Protein AF-0000000067841449 (afdb_homodimer)

InterPro domains:
  IPR005318 Outer membrane porin, bacterial [PF03573] (24-419)
  IPR005318 Outer membrane porin, bacterial [PTHR34596] (13-420)
  IPR023614 Porin domain superfamily [G3DSA:2.40.160.10] (2-420)

Sequence (840 aa):
MSIAFKKTLACSATLLVAPYASAAFVEDFKGSLELRNFYYNRDFRNDGATQSKRDEWAQGFILNLQSGFTEGPVGFGIDAMGLLGVKLDSSPDRTGSGLLAYDSDRQVEDEYGKFVATAKARMGKTELRIGGVNPLMPLLWSNNSRLLPQVFRGGSLTVNDIDKLTVTATRINAVKQRNSTDFESLTATGYAPVEADHYNYLAFDFKPAKDMTFSLHAAELEDLYKSYFAGIKVIKPLWEGNVIADVRVFDASETGSKKLGEVDNRTLSSYFAYSIKGHTIGGGYQKAWGDTSFAFVNGTDTYLFGESLVSTFTAPEERVWFARYDFDFAALGVPGLLFTTRYMKGDDVNPDLLTSRQAASLRLNGEDGKEWERVTDISYVIQSGPAKGVSFQWRNSTNRSTYADSANENRLIMRYTFNFMSIAFKKTLACSATLLVAPYASAAFVEDFKGSLELRNFYYNRDFRNDGATQSKRDEWAQGFILNLQSGFTEGPVGFGIDAMGLLGVKLDSSPDRTGSGLLAYDSDRQVEDEYGKFVATAKARMGKTELRIGGVNPLMPLLWSNNSRLLPQVFRGGSLTVNDIDKLTVTATRINAVKQRNSTDFESLTATGYAPVEADHYNYLAFDFKPAKDMTFSLHAAELEDLYKSYFAGIKVIKPLWEGNVIADVRVFDASETGSKKLGEVDNRTLSSYFAYSIKGHTIGGGYQKAWGDTSFAFVNGTDTYLFGESLVSTFTAPEERVWFARYDFDFAALGVPGLLFTTRYMKGDDVNPDLLTSRQAASLRLNGEDGKEWERVTDISYVIQSGPAKGVSFQWRNSTNRSTYADSANENRLIMRYTFNF

pLDDT: mean 92.99, std 14.21, range [20.38, 98.94]

Radius of gyration: 31.5 Å; Cα contacts (8 Å, |Δi|>4): 2439; chains: 2; bounding box: 55×82×65 Å

Solvent-accessible surface area (backbone atoms only — not comparable to full-atom values): 40135 Å² total; per-residue (Å²): 132,77,72,65,74,65,64,60,64,61,49,57,68,54,54,64,65,40,84,71,65,32,60,44,25,50,67,51,43,43,34,38,41,34,42,32,38,38,38,42,37,36,41,45,68,47,87,84,52,96,50,62,36,27,43,40,30,36,43,18,39,43,35,40,41,34,46,18,42,28,68,69,75,60,17,47,32,48,34,39,39,42,37,40,38,34,57,74,42,70,43,56,75,19,52,81,77,42,48,62,36,55,51,98,83,32,49,63,44,60,57,49,35,35,77,41,50,23,42,33,37,33,48,86,58,24,38,38,38,43,29,48,45,62,51,84,39,71,84,46,20,49,28,65,89,55,49,37,58,27,37,29,36,33,37,37,38,38,39,51,74,46,87,54,33,39,38,37,40,35,41,36,44,30,31,22,48,38,35,44,58,57,73,37,71,36,34,41,42,96,51,66,83,52,72,25,71,35,35,42,37,42,37,40,39,37,36,93,44,97,42,34,40,39,37,46,35,41,36,32,41,47,56,32,32,34,37,40,38,42,35,44,38,37,50,43,82,48,92,92,26,32,38,36,40,38,42,37,39,38,39,38,32,40,33,97,69,36,70,58,41,85,40,34,24,35,34,42,30,35,40,41,35,43,33,46,88,43,38,32,48,34,32,35,45,33,41,30,40,51,74,27,49,60,81,43,52,50,80,42,47,73,71,49,80,59,50,56,89,88,48,55,77,42,52,14,33,23,37,34,43,36,42,36,42,37,37,40,34,46,69,75,72,41,62,49,35,39,39,38,38,36,42,39,42,36,33,59,18,53,31,84,77,47,84,39,72,39,10,48,55,28,54,76,67,74,44,65,25,40,35,36,37,40,38,39,38,40,33,37,34,40,81,60,72,73,55,43,58,36,30,42,33,44,39,39,35,46,37,46,40,56,34,51,83,18,33,37,36,42,36,42,37,38,38,38,71,50,75,87,133,80,72,64,73,63,64,59,61,63,47,56,67,54,54,64,65,39,84,71,65,32,59,44,25,49,66,52,43,42,34,37,40,34,42,34,38,38,38,41,38,36,41,46,69,47,88,83,52,95,50,61,36,27,43,38,30,36,42,20,40,42,35,40,39,34,45,17,40,29,70,69,77,59,18,46,33,47,34,37,38,42,38,40,38,36,57,73,40,71,43,56,76,18,53,83,76,43,50,60,37,56,50,97,82,32,48,63,46,61,58,49,35,38,78,40,50,22,43,32,37,35,47,86,60,26,39,38,38,42,30,48,44,63,51,84,38,71,85,47,20,49,27,64,88,56,49,36,58,27,38,27,36,34,36,39,37,38,40,52,73,46,86,54,34,40,39,38,42,36,41,34,42,30,30,23,48,38,33,45,58,57,73,35,70,36,35,43,43,96,52,66,84,53,73,26,71,37,36,42,37,43,38,40,39,37,35,93,45,98,43,33,41,39,37,47,34,40,35,32,43,48,57,33,33,37,38,38,38,40,36,44,37,38,51,44,80,48,94,92,25,32,38,36,39,36,42,38,38,37,39,35,32,42,33,98,69,35,71,59,41,85,40,33,24,36,36,42,29,34,41,42,35,42,32,44,87,43,37,32,48,33,33,36,44,32,40,30,40,51,74,27,48,59,82,44,52,50,81,42,47,73,70,49,78,59,50,56,90,88,47,56,76,43,51,15,33,24,36,34,44,36,43,37,42,37,38,40,34,44,69,76,73,40,61,51,35,38,40,37,37,35,43,38,42,34,33,60,18,53,32,85,78,47,84,41,72,40,11,48,55,28,53,77,67,74,43,66,26,38,35,38,37,39,39,39,38,41,33,38,33,39,82,58,73,73,56,44,58,36,29,42,36,44,39,38,36,47,35,46,40,56,36,51,82,19,32,36,36,41,36,42,37,37,38,38,70,48,75,87

Secondary structure (DSSP, 8-state):
--SSSSSSTHHHHHHHSSS---HHHHHT-EEEEEEEEEEEEEEE-STT-S-SEEEEEEEEEEEEEE----SSSSEEEEEEEEEEEEEEE--TTT--SSSS-B-TT-PBPSEEEEEEEEEEEEETTEEEEEEEE--EETTEE---SSSS--EEEEEEEEEEEETTEEEEEEEEEEEE-TT-SS-B-B-BTTS----BS-EEEEEEEEEEETTEEEEEEEEEETTTEEEEEEEEEEEEEETTEEEEEEEEEEEEEE-TT-TT---EEEEEEEEEEEEETTEEEEEEEEEEESSSPPP-BTTPBP--TT--SS-----TT-EEEEEEEEEEGGGGT-TTEEEEEEEEEEEEE--TT--SHHHHHHHHHT--EEEEEEEEEEEEE--SSTTTT-EEEEEEEEEEESSS--EEEEEEEEEEEEE-/--SSSSTTTHHHHHHHSSS---HHHHHT-EEEEEEEEEEEEEEE-STT-S-SEEEEEEEEEEEEEE----SSSSEEEEEEEEEEEEEEE--TTT--SSSS-B-TT-PBPSEEEEEEEEEEEEETTEEEEEEEE--EETTEE---SSSS--EEEEEEEEEEEETTEEEEEEEEEEEE-TT-SS-B-B-BTTS----BS-EEEEEEEEEEETTEEEEEEEEEETTTEEEEEEEEEEEEEETTEEEEEEEEEEEEEE-TT-TT---EEEEEEEEEEEEETTEEEEEEEEEEESSSPPP-BTTPBP--TT--SS-----TT-EEEEEEEEEEGGGGT-TTEEEEEEEEEEEEE--TT--SHHHHHHHHHT--EEEEEEEEEEEEE--SSTTTT-EEEEEEEEEEESSS--EEEEEEEEEEEEE-

Structure (mmCIF, N/CA/C/O backbone):
data_AF-0000000067841449-model_v1
#
loop_
_entity.id
_entity.type
_entity.pdbx_description
1 polymer 'Aromatic compound-specific porin'
#
loop_
_atom_site.group_PDB
_atom_site.id
_atom_site.type_symbol
_atom_site.label_atom_id
_atom_site.label_alt_id
_atom_site.label_comp_id
_atom_site.label_asym_id
_atom_site.label_entity_id
_atom_site.label_seq_id
_atom_site.pdbx_PDB_ins_code
_atom_site.Cartn_x
_atom_site.Cartn_y
_atom_site.Cartn_z
_atom_site.occupancy
_atom_site.B_iso_or_equiv
_atom_site.auth_seq_id
_atom_site.auth_comp_id
_atom_site.auth_asym_id
_atom_site.auth_atom_id
_atom_site.pdbx_PDB_model_num
ATOM 1 N N . MET A 1 1 ? -12.625 -17.109 23.5 1 20.73 1 MET A N 1
ATOM 2 C CA . MET A 1 1 ? -11.523 -17.672 22.734 1 20.73 1 MET A CA 1
ATOM 3 C C . MET A 1 1 ? -10.672 -16.562 22.125 1 20.73 1 MET A C 1
ATOM 5 O O . MET A 1 1 ? -9.766 -16.844 21.328 1 20.73 1 MET A O 1
ATOM 9 N N . SER A 1 2 ? -11.211 -15.328 22.156 1 23.36 2 SER A N 1
ATOM 10 C CA . SER A 1 2 ? -11.008 -14.016 21.547 1 23.36 2 SER A CA 1
ATOM 11 C C . SER A 1 2 ? -9.781 -13.32 22.141 1 23.36 2 SER A C 1
ATOM 13 O O . SER A 1 2 ? -9.359 -12.273 21.641 1 23.36 2 SER A O 1
ATOM 15 N N . ILE A 1 3 ? -9.375 -13.758 23.375 1 25.91 3 ILE A N 1
ATOM 16 C CA . ILE A 1 3 ? -8.352 -13.172 24.234 1 25.91 3 ILE A CA 1
ATOM 17 C C . ILE A 1 3 ? -6.965 -13.555 23.734 1 25.91 3 ILE A C 1
ATOM 19 O O . ILE A 1 3 ? -5.953 -13.102 24.266 1 25.91 3 ILE A O 1
ATOM 23 N N . ALA A 1 4 ? -6.875 -14.695 22.953 1 28.66 4 ALA A N 1
ATOM 24 C CA . ALA A 1 4 ? -5.555 -15.25 22.672 1 28.66 4 ALA A CA 1
ATOM 25 C C . ALA A 1 4 ? -4.812 -14.406 21.625 1 28.66 4 ALA A C 1
ATOM 27 O O . ALA A 1 4 ? -3.582 -14.359 21.625 1 28.66 4 ALA A O 1
ATOM 28 N N . PHE A 1 5 ? -5.527 -13.883 20.562 1 27.89 5 PHE A N 1
ATOM 29 C CA . PHE A 1 5 ? -4.801 -13.258 19.453 1 27.89 5 PHE A CA 1
ATOM 30 C C . PHE A 1 5 ? -4.301 -11.875 19.844 1 27.89 5 PHE A C 1
ATOM 32 O O . PHE A 1 5 ? -3.686 -11.18 19.047 1 27.89 5 PHE A O 1
ATOM 39 N N . LYS A 1 6 ? -4.887 -11.195 20.891 1 31.78 6 LYS A N 1
ATOM 40 C CA . LYS A 1 6 ? -4.539 -9.836 21.281 1 31.78 6 LYS A CA 1
ATOM 41 C C . LYS A 1 6 ? -3.104 -9.758 21.797 1 31.78 6 LYS A C 1
ATOM 43 O O . LYS A 1 6 ? -2.496 -8.688 21.797 1 31.78 6 LYS A O 1
ATOM 48 N N . LYS A 1 7 ? -2.672 -10.789 22.5 1 31.3 7 LYS A N 1
ATOM 49 C CA . LYS A 1 7 ? -1.429 -10.727 23.266 1 31.3 7 LYS A CA 1
ATOM 50 C C . LYS A 1 7 ? -0.215 -10.773 22.344 1 31.3 7 LYS A C 1
ATOM 52 O O . LYS A 1 7 ? 0.917 -10.562 22.781 1 31.3 7 LYS A O 1
ATOM 57 N N . THR A 1 8 ? -0.412 -11.336 21.125 1 29.44 8 THR A N 1
ATOM 58 C CA . THR A 1 8 ? 0.799 -11.664 20.375 1 29.44 8 THR A CA 1
ATOM 59 C C . THR A 1 8 ? 1.368 -10.43 19.688 1 29.44 8 THR A C 1
ATOM 61 O O . THR A 1 8 ? 2.564 -10.367 19.406 1 29.44 8 THR A O 1
ATOM 64 N N . LEU A 1 9 ? 0.466 -9.484 19.312 1 32.19 9 LEU A N 1
ATOM 65 C CA . LEU A 1 9 ? 1.094 -8.406 18.562 1 32.19 9 LEU A CA 1
ATOM 66 C C . LEU A 1 9 ? 1.863 -7.473 19.5 1 32.19 9 LEU A C 1
ATOM 68 O O . LEU A 1 9 ? 2.549 -6.559 19.031 1 32.19 9 LEU A O 1
ATOM 72 N N . ALA A 1 10 ? 1.544 -7.379 20.781 1 33.12 10 ALA A N 1
ATOM 73 C CA . ALA A 1 10 ? 2.305 -6.551 21.719 1 33.12 10 ALA A CA 1
ATOM 74 C C . ALA A 1 10 ? 3.793 -6.879 21.656 1 33.12 10 ALA A C 1
ATOM 76 O O . ALA A 1 10 ? 4.621 -6.156 22.203 1 33.12 10 ALA A O 1
ATOM 77 N N . CYS A 1 11 ? 4.086 -8.078 21.25 1 33.19 11 CYS A N 1
ATOM 78 C CA . CYS A 1 11 ? 5.488 -8.477 21.266 1 33.19 11 CYS A CA 1
ATOM 79 C C . CYS A 1 11 ? 6.262 -7.75 20.172 1 33.19 11 CYS A C 1
ATOM 81 O O . CYS A 1 11 ? 7.488 -7.859 20.094 1 33.19 11 CYS A O 1
ATOM 83 N N . SER A 1 12 ? 5.562 -7.203 19.219 1 34.81 12 SER A N 1
ATOM 84 C CA . SER A 1 12 ? 6.445 -6.723 18.156 1 34.81 12 SER A CA 1
ATOM 85 C C . SER A 1 12 ? 7.164 -5.445 18.578 1 34.81 12 SER A C 1
ATOM 87 O O . SER A 1 12 ? 8.289 -5.191 18.141 1 34.81 12 SER A O 1
ATOM 89 N N . ALA A 1 13 ? 6.449 -4.516 19.219 1 36.78 13 ALA A N 1
ATOM 90 C CA . ALA A 1 13 ? 7.227 -3.346 19.625 1 36.78 13 ALA A CA 1
ATOM 91 C C . ALA A 1 13 ? 8.266 -3.717 20.672 1 36.78 13 ALA A C 1
ATOM 93 O O . ALA A 1 13 ? 9.25 -3.004 20.859 1 36.78 13 ALA A O 1
ATOM 94 N N . THR A 1 14 ? 7.879 -4.633 21.594 1 35.97 14 THR A N 1
ATOM 95 C CA . THR A 1 14 ? 8.828 -5.02 22.625 1 35.97 14 THR A CA 1
ATOM 96 C C . THR A 1 14 ? 10.062 -5.68 22.016 1 35.97 14 THR A C 1
ATOM 98 O O . THR A 1 14 ? 11.07 -5.863 22.688 1 35.97 14 THR A O 1
ATOM 101 N N . LEU A 1 15 ? 9.797 -6.289 20.891 1 37.38 15 LEU A N 1
ATOM 102 C CA . LEU A 1 15 ? 11 -6.906 20.359 1 37.38 15 LEU A CA 1
ATOM 103 C C . LEU A 1 15 ? 12.023 -5.848 19.953 1 37.38 15 LEU A C 1
ATOM 105 O O . LEU A 1 15 ? 13.203 -6.156 19.766 1 37.38 15 LEU A O 1
ATOM 109 N N . LEU A 1 16 ? 11.516 -4.664 19.641 1 37.19 16 LEU A N 1
ATOM 110 C CA . LEU A 1 16 ? 12.555 -3.697 19.281 1 37.19 16 LEU A CA 1
ATOM 111 C C . LEU A 1 16 ? 13.328 -3.254 20.516 1 37.19 16 LEU A C 1
ATOM 113 O O . LEU A 1 16 ? 14.367 -2.592 20.406 1 37.19 16 LEU A O 1
ATOM 117 N N . VAL A 1 17 ? 12.641 -3.193 21.672 1 38.78 17 VAL A N 1
ATOM 118 C CA . VAL A 1 17 ? 13.422 -2.652 22.781 1 38.78 17 VAL A CA 1
ATOM 119 C C . VAL A 1 17 ? 14.422 -3.695 23.266 1 38.78 17 VAL A C 1
ATOM 121 O O . VAL A 1 17 ? 15.008 -3.553 24.344 1 38.78 17 VAL A O 1
ATOM 124 N N . ALA A 1 18 ? 14.273 -4.945 22.828 1 37.94 18 ALA A N 1
ATOM 125 C CA . ALA A 1 18 ? 15.406 -5.66 23.422 1 37.94 18 ALA A CA 1
ATOM 126 C C . ALA A 1 18 ? 16.734 -5.09 22.922 1 37.94 18 ALA A C 1
ATOM 128 O O . ALA A 1 18 ? 16.969 -5 21.719 1 37.94 18 ALA A O 1
ATOM 129 N N . PRO A 1 19 ? 17.422 -4.523 23.672 1 42.81 19 PRO A N 1
ATOM 130 C CA . PRO A 1 19 ? 18.734 -3.98 23.344 1 42.81 19 PRO A CA 1
ATOM 131 C C . PRO A 1 19 ? 19.484 -4.816 22.312 1 42.81 19 PRO A C 1
ATOM 133 O O . PRO A 1 19 ? 20.484 -4.371 21.75 1 42.81 19 PRO A O 1
ATOM 136 N N . TYR A 1 20 ? 19.203 -6.211 22.312 1 45.81 20 TYR A N 1
ATOM 137 C CA . TYR A 1 20 ? 20.172 -6.941 21.5 1 45.81 20 TYR A CA 1
ATOM 138 C C . TYR A 1 20 ? 19.656 -7.137 20.078 1 45.81 20 TYR A C 1
ATOM 140 O O . TYR A 1 20 ? 19.297 -8.25 19.703 1 45.81 20 TYR A O 1
ATOM 148 N N . ALA A 1 21 ? 18.781 -6.332 19.625 1 54.5 21 ALA A N 1
ATOM 149 C CA . ALA A 1 21 ? 18.656 -6.547 18.188 1 54.5 21 ALA A CA 1
ATOM 150 C C . ALA A 1 21 ? 20.016 -6.77 17.547 1 54.5 21 ALA A C 1
ATOM 152 O O . ALA A 1 21 ? 20.891 -5.906 17.625 1 54.5 21 ALA A O 1
ATOM 153 N N . SER A 1 22 ? 20.219 -8 17.234 1 64.56 22 SER A N 1
ATOM 154 C CA . SER A 1 22 ? 21.5 -8.43 16.672 1 64.56 22 SER A CA 1
ATOM 155 C C . SER A 1 22 ? 21.797 -7.715 15.359 1 64.56 22 SER A C 1
ATOM 157 O O . SER A 1 22 ? 20.891 -7.414 14.586 1 64.56 22 SER A O 1
ATOM 159 N N . ALA A 1 23 ? 22.797 -7.121 15.203 1 71.56 23 ALA A N 1
ATOM 160 C CA . ALA A 1 23 ? 23.359 -6.48 14.016 1 71.56 23 ALA A CA 1
ATOM 161 C C . ALA A 1 23 ? 22.938 -7.219 12.742 1 71.56 23 ALA A C 1
ATOM 163 O O . ALA A 1 23 ? 22.578 -6.59 11.75 1 71.56 23 ALA A O 1
ATOM 164 N N . ALA A 1 24 ? 22.719 -8.398 12.914 1 78.19 24 ALA A N 1
ATOM 165 C CA . ALA A 1 24 ? 22.453 -9.195 11.719 1 78.19 24 ALA A CA 1
ATOM 166 C C . ALA A 1 24 ? 20.984 -9.047 11.289 1 78.19 24 ALA A C 1
ATOM 168 O O . ALA A 1 24 ? 20.672 -9.094 10.102 1 78.19 24 ALA A O 1
ATOM 169 N N . PHE A 1 25 ? 20.125 -8.797 12.234 1 83.88 25 PHE A N 1
ATOM 170 C CA . PHE A 1 25 ? 18.703 -8.625 11.969 1 83.88 25 PHE A CA 1
ATOM 171 C C . PHE A 1 25 ? 18.469 -7.426 11.055 1 83.88 25 PHE A C 1
ATOM 173 O O . PHE A 1 25 ? 17.672 -7.5 10.117 1 83.88 25 PHE A O 1
ATOM 180 N N . VAL A 1 26 ? 19.281 -6.438 11.219 1 82.75 26 VAL A N 1
ATOM 181 C CA . VAL A 1 26 ? 19.078 -5.195 10.477 1 82.75 26 VAL A CA 1
ATOM 182 C C . VAL A 1 26 ? 20.031 -5.152 9.281 1 82.75 26 VAL A C 1
ATOM 184 O O . VAL A 1 26 ? 19.641 -4.727 8.188 1 82.75 26 VAL A O 1
ATOM 187 N N . GLU A 1 27 ? 21.188 -5.637 9.414 1 82.81 27 GLU A N 1
ATOM 188 C CA . GLU A 1 27 ? 22.203 -5.562 8.367 1 82.81 27 GLU A CA 1
ATOM 189 C C . GLU A 1 27 ? 21.812 -6.406 7.156 1 82.81 27 GLU A C 1
ATOM 191 O O . GLU A 1 27 ? 22.141 -6.062 6.02 1 82.81 27 GLU A O 1
ATOM 196 N N . ASP A 1 28 ? 21.094 -7.445 7.457 1 89.5 28 ASP A N 1
ATOM 197 C CA . ASP A 1 28 ? 20.734 -8.336 6.363 1 89.5 28 ASP A CA 1
ATOM 198 C C . ASP A 1 28 ? 19.344 -8.031 5.84 1 89.5 28 ASP A C 1
ATOM 200 O O . ASP A 1 28 ? 18.75 -8.844 5.129 1 89.5 28 ASP A O 1
ATOM 204 N N . PHE A 1 29 ? 18.875 -6.895 6.219 1 91 29 PHE A N 1
ATOM 205 C CA . PHE A 1 29 ? 17.547 -6.473 5.758 1 91 29 PHE A CA 1
ATOM 206 C C . PHE A 1 29 ? 17.531 -6.34 4.238 1 91 29 PHE A C 1
ATOM 208 O O . PHE A 1 29 ? 18.484 -5.859 3.637 1 91 29 PHE A O 1
ATOM 215 N N . LYS A 1 30 ? 16.438 -6.824 3.625 1 93.75 30 LYS A N 1
ATOM 216 C CA . LYS A 1 30 ? 16.203 -6.68 2.191 1 93.75 30 LYS A CA 1
ATOM 217 C C . LYS A 1 30 ? 14.797 -6.141 1.914 1 93.75 30 LYS A C 1
ATOM 219 O O . LYS A 1 30 ? 13.82 -6.621 2.488 1 93.75 30 LYS A O 1
ATOM 224 N N . GLY A 1 31 ? 14.75 -5.125 1.062 1 94.88 31 GLY A N 1
ATOM 225 C CA . GLY A 1 31 ? 13.477 -4.574 0.621 1 94.88 31 GLY A CA 1
ATOM 226 C C . GLY A 1 31 ? 13.367 -4.465 -0.888 1 94.88 31 GLY A C 1
ATOM 227 O O . GLY A 1 31 ? 14.367 -4.27 -1.578 1 94.88 31 GLY A O 1
ATOM 228 N N . SER A 1 32 ? 12.156 -4.66 -1.39 1 96.94 32 SER A N 1
ATOM 229 C CA . SER A 1 32 ? 11.914 -4.453 -2.814 1 96.94 32 SER A CA 1
ATOM 230 C C . SER A 1 32 ? 10.523 -3.891 -3.061 1 96.94 32 SER A C 1
ATOM 232 O O . SER A 1 32 ? 9.586 -4.191 -2.318 1 96.94 32 SER A O 1
ATOM 234 N N . LEU A 1 33 ? 10.398 -3.047 -4.09 1 96.12 33 LEU A N 1
ATOM 235 C CA . LEU A 1 33 ? 9.133 -2.52 -4.59 1 96.12 33 LEU A CA 1
ATOM 236 C C . LEU A 1 33 ? 8.969 -2.816 -6.074 1 96.12 33 LEU A C 1
ATOM 238 O O . LEU A 1 33 ? 9.711 -2.281 -6.906 1 96.12 33 LEU A O 1
ATOM 242 N N . GLU A 1 34 ? 7.992 -3.596 -6.363 1 97.62 34 GLU A N 1
ATOM 243 C CA . GLU A 1 34 ? 7.684 -3.861 -7.766 1 97.62 34 GLU A CA 1
ATOM 244 C C . GLU A 1 34 ? 6.5 -3.021 -8.242 1 97.62 34 GLU A C 1
ATOM 246 O O . GLU A 1 34 ? 5.445 -3.012 -7.602 1 97.62 34 GLU A O 1
ATOM 251 N N . LEU A 1 35 ? 6.754 -2.309 -9.305 1 96.44 35 LEU A N 1
ATOM 252 C CA . LEU A 1 35 ? 5.672 -1.687 -10.055 1 96.44 35 LEU A CA 1
ATOM 253 C C . LEU A 1 35 ? 5.188 -2.607 -11.172 1 96.44 35 LEU A C 1
ATOM 255 O O . LEU A 1 35 ? 5.977 -3.039 -12.016 1 96.44 35 LEU A O 1
ATOM 259 N N . ARG A 1 36 ? 3.873 -2.885 -11.133 1 98.38 36 ARG A N 1
ATOM 260 C CA . ARG A 1 36 ? 3.301 -3.783 -12.133 1 98.38 36 ARG A CA 1
ATOM 261 C C . ARG A 1 36 ? 2.096 -3.146 -12.82 1 98.38 36 ARG A C 1
ATOM 263 O O . ARG A 1 36 ? 1.032 -3.01 -12.211 1 98.38 36 ARG A O 1
ATOM 270 N N . ASN A 1 37 ? 2.316 -2.748 -14.055 1 98.31 37 ASN A N 1
ATOM 271 C CA . ASN A 1 37 ? 1.214 -2.281 -14.891 1 98.31 37 ASN A CA 1
ATOM 272 C C . ASN A 1 37 ? 0.607 -3.418 -15.703 1 98.31 37 ASN A C 1
ATOM 274 O O . ASN A 1 37 ? 1.329 -4.164 -16.375 1 98.31 37 ASN A O 1
ATOM 278 N N . PHE A 1 38 ? -0.703 -3.525 -15.672 1 98.81 38 PHE A N 1
ATOM 279 C CA . PHE A 1 38 ? -1.32 -4.738 -16.188 1 98.81 38 PHE A CA 1
ATOM 280 C C . PHE A 1 38 ? -2.592 -4.406 -16.969 1 98.81 38 PHE A C 1
ATOM 282 O O . PHE A 1 38 ? -3.568 -3.926 -16.391 1 98.81 38 PHE A O 1
ATOM 289 N N . TYR A 1 39 ? -2.586 -4.617 -18.25 1 98.81 39 TYR A N 1
ATOM 290 C CA . TYR A 1 39 ? -3.791 -4.59 -19.062 1 98.81 39 TYR A CA 1
ATOM 291 C C . TYR A 1 39 ? -4.262 -6 -19.391 1 98.81 39 TYR A C 1
ATOM 293 O O . TYR A 1 39 ? -3.48 -6.824 -19.875 1 98.81 39 TYR A O 1
ATOM 301 N N . TYR A 1 40 ? -5.484 -6.277 -19.109 1 98.75 40 TYR A N 1
ATOM 302 C CA . TYR A 1 40 ? -6.102 -7.586 -19.312 1 98.75 40 TYR A CA 1
ATOM 303 C C . TYR A 1 40 ? -7.328 -7.48 -20.203 1 98.75 40 TYR A C 1
ATOM 305 O O . TYR A 1 40 ? -8.234 -6.691 -19.938 1 98.75 40 TYR A O 1
ATOM 313 N N . ASN A 1 41 ? -7.336 -8.305 -21.266 1 98.56 41 ASN A N 1
ATOM 314 C CA . ASN A 1 41 ? -8.492 -8.398 -22.141 1 98.56 41 ASN A CA 1
ATOM 315 C C . ASN A 1 41 ? -8.828 -9.852 -22.469 1 98.56 41 ASN A C 1
ATOM 317 O O . ASN A 1 41 ? -7.984 -10.594 -22.969 1 98.56 41 ASN A O 1
ATOM 321 N N . ARG A 1 42 ? -10 -10.312 -22.156 1 98 42 ARG A N 1
ATOM 322 C CA . ARG A 1 42 ? -10.562 -11.594 -22.578 1 98 42 ARG A CA 1
ATOM 323 C C . ARG A 1 42 ? -11.883 -11.398 -23.312 1 98 42 ARG A C 1
ATOM 325 O O . ARG A 1 42 ? -12.867 -10.961 -22.719 1 98 42 ARG A O 1
ATOM 332 N N . ASP A 1 43 ? -11.859 -11.695 -24.547 1 97 43 ASP A N 1
ATOM 333 C CA . ASP A 1 43 ? -13.039 -11.602 -25.391 1 97 43 ASP A CA 1
ATOM 334 C C . ASP A 1 43 ? -13.719 -12.961 -25.547 1 97 43 ASP A C 1
ATOM 336 O O . ASP A 1 43 ? -13.164 -13.867 -26.188 1 97 43 ASP A O 1
ATOM 340 N N . PHE A 1 44 ? -14.922 -13.031 -25 1 95.56 44 PHE A N 1
ATOM 341 C CA . PHE A 1 44 ? -15.648 -14.289 -25.109 1 95.56 44 PHE A CA 1
ATOM 342 C C . PHE A 1 44 ? -16.281 -14.43 -26.5 1 95.56 44 PHE A C 1
ATOM 344 O O . PHE A 1 44 ? -16.781 -13.453 -27.062 1 95.56 44 PHE A O 1
ATOM 351 N N . ARG A 1 45 ? -16.203 -15.648 -27.047 1 91.12 45 ARG A N 1
ATOM 352 C CA . ARG A 1 45 ? -16.547 -15.812 -28.469 1 91.12 45 ARG A CA 1
ATOM 353 C C . ARG A 1 45 ? -17.797 -16.656 -28.641 1 91.12 45 ARG A C 1
ATOM 355 O O . ARG A 1 45 ? -18.219 -16.922 -29.766 1 91.12 45 ARG A O 1
ATOM 362 N N . ASN A 1 46 ? -18.375 -17.094 -27.594 1 86.25 46 ASN A N 1
ATOM 363 C CA . ASN A 1 46 ? -19.609 -17.875 -27.734 1 86.25 46 ASN A CA 1
ATOM 364 C C . ASN A 1 46 ? -20.828 -16.953 -27.781 1 86.25 46 ASN A C 1
ATOM 366 O O . ASN A 1 46 ? -20.875 -15.938 -27.078 1 86.25 46 ASN A O 1
ATOM 370 N N . ASP A 1 47 ? -21.781 -17.375 -28.625 1 79 47 ASP A N 1
ATOM 371 C CA . ASP A 1 47 ? -23.062 -16.672 -28.625 1 79 47 ASP A CA 1
ATOM 372 C C . ASP A 1 47 ? -23.797 -16.859 -27.297 1 79 47 ASP A C 1
ATOM 374 O O . ASP A 1 47 ? -23.797 -17.953 -26.719 1 79 47 ASP A O 1
ATOM 378 N N . GLY A 1 48 ? -24.312 -15.75 -26.719 1 74.12 48 GLY A N 1
ATOM 379 C CA . GLY A 1 48 ? -25.094 -15.82 -25.484 1 74.12 48 GLY A CA 1
ATOM 380 C C . GLY A 1 48 ? -24.25 -15.797 -24.234 1 74.12 48 GLY A C 1
ATOM 381 O O . GLY A 1 48 ? -24.734 -16.062 -23.141 1 74.12 48 GLY A O 1
ATOM 382 N N . ALA A 1 49 ? -23.047 -15.508 -24.438 1 75.19 49 ALA A N 1
ATOM 383 C CA . ALA A 1 49 ? -22.203 -15.414 -23.25 1 75.19 49 ALA A CA 1
ATOM 384 C C . ALA A 1 49 ? -22.75 -14.391 -22.25 1 75.19 49 ALA A C 1
ATOM 386 O O . ALA A 1 49 ? -23.281 -13.352 -22.656 1 75.19 49 ALA A O 1
ATOM 387 N N . THR A 1 50 ? -22.688 -14.734 -20.891 1 79.5 50 THR A N 1
ATOM 388 C CA . THR A 1 50 ? -23.203 -13.852 -19.844 1 79.5 50 THR A CA 1
ATOM 389 C C . THR A 1 50 ? -22.484 -12.508 -19.875 1 79.5 50 THR A C 1
ATOM 391 O O . THR A 1 50 ? -23.078 -11.477 -19.547 1 79.5 50 THR A O 1
ATOM 394 N N . GLN A 1 51 ? -21.172 -12.57 -20.203 1 87.81 51 GLN A N 1
ATOM 395 C CA . GLN A 1 51 ? -20.359 -11.367 -20.359 1 87.81 51 GLN A CA 1
ATOM 396 C C . GLN A 1 51 ? -19.656 -11.367 -21.719 1 87.81 51 GLN A C 1
ATOM 398 O O . GLN A 1 51 ? -19.156 -12.398 -22.156 1 87.81 51 GLN A O 1
ATOM 403 N N . SER A 1 52 ? -19.656 -10.242 -22.375 1 90.94 52 SER A N 1
ATOM 404 C CA . SER A 1 52 ? -19.031 -10.172 -23.688 1 90.94 52 SER A CA 1
ATOM 405 C C . SER A 1 52 ? -17.516 -10.164 -23.578 1 90.94 52 SER A C 1
ATOM 407 O O . SER A 1 52 ? -16.812 -10.797 -24.375 1 90.94 52 SER A O 1
ATOM 409 N N . LYS A 1 53 ? -17.062 -9.43 -22.562 1 95.19 53 LYS A N 1
ATOM 410 C CA . LYS A 1 53 ? -15.617 -9.375 -22.375 1 95.19 53 LYS A CA 1
ATOM 411 C C . LYS A 1 53 ? -15.258 -8.992 -20.938 1 95.19 53 LYS A C 1
ATOM 413 O O . LYS A 1 53 ? -16.078 -8.398 -20.234 1 95.19 53 LYS A O 1
ATOM 418 N N . ARG A 1 54 ? -14.18 -9.391 -20.547 1 97.5 54 ARG A N 1
ATOM 419 C CA . ARG A 1 54 ? -13.461 -8.836 -19.391 1 97.5 54 ARG A CA 1
ATOM 420 C C . ARG A 1 54 ? -12.312 -7.949 -19.844 1 97.5 54 ARG A C 1
ATOM 422 O O . ARG A 1 54 ? -11.477 -8.367 -20.656 1 97.5 54 ARG A O 1
ATOM 429 N N . ASP A 1 55 ? -12.266 -6.75 -19.391 1 98.06 55 ASP A N 1
ATOM 430 C CA . ASP A 1 55 ? -11.352 -5.723 -19.875 1 98.06 55 ASP A CA 1
ATOM 431 C C . ASP A 1 55 ? -11 -4.723 -18.781 1 98.06 55 ASP A C 1
ATOM 433 O O . ASP A 1 55 ? -11.828 -3.891 -18.406 1 98.06 55 ASP A O 1
ATOM 437 N N . GLU A 1 56 ? -9.812 -4.867 -18.281 1 98.5 56 GLU A N 1
ATOM 438 C CA . GLU A 1 56 ? -9.398 -4.023 -17.156 1 98.5 56 GLU A CA 1
ATOM 439 C C . GLU A 1 56 ? -7.941 -3.604 -17.297 1 98.5 56 GLU A C 1
ATOM 441 O O . GLU A 1 56 ? -7.133 -4.328 -17.875 1 98.5 56 GLU A O 1
ATOM 446 N N . TRP A 1 57 ? -7.652 -2.43 -16.844 1 98.69 57 TRP A N 1
ATOM 447 C CA . TRP A 1 57 ? -6.312 -1.861 -16.766 1 98.69 57 TRP A CA 1
ATOM 448 C C . TRP A 1 57 ? -6.027 -1.354 -15.352 1 98.69 57 TRP A C 1
ATOM 450 O O . TRP A 1 57 ? -6.828 -0.615 -14.773 1 98.69 57 TRP A O 1
ATOM 460 N N . ALA A 1 58 ? -4.906 -1.831 -14.805 1 98.56 58 ALA A N 1
ATOM 461 C CA . ALA A 1 58 ? -4.656 -1.514 -13.398 1 98.56 58 ALA A CA 1
ATOM 462 C C . ALA A 1 58 ? -3.164 -1.354 -13.125 1 98.56 58 ALA A C 1
ATOM 464 O O . ALA A 1 58 ? -2.332 -1.836 -13.898 1 98.56 58 ALA A O 1
ATOM 465 N N . GLN A 1 59 ? -2.842 -0.655 -12.062 1 97.38 59 GLN A N 1
ATOM 466 C CA . GLN A 1 59 ? -1.483 -0.473 -11.562 1 97.38 59 GLN A CA 1
ATOM 467 C C . GLN A 1 59 ? -1.307 -1.127 -10.195 1 97.38 59 GLN A C 1
ATOM 469 O O . GLN A 1 59 ? -2.064 -0.847 -9.266 1 97.38 59 GLN A O 1
ATOM 474 N N . GLY A 1 60 ? -0.276 -2.049 -10.125 1 97.5 60 GLY A N 1
ATOM 475 C CA . GLY A 1 60 ? 0.02 -2.705 -8.859 1 97.5 60 GLY A CA 1
ATOM 476 C C . GLY A 1 60 ? 1.318 -2.234 -8.234 1 97.5 60 GLY A C 1
ATOM 477 O O . GLY A 1 60 ? 2.281 -1.933 -8.938 1 97.5 60 GLY A O 1
ATOM 478 N N . PHE A 1 61 ? 1.336 -2.137 -6.949 1 96.62 61 PHE A N 1
ATOM 479 C CA . PHE A 1 61 ? 2.518 -1.911 -6.125 1 96.62 61 PHE A CA 1
ATOM 480 C C . PHE A 1 61 ? 2.727 -3.062 -5.148 1 96.62 61 PHE A C 1
ATOM 482 O O . PHE A 1 61 ? 1.864 -3.336 -4.309 1 96.62 61 PHE A O 1
ATOM 489 N N . ILE A 1 62 ? 3.83 -3.715 -5.246 1 97.62 62 ILE A N 1
ATOM 490 C CA . ILE A 1 62 ? 4.125 -4.867 -4.402 1 97.62 62 ILE A CA 1
ATOM 491 C C . ILE A 1 62 ? 5.379 -4.594 -3.574 1 97.62 62 ILE A C 1
ATOM 493 O O . ILE A 1 62 ? 6.492 -4.574 -4.105 1 97.62 62 ILE A O 1
ATOM 497 N N . LEU A 1 63 ? 5.176 -4.43 -2.318 1 96.69 63 LEU A N 1
ATOM 498 C CA . LEU A 1 63 ? 6.258 -4.141 -1.38 1 96.69 63 LEU A CA 1
ATOM 499 C C . LEU A 1 63 ? 6.617 -5.383 -0.568 1 96.69 63 LEU A C 1
ATOM 501 O O . LEU A 1 63 ? 5.746 -5.996 0.053 1 96.69 63 LEU A O 1
ATOM 505 N N . ASN A 1 64 ? 7.871 -5.742 -0.603 1 97.25 64 ASN A N 1
ATOM 506 C CA . ASN A 1 64 ? 8.406 -6.82 0.221 1 97.25 64 ASN A CA 1
ATOM 507 C C . ASN A 1 64 ? 9.5 -6.316 1.16 1 97.25 64 ASN A C 1
ATOM 509 O O . ASN A 1 64 ? 10.477 -5.711 0.715 1 97.25 64 ASN A O 1
ATOM 513 N N . LEU A 1 65 ? 9.32 -6.562 2.402 1 95.56 65 LEU A N 1
ATOM 514 C CA . LEU A 1 65 ? 10.312 -6.246 3.424 1 95.56 65 LEU A CA 1
ATOM 515 C C . LEU A 1 65 ? 10.734 -7.504 4.184 1 95.56 65 LEU A C 1
ATOM 517 O O . LEU A 1 65 ? 9.891 -8.203 4.746 1 95.56 65 LEU A O 1
ATOM 521 N N . GLN A 1 66 ? 12.047 -7.762 4.242 1 96.94 66 GLN A N 1
ATOM 522 C CA . GLN A 1 66 ? 12.562 -8.961 4.891 1 96.94 66 GLN A CA 1
ATOM 523 C C . GLN A 1 66 ? 13.703 -8.625 5.848 1 96.94 66 GLN A C 1
ATOM 525 O O . GLN A 1 66 ? 14.742 -8.117 5.43 1 96.94 66 GLN A O 1
ATOM 530 N N . SER A 1 67 ? 13.484 -9.031 7.074 1 94.88 67 SER A N 1
ATOM 531 C CA . SER A 1 67 ? 14.578 -8.867 8.031 1 94.88 67 SER A CA 1
ATOM 532 C C . SER A 1 67 ? 15.602 -9.984 7.883 1 94.88 67 SER A C 1
ATOM 534 O O . SER A 1 67 ? 15.328 -11.016 7.262 1 94.88 67 SER A O 1
ATOM 536 N N . GLY A 1 68 ? 16.781 -9.734 8.422 1 94.31 68 GLY A N 1
ATOM 537 C CA . GLY A 1 68 ? 17.656 -10.859 8.719 1 94.31 68 GLY A CA 1
ATOM 538 C C . GLY A 1 68 ? 17.203 -11.672 9.914 1 94.31 68 GLY A C 1
ATOM 539 O O . GLY A 1 68 ? 16.031 -11.625 10.297 1 94.31 68 GLY A O 1
ATOM 540 N N . PHE A 1 69 ? 18.078 -12.539 10.32 1 94.88 69 PHE A N 1
ATOM 541 C CA . PHE A 1 69 ? 17.828 -13.328 11.516 1 94.88 69 PHE A CA 1
ATOM 542 C C . PHE A 1 69 ? 18.672 -12.828 12.688 1 94.88 69 PHE A C 1
ATOM 544 O O . PHE A 1 69 ? 19.797 -12.383 12.492 1 94.88 69 PHE A O 1
ATOM 551 N N . THR A 1 70 ? 18.125 -12.914 13.867 1 93.88 70 THR A N 1
ATOM 552 C CA . THR A 1 70 ? 18.906 -12.625 15.062 1 93.88 70 THR A CA 1
ATOM 553 C C . THR A 1 70 ? 20.047 -13.633 15.219 1 93.88 70 THR A C 1
ATOM 555 O O . THR A 1 70 ? 19.984 -14.727 14.641 1 93.88 70 THR A O 1
ATOM 558 N N . GLU A 1 71 ? 21 -13.227 16.016 1 90.38 71 GLU A N 1
ATOM 559 C CA . GLU A 1 71 ? 22.125 -14.125 16.266 1 90.38 71 GLU A CA 1
ATOM 560 C C . GLU A 1 71 ? 21.766 -15.211 17.266 1 90.38 71 GLU A C 1
ATOM 562 O O . GLU A 1 71 ? 20.812 -15.062 18.031 1 90.38 71 GLU A O 1
ATOM 567 N N . GLY A 1 72 ? 22.531 -16.312 17.156 1 92 72 GLY A N 1
ATOM 568 C CA . GLY A 1 72 ? 22.328 -17.422 18.094 1 92 72 GLY A CA 1
ATOM 569 C C . GLY A 1 72 ? 21.969 -18.719 17.391 1 92 72 GLY A C 1
ATOM 570 O O . GLY A 1 72 ? 21.891 -18.781 16.172 1 92 72 GLY A O 1
ATOM 571 N N . PRO A 1 73 ? 21.766 -19.719 18.188 1 94.19 73 PRO A N 1
ATOM 572 C CA . PRO A 1 73 ? 21.422 -21.016 17.609 1 94.19 73 PRO A CA 1
ATOM 573 C C . PRO A 1 73 ? 20.078 -21.031 16.906 1 94.19 73 PRO A C 1
ATOM 575 O O . PRO A 1 73 ? 19.875 -21.781 15.953 1 94.19 73 PRO A O 1
ATOM 578 N N . VAL A 1 74 ? 19.266 -20.25 17.484 1 96.44 74 VAL A N 1
ATOM 579 C CA . VAL A 1 74 ? 17.984 -20.031 16.828 1 96.44 74 VAL A CA 1
ATOM 580 C C . VAL A 1 74 ? 17.844 -18.562 16.453 1 96.44 74 VAL A C 1
ATOM 582 O O . VAL A 1 74 ? 17.938 -17.672 17.297 1 96.44 74 VAL A O 1
ATOM 585 N N . GLY A 1 75 ? 17.766 -18.344 15.141 1 96 75 GLY A N 1
ATOM 586 C CA . GLY A 1 75 ? 17.531 -16.984 14.656 1 96 75 GLY A CA 1
ATOM 587 C C . GLY A 1 75 ? 16.062 -16.672 14.469 1 96 75 GLY A C 1
ATOM 588 O O . GLY A 1 75 ? 15.289 -17.531 14.031 1 96 75 GLY A O 1
ATOM 589 N N . PHE A 1 76 ? 15.695 -15.516 14.82 1 97.19 76 PHE A N 1
ATOM 590 C CA . PHE A 1 76 ? 14.328 -15.047 14.625 1 97.19 76 PHE A CA 1
ATOM 591 C C . PHE A 1 76 ? 14.289 -13.883 13.648 1 97.19 76 PHE A C 1
ATOM 593 O O . PHE A 1 76 ? 15.219 -13.078 13.602 1 97.19 76 PHE A O 1
ATOM 600 N N . GLY A 1 77 ? 13.297 -13.82 12.828 1 96.88 77 GLY A N 1
ATOM 601 C CA . GLY A 1 77 ? 13.102 -12.719 11.891 1 96.88 77 GLY A CA 1
ATOM 602 C C . GLY A 1 77 ? 11.648 -12.414 11.625 1 96.88 77 GLY A C 1
ATOM 603 O O . GLY A 1 77 ? 10.758 -13.102 12.125 1 96.88 77 GLY A O 1
ATOM 604 N N . ILE A 1 78 ? 11.414 -11.289 10.844 1 96.19 78 ILE A N 1
ATOM 605 C CA . ILE A 1 78 ? 10.062 -10.883 10.469 1 96.19 78 ILE A CA 1
ATOM 606 C C . ILE A 1 78 ? 10.062 -10.359 9.039 1 96.19 78 ILE A C 1
ATOM 608 O O . ILE A 1 78 ? 11 -9.68 8.617 1 96.19 78 ILE A O 1
ATOM 612 N N . ASP A 1 79 ? 9.133 -10.805 8.289 1 97.38 79 ASP A N 1
ATOM 613 C CA . ASP A 1 79 ? 8.898 -10.305 6.938 1 97.38 79 ASP A CA 1
ATOM 614 C C . ASP A 1 79 ? 7.539 -9.625 6.836 1 97.38 79 ASP A C 1
ATOM 616 O O . ASP A 1 79 ? 6.656 -9.852 7.664 1 97.38 79 ASP A O 1
ATOM 620 N N . ALA A 1 80 ? 7.43 -8.719 5.906 1 95.56 80 ALA A N 1
ATOM 621 C CA . ALA A 1 80 ? 6.156 -8.055 5.637 1 95.56 80 ALA A CA 1
ATOM 622 C C . ALA A 1 80 ? 5.945 -7.859 4.137 1 95.56 80 ALA A C 1
ATOM 624 O O . ALA A 1 80 ? 6.898 -7.617 3.396 1 95.56 80 ALA A O 1
ATOM 625 N N . MET A 1 81 ? 4.695 -7.977 3.775 1 96.38 81 MET A N 1
ATOM 626 C CA . MET A 1 81 ? 4.289 -7.723 2.396 1 96.38 81 MET A CA 1
ATOM 627 C C . MET A 1 81 ? 3.121 -6.742 2.346 1 96.38 81 MET A C 1
ATOM 629 O O . MET A 1 81 ? 2.119 -6.926 3.037 1 96.38 81 MET A O 1
ATOM 633 N N . GLY A 1 82 ? 3.307 -5.664 1.657 1 94.81 82 GLY A N 1
ATOM 634 C CA . GLY A 1 82 ? 2.252 -4.707 1.369 1 94.81 82 GLY A CA 1
ATOM 635 C C . GLY A 1 82 ? 1.921 -4.609 -0.108 1 94.81 82 GLY A C 1
ATOM 636 O O . GLY A 1 82 ? 2.818 -4.48 -0.943 1 94.81 82 GLY A O 1
ATOM 637 N N . LEU A 1 83 ? 0.614 -4.672 -0.386 1 96 83 LEU A N 1
ATOM 638 C CA . LEU A 1 83 ? 0.165 -4.688 -1.774 1 96 83 LEU A CA 1
ATOM 639 C C . LEU A 1 83 ? -0.909 -3.631 -2.01 1 96 83 LEU A C 1
ATOM 641 O O . LEU A 1 83 ? -1.796 -3.443 -1.174 1 96 83 LEU A O 1
ATOM 645 N N . LEU A 1 84 ? -0.771 -2.902 -3.084 1 95.06 84 LEU A N 1
ATOM 646 C CA . LEU A 1 84 ? -1.762 -1.904 -3.469 1 95.06 84 LEU A CA 1
ATOM 647 C C . LEU A 1 84 ? -2.123 -2.037 -4.945 1 95.06 84 LEU A C 1
ATOM 649 O O . LEU A 1 84 ? -1.239 -2.066 -5.805 1 95.06 84 LEU A O 1
ATOM 653 N N . GLY A 1 85 ? -3.395 -2.188 -5.172 1 96.19 85 GLY A N 1
ATOM 654 C CA . GLY A 1 85 ? -3.914 -2.154 -6.527 1 96.19 85 GLY A CA 1
ATOM 655 C C . GLY A 1 85 ? -4.742 -0.917 -6.82 1 96.19 85 GLY A C 1
ATOM 656 O O . GLY A 1 85 ? -5.582 -0.518 -6.012 1 96.19 85 GLY A O 1
ATOM 657 N N . VAL A 1 86 ? -4.48 -0.307 -8.008 1 95.38 86 VAL A N 1
ATOM 658 C CA . VAL A 1 86 ? -5.152 0.929 -8.398 1 95.38 86 VAL A CA 1
ATOM 659 C C . VAL A 1 86 ? -5.859 0.731 -9.734 1 95.38 86 VAL A C 1
ATOM 661 O O . VAL A 1 86 ? -5.258 0.259 -10.703 1 95.38 86 VAL A O 1
ATOM 664 N N . LYS A 1 87 ? -7.062 1.122 -9.773 1 96.56 87 LYS A N 1
ATOM 665 C CA . LYS A 1 87 ? -7.844 1.036 -11.008 1 96.56 87 LYS A CA 1
ATOM 666 C C . LYS A 1 87 ? -7.469 2.152 -11.977 1 96.56 87 LYS A C 1
ATOM 668 O O . LYS A 1 87 ? -7.527 3.332 -11.625 1 96.56 87 LYS A O 1
ATOM 673 N N . LEU A 1 88 ? -7.074 1.816 -13.109 1 97.12 88 LEU A N 1
ATOM 674 C CA . LEU A 1 88 ? -6.883 2.793 -14.172 1 97.12 88 LEU A CA 1
ATOM 675 C C . LEU A 1 88 ? -8.086 2.82 -15.109 1 97.12 88 LEU A C 1
ATOM 677 O O . LEU A 1 88 ? -8.516 3.891 -15.539 1 97.12 88 LEU A O 1
ATOM 681 N N . ASP A 1 89 ? -8.562 1.593 -15.445 1 97.69 89 ASP A N 1
ATOM 682 C CA . ASP A 1 89 ? -9.75 1.504 -16.297 1 97.69 89 ASP A CA 1
ATOM 683 C C . ASP A 1 89 ? -10.5 0.198 -16.047 1 97.69 89 ASP A C 1
ATOM 685 O O . ASP A 1 89 ? -9.914 -0.883 -16.094 1 97.69 89 ASP A O 1
ATOM 689 N N . SER A 1 90 ? -11.789 0.293 -15.773 1 97.62 90 SER A N 1
ATOM 690 C CA . SER A 1 90 ? -12.695 -0.839 -15.609 1 97.62 90 SER A CA 1
ATOM 691 C C . SER A 1 90 ? -14.148 -0.38 -15.547 1 97.62 90 SER A C 1
ATOM 693 O O . SER A 1 90 ? -14.422 0.82 -15.578 1 97.62 90 SER A O 1
ATOM 695 N N . SER A 1 91 ? -15.07 -1.258 -15.617 1 96.5 91 SER A N 1
ATOM 696 C CA . SER A 1 91 ? -16.5 -0.996 -15.453 1 96.5 91 SER A CA 1
ATOM 697 C C . SER A 1 91 ? -17.234 -2.24 -14.969 1 96.5 91 SER A C 1
ATOM 699 O O . SER A 1 91 ? -16.703 -3.352 -15.047 1 96.5 91 SER A O 1
ATOM 701 N N . PRO A 1 92 ? -18.422 -2.043 -14.43 1 95.25 92 PRO A N 1
ATOM 702 C CA . PRO A 1 92 ? -19.172 -3.186 -13.914 1 95.25 92 PRO A CA 1
ATOM 703 C C . PRO A 1 92 ? -19.406 -4.266 -14.969 1 95.25 92 PRO A C 1
ATOM 705 O O . PRO A 1 92 ? -19.453 -5.453 -14.641 1 95.25 92 PRO A O 1
ATOM 708 N N . ASP A 1 93 ? -19.516 -3.93 -16.219 1 95.12 93 ASP A N 1
ATOM 709 C CA . ASP A 1 93 ? -19.812 -4.898 -17.266 1 95.12 93 ASP A CA 1
ATOM 710 C C . ASP A 1 93 ? -18.547 -5.578 -17.781 1 95.12 93 ASP A C 1
ATOM 712 O O . ASP A 1 93 ? -18.609 -6.586 -18.484 1 95.12 93 ASP A O 1
ATOM 716 N N . ARG A 1 94 ? -17.375 -5.055 -17.359 1 96.56 94 ARG A N 1
ATOM 717 C CA . ARG A 1 94 ? -16.125 -5.578 -17.906 1 96.56 94 ARG A CA 1
ATOM 718 C C . ARG A 1 94 ? -15.25 -6.168 -16.812 1 96.56 94 ARG A C 1
ATOM 720 O O . ARG A 1 94 ? -14.18 -6.715 -17.094 1 96.56 94 ARG A O 1
ATOM 727 N N . THR A 1 95 ? -15.672 -6.062 -15.594 1 97.06 95 THR A N 1
ATOM 728 C CA . THR A 1 95 ? -14.875 -6.523 -14.461 1 97.06 95 THR A CA 1
ATOM 729 C C . THR A 1 95 ? -14.859 -8.047 -14.391 1 97.06 95 THR A C 1
ATOM 731 O O . THR A 1 95 ? -15.531 -8.711 -15.188 1 97.06 95 THR A O 1
ATOM 734 N N . GLY A 1 96 ? -13.953 -8.648 -13.555 1 95.62 96 GLY A N 1
ATOM 735 C CA . GLY A 1 96 ? -13.883 -10.094 -13.367 1 95.62 96 GLY A CA 1
ATOM 736 C C . GLY A 1 96 ? -12.594 -10.695 -13.883 1 95.62 96 GLY A C 1
ATOM 737 O O . GLY A 1 96 ? -12.484 -11.922 -14 1 95.62 96 GLY A O 1
ATOM 738 N N . SER A 1 97 ? -11.609 -9.906 -14.148 1 96.88 97 SER A N 1
ATOM 739 C CA . SER A 1 97 ? -10.344 -10.383 -14.688 1 96.88 97 SER A CA 1
ATOM 740 C C . SER A 1 97 ? -9.461 -10.961 -13.586 1 96.88 97 SER A C 1
ATOM 742 O O . SER A 1 97 ? -8.484 -11.664 -13.867 1 96.88 97 SER A O 1
ATOM 744 N N . GLY A 1 98 ? -9.719 -10.617 -12.352 1 97.25 98 GLY A N 1
ATOM 745 C CA . GLY A 1 98 ? -8.852 -10.961 -11.242 1 97.25 98 GLY A CA 1
ATOM 746 C C . GLY A 1 98 ? -7.824 -9.898 -10.922 1 97.25 98 GLY A C 1
ATOM 747 O O . GLY A 1 98 ? -7.059 -10.023 -9.969 1 97.25 98 GLY A O 1
ATOM 748 N N . LEU A 1 99 ? -7.879 -8.781 -11.641 1 98.06 99 LEU A N 1
ATOM 749 C CA . LEU A 1 99 ? -6.934 -7.699 -11.391 1 98.06 99 LEU A CA 1
ATOM 750 C C . LEU A 1 99 ? -7.41 -6.809 -10.25 1 98.06 99 LEU A C 1
ATOM 752 O O . LEU A 1 99 ? -6.609 -6.383 -9.414 1 98.06 99 LEU A O 1
ATOM 756 N N . LEU A 1 100 ? -8.758 -6.523 -10.289 1 97.75 100 LEU A N 1
ATOM 757 C CA . LEU A 1 100 ? -9.305 -5.504 -9.398 1 97.75 100 LEU A CA 1
ATOM 758 C C . LEU A 1 100 ? -10.422 -6.078 -8.523 1 97.75 100 LEU A C 1
ATOM 760 O O . LEU A 1 100 ? -11.156 -6.969 -8.961 1 97.75 100 LEU A O 1
ATOM 764 N N . ALA A 1 101 ? -10.484 -5.539 -7.352 1 94.94 101 ALA A N 1
ATOM 765 C CA . ALA A 1 101 ? -11.578 -5.91 -6.461 1 94.94 101 ALA A CA 1
ATOM 766 C C . ALA A 1 101 ? -12.883 -5.246 -6.883 1 94.94 101 ALA A C 1
ATOM 768 O O . ALA A 1 101 ? -12.875 -4.121 -7.395 1 94.94 101 ALA A O 1
ATOM 769 N N . TYR A 1 102 ? -13.953 -5.906 -6.695 1 94.56 102 TYR A N 1
ATOM 770 C CA . TYR A 1 102 ? -15.281 -5.359 -6.961 1 94.56 102 TYR A CA 1
ATOM 771 C C . TYR A 1 102 ? -16.297 -5.918 -5.98 1 94.56 102 TYR A C 1
ATOM 773 O O . TYR A 1 102 ? -16.062 -6.949 -5.348 1 94.56 102 TYR A O 1
ATOM 781 N N . ASP A 1 103 ? -17.391 -5.32 -5.844 1 91.38 103 ASP A N 1
ATOM 782 C CA . ASP A 1 103 ? -18.375 -5.719 -4.844 1 91.38 103 ASP A CA 1
ATOM 783 C C . ASP A 1 103 ? -19.484 -6.566 -5.469 1 91.38 103 ASP A C 1
ATOM 785 O O . ASP A 1 103 ? -19.344 -7.035 -6.602 1 91.38 103 ASP A O 1
ATOM 789 N N . SER A 1 104 ? -20.562 -6.816 -4.676 1 90.75 104 SER A N 1
ATOM 790 C CA . SER A 1 104 ? -21.641 -7.715 -5.086 1 90.75 104 SER A CA 1
ATOM 791 C C . SER A 1 104 ? -22.406 -7.148 -6.27 1 90.75 104 SER A C 1
ATOM 793 O O . SER A 1 104 ? -23.031 -7.898 -7.031 1 90.75 104 SER A O 1
ATOM 795 N N . ASP A 1 105 ? -22.328 -5.832 -6.402 1 93.06 105 ASP A N 1
ATOM 796 C CA . ASP A 1 105 ? -22.984 -5.199 -7.535 1 93.06 105 ASP A CA 1
ATOM 797 C C . ASP A 1 105 ? -22.031 -5.02 -8.711 1 93.06 105 ASP A C 1
ATOM 799 O O . ASP A 1 105 ? -22.328 -4.277 -9.648 1 93.06 105 ASP A O 1
ATOM 803 N N . ARG A 1 106 ? -20.828 -5.508 -8.594 1 93.69 106 ARG A N 1
ATOM 804 C CA . ARG A 1 106 ? -19.781 -5.523 -9.609 1 93.69 106 ARG A CA 1
ATOM 805 C C . ARG A 1 106 ? -19.156 -4.141 -9.766 1 93.69 106 ARG A C 1
ATOM 807 O O . ARG A 1 106 ? -18.547 -3.842 -10.797 1 93.69 106 ARG A O 1
ATOM 814 N N . GLN A 1 107 ? -19.5 -3.348 -8.828 1 95.06 107 GLN A N 1
ATOM 815 C CA . GLN A 1 107 ? -18.797 -2.07 -8.836 1 95.06 107 GLN A CA 1
ATOM 816 C C . GLN A 1 107 ? -17.312 -2.252 -8.484 1 95.06 107 GLN A C 1
ATOM 818 O O . GLN A 1 107 ? -16.984 -2.83 -7.445 1 95.06 107 GLN A O 1
ATOM 823 N N . VAL A 1 108 ? -16.531 -1.706 -9.383 1 95.94 108 VAL A N 1
ATOM 824 C CA . VAL A 1 108 ? -15.094 -1.92 -9.234 1 95.94 108 VAL A CA 1
ATOM 825 C C . VAL A 1 108 ? -14.508 -0.863 -8.297 1 95.94 108 VAL A C 1
ATOM 827 O O . VAL A 1 108 ? -14.812 0.326 -8.43 1 95.94 108 VAL A O 1
ATOM 830 N N . GLU A 1 109 ? -13.68 -1.285 -7.352 1 91.31 109 GLU A N 1
ATOM 831 C CA . GLU A 1 109 ? -13.031 -0.371 -6.418 1 91.31 109 GLU A CA 1
ATOM 832 C C . GLU A 1 109 ? -11.922 0.426 -7.098 1 91.31 109 GLU A C 1
ATOM 834 O O . GLU A 1 109 ? -11.195 -0.106 -7.941 1 91.31 109 GLU A O 1
ATOM 839 N N . ASP A 1 110 ? -11.75 1.624 -6.703 1 89.56 110 ASP A N 1
ATOM 840 C CA . ASP A 1 110 ? -10.695 2.451 -7.277 1 89.56 110 ASP A CA 1
ATOM 841 C C . ASP A 1 110 ? -9.32 1.984 -6.816 1 89.56 110 ASP A C 1
ATOM 843 O O . ASP A 1 110 ? -8.352 2.047 -7.574 1 89.56 110 ASP A O 1
ATOM 847 N N . GLU A 1 111 ? -9.273 1.657 -5.621 1 90.81 111 GLU A N 1
ATOM 848 C CA . GLU A 1 111 ? -8.055 1.08 -5.066 1 90.81 111 GLU A CA 1
ATOM 849 C C . GLU A 1 111 ? -8.375 0.034 -4.004 1 90.81 111 GLU A C 1
ATOM 851 O O . GLU A 1 111 ? -9.461 0.044 -3.42 1 90.81 111 GLU A O 1
ATOM 856 N N . TYR A 1 112 ? -7.488 -0.913 -3.77 1 90.75 112 TYR A N 1
ATOM 857 C CA . TYR A 1 112 ? -7.574 -1.889 -2.689 1 90.75 112 TYR A CA 1
ATOM 858 C C . TYR A 1 112 ? -6.184 -2.283 -2.203 1 90.75 112 TYR A C 1
ATOM 860 O O . TYR A 1 112 ? -5.227 -2.297 -2.98 1 90.75 112 TYR A O 1
ATOM 868 N N . GLY A 1 113 ? -6.055 -2.596 -0.907 1 89.62 113 GLY A N 1
ATOM 869 C CA . GLY A 1 113 ? -4.773 -2.922 -0.305 1 89.62 113 GLY A CA 1
ATOM 870 C C . GLY A 1 113 ? -4.805 -4.203 0.508 1 89.62 113 GLY A C 1
ATOM 871 O O . GLY A 1 113 ? -5.859 -4.613 0.987 1 89.62 113 GLY A O 1
ATOM 872 N N . LYS A 1 114 ? -3.588 -4.836 0.536 1 92.69 114 LYS A N 1
ATOM 873 C CA . LYS A 1 114 ? -3.357 -6.023 1.357 1 92.69 114 LYS A CA 1
ATOM 874 C C . LYS A 1 114 ? -2.1 -5.867 2.207 1 92.69 114 LYS A C 1
ATOM 876 O O . LYS A 1 114 ? -1.152 -5.188 1.804 1 92.69 114 LYS A O 1
ATOM 881 N N . PHE A 1 115 ? -2.314 -6.535 3.377 1 93.94 115 PHE A N 1
ATOM 882 C CA . PHE A 1 115 ? -1.129 -6.617 4.219 1 93.94 115 PHE A CA 1
ATOM 883 C C . PHE A 1 115 ? -1.034 -7.98 4.895 1 93.94 115 PHE A C 1
ATOM 885 O O . PHE A 1 115 ? -2.047 -8.539 5.32 1 93.94 115 PHE A O 1
ATOM 892 N N . VAL A 1 116 ? 0.245 -8.492 4.863 1 95.62 116 VAL A N 1
ATOM 893 C CA . VAL A 1 116 ? 0.507 -9.68 5.672 1 95.62 116 VAL A CA 1
ATOM 894 C C . VAL A 1 116 ? 1.892 -9.578 6.309 1 95.62 116 VAL A C 1
ATOM 896 O O . VAL A 1 116 ? 2.822 -9.039 5.699 1 95.62 116 VAL A O 1
ATOM 899 N N . ALA A 1 117 ? 1.978 -10.094 7.488 1 95.81 117 ALA A N 1
ATOM 900 C CA . ALA A 1 117 ? 3.25 -10.25 8.188 1 95.81 117 ALA A CA 1
ATOM 901 C C . ALA A 1 117 ? 3.59 -11.719 8.398 1 95.81 117 ALA A C 1
ATOM 903 O O . ALA A 1 117 ? 2.695 -12.562 8.492 1 95.81 117 ALA A O 1
ATOM 904 N N . THR A 1 118 ? 4.871 -12 8.398 1 98.31 118 THR A N 1
ATOM 905 C CA . THR A 1 118 ? 5.355 -13.367 8.594 1 98.31 118 THR A CA 1
ATOM 906 C C . THR A 1 118 ? 6.496 -13.391 9.609 1 98.31 118 THR A C 1
ATOM 908 O O . THR A 1 118 ? 7.559 -12.812 9.375 1 98.31 118 THR A O 1
ATOM 911 N N . ALA A 1 119 ? 6.242 -14.055 10.688 1 98.25 119 ALA A N 1
ATOM 912 C CA . ALA A 1 119 ? 7.344 -14.359 11.594 1 98.25 119 ALA A CA 1
ATOM 913 C C . ALA A 1 119 ? 8.141 -15.562 11.109 1 98.25 119 ALA A C 1
ATOM 915 O O . ALA A 1 119 ? 7.57 -16.531 10.609 1 98.25 119 ALA A O 1
ATOM 916 N N . LYS A 1 120 ? 9.484 -15.5 11.305 1 98.06 120 LYS A N 1
ATOM 917 C CA . LYS A 1 120 ? 10.289 -16.641 10.859 1 98.06 120 LYS A CA 1
ATOM 918 C C . LYS A 1 120 ? 11.352 -17 11.891 1 98.06 120 LYS A C 1
ATOM 920 O O . LYS A 1 120 ? 11.758 -16.156 12.688 1 98.06 120 LYS A O 1
ATOM 925 N N . ALA A 1 121 ? 11.688 -18.219 11.906 1 98.31 121 ALA A N 1
ATOM 926 C CA . ALA A 1 121 ? 12.75 -18.75 12.742 1 98.31 121 ALA A CA 1
ATOM 927 C C . ALA A 1 121 ? 13.609 -19.75 11.969 1 98.31 121 ALA A C 1
ATOM 929 O O . ALA A 1 121 ? 13.109 -20.453 11.078 1 98.31 121 ALA A O 1
ATOM 930 N N . ARG A 1 122 ? 14.891 -19.75 12.336 1 97.56 122 ARG A N 1
ATOM 931 C CA . ARG A 1 122 ? 15.828 -20.625 11.633 1 97.56 122 ARG A CA 1
ATOM 932 C C . ARG A 1 122 ? 16.766 -21.312 12.609 1 97.56 122 ARG A C 1
ATOM 934 O O . ARG A 1 122 ? 17.266 -20.703 13.547 1 97.56 122 ARG A O 1
ATOM 941 N N . MET A 1 123 ? 16.875 -22.562 12.484 1 97.88 123 MET A N 1
ATOM 942 C CA . MET A 1 123 ? 17.859 -23.391 13.195 1 97.88 123 MET A CA 1
ATOM 943 C C . MET A 1 123 ? 18.594 -24.297 12.227 1 97.88 123 MET A C 1
ATOM 945 O O . MET A 1 123 ? 18.016 -25.25 11.688 1 97.88 123 MET A O 1
ATOM 949 N N . GLY A 1 124 ? 19.922 -24 12 1 96.62 124 GLY A N 1
ATOM 950 C CA . GLY A 1 124 ? 20.609 -24.672 10.906 1 96.62 124 GLY A CA 1
ATOM 951 C C . GLY A 1 124 ? 20.078 -24.297 9.539 1 96.62 124 GLY A C 1
ATOM 952 O O . GLY A 1 124 ? 20.016 -23.109 9.195 1 96.62 124 GLY A O 1
ATOM 953 N N . LYS A 1 125 ? 19.656 -25.328 8.828 1 97 125 LYS A N 1
ATOM 954 C CA . LYS A 1 125 ? 19.078 -25.062 7.512 1 97 125 LYS A CA 1
ATOM 955 C C . LYS A 1 125 ? 17.562 -25.234 7.527 1 97 125 LYS A C 1
ATOM 957 O O . LYS A 1 125 ? 16.922 -25.25 6.477 1 97 125 LYS A O 1
ATOM 962 N N . THR A 1 126 ? 17.047 -25.359 8.68 1 98.31 126 THR A N 1
ATOM 963 C CA . THR A 1 126 ? 15.609 -25.5 8.875 1 98.31 126 THR A CA 1
ATOM 964 C C . THR A 1 126 ? 14.969 -24.141 9.141 1 98.31 126 THR A C 1
ATOM 966 O O . THR A 1 126 ? 15.469 -23.359 9.961 1 98.31 126 THR A O 1
ATOM 969 N N . GLU A 1 127 ? 13.898 -23.906 8.438 1 98.25 127 GLU A N 1
ATOM 970 C CA . GLU A 1 127 ? 13.242 -22.609 8.578 1 98.25 127 GLU A CA 1
ATOM 971 C C . GLU A 1 127 ? 11.742 -22.781 8.844 1 98.25 127 GLU A C 1
ATOM 973 O O . GLU A 1 127 ? 11.086 -23.609 8.219 1 98.25 127 GLU A O 1
ATOM 978 N N . LEU A 1 128 ? 11.242 -22.047 9.82 1 98.75 128 LEU A N 1
ATOM 979 C CA . LEU A 1 128 ? 9.82 -21.969 10.133 1 98.75 128 LEU A CA 1
ATOM 980 C C . LEU A 1 128 ? 9.266 -20.578 9.797 1 98.75 128 LEU A C 1
ATOM 982 O O . LEU A 1 128 ? 9.883 -19.562 10.117 1 98.75 128 LEU A O 1
ATOM 986 N N . ARG A 1 129 ? 8.188 -20.547 9.102 1 98.62 129 ARG A N 1
ATOM 987 C CA . ARG A 1 129 ? 7.477 -19.312 8.789 1 98.62 129 ARG A CA 1
ATOM 988 C C . ARG A 1 129 ? 6.031 -19.375 9.273 1 98.62 129 ARG A C 1
ATOM 990 O O . ARG A 1 129 ? 5.336 -20.359 9.031 1 98.62 129 ARG A O 1
ATOM 997 N N . ILE A 1 130 ? 5.531 -18.359 9.977 1 98.75 130 ILE A N 1
ATOM 998 C CA . ILE A 1 130 ? 4.164 -18.281 10.484 1 98.75 130 ILE A CA 1
ATOM 999 C C . ILE A 1 130 ? 3.557 -16.922 10.133 1 98.75 130 ILE A C 1
ATOM 1001 O O . ILE A 1 130 ? 4.113 -15.875 10.477 1 98.75 130 ILE A O 1
ATOM 1005 N N . GLY A 1 131 ? 2.482 -16.922 9.438 1 98.06 131 GLY A N 1
ATOM 1006 C CA . GLY A 1 131 ? 1.812 -15.727 8.953 1 98.06 131 GLY A CA 1
ATOM 1007 C C . GLY A 1 131 ? 1.353 -15.844 7.508 1 98.06 131 GLY A C 1
ATOM 1008 O O . GLY A 1 131 ? 0.657 -16.797 7.152 1 98.06 131 GLY A O 1
ATOM 1009 N N . GLY A 1 132 ? 1.725 -14.828 6.758 1 97.81 132 GLY A N 1
ATOM 1010 C CA . GLY A 1 132 ? 1.43 -14.906 5.336 1 97.81 132 GLY A CA 1
ATOM 1011 C C . GLY A 1 132 ? 2.432 -15.742 4.562 1 97.81 132 GLY A C 1
ATOM 1012 O O . GLY A 1 132 ? 3.643 -15.57 4.715 1 97.81 132 GLY A O 1
ATOM 1013 N N . VAL A 1 133 ? 1.908 -16.594 3.713 1 97.62 133 VAL A N 1
ATOM 1014 C CA . VAL A 1 133 ? 2.797 -17.422 2.902 1 97.62 133 VAL A CA 1
ATOM 1015 C C . VAL A 1 133 ? 2.248 -17.531 1.483 1 97.62 133 VAL A C 1
ATOM 1017 O O . VAL A 1 133 ? 1.034 -17.469 1.273 1 97.62 133 VAL A O 1
ATOM 1020 N N . ASN A 1 134 ? 3.131 -17.656 0.558 1 96.81 134 ASN A N 1
ATOM 1021 C CA . ASN A 1 134 ? 2.797 -17.859 -0.847 1 96.81 134 ASN A CA 1
ATOM 1022 C C . ASN A 1 134 ? 3.527 -19.078 -1.424 1 96.81 134 ASN A C 1
ATOM 1024 O O . ASN A 1 134 ? 4.418 -18.922 -2.262 1 96.81 134 ASN A O 1
ATOM 1028 N N . PRO A 1 135 ? 3.123 -20.219 -1.102 1 96.75 135 PRO A N 1
ATOM 1029 C CA . PRO A 1 135 ? 3.857 -21.422 -1.515 1 96.75 135 PRO A CA 1
ATOM 1030 C C . PRO A 1 135 ? 3.775 -21.672 -3.018 1 96.75 135 PRO A C 1
ATOM 1032 O O . PRO A 1 135 ? 2.75 -21.391 -3.641 1 96.75 135 PRO A O 1
ATOM 1035 N N . LEU A 1 136 ? 4.875 -22.234 -3.535 1 96.81 136 LEU A N 1
ATOM 1036 C CA . LEU A 1 136 ? 4.938 -22.75 -4.898 1 96.81 136 LEU A CA 1
ATOM 1037 C C . LEU A 1 136 ? 5.234 -24.25 -4.902 1 96.81 136 LEU A C 1
ATOM 1039 O O . LEU A 1 136 ? 6.34 -24.656 -5.258 1 96.81 136 LEU A O 1
ATOM 1043 N N . MET A 1 137 ? 4.184 -24.938 -4.562 1 97.88 137 MET A N 1
ATOM 1044 C CA . MET A 1 137 ? 4.273 -26.391 -4.465 1 97.88 137 MET A CA 1
ATOM 1045 C C . MET A 1 137 ? 3.215 -27.062 -5.332 1 97.88 137 MET A C 1
ATOM 1047 O O . MET A 1 137 ? 2.131 -26.5 -5.535 1 97.88 137 MET A O 1
ATOM 1051 N N . PRO A 1 138 ? 3.482 -28.203 -5.73 1 98.44 138 PRO A N 1
ATOM 1052 C CA . PRO A 1 138 ? 2.652 -28.875 -6.738 1 98.44 138 PRO A CA 1
ATOM 1053 C C . PRO A 1 138 ? 1.182 -28.953 -6.336 1 98.44 138 PRO A C 1
ATOM 1055 O O . PRO A 1 138 ? 0.297 -28.859 -7.191 1 98.44 138 PRO A O 1
ATOM 1058 N N . LEU A 1 139 ? 0.884 -29.141 -5.078 1 98.75 139 LEU A N 1
ATOM 1059 C CA . LEU A 1 139 ? -0.503 -29.297 -4.656 1 98.75 139 LEU A CA 1
ATOM 1060 C C . LEU A 1 139 ? -1.056 -27.984 -4.098 1 98.75 139 LEU A C 1
ATOM 1062 O O . LEU A 1 139 ? -2.189 -27.938 -3.615 1 98.75 139 LEU A O 1
ATOM 1066 N N . LEU A 1 140 ? -0.239 -26.969 -4.07 1 98.44 140 LEU A N 1
ATOM 1067 C CA . LEU A 1 140 ? -0.609 -25.641 -3.607 1 98.44 140 LEU A CA 1
ATOM 1068 C C . LEU A 1 140 ? 0.249 -24.578 -4.277 1 98.44 140 LEU A C 1
ATOM 1070 O O . LEU A 1 140 ? 1.196 -24.062 -3.674 1 98.44 140 LEU A O 1
ATOM 1074 N N . TRP A 1 141 ? -0.209 -24.172 -5.422 1 97.69 141 TRP A N 1
ATOM 1075 C CA . TRP A 1 141 ? 0.561 -23.25 -6.238 1 97.69 141 TRP A CA 1
ATOM 1076 C C . TRP A 1 141 ? -0.056 -21.859 -6.207 1 97.69 141 TRP A C 1
ATOM 1078 O O . TRP A 1 141 ? -0.905 -21.531 -7.039 1 97.69 141 TRP A O 1
ATOM 1088 N N . SER A 1 142 ? 0.499 -21.062 -5.305 1 98.12 142 SER A N 1
ATOM 1089 C CA . SER A 1 142 ? -0.051 -19.719 -5.148 1 98.12 142 SER A CA 1
ATOM 1090 C C . SER A 1 142 ? -0.055 -18.969 -6.473 1 98.12 142 SER A C 1
ATOM 1092 O O . SER A 1 142 ? 0.903 -19.047 -7.246 1 98.12 142 SER A O 1
ATOM 1094 N N . ASN A 1 143 ? -1.122 -18.203 -6.727 1 98.25 143 ASN A N 1
ATOM 1095 C CA . ASN A 1 143 ? -1.353 -17.547 -8 1 98.25 143 ASN A CA 1
ATOM 1096 C C . ASN A 1 143 ? -0.745 -16.141 -8.023 1 98.25 143 ASN A C 1
ATOM 1098 O O . ASN A 1 143 ? -1.054 -15.312 -7.164 1 98.25 143 ASN A O 1
ATOM 1102 N N . ASN A 1 144 ? 0.126 -15.898 -8.961 1 97.31 144 ASN A N 1
ATOM 1103 C CA . ASN A 1 144 ? 0.72 -14.578 -9.164 1 97.31 144 ASN A CA 1
ATOM 1104 C C . ASN A 1 144 ? 0.601 -14.125 -10.617 1 97.31 144 ASN A C 1
ATOM 1106 O O . ASN A 1 144 ? 1.479 -13.422 -11.125 1 97.31 144 ASN A O 1
ATOM 1110 N N . SER A 1 145 ? -0.438 -14.539 -11.266 1 96.69 145 SER A N 1
ATOM 1111 C CA . SER A 1 145 ? -0.559 -14.312 -12.703 1 96.69 145 SER A CA 1
ATOM 1112 C C . SER A 1 145 ? -1.348 -13.047 -13 1 96.69 145 SER A C 1
ATOM 1114 O O . SER A 1 145 ? -1.611 -12.727 -14.164 1 96.69 145 SER A O 1
ATOM 1116 N N . ARG A 1 146 ? -1.76 -12.32 -11.961 1 98 146 ARG A N 1
ATOM 1117 C CA . ARG A 1 146 ? -2.541 -11.102 -12.148 1 98 146 ARG A CA 1
ATOM 1118 C C . ARG A 1 146 ? -1.807 -9.891 -11.586 1 98 146 ARG A C 1
ATOM 1120 O O . ARG A 1 146 ? -0.597 -9.75 -11.773 1 98 146 ARG A O 1
ATOM 1127 N N . LEU A 1 147 ? -2.613 -8.961 -11.117 1 98.5 147 LEU A N 1
ATOM 1128 C CA . LEU A 1 147 ? -2.02 -7.711 -10.656 1 98.5 147 LEU A CA 1
ATOM 1129 C C . LEU A 1 147 ? -1.246 -7.922 -9.359 1 98.5 147 LEU A C 1
ATOM 1131 O O . LEU A 1 147 ? -0.109 -7.465 -9.227 1 98.5 147 LEU A O 1
ATOM 1135 N N . LEU A 1 148 ? -1.881 -8.555 -8.422 1 98.06 148 LEU A N 1
ATOM 1136 C CA . LEU A 1 148 ? -1.286 -8.812 -7.117 1 98.06 148 LEU A CA 1
ATOM 1137 C C . LEU A 1 148 ? -1.282 -10.312 -6.809 1 98.06 148 LEU A C 1
ATOM 1139 O O . LEU A 1 148 ? -2.184 -11.039 -7.234 1 98.06 148 LEU A O 1
ATOM 1143 N N . PRO A 1 149 ? -0.334 -10.75 -6.059 1 97.94 149 PRO A N 1
ATOM 1144 C CA . PRO A 1 149 ? -0.259 -12.188 -5.77 1 97.94 149 PRO A CA 1
ATOM 1145 C C . PRO A 1 149 ? -1.287 -12.633 -4.73 1 97.94 149 PRO A C 1
ATOM 1147 O O . PRO A 1 149 ? -1.733 -11.828 -3.91 1 97.94 149 PRO A O 1
ATOM 1150 N N . GLN A 1 150 ? -1.629 -13.898 -4.824 1 98.12 150 GLN A N 1
ATOM 1151 C CA . GLN A 1 150 ? -2.408 -14.602 -3.814 1 98.12 150 GLN A CA 1
ATOM 1152 C C . GLN A 1 150 ? -1.561 -14.914 -2.584 1 98.12 150 GLN A C 1
ATOM 1154 O O . GLN A 1 150 ? -0.399 -15.305 -2.707 1 98.12 150 GLN A O 1
ATOM 1159 N N . VAL A 1 151 ? -2.143 -14.695 -1.398 1 97.94 151 VAL A N 1
ATOM 1160 C CA . VAL A 1 151 ? -1.402 -14.93 -0.164 1 97.94 151 VAL A CA 1
ATOM 1161 C C . VAL A 1 151 ? -2.264 -15.734 0.806 1 97.94 151 VAL A C 1
ATOM 1163 O O . VAL A 1 151 ? -3.463 -15.484 0.939 1 97.94 151 VAL A O 1
ATOM 1166 N N . PHE A 1 152 ? -1.619 -16.688 1.459 1 98.69 152 PHE A N 1
ATOM 1167 C CA . PHE A 1 152 ? -2.326 -17.516 2.422 1 98.69 152 PHE A CA 1
ATOM 1168 C C . PHE A 1 152 ? -1.905 -17.172 3.848 1 98.69 152 PHE A C 1
ATOM 1170 O O . PHE A 1 152 ? -0.799 -16.688 4.07 1 98.69 152 PHE A O 1
ATOM 1177 N N . ARG A 1 153 ? -2.838 -17.438 4.754 1 98.38 153 ARG A N 1
ATOM 1178 C CA . ARG A 1 153 ? -2.525 -17.359 6.176 1 98.38 153 ARG A CA 1
ATOM 1179 C C . ARG A 1 153 ? -2.203 -18.734 6.742 1 98.38 153 ARG A C 1
ATOM 1181 O O . ARG A 1 153 ? -2.971 -19.688 6.555 1 98.38 153 ARG A O 1
ATOM 1188 N N . GLY A 1 154 ? -1.081 -18.891 7.363 1 98.38 154 GLY A N 1
ATOM 1189 C CA . GLY A 1 154 ? -0.699 -20.156 7.965 1 98.38 154 GLY A CA 1
ATOM 1190 C C . GLY A 1 154 ? 0.779 -20.234 8.297 1 98.38 154 GLY A C 1
ATOM 1191 O O . GLY A 1 154 ? 1.365 -19.266 8.789 1 98.38 154 GLY A O 1
ATOM 1192 N N . GLY A 1 155 ? 1.241 -21.453 8.195 1 98.38 155 GLY A N 1
ATOM 1193 C CA . GLY A 1 155 ? 2.645 -21.688 8.5 1 98.38 155 GLY A CA 1
ATOM 1194 C C . GLY A 1 155 ? 3.279 -22.75 7.621 1 98.38 155 GLY A C 1
ATOM 1195 O O . GLY A 1 155 ? 2.578 -23.562 7.023 1 98.38 155 GLY A O 1
ATOM 1196 N N . SER A 1 156 ? 4.582 -22.672 7.52 1 98.56 156 SER A N 1
ATOM 1197 C CA . SER A 1 156 ? 5.355 -23.625 6.727 1 98.56 156 SER A CA 1
ATOM 1198 C C . SER A 1 156 ? 6.699 -23.922 7.383 1 98.56 156 SER A C 1
ATOM 1200 O O . SER A 1 156 ? 7.41 -23.016 7.805 1 98.56 156 SER A O 1
ATOM 1202 N N . LEU A 1 157 ? 6.957 -25.156 7.547 1 98.75 157 LEU A N 1
ATOM 1203 C CA . LEU A 1 157 ? 8.242 -25.656 8.023 1 98.75 157 LEU A CA 1
ATOM 1204 C C . LEU A 1 157 ? 9.023 -26.328 6.891 1 98.75 157 LEU A C 1
ATOM 1206 O O . LEU A 1 157 ? 8.5 -27.219 6.223 1 98.75 157 LEU A O 1
ATOM 1210 N N . THR A 1 158 ? 10.234 -25.875 6.629 1 98.69 158 THR A N 1
ATOM 1211 C CA . THR A 1 158 ? 11.094 -26.484 5.621 1 98.69 158 THR A CA 1
ATOM 1212 C C . THR A 1 158 ? 12.391 -27 6.254 1 98.69 158 THR A C 1
ATOM 1214 O O . THR A 1 158 ? 13.148 -26.219 6.832 1 98.69 158 THR A O 1
ATOM 1217 N N . VAL A 1 159 ? 12.648 -28.234 6.105 1 98.5 159 VAL A N 1
ATOM 1218 C CA . VAL A 1 159 ? 13.836 -28.875 6.656 1 98.5 159 VAL A CA 1
ATOM 1219 C C . VAL A 1 159 ? 14.812 -29.203 5.531 1 98.5 159 VAL A C 1
ATOM 1221 O O . VAL A 1 159 ? 14.5 -29.984 4.633 1 98.5 159 VAL A O 1
ATOM 1224 N N . ASN A 1 160 ? 16.016 -28.656 5.617 1 97.19 160 ASN A N 1
ATOM 1225 C CA . ASN A 1 160 ? 17.047 -28.906 4.617 1 97.19 160 ASN A CA 1
ATOM 1226 C C . ASN A 1 160 ? 18.328 -29.453 5.25 1 97.19 160 ASN A C 1
ATOM 1228 O O . ASN A 1 160 ? 19.391 -29.422 4.637 1 97.19 160 ASN A O 1
ATOM 1232 N N . ASP A 1 161 ? 18.156 -29.953 6.457 1 96.69 161 ASP A N 1
ATOM 1233 C CA . ASP A 1 161 ? 19.328 -30.438 7.188 1 96.69 161 ASP A CA 1
ATOM 1234 C C . ASP A 1 161 ? 19.641 -31.891 6.809 1 96.69 161 ASP A C 1
ATOM 1236 O O . ASP A 1 161 ? 20.703 -32.406 7.156 1 96.69 161 ASP A O 1
ATOM 1240 N N . ILE A 1 162 ? 18.766 -32.531 6.129 1 96.75 162 ILE A N 1
ATOM 1241 C CA . ILE A 1 162 ? 18.984 -33.906 5.707 1 96.75 162 ILE A CA 1
ATOM 1242 C C . ILE A 1 162 ? 19.609 -33.938 4.312 1 96.75 162 ILE A C 1
ATOM 1244 O O . ILE A 1 162 ? 19.078 -33.312 3.383 1 96.75 162 ILE A O 1
ATOM 1248 N N . ASP A 1 163 ? 20.641 -34.625 4.156 1 96.12 163 ASP A N 1
ATOM 1249 C CA . ASP A 1 163 ? 21.375 -34.625 2.895 1 96.12 163 ASP A CA 1
ATOM 1250 C C . ASP A 1 163 ? 20.469 -35.031 1.734 1 96.12 163 ASP A C 1
ATOM 1252 O O . ASP A 1 163 ? 19.812 -36.062 1.784 1 96.12 163 ASP A O 1
ATOM 1256 N N . LYS A 1 164 ? 20.328 -34.25 0.714 1 97.06 164 LYS A N 1
ATOM 1257 C CA . LYS A 1 164 ? 19.672 -34.469 -0.571 1 97.06 164 LYS A CA 1
ATOM 1258 C C . LYS A 1 164 ? 18.156 -34.5 -0.411 1 97.06 164 LYS A C 1
ATOM 1260 O O . LYS A 1 164 ? 17.438 -34.844 -1.357 1 97.06 164 LYS A O 1
ATOM 1265 N N . LEU A 1 165 ? 17.688 -34.375 0.783 1 98.38 165 LEU A N 1
ATOM 1266 C CA . LEU A 1 165 ? 16.25 -34.438 1.026 1 98.38 165 LEU A CA 1
ATOM 1267 C C . LEU A 1 165 ? 15.727 -33.125 1.607 1 98.38 165 LEU A C 1
ATOM 1269 O O . LEU A 1 165 ? 16.266 -32.625 2.588 1 98.38 165 LEU A O 1
ATOM 1273 N N . THR A 1 166 ? 14.789 -32.594 1.022 1 98.5 166 THR A N 1
ATOM 1274 C CA . THR A 1 166 ? 14.039 -31.453 1.576 1 98.5 166 THR A CA 1
ATOM 1275 C C . THR A 1 166 ? 12.656 -31.906 2.037 1 98.5 166 THR A C 1
ATOM 1277 O O . THR A 1 166 ? 11.922 -32.562 1.283 1 98.5 166 THR A O 1
ATOM 1280 N N . VAL A 1 167 ? 12.289 -31.609 3.258 1 98.81 167 VAL A N 1
ATOM 1281 C CA . VAL A 1 167 ? 10.969 -31.906 3.805 1 98.81 167 VAL A CA 1
ATOM 1282 C C . VAL A 1 167 ? 10.234 -30.594 4.094 1 98.81 167 VAL A C 1
ATOM 1284 O O . VAL A 1 167 ? 10.773 -29.703 4.754 1 98.81 167 VAL A O 1
ATOM 1287 N N . THR A 1 168 ? 9.039 -30.469 3.604 1 98.81 168 THR A N 1
ATOM 1288 C CA . THR A 1 168 ? 8.227 -29.281 3.861 1 98.81 168 THR A CA 1
ATOM 1289 C C . THR A 1 168 ? 6.867 -29.672 4.434 1 98.81 168 THR A C 1
ATOM 1291 O O . THR A 1 168 ? 6.215 -30.594 3.926 1 98.81 168 THR A O 1
ATOM 1294 N N . ALA A 1 169 ? 6.48 -29.062 5.488 1 98.88 169 ALA A N 1
ATOM 1295 C CA . ALA A 1 169 ? 5.145 -29.188 6.066 1 98.88 169 ALA A CA 1
ATOM 1296 C C . ALA A 1 169 ? 4.453 -27.828 6.133 1 98.88 169 ALA A C 1
ATOM 1298 O O . ALA A 1 169 ? 5.02 -26.859 6.652 1 98.88 169 ALA A O 1
ATOM 1299 N N . THR A 1 170 ? 3.307 -27.75 5.562 1 98.69 170 THR A N 1
ATOM 1300 C CA . THR A 1 170 ? 2.58 -26.484 5.512 1 98.69 170 THR A CA 1
ATOM 1301 C C . THR A 1 170 ? 1.143 -26.672 5.992 1 98.69 170 THR A C 1
ATOM 1303 O O . THR A 1 170 ? 0.506 -27.688 5.688 1 98.69 170 THR A O 1
ATOM 1306 N N . ARG A 1 171 ? 0.622 -25.75 6.754 1 98.75 171 ARG A N 1
ATOM 1307 C CA . ARG A 1 171 ? -0.792 -25.641 7.102 1 98.75 171 ARG A CA 1
ATOM 1308 C C . ARG A 1 171 ? -1.308 -24.219 6.891 1 98.75 171 ARG A C 1
ATOM 1310 O O . ARG A 1 171 ? -0.716 -23.266 7.387 1 98.75 171 ARG A O 1
ATOM 1317 N N . ILE A 1 172 ? -2.342 -24.109 6.109 1 98.81 172 ILE A N 1
ATOM 1318 C CA . ILE A 1 172 ? -2.965 -22.812 5.906 1 98.81 172 ILE A CA 1
ATOM 1319 C C . ILE A 1 172 ? -4.441 -22.875 6.293 1 98.81 172 ILE A C 1
ATOM 1321 O O . ILE A 1 172 ? -5.043 -23.953 6.281 1 98.81 172 ILE A O 1
ATOM 1325 N N . ASN A 1 173 ? -5.051 -21.672 6.598 1 98.75 173 ASN A N 1
ATOM 1326 C CA . ASN A 1 173 ? -6.441 -21.703 7.035 1 98.75 173 ASN A CA 1
ATOM 1327 C C . ASN A 1 173 ? -7.27 -20.625 6.359 1 98.75 173 ASN A C 1
ATOM 1329 O O . ASN A 1 173 ? -8.492 -20.578 6.523 1 98.75 173 ASN A O 1
ATOM 1333 N N . ALA A 1 174 ? -6.641 -19.75 5.637 1 98.5 174 ALA A N 1
ATOM 1334 C CA . ALA A 1 174 ? -7.355 -18.703 4.926 1 98.5 174 ALA A CA 1
ATOM 1335 C C . ALA A 1 174 ? -6.539 -18.172 3.744 1 98.5 174 ALA A C 1
ATOM 1337 O O . ALA A 1 174 ? -5.359 -18.5 3.607 1 98.5 174 ALA A O 1
ATOM 1338 N N . VAL A 1 175 ? -7.219 -17.375 2.898 1 98.38 175 VAL A N 1
ATOM 1339 C CA . VAL A 1 175 ? -6.531 -16.891 1.705 1 98.38 175 VAL A CA 1
ATOM 1340 C C . VAL A 1 175 ? -6.992 -15.477 1.382 1 98.38 175 VAL A C 1
ATOM 1342 O O . VAL A 1 175 ? -8.164 -15.141 1.568 1 98.38 175 VAL A O 1
ATOM 1345 N N . LYS A 1 176 ? -6.082 -14.617 1.101 1 97.19 176 LYS A N 1
ATOM 1346 C CA . LYS A 1 176 ? -6.379 -13.414 0.333 1 97.19 176 LYS A CA 1
ATOM 1347 C C . LYS A 1 176 ? -6.211 -13.656 -1.164 1 97.19 176 LYS A C 1
ATOM 1349 O O . LYS A 1 176 ? -5.09 -13.82 -1.651 1 97.19 176 LYS A O 1
ATOM 1354 N N . GLN A 1 177 ? -7.301 -13.617 -1.795 1 97.62 177 GLN A N 1
ATOM 1355 C CA . GLN A 1 177 ? -7.246 -13.805 -3.24 1 97.62 177 GLN A CA 1
ATOM 1356 C C . GLN A 1 177 ? -6.535 -12.641 -3.922 1 97.62 177 GLN A C 1
ATOM 1358 O O . GLN A 1 177 ? -6.273 -11.617 -3.293 1 97.62 177 GLN A O 1
ATOM 1363 N N . ARG A 1 178 ? -6.172 -12.766 -5.172 1 97 178 ARG A N 1
ATOM 1364 C CA . ARG A 1 178 ? -5.387 -11.805 -5.938 1 97 178 ARG A CA 1
ATOM 1365 C C . ARG A 1 178 ? -6.074 -10.445 -5.969 1 97 178 ARG A C 1
ATOM 1367 O O . ARG A 1 178 ? -5.406 -9.406 -6.004 1 97 178 ARG A O 1
ATOM 1374 N N . ASN A 1 179 ? -7.406 -10.422 -5.965 1 96.12 179 ASN A N 1
ATOM 1375 C CA . ASN A 1 179 ? -8.156 -9.18 -6.098 1 96.12 179 ASN A CA 1
ATOM 1376 C C . ASN A 1 179 ? -9.031 -8.914 -4.871 1 96.12 179 ASN A C 1
ATOM 1378 O O . ASN A 1 179 ? -10.156 -8.43 -5 1 96.12 179 ASN A O 1
ATOM 1382 N N . SER A 1 180 ? -8.484 -9.367 -3.711 1 91.81 180 SER A N 1
ATOM 1383 C CA . SER A 1 180 ? -9.25 -9.172 -2.484 1 91.81 180 SER A CA 1
ATOM 1384 C C . SER A 1 180 ? -8.375 -8.633 -1.362 1 91.81 180 SER A C 1
ATOM 1386 O O . SER A 1 180 ? -7.199 -8.984 -1.262 1 91.81 180 SER A O 1
ATOM 1388 N N . THR A 1 181 ? -9.016 -7.883 -0.493 1 88.44 181 THR A N 1
ATOM 1389 C CA . THR A 1 181 ? -8.32 -7.301 0.645 1 88.44 181 THR A CA 1
ATOM 1390 C C . THR A 1 181 ? -8.367 -8.234 1.849 1 88.44 181 THR A C 1
ATOM 1392 O O . THR A 1 181 ? -7.375 -8.383 2.57 1 88.44 181 THR A O 1
ATOM 1395 N N . ASP A 1 182 ? -9.453 -8.922 1.997 1 89.5 182 ASP A N 1
ATOM 1396 C CA . ASP A 1 182 ? -9.695 -9.656 3.234 1 89.5 182 ASP A CA 1
ATOM 1397 C C . ASP A 1 182 ? -9.344 -11.133 3.07 1 89.5 182 ASP A C 1
ATOM 1399 O O . ASP A 1 182 ? -9.422 -11.68 1.965 1 89.5 182 ASP A O 1
ATOM 1403 N N . PHE A 1 183 ? -9.07 -11.766 4.172 1 94.19 183 PHE A N 1
ATOM 1404 C CA . PHE A 1 183 ? -8.938 -13.211 4.188 1 94.19 183 PHE A CA 1
ATOM 1405 C C . PHE A 1 183 ? -10.297 -13.883 4.031 1 94.19 183 PHE A C 1
ATOM 1407 O O . PHE A 1 183 ? -11.281 -13.445 4.629 1 94.19 183 PHE A O 1
ATOM 1414 N N . GLU A 1 184 ? -10.273 -14.867 3.215 1 96 184 GLU A N 1
ATOM 1415 C CA . GLU A 1 184 ? -11.461 -15.68 2.977 1 96 184 GLU A CA 1
ATOM 1416 C C . GLU A 1 184 ? -11.211 -17.141 3.314 1 96 184 GLU A C 1
ATOM 1418 O O . GLU A 1 184 ? -10.055 -17.562 3.443 1 96 184 GLU A O 1
ATOM 1423 N N . SER A 1 185 ? -12.281 -17.859 3.344 1 97.56 185 SER A N 1
ATOM 1424 C CA . SER A 1 185 ? -12.18 -19.297 3.619 1 97.56 185 SER A CA 1
ATOM 1425 C C . SER A 1 185 ? -11.617 -20.047 2.418 1 97.56 185 SER A C 1
ATOM 1427 O O . SER A 1 185 ? -11.719 -19.578 1.282 1 97.56 185 SER A O 1
ATOM 1429 N N . LEU A 1 186 ? -11.078 -21.188 2.758 1 98.12 186 LEU A N 1
ATOM 1430 C CA . LEU A 1 186 ? -10.562 -22.062 1.706 1 98.12 186 LEU A CA 1
ATOM 1431 C C . LEU A 1 186 ? -11.68 -22.859 1.063 1 98.12 186 LEU A C 1
ATOM 1433 O O . LEU A 1 186 ? -12.57 -23.359 1.758 1 98.12 186 LEU A O 1
ATOM 1437 N N . THR A 1 187 ? -11.672 -22.938 -0.229 1 97.75 187 THR A N 1
ATOM 1438 C CA . THR A 1 187 ? -12.602 -23.766 -0.992 1 97.75 187 THR A CA 1
ATOM 1439 C C . THR A 1 187 ? -11.883 -24.469 -2.137 1 97.75 187 THR A C 1
ATOM 1441 O O . THR A 1 187 ? -10.688 -24.25 -2.355 1 97.75 187 THR A O 1
ATOM 1444 N N . ALA A 1 188 ? -12.609 -25.328 -2.82 1 96.81 188 ALA A N 1
ATOM 1445 C CA . ALA A 1 188 ? -12.055 -26.047 -3.969 1 96.81 188 ALA A CA 1
ATOM 1446 C C . ALA A 1 188 ? -12.523 -25.422 -5.281 1 96.81 188 ALA A C 1
ATOM 1448 O O . ALA A 1 188 ? -13.672 -24.984 -5.387 1 96.81 188 ALA A O 1
ATOM 1449 N N . THR A 1 189 ? -11.695 -25.422 -6.23 1 94.31 189 THR A N 1
ATOM 1450 C CA . THR A 1 189 ? -12.031 -24.875 -7.539 1 94.31 189 THR A CA 1
ATOM 1451 C C . THR A 1 189 ? -12.953 -25.828 -8.305 1 94.31 189 THR A C 1
ATOM 1453 O O . THR A 1 189 ? -12.672 -27.031 -8.391 1 94.31 189 THR A O 1
ATOM 1456 N N . GLY A 1 190 ? -13.93 -25.297 -8.898 1 88.69 190 GLY A N 1
ATOM 1457 C CA . GLY A 1 190 ? -14.773 -26.062 -9.789 1 88.69 190 GLY A CA 1
ATOM 1458 C C . GLY A 1 190 ? -15.758 -26.969 -9.062 1 88.69 190 GLY A C 1
ATOM 1459 O O . GLY A 1 190 ? -16.422 -27.797 -9.68 1 88.69 190 GLY A O 1
ATOM 1460 N N . TYR A 1 191 ? -15.812 -26.891 -7.762 1 91.19 191 TYR A N 1
ATOM 1461 C CA . TYR A 1 191 ? -16.734 -27.625 -6.902 1 91.19 191 TYR A CA 1
ATOM 1462 C C . TYR A 1 191 ? -17.656 -26.688 -6.152 1 91.19 191 TYR A C 1
ATOM 1464 O O . TYR A 1 191 ? -17.578 -25.469 -6.309 1 91.19 191 TYR A O 1
ATOM 1472 N N . ALA A 1 192 ? -18.656 -27.359 -5.453 1 90.69 192 ALA A N 1
ATOM 1473 C CA . ALA A 1 192 ? -19.5 -26.547 -4.582 1 90.69 192 ALA A CA 1
ATOM 1474 C C . ALA A 1 192 ? -18.656 -25.75 -3.598 1 90.69 192 ALA A C 1
ATOM 1476 O O . ALA A 1 192 ? -17.609 -26.219 -3.135 1 90.69 192 ALA A O 1
ATOM 1477 N N . PRO A 1 193 ? -19.062 -24.531 -3.363 1 92.38 193 PRO A N 1
ATOM 1478 C CA . PRO A 1 193 ? -18.25 -23.656 -2.52 1 92.38 193 PRO A CA 1
ATOM 1479 C C . PRO A 1 193 ? -18.344 -24.016 -1.038 1 92.38 193 PRO A C 1
ATOM 1481 O O . PRO A 1 193 ? -18.656 -23.156 -0.209 1 92.38 193 PRO A O 1
ATOM 1484 N N . VAL A 1 194 ? -17.984 -25.203 -0.75 1 95.94 194 VAL A N 1
ATOM 1485 C CA . VAL A 1 194 ? -17.922 -25.641 0.637 1 95.94 194 VAL A CA 1
ATOM 1486 C C . VAL A 1 194 ? -16.609 -25.188 1.272 1 95.94 194 VAL A C 1
ATOM 1488 O O . VAL A 1 194 ? -15.531 -25.375 0.698 1 95.94 194 VAL A O 1
ATOM 1491 N N . GLU A 1 195 ? -16.703 -24.625 2.457 1 97.06 195 GLU A N 1
ATOM 1492 C CA . GLU A 1 195 ? -15.539 -24.031 3.109 1 97.06 195 GLU A CA 1
ATOM 1493 C C . GLU A 1 195 ? -14.781 -25.062 3.934 1 97.06 195 GLU A C 1
ATOM 1495 O O . GLU A 1 195 ? -15.391 -25.938 4.547 1 97.06 195 GLU A O 1
ATOM 1500 N N . ALA A 1 196 ? -13.5 -24.906 3.912 1 96.81 196 ALA A N 1
ATOM 1501 C CA . ALA A 1 196 ? -12.641 -25.75 4.742 1 96.81 196 ALA A CA 1
ATOM 1502 C C . ALA A 1 196 ? -11.945 -24.922 5.82 1 96.81 196 ALA A C 1
ATOM 1504 O O . ALA A 1 196 ? -11.602 -23.75 5.598 1 96.81 196 ALA A O 1
ATOM 1505 N N . ASP A 1 197 ? -11.641 -25.562 6.949 1 96.06 197 ASP A N 1
ATOM 1506 C CA . ASP A 1 197 ? -10.992 -24.891 8.07 1 96.06 197 ASP A CA 1
ATOM 1507 C C . ASP A 1 197 ? -9.492 -24.719 7.816 1 96.06 197 ASP A C 1
ATOM 1509 O O . ASP A 1 197 ? -8.898 -23.719 8.203 1 96.06 197 ASP A O 1
ATOM 1513 N N . HIS A 1 198 ? -8.992 -25.766 7.277 1 97.94 198 HIS A N 1
ATOM 1514 C CA . HIS A 1 198 ? -7.562 -25.688 7.012 1 97.94 198 HIS A CA 1
ATOM 1515 C C . HIS A 1 198 ? -7.156 -26.625 5.879 1 97.94 198 HIS A C 1
ATOM 1517 O O . HIS A 1 198 ? -7.957 -27.453 5.438 1 97.94 198 HIS A O 1
ATOM 1523 N N . TYR A 1 199 ? -6.023 -26.422 5.312 1 98.5 199 TYR A N 1
ATOM 1524 C CA . TYR A 1 199 ? -5.324 -27.25 4.336 1 98.5 199 TYR A CA 1
ATOM 1525 C C . TYR A 1 199 ? -3.975 -27.703 4.875 1 98.5 199 TYR A C 1
ATOM 1527 O O . TYR A 1 199 ? -3.131 -26.891 5.23 1 98.5 199 TYR A O 1
ATOM 1535 N N . ASN A 1 200 ? -3.807 -29.016 4.973 1 98.62 200 ASN A N 1
ATOM 1536 C CA . ASN A 1 200 ? -2.549 -29.594 5.43 1 98.62 200 ASN A CA 1
ATOM 1537 C C . ASN A 1 200 ? -1.746 -30.188 4.27 1 98.62 200 ASN A C 1
ATOM 1539 O O . ASN A 1 200 ? -2.314 -30.797 3.363 1 98.62 200 ASN A O 1
ATOM 1543 N N . TYR A 1 201 ? -0.437 -30.031 4.324 1 98.81 201 TYR A N 1
ATOM 1544 C CA . TYR A 1 201 ? 0.443 -30.391 3.225 1 98.81 201 TYR A CA 1
ATOM 1545 C C . TYR A 1 201 ? 1.768 -30.938 3.744 1 98.81 201 TYR A C 1
ATOM 1547 O O . TYR A 1 201 ? 2.408 -30.328 4.598 1 98.81 201 TYR A O 1
ATOM 1555 N N . LEU A 1 202 ? 2.135 -32.125 3.303 1 98.88 202 LEU A N 1
ATOM 1556 C CA . LEU A 1 202 ? 3.439 -32.719 3.58 1 98.88 202 LEU A CA 1
ATOM 1557 C C . LEU A 1 202 ? 4.156 -33.094 2.285 1 98.88 202 LEU A C 1
ATOM 1559 O O . LEU A 1 202 ? 3.58 -33.75 1.411 1 98.88 202 LEU A O 1
ATOM 1563 N N . ALA A 1 203 ? 5.434 -32.656 2.148 1 98.88 203 ALA A N 1
ATOM 1564 C CA . ALA A 1 203 ? 6.184 -32.875 0.91 1 98.88 203 ALA A CA 1
ATOM 1565 C C . ALA A 1 203 ? 7.566 -33.438 1.192 1 98.88 203 ALA A C 1
ATOM 1567 O O . ALA A 1 203 ? 8.25 -33 2.123 1 98.88 203 ALA A O 1
ATOM 1568 N N . PHE A 1 204 ? 7.941 -34.406 0.395 1 98.88 204 PHE A N 1
ATOM 1569 C CA . PHE A 1 204 ? 9.297 -34.969 0.345 1 98.88 204 PHE A CA 1
ATOM 1570 C C . PHE A 1 204 ? 9.898 -34.781 -1.045 1 98.88 204 PHE A C 1
ATOM 1572 O O . PHE A 1 204 ? 9.367 -35.312 -2.025 1 98.88 204 PHE A O 1
ATOM 1579 N N . ASP A 1 205 ? 11.031 -34.094 -1.121 1 98.69 205 ASP A N 1
ATOM 1580 C CA . ASP A 1 205 ? 11.773 -33.906 -2.365 1 98.69 205 ASP A CA 1
ATOM 1581 C C . ASP A 1 205 ? 13.195 -34.438 -2.232 1 98.69 205 ASP A C 1
ATOM 1583 O O . ASP A 1 205 ? 14.008 -33.875 -1.498 1 98.69 205 ASP A O 1
ATOM 1587 N N . PHE A 1 206 ? 13.445 -35.438 -2.959 1 98.62 206 PHE A N 1
ATOM 1588 C CA . PHE A 1 206 ? 14.742 -36.125 -2.908 1 98.62 206 PHE A CA 1
ATOM 1589 C C . PHE A 1 206 ? 15.547 -35.812 -4.168 1 98.62 206 PHE A C 1
ATOM 1591 O O . PHE A 1 206 ? 15.07 -36.031 -5.285 1 98.62 206 PHE A O 1
ATOM 1598 N N . LYS A 1 207 ? 16.766 -35.344 -4.008 1 97.75 207 LYS A N 1
ATOM 1599 C CA . LYS A 1 207 ? 17.672 -35.031 -5.121 1 97.75 207 LYS A CA 1
ATOM 1600 C C . LYS A 1 207 ? 18.922 -35.906 -5.059 1 97.75 207 LYS A C 1
ATOM 1602 O O . LYS A 1 207 ? 19.984 -35.438 -4.664 1 97.75 207 LYS A O 1
ATOM 1607 N N . PRO A 1 208 ? 18.812 -37.094 -5.633 1 96.38 208 PRO A N 1
ATOM 1608 C CA . PRO A 1 208 ? 19.969 -38 -5.574 1 96.38 208 PRO A CA 1
ATOM 1609 C C . PRO A 1 208 ? 21.172 -37.438 -6.363 1 96.38 208 PRO A C 1
ATOM 1611 O O . PRO A 1 208 ? 22.312 -37.781 -6.059 1 96.38 208 PRO A O 1
ATOM 1614 N N . ALA A 1 209 ? 20.891 -36.656 -7.387 1 94.25 209 ALA A N 1
ATOM 1615 C CA . ALA A 1 209 ? 21.891 -35.969 -8.195 1 94.25 209 ALA A CA 1
ATOM 1616 C C . ALA A 1 209 ? 21.422 -34.562 -8.555 1 94.25 209 ALA A C 1
ATOM 1618 O O . ALA A 1 209 ? 20.234 -34.219 -8.383 1 94.25 209 ALA A O 1
ATOM 1619 N N . LYS A 1 210 ? 22.406 -33.75 -9.031 1 92.06 210 LYS A N 1
ATOM 1620 C CA . LYS A 1 210 ? 22.078 -32.344 -9.328 1 92.06 210 LYS A CA 1
ATOM 1621 C C . LYS A 1 210 ? 21.062 -32.25 -10.461 1 92.06 210 LYS A C 1
ATOM 1623 O O . LYS A 1 210 ? 20.328 -31.266 -10.555 1 92.06 210 LYS A O 1
ATOM 1628 N N . ASP A 1 211 ? 20.938 -33.281 -11.289 1 94 211 ASP A N 1
ATOM 1629 C CA . ASP A 1 211 ? 20.125 -33.188 -12.5 1 94 211 ASP A CA 1
ATOM 1630 C C . ASP A 1 211 ? 18.844 -34 -12.359 1 94 211 ASP A C 1
ATOM 1632 O O . ASP A 1 211 ? 18.141 -34.219 -13.344 1 94 211 ASP A O 1
ATOM 1636 N N . MET A 1 212 ? 18.562 -34.375 -11.156 1 96.06 212 MET A N 1
ATOM 1637 C CA . MET A 1 212 ? 17.391 -35.25 -10.984 1 96.06 212 MET A CA 1
ATOM 1638 C C . MET A 1 212 ? 16.688 -34.969 -9.656 1 96.06 212 MET A C 1
ATOM 1640 O O . MET A 1 212 ? 17.344 -34.781 -8.633 1 96.06 212 MET A O 1
ATOM 1644 N N . THR A 1 213 ? 15.406 -34.938 -9.664 1 97.94 213 THR A N 1
ATOM 1645 C CA . THR A 1 213 ? 14.602 -34.75 -8.461 1 97.94 213 THR A CA 1
ATOM 1646 C C . THR A 1 213 ? 13.438 -35.719 -8.422 1 97.94 213 THR A C 1
ATOM 1648 O O . THR A 1 213 ? 12.719 -35.906 -9.414 1 97.94 213 THR A O 1
ATOM 1651 N N . PHE A 1 214 ? 13.258 -36.406 -7.312 1 98.62 214 PHE A N 1
ATOM 1652 C CA . PHE A 1 214 ? 12.094 -37.219 -7.02 1 98.62 214 PHE A CA 1
ATOM 1653 C C . PHE A 1 214 ? 11.211 -36.562 -5.969 1 98.62 214 PHE A C 1
ATOM 1655 O O . PHE A 1 214 ? 11.711 -36.094 -4.941 1 98.62 214 PHE A O 1
ATOM 1662 N N . SER A 1 215 ? 9.953 -36.5 -6.219 1 98.81 215 SER A N 1
ATOM 1663 C CA . SER A 1 215 ? 9.047 -35.844 -5.297 1 98.81 215 SER A CA 1
ATOM 1664 C C . SER A 1 215 ? 7.887 -36.75 -4.898 1 98.81 215 SER A C 1
ATOM 1666 O O . SER A 1 215 ? 7.352 -37.469 -5.734 1 98.81 215 SER A O 1
ATOM 1668 N N . LEU A 1 216 ? 7.527 -36.781 -3.641 1 98.88 216 LEU A N 1
ATOM 1669 C CA . LEU A 1 216 ? 6.328 -37.375 -3.076 1 98.88 216 LEU A CA 1
ATOM 1670 C C . LEU A 1 216 ? 5.633 -36.406 -2.119 1 98.88 216 LEU A C 1
ATOM 1672 O O . LEU A 1 216 ? 6.203 -36.031 -1.098 1 98.88 216 LEU A O 1
ATOM 1676 N N . HIS A 1 217 ? 4.414 -35.969 -2.445 1 98.94 217 HIS A N 1
ATOM 1677 C CA . HIS A 1 217 ? 3.662 -35.031 -1.64 1 98.94 217 HIS A CA 1
ATOM 1678 C C . HIS A 1 217 ? 2.283 -35.562 -1.282 1 98.94 217 HIS A C 1
ATOM 1680 O O . HIS A 1 217 ? 1.723 -36.375 -2.02 1 98.94 217 HIS A O 1
ATOM 1686 N N . ALA A 1 218 ? 1.754 -35.125 -0.166 1 98.88 218 ALA A N 1
ATOM 1687 C CA . ALA A 1 218 ? 0.399 -35.406 0.293 1 98.88 218 ALA A CA 1
ATOM 1688 C C . ALA A 1 218 ? -0.253 -34.188 0.904 1 98.88 218 ALA A C 1
ATOM 1690 O O . ALA A 1 218 ? 0.406 -33.406 1.598 1 98.88 218 ALA A O 1
ATOM 1691 N N . ALA A 1 219 ? -1.509 -34.031 0.676 1 98.75 219 ALA A N 1
ATOM 1692 C CA . ALA A 1 219 ? -2.217 -32.875 1.239 1 98.75 219 ALA A CA 1
ATOM 1693 C C . ALA A 1 219 ? -3.695 -33.219 1.449 1 98.75 219 ALA A C 1
ATOM 1695 O O . ALA A 1 219 ? -4.211 -34.188 0.895 1 98.75 219 ALA A O 1
ATOM 1696 N N . GLU A 1 220 ? -4.316 -32.375 2.209 1 98.06 220 GLU A N 1
ATOM 1697 C CA . GLU A 1 220 ? -5.746 -32.531 2.457 1 98.06 220 GLU A CA 1
ATOM 1698 C C . GLU A 1 220 ? -6.398 -31.172 2.703 1 98.06 220 GLU A C 1
ATOM 1700 O O . GLU A 1 220 ? -5.945 -30.406 3.557 1 98.06 220 GLU A O 1
ATOM 1705 N N . LEU A 1 221 ? -7.312 -30.875 1.888 1 98.06 221 LEU A N 1
ATOM 1706 C CA . LEU A 1 221 ? -8.266 -29.828 2.248 1 98.06 221 LEU A CA 1
ATOM 1707 C C . LEU A 1 221 ? -9.336 -30.375 3.191 1 98.06 221 LEU A C 1
ATOM 1709 O O . LEU A 1 221 ? -10.227 -31.125 2.77 1 98.06 221 LEU A O 1
ATOM 1713 N N . GLU A 1 222 ? -9.281 -29.953 4.379 1 95.19 222 GLU A N 1
ATOM 1714 C CA . GLU A 1 222 ? -9.922 -30.641 5.496 1 95.19 222 GLU A CA 1
ATOM 1715 C C . GLU A 1 222 ? -11.391 -30.938 5.188 1 95.19 222 GLU A C 1
ATOM 1717 O O . GLU A 1 222 ? -12.164 -30.016 4.898 1 95.19 222 GLU A O 1
ATOM 1722 N N . ASP A 1 223 ? -11.781 -32.219 5.234 1 93.81 223 ASP A N 1
ATOM 1723 C CA . ASP A 1 223 ? -13.125 -32.75 5.121 1 93.81 223 ASP A CA 1
ATOM 1724 C C . ASP A 1 223 ? -13.633 -32.688 3.682 1 93.81 223 ASP A C 1
ATOM 1726 O O . ASP A 1 223 ? -14.773 -33.062 3.4 1 93.81 223 ASP A O 1
ATOM 1730 N N . LEU A 1 224 ? -12.82 -32.219 2.803 1 96.31 224 LEU A N 1
ATOM 1731 C CA . LEU A 1 224 ? -13.289 -32.062 1.429 1 96.31 224 LEU A CA 1
ATOM 1732 C C . LEU A 1 224 ? -12.609 -33.062 0.504 1 96.31 224 LEU A C 1
ATOM 1734 O O . LEU A 1 224 ? -13.273 -33.938 -0.076 1 96.31 224 LEU A O 1
ATOM 1738 N N . TYR A 1 225 ? -11.273 -33.031 0.406 1 97.38 225 TYR A N 1
ATOM 1739 C CA . TYR A 1 225 ? -10.594 -34 -0.421 1 97.38 225 TYR A CA 1
ATOM 1740 C C . TYR A 1 225 ? -9.148 -34.188 0.04 1 97.38 225 TYR A C 1
ATOM 1742 O O . TYR A 1 225 ? -8.586 -33.344 0.705 1 97.38 225 TYR A O 1
ATOM 1750 N N . LYS A 1 226 ? -8.578 -35.312 -0.261 1 97.56 226 LYS A N 1
ATOM 1751 C CA . LYS A 1 226 ? -7.156 -35.625 -0.119 1 97.56 226 LYS A CA 1
ATOM 1752 C C . LYS A 1 226 ? -6.484 -35.781 -1.481 1 97.56 226 LYS A C 1
ATOM 1754 O O . LYS A 1 226 ? -7.109 -36.219 -2.443 1 97.56 226 LYS A O 1
ATOM 1759 N N . SER A 1 227 ? -5.273 -35.406 -1.536 1 98.12 227 SER A N 1
ATOM 1760 C CA . SER A 1 227 ? -4.555 -35.469 -2.803 1 98.12 227 SER A CA 1
ATOM 1761 C C . SER A 1 227 ? -3.107 -35.938 -2.598 1 98.12 227 SER A C 1
ATOM 1763 O O . SER A 1 227 ? -2.52 -35.656 -1.545 1 98.12 227 SER A O 1
ATOM 1765 N N . TYR A 1 228 ? -2.6 -36.531 -3.561 1 98.81 228 TYR A N 1
ATOM 1766 C CA . TYR A 1 228 ? -1.219 -37 -3.6 1 98.81 228 TYR A CA 1
ATOM 1767 C C . TYR A 1 228 ? -0.542 -36.594 -4.902 1 98.81 228 TYR A C 1
ATOM 1769 O O . TYR A 1 228 ? -1.194 -36.5 -5.945 1 98.81 228 TYR A O 1
ATOM 1777 N N . PHE A 1 229 ? 0.734 -36.406 -4.832 1 98.88 229 PHE A N 1
ATOM 1778 C CA . PHE A 1 229 ? 1.551 -36.094 -5.992 1 98.88 229 PHE A CA 1
ATOM 1779 C C . PHE A 1 229 ? 2.844 -36.906 -5.996 1 98.88 229 PHE A C 1
ATOM 1781 O O . PHE A 1 229 ? 3.527 -36.969 -4.973 1 98.88 229 PHE A O 1
ATOM 1788 N N . ALA A 1 230 ? 3.139 -37.438 -7.078 1 98.94 230 ALA A N 1
ATOM 1789 C CA . ALA A 1 230 ? 4.445 -38.031 -7.344 1 98.94 230 ALA A CA 1
ATOM 1790 C C . ALA A 1 230 ? 5.047 -37.5 -8.633 1 98.94 230 ALA A C 1
ATOM 1792 O O . ALA A 1 230 ? 4.352 -37.375 -9.648 1 98.94 230 ALA A O 1
ATOM 1793 N N . GLY A 1 231 ? 6.359 -37.125 -8.602 1 98.75 231 GLY A N 1
ATOM 1794 C CA . GLY A 1 231 ? 6.996 -36.562 -9.773 1 98.75 231 GLY A CA 1
ATOM 1795 C C . GLY A 1 231 ? 8.453 -36.969 -9.914 1 98.75 231 GLY A C 1
ATOM 1796 O O . GLY A 1 231 ? 9.133 -37.219 -8.922 1 98.75 231 GLY A O 1
ATOM 1797 N N . ILE A 1 232 ? 8.93 -37.062 -11.102 1 98.69 232 ILE A N 1
ATOM 1798 C CA . ILE A 1 232 ? 10.344 -37.219 -11.445 1 98.69 232 ILE A CA 1
ATOM 1799 C C . ILE A 1 232 ? 10.727 -36.156 -12.469 1 98.69 232 ILE A C 1
ATOM 1801 O O . ILE A 1 232 ? 10.07 -36 -13.5 1 98.69 232 ILE A O 1
ATOM 1805 N N . LYS A 1 233 ? 11.75 -35.469 -12.188 1 98.31 233 LYS A N 1
ATOM 1806 C CA . LYS A 1 233 ? 12.281 -34.438 -13.086 1 98.31 233 LYS A CA 1
ATOM 1807 C C . LYS A 1 233 ? 13.766 -34.656 -13.359 1 98.31 233 LYS A C 1
ATOM 1809 O O . LYS A 1 233 ? 14.547 -34.875 -12.43 1 98.31 233 LYS A O 1
ATOM 1814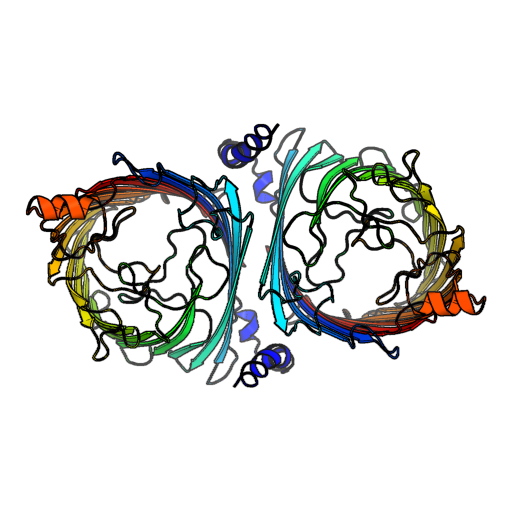 N N . VAL A 1 234 ? 14.086 -34.594 -14.625 1 98.06 234 VAL A N 1
ATOM 1815 C CA . VAL A 1 234 ? 15.461 -34.812 -15.047 1 98.06 234 VAL A CA 1
ATOM 1816 C C . VAL A 1 234 ? 15.867 -33.75 -16.062 1 98.06 234 VAL A C 1
ATOM 1818 O O . VAL A 1 234 ? 15.148 -33.5 -17.031 1 98.06 234 VAL A O 1
ATOM 1821 N N . ILE A 1 235 ? 16.953 -33.125 -15.859 1 96.75 235 ILE A N 1
ATOM 1822 C CA . ILE A 1 235 ? 17.609 -32.25 -16.828 1 96.75 235 ILE A CA 1
ATOM 1823 C C . ILE A 1 235 ? 19.062 -32.656 -16.984 1 96.75 235 ILE A C 1
ATOM 1825 O O . ILE A 1 235 ? 19.891 -32.438 -16.094 1 96.75 235 ILE A O 1
ATOM 1829 N N . LYS A 1 236 ? 19.453 -33.156 -18.156 1 96.19 236 LYS A N 1
ATOM 1830 C CA . LYS A 1 236 ? 20.766 -33.75 -18.328 1 96.19 236 LYS A CA 1
ATOM 1831 C C . LYS A 1 236 ? 21.391 -33.344 -19.656 1 96.19 236 LYS A C 1
ATOM 1833 O O . LYS A 1 236 ? 20.703 -33.281 -20.672 1 96.19 236 LYS A O 1
ATOM 1838 N N . PRO A 1 237 ? 22.672 -33.156 -19.625 1 96.19 237 PRO A N 1
ATOM 1839 C CA . PRO A 1 237 ? 23.344 -32.906 -20.891 1 96.19 237 PRO A CA 1
ATOM 1840 C C . PRO A 1 237 ? 23.281 -34.094 -21.844 1 96.19 237 PRO A C 1
ATOM 1842 O O . PRO A 1 237 ? 23.375 -35.25 -21.422 1 96.19 237 PRO A O 1
ATOM 1845 N N . LEU A 1 238 ? 22.938 -33.844 -23.062 1 96.19 238 LEU A N 1
ATOM 1846 C CA . LEU A 1 238 ? 22.969 -34.812 -24.156 1 96.19 238 LEU A CA 1
ATOM 1847 C C . LEU A 1 238 ? 23.469 -34.156 -25.438 1 96.19 238 LEU A C 1
ATOM 1849 O O . LEU A 1 238 ? 22.859 -33.219 -25.938 1 96.19 238 LEU A O 1
ATOM 1853 N N . TRP A 1 239 ? 24.578 -34.688 -25.984 1 95.81 239 TRP A N 1
ATOM 1854 C CA . TRP A 1 239 ? 25.266 -34.094 -27.125 1 95.81 239 TRP A CA 1
ATOM 1855 C C . TRP A 1 239 ? 25.578 -32.625 -26.859 1 95.81 239 TRP A C 1
ATOM 1857 O O . TRP A 1 239 ? 26.234 -32.281 -25.875 1 95.81 239 TRP A O 1
ATOM 1867 N N . GLU A 1 240 ? 25.062 -31.703 -27.75 1 96.12 240 GLU A N 1
ATOM 1868 C CA . GLU A 1 240 ? 25.406 -30.297 -27.609 1 96.12 240 GLU A CA 1
ATOM 1869 C C . GLU A 1 240 ? 24.359 -29.562 -26.766 1 96.12 240 GLU A C 1
ATOM 1871 O O . GLU A 1 240 ? 24.516 -28.375 -26.469 1 96.12 240 GLU A O 1
ATOM 1876 N N . GLY A 1 241 ? 23.391 -30.25 -26.359 1 97.31 241 GLY A N 1
ATOM 1877 C CA . GLY A 1 241 ? 22.312 -29.609 -25.641 1 97.31 241 GLY A CA 1
ATOM 1878 C C . GLY A 1 241 ? 21.922 -30.344 -24.359 1 97.31 241 GLY A C 1
ATOM 1879 O O . GLY A 1 241 ? 22.781 -30.922 -23.688 1 97.31 241 GLY A O 1
ATOM 1880 N N . ASN A 1 242 ? 20.75 -30.078 -23.891 1 97.81 242 ASN A N 1
ATOM 1881 C CA . ASN A 1 242 ? 20.219 -30.734 -22.703 1 97.81 242 ASN A CA 1
ATOM 1882 C C . ASN A 1 242 ? 18.859 -31.391 -22.984 1 97.81 242 ASN A C 1
ATOM 1884 O O . ASN A 1 242 ? 18.047 -30.844 -23.734 1 97.81 242 ASN A O 1
ATOM 1888 N N . VAL A 1 243 ? 18.688 -32.531 -22.406 1 98.19 243 VAL A N 1
ATOM 1889 C CA . VAL A 1 243 ? 17.375 -33.188 -22.422 1 98.19 243 VAL A CA 1
ATOM 1890 C C . VAL A 1 243 ? 16.609 -32.844 -21.141 1 98.19 243 VAL A C 1
ATOM 1892 O O . VAL A 1 243 ? 17.203 -32.781 -20.062 1 98.19 243 VAL A O 1
ATOM 1895 N N . ILE A 1 244 ? 15.406 -32.594 -21.297 1 98.38 244 ILE A N 1
ATOM 1896 C CA . ILE A 1 244 ? 14.5 -32.312 -20.188 1 98.38 244 ILE A CA 1
ATOM 1897 C C . ILE A 1 244 ? 13.375 -33.344 -20.156 1 98.38 244 ILE A C 1
ATOM 1899 O O . ILE A 1 244 ? 12.734 -33.594 -21.188 1 98.38 244 ILE A O 1
ATOM 1903 N N . ALA A 1 245 ? 13.164 -33.938 -19.062 1 98.62 245 ALA A N 1
ATOM 1904 C CA . ALA A 1 245 ? 12.055 -34.875 -18.844 1 98.62 245 ALA A CA 1
ATOM 1905 C C . ALA A 1 245 ? 11.398 -34.625 -17.484 1 98.62 245 ALA A C 1
ATOM 1907 O O . ALA A 1 245 ? 12.078 -34.531 -16.469 1 98.62 245 ALA A O 1
ATOM 1908 N N . ASP A 1 246 ? 10.133 -34.438 -17.5 1 98.75 246 ASP A N 1
ATOM 1909 C CA . ASP A 1 246 ? 9.359 -34.156 -16.297 1 98.75 246 ASP A CA 1
ATOM 1910 C C . ASP A 1 246 ? 8.023 -34.906 -16.328 1 98.75 246 ASP A C 1
ATOM 1912 O O . ASP A 1 246 ? 7.184 -34.625 -17.188 1 98.75 246 ASP A O 1
ATOM 1916 N N . VAL A 1 247 ? 7.82 -35.812 -15.422 1 98.88 247 VAL A N 1
ATOM 1917 C CA . VAL A 1 247 ? 6.594 -36.594 -15.344 1 98.88 247 VAL A CA 1
ATOM 1918 C C . VAL A 1 247 ? 5.93 -36.375 -13.984 1 98.88 247 VAL A C 1
ATOM 1920 O O . VAL A 1 247 ? 6.574 -36.531 -12.945 1 98.88 247 VAL A O 1
ATOM 1923 N N . ARG A 1 248 ? 4.656 -36.094 -14.016 1 98.88 248 ARG A N 1
ATOM 1924 C CA . ARG A 1 248 ? 3.887 -35.75 -12.82 1 98.88 248 ARG A CA 1
ATOM 1925 C C . ARG A 1 248 ? 2.611 -36.594 -12.734 1 98.88 248 ARG A C 1
ATOM 1927 O O . ARG A 1 248 ? 1.873 -36.688 -13.719 1 98.88 248 ARG A O 1
ATOM 1934 N N . VAL A 1 249 ? 2.369 -37.156 -11.609 1 98.94 249 VAL A N 1
ATOM 1935 C CA . VAL A 1 249 ? 1.145 -37.906 -11.391 1 98.94 249 VAL A CA 1
ATOM 1936 C C . VAL A 1 249 ? 0.422 -37.375 -10.156 1 98.94 249 VAL A C 1
ATOM 1938 O O . VAL A 1 249 ? 1.042 -37.188 -9.109 1 98.94 249 VAL A O 1
ATOM 1941 N N . PHE A 1 250 ? -0.839 -37.188 -10.305 1 98.88 250 PHE A N 1
ATOM 1942 C CA . PHE A 1 250 ? -1.686 -36.656 -9.227 1 98.88 250 PHE A CA 1
ATOM 1943 C C . PHE A 1 250 ? -2.842 -37.625 -8.953 1 98.88 250 PHE A C 1
ATOM 1945 O O . PHE A 1 250 ? -3.352 -38.281 -9.867 1 98.88 250 PHE A O 1
ATOM 1952 N N . ASP A 1 251 ? -3.201 -37.656 -7.719 1 98.69 251 ASP A N 1
ATOM 1953 C CA . ASP A 1 251 ? -4.375 -38.406 -7.293 1 98.69 251 ASP A CA 1
ATOM 1954 C C . ASP A 1 251 ? -5.176 -37.625 -6.25 1 98.69 251 ASP A C 1
ATOM 1956 O O . ASP A 1 251 ? -4.605 -37.031 -5.336 1 98.69 251 ASP A O 1
ATOM 1960 N N . ALA A 1 252 ? -6.5 -37.562 -6.449 1 98.06 252 ALA A N 1
ATOM 1961 C CA . ALA A 1 252 ? -7.367 -36.906 -5.484 1 98.06 252 ALA A CA 1
ATOM 1962 C C . ALA A 1 252 ? -8.641 -37.719 -5.238 1 98.06 252 ALA A C 1
ATOM 1964 O O . ALA A 1 252 ? -9.211 -38.281 -6.168 1 98.06 252 ALA A O 1
ATOM 1965 N N . SER A 1 253 ? -9.055 -37.781 -4.016 1 97.06 253 SER A N 1
ATOM 1966 C CA . SER A 1 253 ? -10.266 -38.5 -3.627 1 97.06 253 SER A CA 1
ATOM 1967 C C . SER A 1 253 ? -10.977 -37.781 -2.475 1 97.06 253 SER A C 1
ATOM 1969 O O . SER A 1 253 ? -10.375 -36.969 -1.785 1 97.06 253 SER A O 1
ATOM 1971 N N . GLU A 1 254 ? -12.234 -38.062 -2.373 1 93.81 254 GLU A N 1
ATOM 1972 C CA . GLU A 1 254 ? -13.008 -37.5 -1.277 1 93.81 254 GLU A CA 1
ATOM 1973 C C . GLU A 1 254 ? -12.547 -38.062 0.07 1 93.81 254 GLU A C 1
ATOM 1975 O O . GLU A 1 254 ? -11.914 -39.094 0.132 1 93.81 254 GLU A O 1
ATOM 1980 N N . THR A 1 255 ? -12.852 -37.25 0.985 1 87.38 255 THR A N 1
ATOM 1981 C CA . THR A 1 255 ? -12.594 -37.719 2.338 1 87.38 255 THR A CA 1
ATOM 1982 C C . THR A 1 255 ? -13.812 -38.438 2.9 1 87.38 255 THR A C 1
ATOM 1984 O O . THR A 1 255 ? -14.867 -38.469 2.266 1 87.38 255 THR A O 1
ATOM 1987 N N . GLY A 1 256 ? -13.734 -39.031 4.086 1 77.5 256 GLY A N 1
ATOM 1988 C CA . GLY A 1 256 ? -14.805 -39.812 4.711 1 77.5 256 GLY A CA 1
ATOM 1989 C C . GLY A 1 256 ? -16.062 -39 4.938 1 77.5 256 GLY A C 1
ATOM 1990 O O . GLY A 1 256 ? -17.172 -39.531 4.875 1 77.5 256 GLY A O 1
ATOM 1991 N N . SER A 1 257 ? -15.992 -37.656 5.035 1 78.06 257 SER A N 1
ATOM 1992 C CA . SER A 1 257 ? -17.141 -36.781 5.305 1 78.06 257 SER A CA 1
ATOM 1993 C C . SER A 1 257 ? -17.891 -36.469 4.023 1 78.06 257 SER A C 1
ATOM 1995 O O . SER A 1 257 ? -19.062 -36.094 4.07 1 78.06 257 SER A O 1
ATOM 1997 N N . LYS A 1 258 ? -17.359 -36.5 2.914 1 80.38 258 LYS A N 1
ATOM 1998 C CA . LYS A 1 258 ? -17.875 -36.25 1.57 1 80.38 258 LYS A CA 1
ATOM 1999 C C . LYS A 1 258 ? -18.609 -34.938 1.505 1 80.38 258 LYS A C 1
ATOM 2001 O O . LYS A 1 258 ? -19.688 -34.844 0.907 1 80.38 258 LYS A O 1
ATOM 2006 N N . LYS A 1 259 ? -18.125 -33.938 2.182 1 85.81 259 LYS A N 1
ATOM 2007 C CA . LYS A 1 259 ? -18.781 -32.656 2.191 1 85.81 259 LYS A CA 1
ATOM 2008 C C . LYS A 1 259 ? -18.781 -32.031 0.799 1 85.81 259 LYS A C 1
ATOM 2010 O O . LYS A 1 259 ? -19.688 -31.25 0.46 1 85.81 259 LYS A O 1
ATOM 2015 N N . LEU A 1 260 ? -17.812 -32.406 -0.013 1 88.44 260 LEU A N 1
ATOM 2016 C CA . LEU A 1 260 ? -17.688 -31.875 -1.363 1 88.44 260 LEU A CA 1
ATOM 2017 C C . LEU A 1 260 ? -18.391 -32.781 -2.373 1 88.44 260 LEU A C 1
ATOM 2019 O O . LEU A 1 260 ? -18.516 -32.406 -3.547 1 88.44 260 LEU A O 1
ATOM 2023 N N . GLY A 1 261 ? -18.938 -33.875 -1.872 1 90.12 261 GLY A N 1
ATOM 2024 C CA . GLY A 1 261 ? -19.406 -34.906 -2.775 1 90.12 261 GLY A CA 1
ATOM 2025 C C . GLY A 1 261 ? -18.297 -35.781 -3.336 1 90.12 261 GLY A C 1
ATOM 2026 O O . GLY A 1 261 ? -17.312 -36.031 -2.654 1 90.12 261 GLY A O 1
ATOM 2027 N N . GLU A 1 262 ? -18.547 -36.219 -4.488 1 92.12 262 GLU A N 1
ATOM 2028 C CA . GLU A 1 262 ? -17.578 -37.125 -5.105 1 92.12 262 GLU A CA 1
ATOM 2029 C C . GLU A 1 262 ? -16.344 -36.375 -5.594 1 92.12 262 GLU A C 1
ATOM 2031 O O . GLU A 1 262 ? -16.469 -35.281 -6.164 1 92.12 262 GLU A O 1
ATOM 2036 N N . VAL A 1 263 ? -15.281 -36.875 -5.199 1 96.19 263 VAL A N 1
ATOM 2037 C CA . VAL A 1 263 ? -13.992 -36.469 -5.762 1 96.19 263 VAL A CA 1
ATOM 2038 C C . VAL A 1 263 ? -13.242 -37.688 -6.266 1 96.19 263 VAL A C 1
ATOM 2040 O O . VAL A 1 263 ? -12.906 -38.594 -5.484 1 96.19 263 VAL A O 1
ATOM 2043 N N . ASP A 1 264 ? -13.055 -37.719 -7.5 1 96.38 264 ASP A N 1
ATOM 2044 C CA . ASP A 1 264 ? -12.383 -38.844 -8.164 1 96.38 264 ASP A CA 1
ATOM 2045 C C . ASP A 1 264 ? -11.594 -38.344 -9.375 1 96.38 264 ASP A C 1
ATOM 2047 O O . ASP A 1 264 ? -12.148 -38.188 -10.469 1 96.38 264 ASP A O 1
ATOM 2051 N N . ASN A 1 265 ? -10.367 -38.25 -9.156 1 98 265 ASN A N 1
ATOM 2052 C CA . ASN A 1 265 ? -9.547 -37.75 -10.258 1 98 265 ASN A CA 1
ATOM 2053 C C . ASN A 1 265 ? -8.102 -38.25 -10.141 1 98 265 ASN A C 1
ATOM 2055 O O . ASN A 1 265 ? -7.488 -38.125 -9.078 1 98 265 ASN A O 1
ATOM 2059 N N . ARG A 1 266 ? -7.621 -38.844 -11.117 1 98.56 266 ARG A N 1
ATOM 2060 C CA . ARG A 1 266 ? -6.211 -39.156 -11.336 1 98.56 266 ARG A CA 1
ATOM 2061 C C . ARG A 1 266 ? -5.699 -38.5 -12.617 1 98.56 266 ARG A C 1
ATOM 2063 O O . ARG A 1 266 ? -6.328 -38.625 -13.672 1 98.56 266 ARG A O 1
ATOM 2070 N N . THR A 1 267 ? -4.566 -37.844 -12.516 1 98.81 267 THR A N 1
ATOM 2071 C CA . THR A 1 267 ? -4.082 -37.125 -13.703 1 98.81 267 THR A CA 1
ATOM 2072 C C . THR A 1 267 ? -2.582 -37.344 -13.883 1 98.81 267 THR A C 1
ATOM 2074 O O . THR A 1 267 ? -1.807 -37.188 -12.938 1 98.81 267 THR A O 1
ATOM 2077 N N . LEU A 1 268 ? -2.248 -37.812 -15.039 1 98.88 268 LEU A N 1
ATOM 2078 C CA . LEU A 1 268 ? -0.858 -37.844 -15.484 1 98.88 268 LEU A CA 1
ATOM 2079 C C . LEU A 1 268 ? -0.542 -36.656 -16.359 1 98.88 268 LEU A C 1
ATOM 2081 O O . LEU A 1 268 ? -1.316 -36.312 -17.266 1 98.88 268 LEU A O 1
ATOM 2085 N N . SER A 1 269 ? 0.522 -35.906 -16.125 1 98.88 269 SER A N 1
ATOM 2086 C CA . SER A 1 269 ? 1.012 -34.781 -16.938 1 98.88 269 SER A CA 1
ATOM 2087 C C . SER A 1 269 ? 2.508 -34.906 -17.188 1 98.88 269 SER A C 1
ATOM 2089 O O . SER A 1 269 ? 3.297 -35.094 -16.266 1 98.88 269 SER A O 1
ATOM 2091 N N . SER A 1 270 ? 2.895 -34.875 -18.438 1 98.81 270 SER A N 1
ATOM 2092 C CA . SER A 1 270 ? 4.301 -35.094 -18.75 1 98.81 270 SER A CA 1
ATOM 2093 C C . SER A 1 270 ? 4.812 -34.094 -19.781 1 98.81 270 SER A C 1
ATOM 2095 O O . SER A 1 270 ? 4.039 -33.562 -20.578 1 98.81 270 SER A O 1
ATOM 2097 N N . TYR A 1 271 ? 6.074 -33.844 -19.766 1 98.62 271 TYR A N 1
ATOM 2098 C CA . TYR A 1 271 ? 6.758 -32.906 -20.641 1 98.62 271 TYR A CA 1
ATOM 2099 C C . TYR A 1 271 ? 8.156 -33.406 -20.984 1 98.62 271 TYR A C 1
ATOM 2101 O O . TYR A 1 271 ? 8.938 -33.75 -20.094 1 98.62 271 TYR A O 1
ATOM 2109 N N . PHE A 1 272 ? 8.461 -33.469 -22.219 1 98.81 272 PHE A N 1
ATOM 2110 C CA . PHE A 1 272 ? 9.781 -33.812 -22.734 1 98.81 272 PHE A CA 1
ATOM 2111 C C . PHE A 1 272 ? 10.281 -32.75 -23.703 1 98.81 272 PHE A C 1
ATOM 2113 O O . PHE A 1 272 ? 9.523 -32.281 -24.547 1 98.81 272 PHE A O 1
ATOM 2120 N N . ALA A 1 273 ? 11.555 -32.375 -23.547 1 98.75 273 ALA A N 1
ATOM 2121 C CA . ALA A 1 273 ? 12.086 -31.328 -24.422 1 98.75 273 ALA A CA 1
ATOM 2122 C C . ALA A 1 273 ? 13.594 -31.484 -24.609 1 98.75 273 ALA A C 1
ATOM 2124 O O . ALA A 1 273 ? 14.234 -32.25 -23.906 1 98.75 273 ALA A O 1
ATOM 2125 N N . TYR A 1 274 ? 14.086 -30.859 -25.609 1 98.69 274 TYR A N 1
ATOM 2126 C CA . TYR A 1 274 ? 15.516 -30.719 -25.891 1 98.69 274 TYR A CA 1
ATOM 2127 C C . TYR A 1 274 ? 15.883 -29.25 -26.094 1 98.69 274 TYR A C 1
ATOM 2129 O O . TYR A 1 274 ? 15.234 -28.531 -26.859 1 98.69 274 TYR A O 1
ATOM 2137 N N . SER A 1 275 ? 16.875 -28.844 -25.391 1 98 275 SER A N 1
ATOM 2138 C CA . SER A 1 275 ? 17.328 -27.469 -25.484 1 98 275 SER A CA 1
ATOM 2139 C C . SER A 1 275 ? 18.734 -27.391 -26.062 1 98 275 SER A C 1
ATOM 2141 O O . SER A 1 275 ? 19.609 -28.156 -25.688 1 98 275 SER A O 1
ATOM 2143 N N . ILE A 1 276 ? 18.875 -26.422 -26.984 1 97.75 276 ILE A N 1
ATOM 2144 C CA . ILE A 1 276 ? 20.188 -26.25 -27.609 1 97.75 276 ILE A CA 1
ATOM 2145 C C . ILE A 1 276 ? 20.328 -24.828 -28.156 1 97.75 276 ILE A C 1
ATOM 2147 O O . ILE A 1 276 ? 19.484 -24.375 -28.922 1 97.75 276 ILE A O 1
ATOM 2151 N N . LYS A 1 277 ? 21.391 -24.125 -27.844 1 96.25 277 LYS A N 1
ATOM 2152 C CA . LYS A 1 277 ? 21.781 -22.828 -28.375 1 96.25 277 LYS A CA 1
ATOM 2153 C C . LYS A 1 277 ? 20.609 -21.859 -28.406 1 96.25 277 LYS A C 1
ATOM 2155 O O . LYS A 1 277 ? 20.297 -21.266 -29.438 1 96.25 277 LYS A O 1
ATOM 2160 N N . GLY A 1 278 ? 19.891 -21.828 -27.281 1 97.31 278 GLY A N 1
ATOM 2161 C CA . GLY A 1 278 ? 18.812 -20.859 -27.109 1 97.31 278 GLY A CA 1
ATOM 2162 C C . GLY A 1 278 ? 17.453 -21.422 -27.469 1 97.31 278 GLY A C 1
ATOM 2163 O O . GLY A 1 278 ? 16.422 -20.844 -27.125 1 97.31 278 GLY A O 1
ATOM 2164 N N . HIS A 1 279 ? 17.422 -22.5 -28.266 1 98.44 279 HIS A N 1
ATOM 2165 C CA . HIS A 1 279 ? 16.172 -23.156 -28.672 1 98.44 279 HIS A CA 1
ATOM 2166 C C . HIS A 1 279 ? 15.773 -24.234 -27.672 1 98.44 279 HIS A C 1
ATOM 2168 O O . HIS A 1 279 ? 16.625 -24.969 -27.172 1 98.44 279 HIS A O 1
ATOM 2174 N N . THR A 1 280 ? 14.586 -24.266 -27.359 1 98.75 280 THR A N 1
ATOM 2175 C CA . THR A 1 280 ? 14.016 -25.422 -26.672 1 98.75 280 THR A CA 1
ATOM 2176 C C . THR A 1 280 ? 12.75 -25.891 -27.375 1 98.75 280 THR A C 1
ATOM 2178 O O . THR A 1 28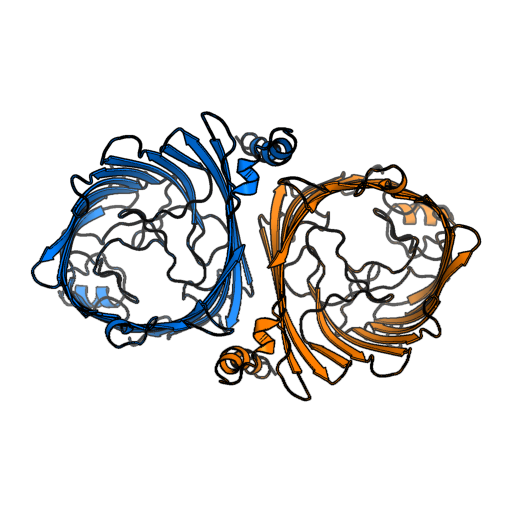0 ? 11.812 -25.109 -27.562 1 98.75 280 THR A O 1
ATOM 2181 N N . ILE A 1 281 ? 12.734 -27.062 -27.875 1 98.62 281 ILE A N 1
ATOM 2182 C CA . ILE A 1 281 ? 11.57 -27.672 -28.5 1 98.62 281 ILE A CA 1
ATOM 2183 C C . ILE A 1 281 ? 11.078 -28.844 -27.672 1 98.62 281 ILE A C 1
ATOM 2185 O O . ILE A 1 281 ? 11.875 -29.688 -27.25 1 98.62 281 ILE A O 1
ATOM 2189 N N . GLY A 1 282 ? 9.828 -28.828 -27.375 1 98.44 282 GLY A N 1
ATOM 2190 C CA . GLY A 1 282 ? 9.297 -29.922 -26.562 1 98.44 282 GLY A CA 1
ATOM 2191 C C . GLY A 1 282 ? 7.797 -30.094 -26.703 1 98.44 282 GLY A C 1
ATOM 2192 O O . GLY A 1 282 ? 7.172 -29.484 -27.562 1 98.44 282 GLY A O 1
ATOM 2193 N N . GLY A 1 283 ? 7.25 -30.969 -25.938 1 98.5 283 GLY A N 1
ATOM 2194 C CA . GLY A 1 283 ? 5.836 -31.281 -25.875 1 98.5 283 GLY A CA 1
ATOM 2195 C C . GLY A 1 283 ? 5.516 -32.344 -24.812 1 98.5 283 GLY A C 1
ATOM 2196 O O . GLY A 1 283 ? 6.391 -32.719 -24.047 1 98.5 283 GLY A O 1
ATOM 2197 N N . GLY A 1 284 ? 4.238 -32.625 -24.75 1 98.44 284 GLY A N 1
ATOM 2198 C CA . GLY A 1 284 ? 3.879 -33.594 -23.734 1 98.44 284 GLY A CA 1
ATOM 2199 C C . GLY A 1 284 ? 2.449 -34.094 -23.859 1 98.44 284 GLY A C 1
ATOM 2200 O O . GLY A 1 284 ? 1.798 -33.875 -24.875 1 98.44 284 GLY A O 1
ATOM 2201 N N . TYR A 1 285 ? 2.207 -34.906 -22.906 1 98.56 285 TYR A N 1
ATOM 2202 C CA . TYR A 1 285 ? 0.938 -35.594 -22.812 1 98.56 285 TYR A CA 1
ATOM 2203 C C . TYR A 1 285 ? 0.346 -35.469 -21.406 1 98.56 285 TYR A C 1
ATOM 2205 O O . TYR A 1 285 ? 1.072 -35.531 -20.406 1 98.56 285 TYR A O 1
ATOM 2213 N N . GLN A 1 286 ? -0.991 -35.281 -21.391 1 98.88 286 GLN A N 1
ATOM 2214 C CA . GLN A 1 286 ? -1.733 -35.219 -20.141 1 98.88 286 GLN A CA 1
ATOM 2215 C C . GLN A 1 286 ? -3.041 -36 -20.234 1 98.88 286 GLN A C 1
ATOM 2217 O O . GLN A 1 286 ? -3.775 -35.875 -21.219 1 98.88 286 GLN A O 1
ATOM 2222 N N . LYS A 1 287 ? -3.285 -36.75 -19.203 1 98.81 287 LYS A N 1
ATOM 2223 C CA . LYS A 1 287 ? -4.508 -37.562 -19.188 1 98.81 287 LYS A CA 1
ATOM 2224 C C . LYS A 1 287 ? -5.129 -37.594 -17.797 1 98.81 287 LYS A C 1
ATOM 2226 O O . LYS A 1 287 ? -4.449 -37.906 -16.812 1 98.81 287 LYS A O 1
ATOM 2231 N N . ALA A 1 288 ? -6.367 -37.281 -17.797 1 98.62 288 ALA A N 1
ATOM 2232 C CA . ALA A 1 288 ? -7.141 -37.406 -16.562 1 98.62 288 ALA A CA 1
ATOM 2233 C C . ALA A 1 288 ? -8.055 -38.625 -16.594 1 98.62 288 ALA A C 1
ATOM 2235 O O . ALA A 1 288 ? -8.641 -38.938 -17.625 1 98.62 288 ALA A O 1
ATOM 2236 N N . TRP A 1 289 ? -8.094 -39.281 -15.531 1 98.44 289 TRP A N 1
ATOM 2237 C CA . TRP A 1 289 ? -9.062 -40.344 -15.273 1 98.44 289 TRP A CA 1
ATOM 2238 C C . TRP A 1 289 ? -9.953 -40 -14.094 1 98.44 289 TRP A C 1
ATOM 2240 O O . TRP A 1 289 ? -9.555 -39.25 -13.203 1 98.44 289 TRP A O 1
ATOM 2250 N N . GLY A 1 290 ? -11.203 -40.562 -14.062 1 96.94 290 GLY A N 1
ATOM 2251 C CA . GLY A 1 290 ? -12.156 -40.312 -13 1 96.94 290 GLY A CA 1
ATOM 2252 C C . GLY A 1 290 ? -13.297 -39.406 -13.422 1 96.94 290 GLY A C 1
ATOM 2253 O O . GLY A 1 290 ? -13.242 -38.781 -14.484 1 96.94 290 GLY A O 1
ATOM 2254 N N . ASP A 1 291 ? -14.281 -39.219 -12.508 1 95.25 291 ASP A N 1
ATOM 2255 C CA . ASP A 1 291 ? -15.539 -38.594 -12.891 1 95.25 291 ASP A CA 1
ATOM 2256 C C . ASP A 1 291 ? -15.508 -37.094 -12.641 1 95.25 291 ASP A C 1
ATOM 2258 O O . ASP A 1 291 ? -16.375 -36.375 -13.133 1 95.25 291 ASP A O 1
ATOM 2262 N N . THR A 1 292 ? -14.578 -36.719 -11.859 1 96.62 292 THR A N 1
ATOM 2263 C CA . THR A 1 292 ? -14.602 -35.312 -11.477 1 96.62 292 THR A CA 1
ATOM 2264 C C . THR A 1 292 ? -13.383 -34.594 -12.031 1 96.62 292 THR A C 1
ATOM 2266 O O . THR A 1 292 ? -12.422 -35.219 -12.484 1 96.62 292 THR A O 1
ATOM 2269 N N . SER A 1 293 ? -13.477 -33.25 -12.016 1 96.88 293 SER A N 1
ATOM 2270 C CA . SER A 1 293 ? -12.375 -32.406 -12.461 1 96.88 293 SER A CA 1
ATOM 2271 C C . SER A 1 293 ? -11.195 -32.5 -11.492 1 96.88 293 SER A C 1
ATOM 2273 O O . SER A 1 293 ? -11.352 -32.906 -10.352 1 96.88 293 SER A O 1
ATOM 2275 N N . PHE A 1 294 ? -9.977 -32.094 -11.992 1 97.94 294 PHE A N 1
ATOM 2276 C CA . PHE A 1 294 ? -8.797 -31.984 -11.148 1 97.94 294 PHE A CA 1
ATOM 2277 C C . PHE A 1 294 ? -9.102 -31.141 -9.914 1 97.94 294 PHE A C 1
ATOM 2279 O O . PHE A 1 294 ? -9.664 -30.047 -10.016 1 97.94 294 PHE A O 1
ATOM 2286 N N . ALA A 1 295 ? -8.805 -31.641 -8.727 1 97.06 295 ALA A N 1
ATOM 2287 C CA . ALA A 1 295 ? -9.133 -30.953 -7.48 1 97.06 295 ALA A CA 1
ATOM 2288 C C . ALA A 1 295 ? -7.949 -30.109 -6.996 1 97.06 295 ALA A C 1
ATOM 2290 O O . ALA A 1 295 ? -6.84 -30.625 -6.836 1 97.06 295 ALA A O 1
ATOM 2291 N N . PHE A 1 296 ? -8.125 -28.859 -6.738 1 97.81 296 PHE A N 1
ATOM 2292 C CA . PHE A 1 296 ? -7.113 -27.984 -6.148 1 97.81 296 PHE A CA 1
ATOM 2293 C C . PHE A 1 296 ? -7.766 -26.797 -5.453 1 97.81 296 PHE A C 1
ATOM 2295 O O . PHE A 1 296 ? -8.961 -26.547 -5.625 1 97.81 296 PHE A O 1
ATOM 2302 N N . VAL A 1 297 ? -7.02 -26.141 -4.617 1 98.12 297 VAL A N 1
ATOM 2303 C CA . VAL A 1 297 ? -7.531 -25.047 -3.791 1 98.12 297 VAL A CA 1
ATOM 2304 C C . VAL A 1 297 ? -7.941 -23.875 -4.68 1 98.12 297 VAL A C 1
ATOM 2306 O O . VAL A 1 297 ? -7.227 -23.516 -5.621 1 98.12 297 VAL A O 1
ATOM 2309 N N . ASN A 1 298 ? -9.07 -23.297 -4.355 1 97.69 298 ASN A N 1
ATOM 2310 C CA . ASN A 1 298 ? -9.625 -22.234 -5.184 1 97.69 298 ASN A CA 1
ATOM 2311 C C . ASN A 1 298 ? -8.68 -21.031 -5.277 1 97.69 298 ASN A C 1
ATOM 2313 O O . ASN A 1 298 ? -8.133 -20.594 -4.266 1 97.69 298 ASN A O 1
ATOM 2317 N N . GLY A 1 299 ? -8.523 -20.562 -6.504 1 97 299 GLY A N 1
ATOM 2318 C CA . GLY A 1 299 ? -7.715 -19.375 -6.742 1 97 299 GLY A CA 1
ATOM 2319 C C . GLY A 1 299 ? -6.27 -19.703 -7.078 1 97 299 GLY A C 1
ATOM 2320 O O . GLY A 1 299 ? -5.551 -18.859 -7.617 1 97 299 GLY A O 1
ATOM 2321 N N . THR A 1 300 ? -5.773 -20.891 -6.727 1 98.25 300 THR A N 1
ATOM 2322 C CA . THR A 1 300 ? -4.395 -21.281 -7.008 1 98.25 300 THR A CA 1
ATOM 2323 C C . THR A 1 300 ? -4.242 -21.734 -8.453 1 98.25 300 THR A C 1
ATOM 2325 O O . THR A 1 300 ? -5.238 -22 -9.133 1 98.25 300 THR A O 1
ATOM 2328 N N . ASP A 1 301 ? -2.996 -21.781 -8.891 1 97.62 301 ASP A N 1
ATOM 2329 C CA . ASP A 1 301 ? -2.672 -22.453 -10.156 1 97.62 301 ASP A CA 1
ATOM 2330 C C . ASP A 1 301 ? -2.469 -23.953 -9.945 1 97.62 301 ASP A C 1
ATOM 2332 O O . ASP A 1 301 ? -2.381 -24.422 -8.812 1 97.62 301 ASP A O 1
ATOM 2336 N N . THR A 1 302 ? -2.527 -24.641 -11.039 1 97.94 302 THR A N 1
ATOM 2337 C CA . THR A 1 302 ? -2.182 -26.062 -11.008 1 97.94 302 THR A CA 1
ATOM 2338 C C . THR A 1 302 ? -0.732 -26.266 -11.43 1 97.94 302 THR A C 1
ATOM 2340 O O . THR A 1 302 ? -0.121 -25.391 -12.039 1 97.94 302 THR A O 1
ATOM 2343 N N . TYR A 1 303 ? -0.22 -27.391 -11.023 1 98.19 303 TYR A N 1
ATOM 2344 C CA . TYR A 1 303 ? 1.137 -27.75 -11.414 1 98.19 303 TYR A CA 1
ATOM 2345 C C . TYR A 1 303 ? 1.127 -28.625 -12.664 1 98.19 303 TYR A C 1
ATOM 2347 O O . TYR A 1 303 ? 2.092 -29.344 -12.938 1 98.19 303 TYR A O 1
ATOM 2355 N N . LEU A 1 304 ? -0.01 -28.594 -13.43 1 98.62 304 LEU A N 1
ATOM 2356 C CA . LEU A 1 304 ? -0.144 -29.328 -14.68 1 98.62 304 LEU A CA 1
ATOM 2357 C C . LEU A 1 304 ? 0.511 -28.562 -15.828 1 98.62 304 LEU A C 1
ATOM 2359 O O . LEU A 1 304 ? 0.427 -27.344 -15.898 1 98.62 304 LEU A O 1
ATOM 2363 N N . PHE A 1 305 ? 1.047 -29.312 -16.75 1 98.12 305 PHE A N 1
ATOM 2364 C CA . PHE A 1 305 ? 1.626 -28.688 -17.922 1 98.12 305 PHE A CA 1
ATOM 2365 C C . PHE A 1 305 ? 0.535 -28.141 -18.844 1 98.12 305 PHE A C 1
ATOM 2367 O O . PHE A 1 305 ? 0.783 -27.25 -19.656 1 98.12 305 PHE A O 1
ATOM 2374 N N . GLY A 1 306 ? -0.622 -28.641 -18.672 1 96.25 306 GLY A N 1
ATOM 2375 C CA . GLY A 1 306 ? -1.73 -28.219 -19.516 1 96.25 306 GLY A CA 1
ATOM 2376 C C . GLY A 1 306 ? -2.285 -26.859 -19.141 1 96.25 306 GLY A C 1
ATOM 2377 O O . GLY A 1 306 ? -3.01 -26.234 -19.922 1 96.25 306 GLY A O 1
ATOM 2378 N N . GLU A 1 307 ? -2.002 -26.391 -17.922 1 96.19 307 GLU A N 1
ATOM 2379 C CA . GLU A 1 307 ? -2.545 -25.109 -17.5 1 96.19 307 GLU A CA 1
ATOM 2380 C C . GLU A 1 307 ? -2.129 -23.984 -18.469 1 96.19 307 GLU A C 1
ATOM 2382 O O . GLU A 1 307 ? -0.938 -23.797 -18.719 1 96.19 307 GLU A O 1
ATOM 2387 N N . SER A 1 308 ? -3.117 -23.266 -18.969 1 96.75 308 SER A N 1
ATOM 2388 C CA . SER A 1 308 ? -2.895 -22.203 -19.938 1 96.75 308 SER A CA 1
ATOM 2389 C C . SER A 1 308 ? -3.498 -20.875 -19.453 1 96.75 308 SER A C 1
ATOM 2391 O O . SER A 1 308 ? -3.613 -20.656 -18.234 1 96.75 308 SER A O 1
ATOM 2393 N N . LEU A 1 309 ? -3.689 -19.953 -20.375 1 97.31 309 LEU A N 1
ATOM 2394 C CA . LEU A 1 309 ? -4.184 -18.641 -19.969 1 97.31 309 LEU A CA 1
ATOM 2395 C C . LEU A 1 309 ? -5.695 -18.672 -19.766 1 97.31 309 LEU A C 1
ATOM 2397 O O . LEU A 1 309 ? -6.195 -18.203 -18.75 1 97.31 309 LEU A O 1
ATOM 2401 N N . VAL A 1 310 ? -6.32 -19.297 -20.688 1 97.19 310 VAL A N 1
ATOM 2402 C CA . VAL A 1 310 ? -7.781 -19.312 -20.625 1 97.19 310 VAL A CA 1
ATOM 2403 C C . VAL A 1 310 ? -8.258 -20.594 -19.938 1 97.19 310 VAL A C 1
ATOM 2405 O O . VAL A 1 310 ? -9.102 -20.531 -19.031 1 97.19 310 VAL A O 1
ATOM 2408 N N . SER A 1 311 ? -7.688 -21.672 -20.328 1 97.38 311 SER A N 1
ATOM 2409 C CA . SER A 1 311 ? -8.133 -22.969 -19.797 1 97.38 311 SER A CA 1
ATOM 2410 C C . SER A 1 311 ? -7.062 -23.609 -18.922 1 97.38 311 SER A C 1
ATOM 2412 O O . SER A 1 311 ? -5.871 -23.5 -19.219 1 97.38 311 SER A O 1
ATOM 2414 N N . THR A 1 312 ? -7.535 -24.391 -17.938 1 96.25 312 THR A N 1
ATOM 2415 C CA . THR A 1 312 ? -6.605 -25.141 -17.094 1 96.25 312 THR A CA 1
ATOM 2416 C C . THR A 1 312 ? -6.43 -26.562 -17.609 1 96.25 312 THR A C 1
ATOM 2418 O O . THR A 1 312 ? -5.527 -27.281 -17.188 1 96.25 312 THR A O 1
ATOM 2421 N N . PHE A 1 313 ? -7.316 -27 -18.531 1 98.06 313 PHE A N 1
ATOM 2422 C CA . PHE A 1 313 ? -7.312 -28.359 -19.062 1 98.06 313 PHE A CA 1
ATOM 2423 C C . PHE A 1 313 ? -7.41 -29.391 -17.938 1 98.06 313 PHE A C 1
ATOM 2425 O O . PHE A 1 313 ? -6.625 -30.328 -17.875 1 98.06 313 PHE A O 1
ATOM 2432 N N . THR A 1 314 ? -8.398 -29.141 -17.078 1 97.69 314 THR A N 1
ATOM 2433 C CA . THR A 1 314 ? -8.555 -29.969 -15.891 1 97.69 314 THR A CA 1
ATOM 2434 C C . THR A 1 314 ? -9.875 -30.734 -15.938 1 97.69 314 THR A C 1
ATOM 2436 O O . THR A 1 314 ? -10.336 -31.25 -14.914 1 97.69 314 THR A O 1
ATOM 2439 N N . ALA A 1 315 ? -10.516 -30.797 -17.047 1 97.88 315 ALA A N 1
ATOM 2440 C CA . ALA A 1 315 ? -11.852 -31.375 -17.156 1 97.88 315 ALA A CA 1
ATOM 2441 C C . ALA A 1 315 ? -11.805 -32.906 -16.969 1 97.88 315 ALA A C 1
ATOM 2443 O O . ALA A 1 315 ? -10.773 -33.531 -17.203 1 97.88 315 ALA A O 1
ATOM 2444 N N . PRO A 1 316 ? -12.977 -33.469 -16.547 1 97.88 316 PRO A N 1
ATOM 2445 C CA . PRO A 1 316 ? -13.016 -34.906 -16.281 1 97.88 316 PRO A CA 1
ATOM 2446 C C . PRO A 1 316 ? -12.672 -35.719 -17.531 1 97.88 316 PRO A C 1
ATOM 2448 O O . PRO A 1 316 ? -13.234 -35.5 -18.594 1 97.88 316 PRO A O 1
ATOM 2451 N N . GLU A 1 317 ? -11.703 -36.656 -17.375 1 98.44 317 GLU A N 1
ATOM 2452 C CA . GLU A 1 317 ? -11.32 -37.688 -18.344 1 98.44 317 GLU A CA 1
ATOM 2453 C C . GLU A 1 317 ? -10.586 -37.062 -19.531 1 98.44 317 GLU A C 1
ATOM 2455 O O . GLU A 1 317 ? -10.289 -37.75 -20.5 1 98.44 317 GLU A O 1
ATOM 2460 N N . GLU A 1 318 ? -10.289 -35.844 -19.469 1 98.56 318 GLU A N 1
ATOM 2461 C CA . GLU A 1 318 ? -9.695 -35.125 -20.609 1 98.56 318 GLU A CA 1
ATOM 2462 C C . GLU A 1 318 ? -8.328 -35.719 -20.953 1 98.56 318 GLU A C 1
ATOM 2464 O O . GLU A 1 318 ? -7.531 -36.031 -20.078 1 98.56 318 GLU A O 1
ATOM 2469 N N . ARG A 1 319 ? -8.125 -35.844 -22.234 1 98.75 319 ARG A N 1
ATOM 2470 C CA . ARG A 1 319 ? -6.832 -36.219 -22.812 1 98.75 319 ARG A CA 1
ATOM 2471 C C . ARG A 1 319 ? -6.246 -35.031 -23.578 1 98.75 319 ARG A C 1
ATOM 2473 O O . ARG A 1 319 ? -6.906 -34.469 -24.453 1 98.75 319 ARG A O 1
ATOM 2480 N N . VAL A 1 320 ? -5.012 -34.688 -23.328 1 98.81 320 VAL A N 1
ATOM 2481 C CA . VAL A 1 320 ? -4.422 -33.469 -23.906 1 98.81 320 VAL A CA 1
ATOM 2482 C C . VAL A 1 320 ? -3.064 -33.812 -24.516 1 98.81 320 VAL A C 1
ATOM 2484 O O . VAL A 1 320 ? -2.24 -34.469 -23.891 1 98.81 320 VAL A O 1
ATOM 2487 N N . TRP A 1 321 ? -2.832 -33.406 -25.719 1 98.69 321 TRP A N 1
ATOM 2488 C CA . TRP A 1 321 ? -1.519 -33.344 -26.359 1 98.69 321 TRP A CA 1
ATOM 2489 C C . TRP A 1 321 ? -1.076 -31.906 -26.562 1 98.69 321 TRP A C 1
ATOM 2491 O O . TRP A 1 321 ? -1.891 -31.047 -26.891 1 98.69 321 TRP A O 1
ATOM 2501 N N . PHE A 1 322 ? 0.223 -31.656 -26.344 1 98.5 322 PHE A N 1
ATOM 2502 C CA . PHE A 1 322 ? 0.644 -30.281 -26.594 1 98.5 322 PHE A CA 1
ATOM 2503 C C . PHE A 1 322 ? 2.08 -30.234 -27.109 1 98.5 322 PHE A C 1
ATOM 2505 O O . PHE A 1 322 ? 2.84 -31.188 -26.906 1 98.5 322 PHE A O 1
ATOM 2512 N N . ALA A 1 323 ? 2.387 -29.203 -27.828 1 98.81 323 ALA A N 1
ATOM 2513 C CA . ALA A 1 323 ? 3.723 -28.844 -28.297 1 98.81 323 ALA A CA 1
ATOM 2514 C C . ALA A 1 323 ? 4.102 -27.438 -27.859 1 98.81 323 ALA A C 1
ATOM 2516 O O . ALA A 1 323 ? 3.236 -26.578 -27.719 1 98.81 323 ALA A O 1
ATOM 2517 N N . ARG A 1 324 ? 5.434 -27.25 -27.625 1 98.62 324 ARG A N 1
ATOM 2518 C CA . ARG A 1 324 ? 5.922 -25.984 -27.125 1 98.62 324 ARG A CA 1
ATOM 2519 C C . ARG A 1 324 ? 7.277 -25.625 -27.734 1 98.62 324 ARG A C 1
ATOM 2521 O O . ARG A 1 324 ? 8.102 -26.516 -27.969 1 98.62 324 ARG A O 1
ATOM 2528 N N . TYR A 1 325 ? 7.477 -24.391 -28.031 1 98.88 325 TYR A N 1
ATOM 2529 C CA . TYR A 1 325 ? 8.742 -23.859 -28.516 1 98.88 325 TYR A CA 1
ATOM 2530 C C . TYR A 1 325 ? 9.133 -22.609 -27.75 1 98.88 325 TYR A C 1
ATOM 2532 O O . TYR A 1 325 ? 8.328 -21.688 -27.609 1 98.88 325 TYR A O 1
ATOM 2540 N N . ASP A 1 326 ? 10.367 -22.594 -27.25 1 98.69 326 ASP A N 1
ATOM 2541 C CA . ASP A 1 326 ? 10.953 -21.438 -26.578 1 98.69 326 ASP A CA 1
ATOM 2542 C C . ASP A 1 326 ? 12.219 -20.969 -27.297 1 98.69 326 ASP A C 1
ATOM 2544 O O . ASP A 1 326 ? 13 -21.797 -27.781 1 98.69 326 ASP A O 1
ATOM 2548 N N . PHE A 1 327 ? 12.406 -19.688 -27.281 1 98.81 327 PHE A N 1
ATOM 2549 C CA . PHE A 1 327 ? 13.641 -19.141 -27.844 1 98.81 327 PHE A CA 1
ATOM 2550 C C . PHE A 1 327 ? 14.156 -17.969 -27.016 1 98.81 327 PHE A C 1
ATOM 2552 O O . PHE A 1 327 ? 13.414 -17.031 -26.719 1 98.81 327 PHE A O 1
ATOM 2559 N N . ASP A 1 328 ? 15.406 -18.094 -26.656 1 98.62 328 ASP A N 1
ATOM 2560 C CA . ASP A 1 328 ? 16.141 -17.016 -26.031 1 98.62 328 ASP A CA 1
ATOM 2561 C C . ASP A 1 328 ? 17.016 -16.266 -27.047 1 98.62 328 ASP A C 1
ATOM 2563 O O . ASP A 1 328 ? 18.047 -16.781 -27.469 1 98.62 328 ASP A O 1
ATOM 2567 N N . PHE A 1 329 ? 16.719 -15.047 -27.297 1 98.44 329 PHE A N 1
ATOM 2568 C CA . PHE A 1 329 ? 17.344 -14.297 -28.391 1 98.44 329 PHE A CA 1
ATOM 2569 C C . PHE A 1 329 ? 18.75 -13.859 -28 1 98.44 329 PHE A C 1
ATOM 2571 O O . PHE A 1 329 ? 19.469 -13.297 -28.828 1 98.44 329 PHE A O 1
ATOM 2578 N N . ALA A 1 330 ? 19.125 -14.078 -26.781 1 97.69 330 ALA A N 1
ATOM 2579 C CA . ALA A 1 330 ? 20.531 -13.852 -26.453 1 97.69 330 ALA A CA 1
ATOM 2580 C C . ALA A 1 330 ? 21.438 -14.609 -27.406 1 97.69 330 ALA A C 1
ATOM 2582 O O . ALA A 1 330 ? 22.531 -14.156 -27.734 1 97.69 330 ALA A O 1
ATOM 2583 N N . ALA A 1 331 ? 20.953 -15.734 -27.797 1 96.75 331 ALA A N 1
ATOM 2584 C CA . ALA A 1 331 ? 21.703 -16.562 -28.734 1 96.75 331 ALA A CA 1
ATOM 2585 C C . ALA A 1 331 ? 21.953 -15.805 -30.047 1 96.75 331 ALA A C 1
ATOM 2587 O O . ALA A 1 331 ? 22.906 -16.125 -30.766 1 96.75 331 ALA A O 1
ATOM 2588 N N . LEU A 1 332 ? 21.156 -14.805 -30.297 1 97.5 332 LEU A N 1
ATOM 2589 C CA . LEU A 1 332 ? 21.328 -14.008 -31.5 1 97.5 332 LEU A CA 1
ATOM 2590 C C . LEU A 1 332 ? 21.859 -12.617 -31.156 1 97.5 332 LEU A C 1
ATOM 2592 O O . LEU A 1 332 ? 21.812 -11.703 -32 1 97.5 332 LEU A O 1
ATOM 2596 N N . GLY A 1 333 ? 22.172 -12.375 -29.906 1 96.88 333 GLY A N 1
ATOM 2597 C CA . GLY A 1 333 ? 22.781 -11.109 -29.5 1 96.88 333 GLY A CA 1
ATOM 2598 C C . GLY A 1 333 ? 21.766 -10.117 -28.953 1 96.88 333 GLY A C 1
ATOM 2599 O O . GLY A 1 333 ? 22.047 -8.922 -28.859 1 96.88 333 GLY A O 1
ATOM 2600 N N . VAL A 1 334 ? 20.547 -10.602 -28.688 1 97.44 334 VAL A N 1
ATOM 2601 C CA . VAL A 1 334 ? 19.547 -9.711 -28.125 1 97.44 334 VAL A CA 1
ATOM 2602 C C . VAL A 1 334 ? 19.141 -10.211 -26.734 1 97.44 334 VAL A C 1
ATOM 2604 O O . VAL A 1 334 ? 18 -10.664 -26.547 1 97.44 334 VAL A O 1
ATOM 2607 N N . PRO A 1 335 ? 19.984 -9.961 -25.781 1 97.5 335 PRO A N 1
ATOM 2608 C CA . PRO A 1 335 ? 19.641 -10.414 -24.438 1 97.5 335 PRO A CA 1
ATOM 2609 C C . PRO A 1 335 ? 18.375 -9.742 -23.891 1 97.5 335 PRO A C 1
ATOM 2611 O O . PRO A 1 335 ? 18.141 -8.555 -24.156 1 97.5 335 PRO A O 1
ATOM 2614 N N . GLY A 1 336 ? 17.609 -10.484 -23.141 1 97.81 336 GLY A N 1
ATOM 2615 C CA . GLY A 1 336 ? 16.422 -9.945 -22.516 1 97.81 336 GLY A CA 1
ATOM 2616 C C . GLY A 1 336 ? 15.148 -10.234 -23.297 1 97.81 336 GLY A C 1
ATOM 2617 O O . GLY A 1 336 ? 14.047 -10.094 -22.766 1 97.81 336 GLY A O 1
ATOM 2618 N N . LEU A 1 337 ? 15.258 -10.562 -24.531 1 98.56 337 LEU A N 1
ATOM 2619 C CA . LEU A 1 337 ? 14.109 -10.891 -25.359 1 98.56 337 LEU A CA 1
ATOM 2620 C C . LEU A 1 337 ? 13.836 -12.391 -25.344 1 98.56 337 LEU A C 1
ATOM 2622 O O . LEU A 1 337 ? 14.703 -13.188 -25.703 1 98.56 337 LEU A O 1
ATOM 2626 N N . LEU A 1 338 ? 12.734 -12.805 -24.922 1 98.75 338 LEU A N 1
ATOM 2627 C CA . LEU A 1 338 ? 12.328 -14.211 -24.844 1 98.75 338 LEU A CA 1
ATOM 2628 C C . LEU A 1 338 ? 11.023 -14.438 -25.594 1 98.75 338 LEU A C 1
ATOM 2630 O O . LEU A 1 338 ? 10.133 -13.586 -25.578 1 98.75 338 LEU A O 1
ATOM 2634 N N . PHE A 1 339 ? 10.93 -15.562 -26.281 1 98.75 339 PHE A N 1
ATOM 2635 C CA . PHE A 1 339 ? 9.734 -15.945 -27.016 1 98.75 339 PHE A CA 1
ATOM 2636 C C . PHE A 1 339 ? 9.297 -17.359 -26.656 1 98.75 339 PHE A C 1
ATOM 2638 O O . PHE A 1 339 ? 10.133 -18.266 -26.516 1 98.75 339 PHE A O 1
ATOM 2645 N N . THR A 1 340 ? 8.039 -17.578 -26.391 1 98.56 340 THR A N 1
ATOM 2646 C CA . THR A 1 340 ? 7.457 -18.891 -26.141 1 98.56 340 THR A CA 1
ATOM 2647 C C . THR A 1 340 ? 6.133 -19.031 -26.875 1 98.56 340 THR A C 1
ATOM 2649 O O . THR A 1 340 ? 5.305 -18.125 -26.875 1 98.56 340 THR A O 1
ATOM 2652 N N . THR A 1 341 ? 5.891 -20.141 -27.5 1 98.75 341 THR A N 1
ATOM 2653 C CA . THR A 1 341 ? 4.582 -20.484 -28.047 1 98.75 341 THR A CA 1
ATOM 2654 C C . THR A 1 341 ? 4.227 -21.938 -27.75 1 98.75 341 THR A C 1
ATOM 2656 O O . THR A 1 341 ? 5.109 -22.781 -27.641 1 98.75 341 THR A O 1
ATOM 2659 N N . ARG A 1 342 ? 2.996 -22.156 -27.531 1 98.5 342 ARG A N 1
ATOM 2660 C CA . ARG A 1 342 ? 2.51 -23.5 -27.234 1 98.5 342 ARG A CA 1
ATOM 2661 C C . ARG A 1 342 ? 1.123 -23.719 -27.844 1 98.5 342 ARG A C 1
ATOM 2663 O O . ARG A 1 342 ? 0.341 -22.781 -27.969 1 98.5 342 ARG A O 1
ATOM 2670 N N . TYR A 1 343 ? 0.895 -24.875 -28.266 1 98.81 343 TYR A N 1
ATOM 2671 C CA . TYR A 1 343 ? -0.408 -25.312 -28.75 1 98.81 343 TYR A CA 1
ATOM 2672 C C . TYR A 1 343 ? -0.878 -26.547 -28 1 98.81 343 TYR A C 1
ATOM 2674 O O . TYR A 1 343 ? -0.171 -27.562 -27.953 1 98.81 343 TYR A O 1
ATOM 2682 N N . MET A 1 344 ? -2.055 -26.5 -27.406 1 98.5 344 MET A N 1
ATOM 2683 C CA . MET A 1 344 ? -2.664 -27.594 -26.656 1 98.5 344 MET A CA 1
ATOM 2684 C C . MET A 1 344 ? -3.959 -28.047 -27.328 1 98.5 344 MET A C 1
ATOM 2686 O O . MET A 1 344 ? -4.781 -27.234 -27.719 1 98.5 344 MET A O 1
ATOM 2690 N N . LYS A 1 345 ? -4.121 -29.297 -27.375 1 98.69 345 LYS A N 1
ATOM 2691 C CA . LYS A 1 345 ? -5.363 -29.875 -27.891 1 98.69 345 LYS A CA 1
ATOM 2692 C C . LYS A 1 345 ? -5.91 -30.938 -26.938 1 98.69 345 LYS A C 1
ATOM 2694 O O . LYS A 1 345 ? -5.227 -31.922 -26.641 1 98.69 345 LYS A O 1
ATOM 2699 N N . GLY A 1 346 ? -7.102 -30.75 -26.469 1 98.69 346 GLY A N 1
ATOM 2700 C CA . GLY A 1 346 ? -7.762 -31.672 -25.547 1 98.69 346 GLY A CA 1
ATOM 2701 C C . GLY A 1 346 ? -9.023 -32.281 -26.125 1 98.69 346 GLY A C 1
ATOM 2702 O O . GLY A 1 346 ? -9.773 -31.625 -26.844 1 98.69 346 GLY A O 1
ATOM 2703 N N . ASP A 1 347 ? -9.219 -33.562 -25.812 1 98.44 347 ASP A N 1
ATOM 2704 C CA . ASP A 1 347 ? -10.453 -34.25 -26.188 1 98.44 347 ASP A CA 1
ATOM 2705 C C . ASP A 1 347 ? -10.875 -35.25 -25.109 1 98.44 347 ASP A C 1
ATOM 2707 O O . ASP A 1 347 ? -10.336 -35.219 -24 1 98.44 347 ASP A O 1
ATOM 2711 N N . ASP A 1 348 ? -12.023 -35.938 -25.297 1 98.25 348 ASP A N 1
ATOM 2712 C CA . ASP A 1 348 ? -12.555 -37 -24.438 1 98.25 348 ASP A CA 1
ATOM 2713 C C . ASP A 1 348 ? -13.047 -36.406 -23.109 1 98.25 348 ASP A C 1
ATOM 2715 O O . ASP A 1 348 ? -12.977 -37.094 -22.078 1 98.25 348 ASP A O 1
ATOM 2719 N N . VAL A 1 349 ? -13.469 -35.156 -23.141 1 98.5 349 VAL A N 1
ATOM 2720 C CA . VAL A 1 349 ? -13.977 -34.531 -21.922 1 98.5 349 VAL A CA 1
ATOM 2721 C C . VAL A 1 349 ? -15.359 -35.094 -21.594 1 98.5 349 VAL A C 1
ATOM 2723 O O . VAL A 1 349 ? -16.297 -34.969 -22.391 1 98.5 349 VAL A O 1
ATOM 2726 N N . ASN A 1 350 ? -15.477 -35.656 -20.453 1 98.06 350 ASN A N 1
ATOM 2727 C CA . ASN A 1 350 ? -16.781 -36.094 -19.969 1 98.06 350 ASN A CA 1
ATOM 2728 C C . ASN A 1 350 ? -17.594 -34.906 -19.422 1 98.06 350 ASN A C 1
ATOM 2730 O O . ASN A 1 350 ? -17.25 -34.344 -18.391 1 98.06 350 ASN A O 1
ATOM 2734 N N . PRO A 1 351 ? -18.703 -34.531 -20.031 1 97.25 351 PRO A N 1
ATOM 2735 C CA . PRO A 1 351 ? -19.438 -33.344 -19.641 1 97.25 351 PRO A CA 1
ATOM 2736 C C . PRO A 1 351 ? -20.422 -33.594 -18.5 1 97.25 351 PRO A C 1
ATOM 2738 O O . PRO A 1 351 ? -21.078 -32.656 -18.031 1 97.25 351 PRO A O 1
ATOM 2741 N N . ASP A 1 352 ? -20.5 -34.719 -17.906 1 95 352 ASP A N 1
ATOM 2742 C CA . ASP A 1 352 ? -21.578 -35.125 -17.031 1 95 352 ASP A CA 1
ATOM 2743 C C . ASP A 1 352 ? -21.688 -34.219 -15.805 1 95 352 ASP A C 1
ATOM 2745 O O . ASP A 1 352 ? -22.781 -33.844 -15.406 1 95 352 ASP A O 1
ATOM 2749 N N . LEU A 1 353 ? -20.531 -33.906 -15.227 1 92.69 353 LEU A N 1
ATOM 2750 C CA . LEU A 1 353 ? -20.562 -33.156 -13.977 1 92.69 353 LEU A CA 1
ATOM 2751 C C . LEU A 1 353 ? -20.172 -31.703 -14.203 1 92.69 353 LEU A C 1
ATOM 2753 O O . LEU A 1 353 ? -19.984 -30.938 -13.25 1 92.69 353 LEU A O 1
ATOM 2757 N N . LEU A 1 354 ? -20.016 -31.359 -15.43 1 93.94 354 LEU A N 1
ATOM 2758 C CA . LEU A 1 354 ? -19.734 -29.953 -15.742 1 93.94 354 LEU A CA 1
ATOM 2759 C C . LEU A 1 354 ? -21.031 -29.156 -15.781 1 93.94 354 LEU A C 1
ATOM 2761 O O . LEU A 1 354 ? -22.062 -29.625 -16.25 1 93.94 354 LEU A O 1
ATOM 2765 N N . THR A 1 355 ? -20.938 -27.891 -15.336 1 89.69 355 THR A N 1
ATOM 2766 C CA . THR A 1 355 ? -22.172 -27.156 -15.086 1 89.69 355 THR A CA 1
ATOM 2767 C C . THR A 1 355 ? -22.391 -26.078 -16.156 1 89.69 355 THR A C 1
ATOM 2769 O O . THR A 1 355 ? -23.391 -25.359 -16.125 1 89.69 355 THR A O 1
ATOM 2772 N N . SER A 1 356 ? -21.531 -25.953 -17.109 1 91 356 SER A N 1
ATOM 2773 C CA . SER A 1 356 ? -21.688 -24.938 -18.125 1 91 356 SER A CA 1
ATOM 2774 C C . SER A 1 356 ? -22.844 -25.266 -19.062 1 91 356 SER A C 1
ATOM 2776 O O . SER A 1 356 ? -23.281 -26.406 -19.141 1 91 356 SER A O 1
ATOM 2778 N N . ARG A 1 357 ? -23.344 -24.203 -19.734 1 90.69 357 ARG A N 1
ATOM 2779 C CA . ARG A 1 357 ? -24.406 -24.391 -20.719 1 90.69 357 ARG A CA 1
ATOM 2780 C C . ARG A 1 357 ? -23.938 -25.266 -21.875 1 90.69 357 ARG A C 1
ATOM 2782 O O . ARG A 1 357 ? -24.719 -26.062 -22.406 1 90.69 357 ARG A O 1
ATOM 2789 N N . GLN A 1 358 ? -22.719 -25.109 -22.281 1 92.94 358 GLN A N 1
ATOM 2790 C CA . GLN A 1 358 ? -22.156 -25.891 -23.375 1 92.94 358 GLN A CA 1
ATOM 2791 C C . GLN A 1 358 ? -22.078 -27.375 -23.016 1 92.94 358 GLN A C 1
ATOM 2793 O O . GLN A 1 358 ? -22.391 -28.234 -23.828 1 92.94 358 GLN A O 1
ATOM 2798 N N . ALA A 1 359 ? -21.703 -27.609 -21.828 1 94.88 359 ALA A N 1
ATOM 2799 C CA . ALA A 1 359 ? -21.625 -29 -21.375 1 94.88 359 ALA A CA 1
ATOM 2800 C C . ALA A 1 359 ? -23.016 -29.641 -21.344 1 94.88 359 ALA A C 1
ATOM 2802 O O . ALA A 1 359 ? -23.156 -30.828 -21.625 1 94.88 359 ALA A O 1
ATOM 2803 N N . ALA A 1 360 ? -24.016 -28.844 -20.953 1 94.69 360 ALA A N 1
ATOM 2804 C CA . ALA A 1 360 ? -25.375 -29.344 -20.969 1 94.69 360 ALA A CA 1
ATOM 2805 C C . ALA A 1 360 ? -25.797 -29.797 -22.375 1 94.69 360 ALA A C 1
ATOM 2807 O O . ALA A 1 360 ? -26.469 -30.812 -22.531 1 94.69 360 ALA A O 1
ATOM 2808 N N . SER A 1 361 ? -25.469 -29 -23.297 1 94.44 361 SER A N 1
ATOM 2809 C CA . SER A 1 361 ? -25.797 -29.344 -24.688 1 94.44 361 SER A CA 1
ATOM 2810 C C . SER A 1 361 ? -25.109 -30.625 -25.109 1 94.44 361 SER A C 1
ATOM 2812 O O . SER A 1 361 ? -25.688 -31.438 -25.859 1 94.44 361 SER A O 1
ATOM 2814 N N . LEU A 1 362 ? -23.875 -30.828 -24.719 1 97.5 362 LEU A N 1
ATOM 2815 C CA . LEU A 1 3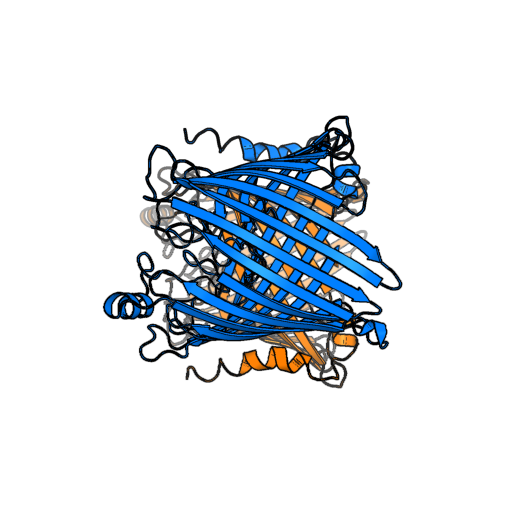62 ? -23.141 -32.031 -25.031 1 97.5 362 LEU A CA 1
ATOM 2816 C C . LEU A 1 362 ? -23.812 -33.25 -24.406 1 97.5 362 LEU A C 1
ATOM 2818 O O . LEU A 1 362 ? -23.922 -34.312 -25.031 1 97.5 362 LEU A O 1
ATOM 2822 N N . ARG A 1 363 ? -24.25 -33.125 -23.172 1 97 363 ARG A N 1
ATOM 2823 C CA . ARG A 1 363 ? -24.938 -34.188 -22.484 1 97 363 ARG A CA 1
ATOM 2824 C C . ARG A 1 363 ? -26.203 -34.594 -23.25 1 97 363 ARG A C 1
ATOM 2826 O O . ARG A 1 363 ? -26.484 -35.781 -23.422 1 97 363 ARG A O 1
ATOM 2833 N N . LEU A 1 364 ? -26.953 -33.625 -23.625 1 96.94 364 LEU A N 1
ATOM 2834 C CA . LEU A 1 364 ? -28.188 -33.875 -24.359 1 96.94 364 LEU A CA 1
ATOM 2835 C C . LEU A 1 364 ? -27.906 -34.656 -25.641 1 96.94 364 LEU A C 1
ATOM 2837 O O . LEU A 1 364 ? -28.734 -35.469 -26.062 1 96.94 364 LEU A O 1
ATOM 2841 N N . ASN A 1 365 ? -26.766 -34.406 -26.219 1 97.06 365 ASN A N 1
ATOM 2842 C CA . ASN A 1 365 ? -26.453 -35.031 -27.516 1 97.06 365 ASN A CA 1
ATOM 2843 C C . ASN A 1 365 ? -25.609 -36.281 -27.344 1 97.06 365 ASN A C 1
ATOM 2845 O O . ASN A 1 365 ? -25.25 -36.938 -28.344 1 97.06 365 ASN A O 1
ATOM 2849 N N . GLY A 1 366 ? -25.156 -36.625 -26.156 1 96.94 366 GLY A N 1
ATOM 2850 C CA . GLY A 1 366 ? -24.328 -37.781 -25.906 1 96.94 366 GLY A CA 1
ATOM 2851 C C . GLY A 1 366 ? -22.922 -37.625 -26.469 1 96.94 366 GLY A C 1
ATOM 2852 O O . GLY A 1 366 ? -22.344 -38.594 -26.984 1 96.94 366 GLY A O 1
ATOM 2853 N N . GLU A 1 367 ? -22.391 -36.438 -26.406 1 97.75 367 GLU A N 1
ATOM 2854 C CA . GLU A 1 367 ? -21.078 -36.125 -27 1 97.75 367 GLU A CA 1
ATOM 2855 C C . GLU A 1 367 ? -20.062 -35.781 -25.922 1 97.75 367 GLU A C 1
ATOM 2857 O O . GLU A 1 367 ? -20.422 -35.219 -24.891 1 97.75 367 GLU A O 1
ATOM 2862 N N . ASP A 1 368 ? -18.812 -36.062 -26.203 1 98.19 368 ASP A N 1
ATOM 2863 C CA . ASP A 1 368 ? -17.719 -35.625 -25.359 1 98.19 368 ASP A CA 1
ATOM 2864 C C . ASP A 1 368 ? -17.266 -34.219 -25.75 1 98.19 368 ASP A C 1
ATOM 2866 O O . ASP A 1 368 ? -17.516 -33.75 -26.859 1 98.19 368 ASP A O 1
ATOM 2870 N N . GLY A 1 369 ? -16.656 -33.625 -24.781 1 98.38 369 GLY A N 1
ATOM 2871 C CA . GLY A 1 369 ? -16.156 -32.281 -25.047 1 98.38 369 GLY A CA 1
ATOM 2872 C C . GLY A 1 369 ? -14.75 -32.25 -25.594 1 98.38 369 GLY A C 1
ATOM 2873 O O . GLY A 1 369 ? -14.008 -33.219 -25.453 1 98.38 369 GLY A O 1
ATOM 2874 N N . LYS A 1 370 ? -14.398 -31.156 -26.234 1 98.44 370 LYS A N 1
ATOM 2875 C CA . LYS A 1 370 ? -13.062 -30.891 -26.75 1 98.44 370 LYS A CA 1
ATOM 2876 C C . LYS A 1 370 ? -12.688 -29.422 -26.594 1 98.44 370 LYS A C 1
ATOM 2878 O O . LYS A 1 370 ? -13.555 -28.562 -26.422 1 98.44 370 LYS A O 1
ATOM 2883 N N . GLU A 1 371 ? -11.383 -29.188 -26.656 1 98.38 371 GLU A N 1
ATOM 2884 C CA . GLU A 1 371 ? -10.891 -27.812 -26.656 1 98.38 371 GLU A CA 1
ATOM 2885 C C . GLU A 1 371 ? -9.477 -27.719 -27.203 1 98.38 371 GLU A C 1
ATOM 2887 O O . GLU A 1 371 ? -8.781 -28.734 -27.312 1 98.38 371 GLU A O 1
ATOM 2892 N N . TRP A 1 372 ? -9.117 -26.594 -27.656 1 98.69 372 TRP A N 1
ATOM 2893 C CA . TRP A 1 372 ? -7.723 -26.297 -27.969 1 98.69 372 TRP A CA 1
ATOM 2894 C C . TRP A 1 372 ? -7.375 -24.859 -27.594 1 98.69 372 TRP A C 1
ATOM 2896 O O . TRP A 1 372 ? -8.266 -24.031 -27.438 1 98.69 372 TRP A O 1
ATOM 2906 N N . GLU A 1 373 ? -6.105 -24.625 -27.359 1 98.81 373 GLU A N 1
ATOM 2907 C CA . GLU A 1 373 ? -5.621 -23.281 -27.031 1 98.81 373 GLU A CA 1
ATOM 2908 C C . GLU A 1 373 ? -4.215 -23.047 -27.578 1 98.81 373 GLU A C 1
ATOM 2910 O O . GLU A 1 373 ? -3.367 -23.938 -27.516 1 98.81 373 GLU A O 1
ATOM 2915 N N . ARG A 1 374 ? -4.035 -21.953 -28.234 1 98.88 374 ARG A N 1
ATOM 2916 C CA . ARG A 1 374 ? -2.719 -21.469 -28.625 1 98.88 374 ARG A CA 1
ATOM 2917 C C . ARG A 1 374 ? -2.289 -20.297 -27.766 1 98.88 374 ARG A C 1
ATOM 2919 O O . ARG A 1 374 ? -3.033 -19.312 -27.609 1 98.88 374 ARG A O 1
ATOM 2926 N N . VAL A 1 375 ? -1.132 -20.391 -27.188 1 98.75 375 VAL A N 1
ATOM 2927 C CA . VAL A 1 375 ? -0.599 -19.312 -26.344 1 98.75 375 VAL A CA 1
ATOM 2928 C C . VAL A 1 375 ? 0.732 -18.828 -26.922 1 98.75 375 VAL A C 1
ATOM 2930 O O . VAL A 1 375 ? 1.583 -19.641 -27.297 1 98.75 375 VAL A O 1
ATOM 2933 N N . THR A 1 376 ? 0.894 -17.578 -27.016 1 98.81 376 THR A N 1
ATOM 2934 C CA . THR A 1 376 ? 2.156 -16.953 -27.391 1 98.81 376 THR A CA 1
ATOM 2935 C C . THR A 1 376 ? 2.57 -15.891 -26.391 1 98.81 376 THR A C 1
ATOM 2937 O O . THR A 1 376 ? 1.777 -15.016 -26.031 1 98.81 376 THR A O 1
ATOM 2940 N N . ASP A 1 377 ? 3.84 -16.016 -25.953 1 98.5 377 ASP A N 1
ATOM 2941 C CA . ASP A 1 377 ? 4.422 -15.062 -25 1 98.5 377 ASP A CA 1
ATOM 2942 C C . ASP A 1 377 ? 5.68 -14.422 -25.578 1 98.5 377 ASP A C 1
ATOM 2944 O O . ASP A 1 377 ? 6.562 -15.109 -26.094 1 98.5 377 ASP A O 1
ATOM 2948 N N . ILE A 1 378 ? 5.75 -13.125 -25.531 1 98.69 378 ILE A N 1
ATOM 2949 C CA . ILE A 1 378 ? 6.961 -12.383 -25.859 1 98.69 378 ILE A CA 1
ATOM 2950 C C . ILE A 1 378 ? 7.289 -11.398 -24.75 1 98.69 378 ILE A C 1
ATOM 2952 O O . ILE A 1 378 ? 6.406 -10.695 -24.25 1 98.69 378 ILE A O 1
ATOM 2956 N N . SER A 1 379 ? 8.516 -11.422 -24.281 1 98.62 379 SER A N 1
ATOM 2957 C CA . SER A 1 379 ? 8.914 -10.5 -23.234 1 98.62 379 SER A CA 1
ATOM 2958 C C . SER A 1 379 ? 10.273 -9.883 -23.516 1 98.62 379 SER A C 1
ATOM 2960 O O . SER A 1 379 ? 11.102 -10.477 -24.219 1 98.62 379 SER A O 1
ATOM 2962 N N . TYR A 1 380 ? 10.492 -8.711 -23.031 1 98.62 380 TYR A N 1
ATOM 2963 C CA . TYR A 1 380 ? 11.766 -8.008 -23.188 1 98.62 380 TYR A CA 1
ATOM 2964 C C . TYR A 1 380 ? 12.109 -7.215 -21.938 1 98.62 380 TYR A C 1
ATOM 2966 O O . TYR A 1 380 ? 11.273 -6.484 -21.406 1 98.62 380 TYR A O 1
ATOM 2974 N N . VAL A 1 381 ? 13.281 -7.363 -21.5 1 98.19 381 VAL A N 1
ATOM 2975 C CA . VAL A 1 381 ? 13.828 -6.562 -20.406 1 98.19 381 VAL A CA 1
ATOM 2976 C C . VAL A 1 381 ? 14.906 -5.621 -20.953 1 98.19 381 VAL A C 1
ATOM 2978 O O . VAL A 1 381 ? 15.875 -6.07 -21.562 1 98.19 381 VAL A O 1
ATOM 2981 N N . ILE A 1 382 ? 14.75 -4.395 -20.688 1 95.88 382 ILE A N 1
ATOM 2982 C CA . ILE A 1 382 ? 15.727 -3.406 -21.141 1 95.88 382 ILE A CA 1
ATOM 2983 C C . ILE A 1 382 ? 17.062 -3.641 -20.422 1 95.88 382 ILE A C 1
ATOM 2985 O O . ILE A 1 382 ? 17.109 -3.721 -19.203 1 95.88 382 ILE A O 1
ATOM 2989 N N . GLN A 1 383 ? 18.125 -3.686 -21.203 1 96 383 GLN A N 1
ATOM 2990 C CA . GLN A 1 383 ? 19.391 -4.195 -20.688 1 96 383 GLN A CA 1
ATOM 2991 C C . GLN A 1 383 ? 20.328 -3.053 -20.297 1 96 383 GLN A C 1
ATOM 2993 O O . GLN A 1 383 ? 21.328 -3.27 -19.625 1 96 383 GLN A O 1
ATOM 2998 N N . SER A 1 384 ? 19.984 -1.878 -20.781 1 92.38 384 SER A N 1
ATOM 2999 C CA . SER A 1 384 ? 20.922 -0.79 -20.547 1 92.38 384 SER A CA 1
ATOM 3000 C C . SER A 1 384 ? 20.219 0.563 -20.562 1 92.38 384 SER A C 1
ATOM 3002 O O . SER A 1 384 ? 19.062 0.662 -20.969 1 92.38 384 SER A O 1
ATOM 3004 N N . GLY A 1 385 ? 20.984 1.581 -19.969 1 88.25 385 GLY A N 1
ATOM 3005 C CA . GLY A 1 385 ? 20.469 2.938 -19.969 1 88.25 385 GLY A CA 1
ATOM 3006 C C . GLY A 1 385 ? 19.609 3.244 -18.766 1 88.25 385 GLY A C 1
ATOM 3007 O O . GLY A 1 385 ? 19.578 2.467 -17.797 1 88.25 385 GLY A O 1
ATOM 3008 N N . PRO A 1 386 ? 19 4.387 -18.812 1 82.94 386 PRO A N 1
ATOM 3009 C CA . PRO A 1 386 ? 18.234 4.844 -17.641 1 82.94 386 PRO A CA 1
ATOM 3010 C C . PRO A 1 386 ? 17.031 3.951 -17.344 1 82.94 386 PRO A C 1
ATOM 3012 O O . PRO A 1 386 ? 16.562 3.918 -16.203 1 82.94 386 PRO A O 1
ATOM 3015 N N . ALA A 1 387 ? 16.609 3.213 -18.312 1 88 387 ALA A N 1
ATOM 3016 C CA . ALA A 1 387 ? 15.414 2.387 -18.109 1 88 387 ALA A CA 1
ATOM 3017 C C . ALA A 1 387 ? 15.797 0.925 -17.891 1 88 387 ALA A C 1
ATOM 3019 O O . ALA A 1 387 ? 14.953 0.032 -18.047 1 88 387 ALA A O 1
ATOM 3020 N N . LYS A 1 388 ? 17.047 0.69 -17.672 1 93.12 388 LYS A N 1
ATOM 3021 C CA . LYS A 1 388 ? 17.5 -0.68 -17.438 1 93.12 388 LYS A CA 1
ATOM 3022 C C . LYS A 1 388 ? 16.625 -1.36 -16.375 1 93.12 388 LYS A C 1
ATOM 3024 O O . LYS A 1 388 ? 16.344 -0.78 -15.328 1 93.12 388 LYS A O 1
ATOM 3029 N N . GLY A 1 389 ? 16.172 -2.584 -16.734 1 94.94 389 GLY A N 1
ATOM 3030 C CA . GLY A 1 389 ? 15.406 -3.354 -15.766 1 94.94 389 GLY A CA 1
ATOM 3031 C C . GLY A 1 389 ? 13.914 -3.307 -16.016 1 94.94 389 GLY A C 1
ATOM 3032 O O . GLY A 1 389 ? 13.164 -4.121 -15.469 1 94.94 389 GLY A O 1
ATOM 3033 N N . VAL A 1 390 ? 13.445 -2.332 -16.797 1 94.69 390 VAL A N 1
ATOM 3034 C CA . VAL A 1 390 ? 12.031 -2.311 -17.172 1 94.69 390 VAL A CA 1
ATOM 3035 C C . VAL A 1 390 ? 11.711 -3.496 -18.078 1 94.69 390 VAL A C 1
ATOM 3037 O O . VAL A 1 390 ? 12.461 -3.781 -19.016 1 94.69 390 VAL A O 1
ATOM 3040 N N . SER A 1 391 ? 10.688 -4.121 -17.75 1 98 391 SER A N 1
ATOM 3041 C CA . SER A 1 391 ? 10.32 -5.305 -18.531 1 98 391 SER A CA 1
ATOM 3042 C C . SER A 1 391 ? 8.93 -5.148 -19.141 1 98 391 SER A C 1
ATOM 3044 O O . SER A 1 391 ? 8.023 -4.617 -18.516 1 98 391 SER A O 1
ATOM 3046 N N . PHE A 1 392 ? 8.773 -5.617 -20.406 1 98.25 392 PHE A N 1
ATOM 3047 C CA . PHE A 1 392 ? 7.496 -5.695 -21.094 1 98.25 392 PHE A CA 1
ATOM 3048 C C . PHE A 1 392 ? 7.16 -7.137 -21.453 1 98.25 392 PHE A C 1
ATOM 3050 O O . PHE A 1 392 ? 8.039 -7.91 -21.828 1 98.25 392 PHE A O 1
ATOM 3057 N N . GLN A 1 393 ? 5.922 -7.453 -21.312 1 98.81 393 GLN A N 1
ATOM 3058 C CA . GLN A 1 393 ? 5.465 -8.797 -21.672 1 98.81 393 GLN A CA 1
ATOM 3059 C C . GLN A 1 393 ? 4.09 -8.75 -22.328 1 98.81 393 GLN A C 1
ATOM 3061 O O . GLN A 1 393 ? 3.188 -8.062 -21.844 1 98.81 393 GLN A O 1
ATOM 3066 N N . TRP A 1 394 ? 3.955 -9.375 -23.453 1 98.81 394 TRP A N 1
ATOM 3067 C CA . TRP A 1 394 ? 2.682 -9.57 -24.141 1 98.81 394 TRP A CA 1
ATOM 3068 C C . TRP A 1 394 ? 2.324 -11.047 -24.219 1 98.81 394 TRP A C 1
ATOM 3070 O O . TRP A 1 394 ? 3.064 -11.844 -24.797 1 98.81 394 TRP A O 1
ATOM 3080 N N . ARG A 1 395 ? 1.27 -11.43 -23.562 1 98.81 395 ARG A N 1
ATOM 3081 C CA . ARG A 1 395 ? 0.745 -12.789 -23.625 1 98.81 395 ARG A CA 1
ATOM 3082 C C . ARG A 1 395 ? -0.56 -12.836 -24.422 1 98.81 395 ARG A C 1
ATOM 3084 O O . ARG A 1 395 ? -1.52 -12.141 -24.078 1 98.81 395 ARG A O 1
ATOM 3091 N N . ASN A 1 396 ? -0.565 -13.648 -25.438 1 98.69 396 ASN A N 1
ATOM 3092 C CA . ASN A 1 396 ? -1.731 -13.797 -26.297 1 98.69 396 ASN A CA 1
ATOM 3093 C C . ASN A 1 396 ? -2.246 -15.234 -26.297 1 98.69 396 ASN A C 1
ATOM 3095 O O . ASN A 1 396 ? -1.457 -16.172 -26.344 1 98.69 396 ASN A O 1
ATOM 3099 N N . SER A 1 397 ? -3.545 -15.375 -26.25 1 98.62 397 SER A N 1
ATOM 3100 C CA . SER A 1 3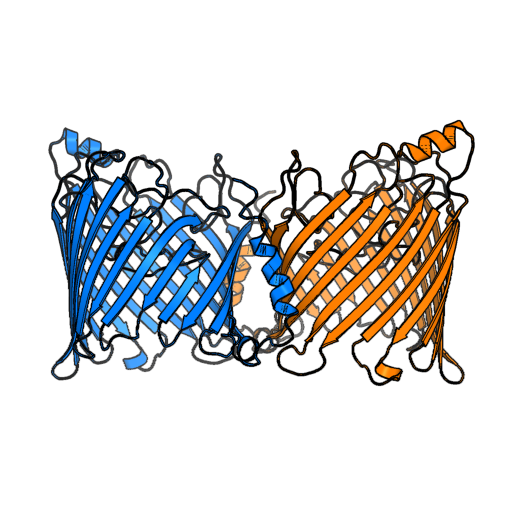97 ? -4.133 -16.719 -26.281 1 98.62 397 SER A CA 1
ATOM 3101 C C . SER A 1 397 ? -5.387 -16.75 -27.141 1 98.62 397 SER A C 1
ATOM 3103 O O . SER A 1 397 ? -6.168 -15.789 -27.156 1 98.62 397 SER A O 1
ATOM 3105 N N . THR A 1 398 ? -5.527 -17.812 -27.906 1 98.69 398 THR A N 1
ATOM 3106 C CA . THR A 1 398 ? -6.766 -18.188 -28.578 1 98.69 398 THR A CA 1
ATOM 3107 C C . THR A 1 398 ? -7.25 -19.547 -28.094 1 98.69 398 THR A C 1
ATOM 3109 O O . THR A 1 398 ? -6.559 -20.562 -28.25 1 98.69 398 THR A O 1
ATOM 3112 N N . ASN A 1 399 ? -8.398 -19.547 -27.531 1 98.5 399 ASN A N 1
ATOM 3113 C CA . ASN A 1 399 ? -8.984 -20.781 -27.016 1 98.5 399 ASN A CA 1
ATOM 3114 C C . ASN A 1 399 ? -10.344 -21.062 -27.641 1 98.5 399 ASN A C 1
ATOM 3116 O O . ASN A 1 399 ? -11.148 -20.156 -27.828 1 98.5 399 ASN A O 1
ATOM 3120 N N . ARG A 1 400 ? -10.531 -22.281 -28.062 1 98.06 400 ARG A N 1
ATOM 3121 C CA . ARG A 1 400 ? -11.836 -22.781 -28.484 1 98.06 400 ARG A CA 1
ATOM 3122 C C . ARG A 1 400 ? -12.227 -24.016 -27.688 1 98.06 400 ARG A C 1
ATOM 3124 O O . ARG A 1 400 ? -11.414 -24.922 -27.484 1 98.06 400 ARG A O 1
ATOM 3131 N N . SER A 1 401 ? -13.477 -23.984 -27.219 1 97 401 SER A N 1
ATOM 3132 C CA . SER A 1 401 ? -13.984 -25.094 -26.406 1 97 401 SER A CA 1
ATOM 3133 C C . SER A 1 401 ? -15.43 -25.422 -26.766 1 97 401 SER A C 1
ATOM 3135 O O . SER A 1 401 ? -16.219 -24.531 -27.078 1 97 401 SER A O 1
ATOM 3137 N N . THR A 1 402 ? -15.773 -26.688 -26.688 1 96.81 402 THR A N 1
ATOM 3138 C CA . THR A 1 402 ? -17.156 -27.094 -26.922 1 96.81 402 THR A CA 1
ATOM 3139 C C . THR A 1 402 ? -17.891 -27.266 -25.609 1 96.81 402 THR A C 1
ATOM 3141 O O . THR A 1 402 ? -19.109 -27.484 -25.594 1 96.81 402 THR A O 1
ATOM 3144 N N . TYR A 1 403 ? -17.266 -27.234 -24.484 1 95.62 403 TYR A N 1
ATOM 3145 C CA . TYR A 1 403 ? -17.953 -27.484 -23.219 1 95.62 403 TYR A CA 1
ATOM 3146 C C . TYR A 1 403 ? -17.844 -26.281 -22.281 1 95.62 403 TYR A C 1
ATOM 3148 O O . TYR A 1 403 ? -18.422 -26.281 -21.203 1 95.62 403 TYR A O 1
ATOM 3156 N N . ALA A 1 404 ? -17.078 -25.25 -22.609 1 94.25 404 ALA A N 1
ATOM 3157 C CA . ALA A 1 404 ? -16.922 -24 -21.891 1 94.25 404 ALA A CA 1
ATOM 3158 C C . ALA A 1 404 ? -16.906 -22.812 -22.844 1 94.25 404 ALA A C 1
ATOM 3160 O O . ALA A 1 404 ? -16.953 -22.984 -24.062 1 94.25 404 ALA A O 1
ATOM 3161 N N . ASP A 1 405 ? -16.859 -21.594 -22.297 1 93.5 405 ASP A N 1
ATOM 3162 C CA . ASP A 1 405 ? -16.781 -20.406 -23.156 1 93.5 405 ASP A CA 1
ATOM 3163 C C . ASP A 1 405 ? -15.43 -20.328 -23.859 1 93.5 405 ASP A C 1
ATOM 3165 O O . ASP A 1 405 ? -14.383 -20.453 -23.219 1 93.5 405 ASP A O 1
ATOM 3169 N N . SER A 1 406 ? -15.484 -20.172 -25.188 1 96.5 406 SER A N 1
ATOM 3170 C CA . SER A 1 406 ? -14.289 -19.859 -25.953 1 96.5 406 SER A CA 1
ATOM 3171 C C . SER A 1 406 ? -13.859 -18.406 -25.719 1 96.5 406 SER A C 1
ATOM 3173 O O . SER A 1 406 ? -14.68 -17.547 -25.406 1 96.5 406 SER A O 1
ATOM 3175 N N . ALA A 1 407 ? -12.562 -18.234 -25.891 1 97.62 407 ALA A N 1
ATOM 3176 C CA . ALA A 1 407 ? -12.141 -16.859 -25.641 1 97.62 407 ALA A CA 1
ATOM 3177 C C . ALA A 1 407 ? -10.82 -16.547 -26.328 1 97.62 407 ALA A C 1
ATOM 3179 O O . ALA A 1 407 ? -10.023 -17.453 -26.594 1 97.62 407 ALA A O 1
ATOM 3180 N N . ASN A 1 408 ? -10.602 -15.297 -26.688 1 98.25 408 ASN A N 1
ATOM 3181 C CA . ASN A 1 408 ? -9.312 -14.688 -26.984 1 98.25 408 ASN A CA 1
ATOM 3182 C C . ASN A 1 408 ? -8.828 -13.805 -25.844 1 98.25 408 ASN A C 1
ATOM 3184 O O . ASN A 1 408 ? -9.617 -13.102 -25.219 1 98.25 408 ASN A O 1
ATOM 3188 N N . GLU A 1 409 ? -7.559 -13.891 -25.562 1 98.5 409 GLU A N 1
ATOM 3189 C CA . GLU A 1 409 ? -7.07 -13.141 -24.406 1 98.5 409 GLU A CA 1
ATOM 3190 C C . GLU A 1 409 ? -5.766 -12.422 -24.734 1 98.5 409 GLU A C 1
ATOM 3192 O O . GLU A 1 409 ? -4.93 -12.938 -25.469 1 98.5 409 GLU A O 1
ATOM 3197 N N . ASN A 1 410 ? -5.641 -11.203 -24.266 1 98.69 410 ASN A N 1
ATOM 3198 C CA . ASN A 1 410 ? -4.41 -10.414 -24.281 1 98.69 410 ASN A CA 1
ATOM 3199 C C . ASN A 1 410 ? -4.051 -9.906 -22.891 1 98.69 410 ASN A C 1
ATOM 3201 O O . ASN A 1 410 ? -4.91 -9.391 -22.172 1 98.69 410 ASN A O 1
ATOM 3205 N N . ARG A 1 411 ? -2.852 -10.133 -22.531 1 98.81 411 ARG A N 1
ATOM 3206 C CA . ARG A 1 411 ? -2.283 -9.523 -21.328 1 98.81 411 ARG A CA 1
ATOM 3207 C C . ARG A 1 411 ? -1.044 -8.703 -21.672 1 98.81 411 ARG A C 1
ATOM 3209 O O . ARG A 1 411 ? -0.076 -9.227 -22.219 1 98.81 411 ARG A O 1
ATOM 3216 N N . LEU A 1 412 ? -1.083 -7.484 -21.438 1 98.81 412 LEU A N 1
ATOM 3217 C CA . LEU A 1 412 ? 0.068 -6.594 -21.547 1 98.81 412 LEU A CA 1
ATOM 3218 C C . LEU A 1 412 ? 0.564 -6.172 -20.172 1 98.81 412 LEU A C 1
ATOM 3220 O O . LEU A 1 412 ? -0.168 -5.535 -19.406 1 98.81 412 LEU A O 1
ATOM 3224 N N . ILE A 1 413 ? 1.84 -6.496 -19.906 1 98.81 413 ILE A N 1
ATOM 3225 C CA . ILE A 1 413 ? 2.357 -6.297 -18.547 1 98.81 413 ILE A CA 1
ATOM 3226 C C . ILE A 1 413 ? 3.672 -5.523 -18.609 1 98.81 413 ILE A C 1
ATOM 3228 O O . ILE A 1 413 ? 4.551 -5.84 -19.422 1 98.81 413 ILE A O 1
ATOM 3232 N N . MET A 1 414 ? 3.777 -4.547 -17.859 1 98.19 414 MET A N 1
ATOM 3233 C CA . MET A 1 414 ? 5.027 -3.832 -17.625 1 98.19 414 MET A CA 1
ATOM 3234 C C . MET A 1 414 ? 5.457 -3.945 -16.172 1 98.19 414 MET A C 1
ATOM 3236 O O . MET A 1 414 ? 4.648 -3.748 -15.258 1 98.19 414 MET A O 1
ATOM 3240 N N . ARG A 1 415 ? 6.762 -4.246 -15.953 1 97.94 415 ARG A N 1
ATOM 3241 C CA . ARG A 1 415 ? 7.266 -4.398 -14.594 1 97.94 415 ARG A CA 1
ATOM 3242 C C . ARG A 1 415 ? 8.562 -3.621 -14.398 1 97.94 415 ARG A C 1
ATOM 3244 O O . ARG A 1 415 ? 9.359 -3.486 -15.336 1 97.94 415 ARG A O 1
ATOM 3251 N N . TYR A 1 416 ? 8.734 -3.164 -13.25 1 96 416 TYR A N 1
ATOM 3252 C CA . TYR A 1 416 ? 10 -2.615 -12.781 1 96 416 TYR A CA 1
ATOM 3253 C C . TYR A 1 416 ? 10.148 -2.801 -11.273 1 96 416 TYR A C 1
ATOM 3255 O O . TYR A 1 416 ? 9.195 -2.609 -10.523 1 96 416 TYR A O 1
ATOM 3263 N N . THR A 1 417 ? 11.352 -3.156 -10.844 1 96.31 417 THR A N 1
ATOM 3264 C CA . THR A 1 417 ? 11.555 -3.432 -9.43 1 96.31 417 THR A CA 1
ATOM 3265 C C . THR A 1 417 ? 12.688 -2.578 -8.867 1 96.31 417 THR A C 1
ATOM 3267 O O . THR A 1 417 ? 13.781 -2.547 -9.43 1 96.31 417 THR A O 1
ATOM 3270 N N . PHE A 1 418 ? 12.367 -1.898 -7.777 1 93.88 418 PHE A N 1
ATOM 3271 C CA . PHE A 1 418 ? 13.375 -1.245 -6.949 1 93.88 418 PHE A CA 1
ATOM 3272 C C . PHE A 1 418 ? 13.844 -2.168 -5.828 1 93.88 418 PHE A C 1
ATOM 3274 O O . PHE A 1 418 ? 13.016 -2.721 -5.094 1 93.88 418 PHE A O 1
ATOM 3281 N N . ASN A 1 419 ? 15.125 -2.271 -5.734 1 93.69 419 ASN A N 1
ATOM 3282 C CA . ASN A 1 419 ? 15.688 -3.006 -4.609 1 93.69 419 ASN A CA 1
ATOM 3283 C C . ASN A 1 419 ? 16.406 -2.076 -3.639 1 93.69 419 ASN A C 1
ATOM 3285 O O . ASN A 1 419 ? 17.094 -1.137 -4.062 1 93.69 419 ASN A O 1
ATOM 3289 N N . PHE A 1 420 ? 16.328 -2.379 -2.334 1 90.06 420 PHE A N 1
ATOM 3290 C CA . PHE A 1 420 ? 16.984 -1.521 -1.353 1 90.06 420 PHE A CA 1
ATOM 3291 C C . PHE A 1 420 ? 17.188 -2.264 -0.037 1 90.06 420 PHE A C 1
ATOM 3293 O O . PHE A 1 420 ? 16.547 -3.281 0.216 1 90.06 420 PHE A O 1
ATOM 3300 N N . MET B 1 1 ? -20.516 14.242 -20.016 1 20.38 1 MET B N 1
ATOM 3301 C CA . MET B 1 1 ? -19.422 15 -19.438 1 20.38 1 MET B CA 1
ATOM 3302 C C . MET B 1 1 ? -18.281 14.07 -19.031 1 20.38 1 MET B C 1
ATOM 3304 O O . MET B 1 1 ? -17.281 14.516 -18.438 1 20.38 1 MET B O 1
ATOM 3308 N N . SER B 1 2 ? -18.578 12.75 -18.938 1 23.5 2 SER B N 1
ATOM 3309 C CA . SER B 1 2 ? -18.016 11.516 -18.422 1 23.5 2 SER B CA 1
ATOM 3310 C C . SER B 1 2 ? -16.859 11.031 -19.297 1 23.5 2 SER B C 1
ATOM 3312 O O . SER B 1 2 ? -16.156 10.078 -18.953 1 23.5 2 SER B O 1
ATOM 3314 N N . ILE B 1 3 ? -16.859 11.5 -20.594 1 25.94 3 ILE B N 1
ATOM 3315 C CA . ILE B 1 3 ? -16 11.078 -21.688 1 25.94 3 ILE B CA 1
ATOM 3316 C C . ILE B 1 3 ? -14.617 11.719 -21.547 1 25.94 3 ILE B C 1
ATOM 3318 O O . ILE B 1 3 ? -13.703 11.422 -22.312 1 25.94 3 ILE B O 1
ATOM 3322 N N . ALA B 1 4 ? -14.578 12.891 -20.812 1 29.89 4 ALA B N 1
ATOM 3323 C CA . ALA B 1 4 ? -13.344 13.68 -20.859 1 29.89 4 ALA B CA 1
ATOM 3324 C C . ALA B 1 4 ? -12.242 13.023 -20.031 1 29.89 4 ALA B C 1
ATOM 3326 O O . ALA B 1 4 ? -11.055 13.18 -20.328 1 29.89 4 ALA B O 1
ATOM 3327 N N . PHE B 1 5 ? -12.578 12.398 -18.844 1 28.59 5 PHE B N 1
ATOM 3328 C CA . PHE B 1 5 ? -11.523 11.961 -17.938 1 28.59 5 PHE B CA 1
ATOM 3329 C C . PHE B 1 5 ? -10.883 10.672 -18.438 1 28.59 5 PHE B C 1
ATOM 3331 O O . PHE B 1 5 ? -9.984 10.133 -17.797 1 28.59 5 PHE B O 1
ATOM 3338 N N . LYS B 1 6 ? -11.562 9.867 -19.312 1 33.16 6 LYS B N 1
ATOM 3339 C CA . LYS B 1 6 ? -11.094 8.578 -19.797 1 33.16 6 LYS B CA 1
ATOM 3340 C C . LYS B 1 6 ? -9.836 8.742 -20.656 1 33.16 6 LYS B C 1
ATOM 3342 O O . LYS B 1 6 ? -9.047 7.805 -20.781 1 33.16 6 LYS B O 1
ATOM 3347 N N . LYS B 1 7 ? -9.828 9.82 -21.375 1 31.45 7 LYS B N 1
ATOM 3348 C CA . LYS B 1 7 ? -8.82 9.969 -22.438 1 31.45 7 LYS B CA 1
ATOM 3349 C C . LYS B 1 7 ? -7.449 10.258 -21.844 1 31.45 7 LYS B C 1
ATOM 3351 O O . LYS B 1 7 ? -6.441 10.242 -22.547 1 31.45 7 LYS B O 1
ATOM 3356 N N . THR B 1 8 ? -7.434 10.812 -20.641 1 29.61 8 THR B N 1
ATOM 3357 C CA . THR B 1 8 ? -6.152 11.359 -20.203 1 29.61 8 THR B CA 1
ATOM 3358 C C . THR B 1 8 ? -5.234 10.258 -19.688 1 29.61 8 THR B C 1
ATOM 3360 O O . THR B 1 8 ? -4.012 10.406 -19.703 1 29.61 8 THR B O 1
ATOM 3363 N N . LEU B 1 9 ? -5.793 9.188 -19.125 1 31.34 9 LEU B N 1
ATOM 3364 C CA . LEU B 1 9 ? -4.855 8.242 -18.531 1 31.34 9 LEU B CA 1
ATOM 3365 C C . LEU B 1 9 ? -4.188 7.391 -19.609 1 31.34 9 LEU B C 1
ATOM 3367 O O . LEU B 1 9 ? -3.188 6.719 -19.344 1 31.34 9 LEU B O 1
ATOM 3371 N N . ALA B 1 10 ? -4.816 7.109 -20.703 1 33.41 10 ALA B N 1
ATOM 3372 C CA . ALA B 1 10 ? -4.16 6.383 -21.781 1 33.41 10 ALA B CA 1
ATOM 3373 C C . ALA B 1 10 ? -2.844 7.047 -22.172 1 33.41 10 ALA B C 1
ATOM 3375 O O . ALA B 1 10 ? -2.088 6.512 -22.984 1 33.41 10 ALA B O 1
ATOM 3376 N N . CYS B 1 11 ? -2.717 8.281 -21.906 1 32.81 11 CYS B N 1
ATOM 3377 C CA . CYS B 1 11 ? -1.476 8.969 -22.266 1 32.81 11 CYS B CA 1
ATOM 3378 C C . CYS B 1 11 ? -0.318 8.469 -21.406 1 32.81 11 CYS B C 1
ATOM 3380 O O . CYS B 1 11 ? 0.833 8.852 -21.625 1 32.81 11 CYS B O 1
ATOM 3382 N N . SER B 1 12 ? -0.622 7.824 -20.312 1 34.59 12 SER B N 1
ATOM 3383 C CA . SER B 1 12 ? 0.571 7.543 -19.516 1 34.59 12 SER B CA 1
ATOM 3384 C C . SER B 1 12 ? 1.38 6.402 -20.125 1 34.59 12 SER B C 1
ATOM 3386 O O . SER B 1 12 ? 2.605 6.371 -20 1 34.59 12 SER B O 1
ATOM 3388 N N . ALA B 1 13 ? 0.72 5.324 -20.562 1 36.56 13 ALA B N 1
ATOM 3389 C CA . ALA B 1 13 ? 1.561 4.316 -21.203 1 36.56 13 ALA B CA 1
ATOM 3390 C C . ALA B 1 13 ? 2.197 4.867 -22.484 1 36.56 13 ALA B C 1
ATOM 3392 O O . ALA B 1 13 ? 3.188 4.32 -22.969 1 36.56 13 ALA B O 1
ATOM 3393 N N . THR B 1 14 ? 1.443 5.695 -23.219 1 36.03 14 THR B N 1
ATOM 3394 C CA . THR B 1 14 ? 2.006 6.258 -24.438 1 36.03 14 THR B CA 1
ATOM 3395 C C . THR B 1 14 ? 3.205 7.148 -24.125 1 36.03 14 THR B C 1
ATOM 3397 O O . THR B 1 14 ? 3.969 7.516 -25.016 1 36.03 14 THR B O 1
ATOM 3400 N N . LEU B 1 15 ? 3.113 7.699 -22.969 1 37.62 15 LEU B N 1
ATOM 3401 C CA . LEU B 1 15 ? 4.277 8.539 -22.703 1 37.62 15 LEU B CA 1
ATOM 3402 C C . LEU B 1 15 ? 5.543 7.703 -22.594 1 37.62 15 LEU B C 1
ATOM 3404 O O . LEU B 1 15 ? 6.656 8.227 -22.703 1 37.62 15 LEU B O 1
ATOM 3408 N N . LEU B 1 16 ? 5.352 6.445 -22.188 1 37.53 16 LEU B N 1
ATOM 3409 C CA . LEU B 1 16 ? 6.602 5.699 -22.125 1 37.53 16 LEU B CA 1
ATOM 3410 C C . LEU B 1 16 ? 7.121 5.375 -23.516 1 37.53 16 LEU B C 1
ATOM 3412 O O . LEU B 1 16 ? 8.25 4.898 -23.672 1 37.53 16 LEU B O 1
ATOM 3416 N N . VAL B 1 17 ? 6.195 5.156 -24.469 1 39.03 17 VAL B N 1
ATOM 3417 C CA . VAL B 1 17 ? 6.77 4.746 -25.734 1 39.03 17 VAL B CA 1
ATOM 3418 C C . VAL B 1 17 ? 7.422 5.945 -26.422 1 39.03 17 VAL B C 1
ATOM 3420 O O . VAL B 1 17 ? 7.738 5.895 -27.609 1 39.03 17 VAL B O 1
ATOM 3423 N N . ALA B 1 18 ? 7.145 7.156 -25.922 1 38.47 18 ALA B N 1
ATOM 3424 C CA . ALA B 1 18 ? 7.957 8.062 -26.734 1 38.47 18 ALA B CA 1
ATOM 3425 C C . ALA B 1 18 ? 9.445 7.738 -26.578 1 38.47 18 ALA B C 1
ATOM 3427 O O . ALA B 1 18 ? 9.969 7.684 -25.469 1 38.47 18 ALA B O 1
ATOM 3428 N N . PRO B 1 19 ? 10.016 7.305 -27.453 1 43.12 19 PRO B N 1
ATOM 3429 C CA . PRO B 1 19 ? 11.453 7.012 -27.469 1 43.12 19 PRO B CA 1
ATOM 3430 C C . PRO B 1 19 ? 12.258 7.984 -26.609 1 43.12 19 PRO B C 1
ATOM 3432 O O . PRO B 1 19 ? 13.438 7.742 -26.344 1 43.12 19 PRO B O 1
ATOM 3435 N N . TYR B 1 20 ? 11.75 9.312 -26.5 1 46.44 20 TYR B N 1
ATOM 3436 C CA . TYR B 1 20 ? 12.719 10.234 -25.922 1 46.44 20 TYR B CA 1
ATOM 3437 C C . TYR B 1 20 ? 12.531 10.344 -24.422 1 46.44 20 TYR B C 1
ATOM 3439 O O . TYR B 1 20 ? 12.039 11.359 -23.922 1 46.44 20 TYR B O 1
ATOM 3447 N N . ALA B 1 21 ? 12.008 9.391 -23.797 1 54.66 21 ALA B N 1
ATOM 3448 C CA . ALA B 1 21 ? 12.18 9.617 -22.375 1 54.66 21 ALA B CA 1
ATOM 3449 C C . ALA B 1 21 ? 13.594 10.109 -22.062 1 54.66 21 ALA B C 1
ATOM 3451 O O . ALA B 1 21 ? 14.578 9.422 -22.359 1 54.66 21 ALA B O 1
ATOM 3452 N N . SER B 1 22 ? 13.625 11.367 -21.812 1 64.69 22 SER B N 1
ATOM 3453 C CA . SER B 1 22 ? 14.891 12.047 -21.562 1 64.69 22 SER B CA 1
ATOM 3454 C C . SER B 1 22 ? 15.625 11.43 -20.375 1 64.69 22 SER B C 1
ATOM 3456 O O . SER B 1 22 ? 15 10.969 -19.422 1 64.69 22 SER B O 1
ATOM 3458 N N . ALA B 1 23 ? 16.734 11.047 -20.469 1 71.69 23 ALA B N 1
ATOM 3459 C CA . ALA B 1 23 ? 17.672 10.555 -19.469 1 71.69 23 ALA B CA 1
ATOM 3460 C C . ALA B 1 23 ? 17.438 11.234 -18.125 1 71.69 23 ALA B C 1
ATOM 3462 O O . ALA B 1 23 ? 17.453 10.578 -17.078 1 71.69 23 ALA B O 1
ATOM 3463 N N . ALA B 1 24 ? 17 12.359 -18.219 1 78.19 24 ALA B N 1
ATOM 3464 C CA . ALA B 1 24 ? 16.875 13.117 -16.969 1 78.19 24 ALA B CA 1
ATOM 3465 C C . ALA B 1 24 ? 15.609 12.719 -16.219 1 78.19 24 ALA B C 1
ATOM 3467 O O . ALA B 1 24 ? 15.586 12.734 -14.984 1 78.19 24 ALA B O 1
ATOM 3468 N N . PHE B 1 25 ? 14.609 12.289 -16.938 1 83.81 25 PHE B N 1
ATOM 3469 C CA . PHE B 1 25 ? 13.352 11.867 -16.344 1 83.81 25 PHE B CA 1
ATOM 3470 C C . PHE B 1 25 ? 13.562 10.672 -15.422 1 83.81 25 PHE B C 1
ATOM 3472 O O . PHE B 1 25 ? 13.016 10.625 -14.32 1 83.81 25 PHE B O 1
ATOM 3479 N N . VAL B 1 26 ? 14.461 9.844 -15.805 1 82.62 26 VAL B N 1
ATOM 3480 C CA . VAL B 1 26 ? 14.68 8.602 -15.07 1 82.62 26 VAL B CA 1
ATOM 3481 C C . VAL B 1 26 ? 15.867 8.758 -14.133 1 82.62 26 VAL B C 1
ATOM 3483 O O . VAL B 1 26 ? 15.836 8.289 -12.992 1 82.62 26 VAL B O 1
ATOM 3486 N N . GLU B 1 27 ? 16.859 9.438 -14.523 1 83 27 GLU B N 1
ATOM 3487 C CA . GLU B 1 27 ? 18.078 9.57 -13.75 1 83 27 GLU B CA 1
ATOM 3488 C C . GLU B 1 27 ? 17.844 10.359 -12.461 1 83 27 GLU B C 1
ATOM 3490 O O . GLU B 1 27 ? 18.5 10.102 -11.445 1 83 27 GLU B O 1
ATOM 3495 N N . ASP B 1 28 ? 16.906 11.25 -12.562 1 89.56 28 ASP B N 1
ATOM 3496 C CA . ASP B 1 28 ? 16.672 12.086 -11.398 1 89.56 28 ASP B CA 1
ATOM 3497 C C . ASP B 1 28 ? 15.516 11.547 -10.562 1 89.56 28 ASP B C 1
ATOM 3499 O O . ASP B 1 28 ? 14.977 12.25 -9.703 1 89.56 28 ASP B O 1
ATOM 3503 N N . PHE B 1 29 ? 15.188 10.328 -10.852 1 91.12 29 PHE B N 1
ATOM 3504 C CA . PHE B 1 29 ? 14.117 9.688 -10.094 1 91.12 29 PHE B CA 1
ATOM 3505 C C . PHE B 1 29 ? 14.484 9.586 -8.617 1 91.12 29 PHE B C 1
ATOM 3507 O O . PHE B 1 29 ? 15.633 9.305 -8.273 1 91.12 29 PHE B O 1
ATOM 3514 N N . LYS B 1 30 ? 13.492 9.875 -7.746 1 93.75 30 LYS B N 1
ATOM 3515 C CA . LYS B 1 30 ? 13.641 9.719 -6.301 1 93.75 30 LYS B CA 1
ATOM 3516 C C . LYS B 1 30 ? 12.469 8.938 -5.711 1 93.75 30 LYS B C 1
ATOM 3518 O O . LYS B 1 30 ? 11.312 9.219 -6.02 1 93.75 30 LYS B O 1
ATOM 3523 N N . GLY B 1 31 ? 12.82 7.941 -4.898 1 94.94 31 GLY B N 1
ATOM 3524 C CA . GLY B 1 31 ? 11.812 7.176 -4.18 1 94.94 31 GLY B CA 1
ATOM 3525 C C . GLY B 1 31 ? 12.078 7.09 -2.689 1 94.94 31 GLY B C 1
ATOM 3526 O O . GLY B 1 31 ? 13.234 7.09 -2.26 1 94.94 31 GLY B O 1
ATOM 3527 N N . SER B 1 32 ? 11.016 7.074 -1.909 1 96.94 32 SER B N 1
ATOM 3528 C CA . SER B 1 32 ? 11.156 6.859 -0.473 1 96.94 32 SER B CA 1
ATOM 3529 C C . SER B 1 32 ? 9.984 6.059 0.087 1 96.94 32 SER B C 1
ATOM 3531 O O . SER B 1 32 ? 8.867 6.168 -0.407 1 96.94 32 SER B O 1
ATOM 3533 N N . LEU B 1 33 ? 10.273 5.23 1.097 1 96.06 33 LEU B N 1
ATOM 3534 C CA . LEU B 1 33 ? 9.281 4.492 1.871 1 96.06 33 LEU B CA 1
ATOM 3535 C C . LEU B 1 33 ? 9.422 4.785 3.359 1 96.06 33 LEU B C 1
ATOM 3537 O O . LEU B 1 33 ? 10.422 4.414 3.977 1 96.06 33 LEU B O 1
ATOM 3541 N N . GLU B 1 34 ? 8.422 5.379 3.891 1 97.69 34 GLU B N 1
ATOM 3542 C CA . GLU B 1 34 ? 8.406 5.613 5.332 1 97.69 34 GLU B CA 1
ATOM 3543 C C . GLU B 1 34 ? 7.543 4.586 6.055 1 97.69 34 GLU B C 1
ATOM 3545 O O . GLU B 1 34 ? 6.387 4.371 5.688 1 97.69 34 GLU B O 1
ATOM 3550 N N . LEU B 1 35 ? 8.164 3.955 7.012 1 96.44 35 LEU B N 1
ATOM 3551 C CA . LEU B 1 35 ? 7.422 3.164 7.992 1 96.44 35 LEU B CA 1
ATOM 3552 C C . LEU B 1 35 ? 7.062 4.008 9.211 1 96.44 35 LEU B C 1
ATOM 3554 O O . LEU B 1 35 ? 7.941 4.586 9.852 1 96.44 35 LEU B O 1
ATOM 3558 N N . ARG B 1 36 ? 5.758 4.043 9.492 1 98.38 36 ARG B N 1
ATOM 3559 C CA . ARG B 1 36 ? 5.289 4.844 10.617 1 98.38 36 ARG B CA 1
ATOM 3560 C C . ARG B 1 36 ? 4.418 4.012 11.555 1 98.38 36 ARG B C 1
ATOM 3562 O O . ARG B 1 36 ? 3.285 3.668 11.211 1 98.38 36 ARG B O 1
ATOM 3569 N N . ASN B 1 37 ? 4.992 3.689 12.695 1 98.31 37 ASN B N 1
ATOM 3570 C CA . ASN B 1 37 ? 4.223 3.049 13.758 1 98.31 37 ASN B CA 1
ATOM 3571 C C . ASN B 1 37 ? 3.637 4.074 14.719 1 98.31 37 ASN B C 1
ATOM 3573 O O . ASN B 1 37 ? 4.348 4.953 15.211 1 98.31 37 ASN B O 1
ATOM 3577 N N . PHE B 1 38 ? 2.357 3.939 15 1 98.81 38 PHE B N 1
ATOM 3578 C CA . PHE B 1 38 ? 1.676 5.031 15.68 1 98.81 38 PHE B CA 1
ATOM 3579 C C . PHE B 1 38 ? 0.706 4.496 16.734 1 98.81 38 PHE B C 1
ATOM 3581 O O . PHE B 1 38 ? -0.274 3.828 16.391 1 98.81 38 PHE B O 1
ATOM 3588 N N . TYR B 1 39 ? 0.975 4.734 17.969 1 98.81 39 TYR B N 1
ATOM 3589 C CA . TYR B 1 39 ? 0.026 4.504 19.062 1 98.81 39 TYR B CA 1
ATOM 3590 C C . TYR B 1 39 ? -0.599 5.816 19.516 1 98.81 39 TYR B C 1
ATOM 3592 O O . TYR B 1 39 ? 0.113 6.777 19.812 1 98.81 39 TYR B O 1
ATOM 3600 N N . TYR B 1 40 ? -1.882 5.855 19.547 1 98.75 40 TYR B N 1
ATOM 3601 C CA . TYR B 1 40 ? -2.66 7.035 19.922 1 98.75 40 TYR B CA 1
ATOM 3602 C C . TYR B 1 40 ? -3.6 6.727 21.078 1 98.75 40 TYR B C 1
ATOM 3604 O O . TYR B 1 40 ? -4.387 5.781 21.016 1 98.75 40 TYR B O 1
ATOM 3612 N N . ASN B 1 41 ? -3.504 7.559 22.125 1 98.56 41 ASN B N 1
ATOM 3613 C CA . ASN B 1 41 ? -4.418 7.461 23.25 1 98.56 41 ASN B CA 1
ATOM 3614 C C . ASN B 1 41 ? -4.922 8.836 23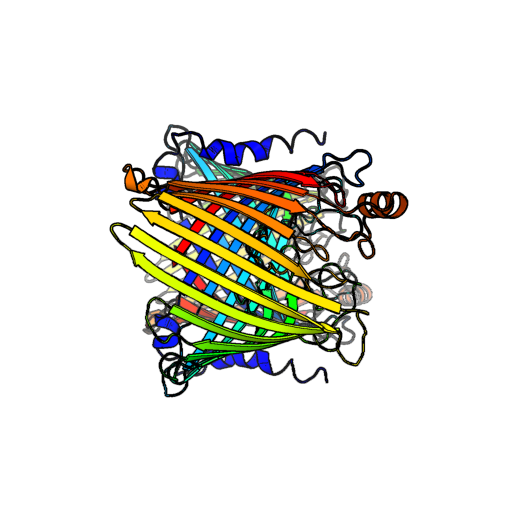.688 1 98.56 41 ASN B C 1
ATOM 3616 O O . ASN B 1 41 ? -4.129 9.727 23.984 1 98.56 41 ASN B O 1
ATOM 3620 N N . ARG B 1 42 ? -6.195 9.078 23.656 1 98 42 ARG B N 1
ATOM 3621 C CA . ARG B 1 42 ? -6.859 10.242 24.234 1 98 42 ARG B CA 1
ATOM 3622 C C . ARG B 1 42 ? -7.91 9.828 25.266 1 98 42 ARG B C 1
ATOM 3624 O O . ARG B 1 42 ? -8.914 9.203 24.906 1 98 42 ARG B O 1
ATOM 3631 N N . ASP B 1 43 ? -7.656 10.148 26.453 1 97.06 43 ASP B N 1
ATOM 3632 C CA . ASP B 1 43 ? -8.562 9.859 27.562 1 97.06 43 ASP B CA 1
ATOM 3633 C C . ASP B 1 43 ? -9.422 11.078 27.906 1 97.06 43 ASP B C 1
ATOM 3635 O O . ASP B 1 43 ? -8.906 12.078 28.422 1 97.06 43 ASP B O 1
ATOM 3639 N N . PHE B 1 44 ? -10.703 10.906 27.656 1 95.62 44 PHE B N 1
ATOM 3640 C CA . PHE B 1 44 ? -11.602 12.016 27.969 1 95.62 44 PHE B CA 1
ATOM 3641 C C . PHE B 1 44 ? -11.891 12.062 29.469 1 95.62 44 PHE B C 1
ATOM 3643 O O . PHE B 1 44 ? -12.062 11.023 30.109 1 95.62 44 PHE B O 1
ATOM 3650 N N . ARG B 1 45 ? -11.914 13.289 30.031 1 91.38 45 ARG B N 1
ATOM 3651 C CA . ARG B 1 45 ? -11.914 13.414 31.484 1 91.38 45 ARG B CA 1
ATOM 3652 C C . ARG B 1 45 ? -13.227 14.031 31.969 1 91.38 45 ARG B C 1
ATOM 3654 O O . ARG B 1 45 ? -13.406 14.227 33.188 1 91.38 45 ARG B O 1
ATOM 3661 N N . ASN B 1 46 ? -14.102 14.344 31.109 1 86.44 46 ASN B N 1
ATOM 3662 C CA . ASN B 1 46 ? -15.383 14.875 31.562 1 86.44 46 ASN B CA 1
ATOM 3663 C C . ASN B 1 46 ? -16.375 13.758 31.875 1 86.44 46 ASN B C 1
ATOM 3665 O O . ASN B 1 46 ? -16.406 12.742 31.188 1 86.44 46 ASN B O 1
ATOM 3669 N N . ASP B 1 47 ? -17.172 14.008 32.906 1 79.44 47 ASP B N 1
ATOM 3670 C CA . ASP B 1 47 ? -18.266 13.094 33.219 1 79.44 47 ASP B CA 1
ATOM 3671 C C . ASP B 1 47 ? -19.312 13.109 32.125 1 79.44 47 ASP B C 1
ATOM 3673 O O . ASP B 1 47 ? -19.641 14.164 31.562 1 79.44 47 ASP B O 1
ATOM 3677 N N . GLY B 1 48 ? -19.75 11.906 31.641 1 74.81 48 GLY B N 1
ATOM 3678 C CA . GLY B 1 48 ? -20.812 11.805 30.641 1 74.81 48 GLY B CA 1
ATOM 3679 C C . GLY B 1 48 ? -20.297 11.914 29.219 1 74.81 48 GLY B C 1
ATOM 3680 O O . GLY B 1 48 ? -21.078 12.078 28.281 1 74.81 48 GLY B O 1
ATOM 3681 N N . ALA B 1 49 ? -19.047 11.867 29.109 1 75.5 49 ALA B N 1
ATOM 3682 C CA . ALA B 1 49 ? -18.5 11.906 27.75 1 75.5 49 ALA B CA 1
ATOM 3683 C C . ALA B 1 49 ? -19.078 10.781 26.906 1 75.5 49 ALA B C 1
ATOM 3685 O O . ALA B 1 49 ? -19.312 9.672 27.391 1 75.5 49 ALA B O 1
ATOM 3686 N N . THR B 1 50 ? -19.406 11.109 25.578 1 79.75 50 THR B N 1
ATOM 3687 C CA . THR B 1 50 ? -19.984 10.133 24.656 1 79.75 50 THR B CA 1
ATOM 3688 C C . THR B 1 50 ? -19.062 8.938 24.484 1 79.75 50 THR B C 1
ATOM 3690 O O . THR B 1 50 ? -19.516 7.812 24.281 1 79.75 50 THR B O 1
ATOM 3693 N N . GLN B 1 51 ? -17.75 9.227 24.484 1 88.12 51 GLN B N 1
ATOM 3694 C CA . GLN B 1 51 ? -16.703 8.203 24.422 1 88.12 51 GLN B CA 1
ATOM 3695 C C . GLN B 1 51 ? -15.711 8.359 25.562 1 88.12 51 GLN B C 1
ATOM 3697 O O . GLN B 1 51 ? -15.312 9.477 25.906 1 88.12 51 GLN B O 1
ATOM 3702 N N . SER B 1 52 ? -15.359 7.266 26.172 1 91.12 52 SER B N 1
ATOM 3703 C CA . SER B 1 52 ? -14.43 7.34 27.297 1 91.12 52 SER B CA 1
ATOM 3704 C C . SER B 1 52 ? -13.008 7.602 26.828 1 91.12 52 SER B C 1
ATOM 3706 O O . SER B 1 52 ? -12.273 8.375 27.453 1 91.12 52 SER B O 1
ATOM 3708 N N . LYS B 1 53 ? -12.68 6.941 25.719 1 95.19 53 LYS B N 1
ATOM 3709 C CA . LYS B 1 53 ? -11.336 7.148 25.203 1 95.19 53 LYS B CA 1
ATOM 3710 C C . LYS B 1 53 ? -11.266 6.801 23.719 1 95.19 53 LYS B C 1
ATOM 3712 O O . LYS B 1 53 ? -12.094 6.043 23.203 1 95.19 53 LYS B O 1
ATOM 3717 N N . ARG B 1 54 ? -10.406 7.379 23.078 1 97.5 54 ARG B N 1
ATOM 3718 C CA . ARG B 1 54 ? -9.898 6.934 21.781 1 97.5 54 ARG B CA 1
ATOM 3719 C C . ARG B 1 54 ? -8.523 6.277 21.938 1 97.5 54 ARG B C 1
ATOM 3721 O O . ARG B 1 54 ? -7.613 6.859 22.531 1 97.5 54 ARG B O 1
ATOM 3728 N N . ASP B 1 55 ? -8.375 5.102 21.438 1 98.06 55 ASP B N 1
ATOM 3729 C CA . ASP B 1 55 ? -7.199 4.27 21.688 1 98.06 55 ASP B CA 1
ATOM 3730 C C . ASP B 1 55 ? -6.949 3.326 20.516 1 98.06 55 ASP B C 1
ATOM 3732 O O . ASP B 1 55 ? -7.68 2.352 20.312 1 98.06 55 ASP B O 1
ATOM 3736 N N . GLU B 1 56 ? -5.961 3.67 19.75 1 98.56 56 GLU B N 1
ATOM 3737 C CA . GLU B 1 56 ? -5.68 2.891 18.547 1 98.56 56 GLU B CA 1
ATOM 3738 C C . GLU B 1 56 ? -4.18 2.742 18.312 1 98.56 56 GLU B C 1
ATOM 3740 O O . GLU B 1 56 ? -3.396 3.611 18.719 1 98.56 56 GLU B O 1
ATOM 3745 N N . TRP B 1 57 ? -3.807 1.64 17.781 1 98.69 57 TRP B N 1
ATOM 3746 C CA . TRP B 1 57 ? -2.445 1.318 17.359 1 98.69 57 TRP B CA 1
ATOM 3747 C C . TRP B 1 57 ? -2.416 0.842 15.914 1 98.69 57 TRP B C 1
ATOM 3749 O O . TRP B 1 57 ? -3.186 -0.041 15.531 1 98.69 57 TRP B O 1
ATOM 3759 N N . ALA B 1 58 ? -1.555 1.498 15.125 1 98.56 58 ALA B N 1
ATOM 3760 C CA . ALA B 1 58 ? -1.594 1.199 13.695 1 98.56 58 ALA B CA 1
ATOM 3761 C C . ALA B 1 58 ? -0.204 1.306 13.078 1 98.56 58 ALA B C 1
ATOM 3763 O O . ALA B 1 58 ? 0.688 1.944 13.641 1 98.56 58 ALA B O 1
ATOM 3764 N N . GLN B 1 59 ? -0.019 0.658 11.945 1 97.44 59 GLN B N 1
ATOM 3765 C CA . GLN B 1 59 ? 1.191 0.714 11.133 1 97.44 59 GLN B CA 1
ATOM 3766 C C . GLN B 1 59 ? 0.916 1.357 9.773 1 97.44 59 GLN B C 1
ATOM 3768 O O . GLN B 1 59 ? 0.025 0.919 9.047 1 97.44 59 GLN B O 1
ATOM 3773 N N . GLY B 1 60 ? 1.703 2.441 9.484 1 97.5 60 GLY B N 1
ATOM 3774 C CA . GLY B 1 60 ? 1.562 3.111 8.195 1 97.5 60 GLY B CA 1
ATOM 3775 C C . GLY B 1 60 ? 2.736 2.867 7.27 1 97.5 60 GLY B C 1
ATOM 3776 O O . GLY B 1 60 ? 3.879 2.762 7.715 1 97.5 60 GLY B O 1
ATOM 3777 N N . PHE B 1 61 ? 2.469 2.76 6.012 1 96.56 61 PHE B N 1
ATOM 3778 C CA . PHE B 1 61 ? 3.441 2.73 4.926 1 96.56 61 PHE B CA 1
ATOM 3779 C C . PHE B 1 61 ? 3.199 3.877 3.953 1 96.56 61 PHE B C 1
ATOM 3781 O O . PHE B 1 61 ? 2.131 3.969 3.348 1 96.56 61 PHE B O 1
ATOM 3788 N N . ILE B 1 62 ? 4.152 4.711 3.805 1 97.62 62 ILE B N 1
ATOM 3789 C CA . ILE B 1 62 ? 4.027 5.879 2.941 1 97.62 62 ILE B CA 1
ATOM 3790 C C . ILE B 1 62 ? 5.074 5.816 1.831 1 97.62 62 ILE B C 1
ATOM 3792 O O . ILE B 1 62 ? 6.266 6 2.084 1 97.62 62 ILE B O 1
ATOM 3796 N N . LEU B 1 63 ? 4.613 5.613 0.653 1 96.62 63 LEU B N 1
ATOM 3797 C CA . LEU B 1 63 ? 5.473 5.504 -0.522 1 96.62 63 LEU B CA 1
ATOM 3798 C C . LEU B 1 63 ? 5.398 6.77 -1.369 1 96.62 63 LEU B C 1
ATOM 3800 O O . LEU B 1 63 ? 4.309 7.203 -1.748 1 96.62 63 LEU B O 1
ATOM 3804 N N . ASN B 1 64 ? 6.535 7.344 -1.617 1 97.25 64 ASN B N 1
ATOM 3805 C CA . ASN B 1 64 ? 6.656 8.484 -2.521 1 97.25 64 ASN B CA 1
ATOM 3806 C C . ASN B 1 64 ? 7.566 8.164 -3.705 1 97.25 64 ASN B C 1
ATOM 3808 O O . ASN B 1 64 ? 8.711 7.75 -3.52 1 97.25 64 ASN B O 1
ATOM 3812 N N . LEU B 1 65 ? 7.059 8.352 -4.879 1 95.56 65 LEU B N 1
ATOM 3813 C CA . LEU B 1 65 ? 7.816 8.195 -6.113 1 95.56 65 LEU B CA 1
ATOM 3814 C C . LEU B 1 65 ? 7.812 9.492 -6.922 1 95.56 65 LEU B C 1
ATOM 3816 O O . LEU B 1 65 ? 6.746 10.016 -7.258 1 95.56 65 LEU B O 1
ATOM 3820 N N . GLN B 1 66 ? 9 9.992 -7.281 1 96.88 66 GLN B N 1
ATOM 3821 C CA . GLN B 1 66 ? 9.117 11.25 -8 1 96.88 66 GLN B CA 1
ATOM 3822 C C . GLN B 1 66 ? 10.031 11.109 -9.211 1 96.88 66 GLN B C 1
ATOM 3824 O O . GLN B 1 66 ? 11.219 10.805 -9.07 1 96.88 66 GLN B O 1
ATOM 3829 N N . SER B 1 67 ? 9.453 11.43 -10.352 1 94.75 67 SER B N 1
ATOM 3830 C CA . SER B 1 67 ? 10.305 11.445 -11.539 1 94.75 67 SER B CA 1
ATOM 3831 C C . SER B 1 67 ? 11.117 12.734 -11.617 1 94.75 67 SER B C 1
ATOM 3833 O O . SER B 1 67 ? 10.812 13.711 -10.922 1 94.75 67 SER B O 1
ATOM 3835 N N . GLY B 1 68 ? 12.164 12.688 -12.422 1 94.25 68 GLY B N 1
ATOM 3836 C CA . GLY B 1 68 ? 12.727 13.945 -12.891 1 94.25 68 GLY B CA 1
ATOM 3837 C C . GLY B 1 68 ? 11.859 14.641 -13.922 1 94.25 68 GLY B C 1
ATOM 3838 O O . GLY B 1 68 ? 10.656 14.375 -14.016 1 94.25 68 GLY B O 1
ATOM 3839 N N . PHE B 1 69 ? 12.438 15.633 -14.508 1 94.81 69 PHE B N 1
ATOM 3840 C CA . PHE B 1 69 ? 11.766 16.344 -15.594 1 94.81 69 PHE B CA 1
ATOM 3841 C C . PHE B 1 69 ? 12.383 15.977 -16.938 1 94.81 69 PHE B C 1
ATOM 3843 O O . PHE B 1 69 ? 13.586 15.742 -17.031 1 94.81 69 PHE B O 1
ATOM 3850 N N . THR B 1 70 ? 11.562 15.945 -17.953 1 93.75 70 THR B N 1
ATOM 3851 C CA . THR B 1 70 ? 12.078 15.781 -19.312 1 93.75 70 THR B CA 1
ATOM 3852 C C . THR B 1 70 ? 12.938 16.969 -19.703 1 93.75 70 THR B C 1
ATOM 3854 O O . THR B 1 70 ? 12.836 18.047 -19.109 1 93.75 70 THR B O 1
ATOM 3857 N N . GLU B 1 71 ? 13.727 16.734 -20.719 1 90.25 71 GLU B N 1
ATOM 3858 C CA . GLU B 1 71 ? 14.586 17.812 -21.203 1 90.25 71 GLU B CA 1
ATOM 3859 C C . GLU B 1 71 ? 13.805 18.797 -22.078 1 90.25 71 GLU B C 1
ATOM 3861 O O . GLU B 1 71 ? 12.742 18.453 -22.594 1 90.25 71 GLU B O 1
ATOM 3866 N N . GLY B 1 72 ? 14.344 20.016 -22.109 1 91.81 72 GLY B N 1
ATOM 3867 C CA . GLY B 1 72 ? 13.734 21.047 -22.938 1 91.81 72 GLY B CA 1
ATOM 3868 C C . GLY B 1 72 ? 13.328 22.281 -22.156 1 91.81 72 GLY B C 1
ATOM 3869 O O . GLY B 1 72 ? 13.531 22.344 -20.938 1 91.81 72 GLY B O 1
ATOM 3870 N N . PRO B 1 73 ? 12.766 23.203 -22.859 1 94 73 PRO B N 1
ATOM 3871 C CA . PRO B 1 73 ? 12.352 24.438 -22.188 1 94 73 PRO B CA 1
ATOM 3872 C C . PRO B 1 73 ? 11.227 24.219 -21.172 1 94 73 PRO B C 1
ATOM 3874 O O . PRO B 1 73 ? 11.133 24.938 -20.172 1 94 73 PRO B O 1
ATOM 3877 N N . VAL B 1 74 ? 10.453 23.297 -21.578 1 96.38 74 VAL B N 1
ATOM 3878 C CA . VAL B 1 74 ? 9.422 22.859 -20.625 1 96.38 74 VAL B CA 1
ATOM 3879 C C . VAL B 1 74 ? 9.656 21.391 -20.266 1 96.38 74 VAL B C 1
ATOM 3881 O O . VAL B 1 74 ? 9.703 20.531 -21.141 1 96.38 74 VAL B O 1
ATOM 3884 N N . GLY B 1 75 ? 9.93 21.188 -18.984 1 95.81 75 GLY B N 1
ATOM 3885 C CA . GLY B 1 75 ? 10.07 19.828 -18.484 1 95.81 75 GLY B CA 1
ATOM 3886 C C . GLY B 1 75 ? 8.766 19.25 -17.969 1 95.81 75 GLY B C 1
ATOM 3887 O O . GLY B 1 75 ? 7.977 19.953 -17.328 1 95.81 75 GLY B O 1
ATOM 3888 N N . PHE B 1 76 ? 8.539 18.047 -18.234 1 97.12 76 PHE B N 1
ATOM 3889 C CA . PHE B 1 76 ? 7.367 17.344 -17.734 1 97.12 76 PHE B CA 1
ATOM 3890 C C . PHE B 1 76 ? 7.77 16.203 -16.812 1 97.12 76 PHE B C 1
ATOM 3892 O O . PHE B 1 76 ? 8.82 15.578 -17 1 97.12 76 PHE B O 1
ATOM 3899 N N . GLY B 1 77 ? 7.035 15.977 -15.781 1 96.75 77 GLY B N 1
ATOM 3900 C CA . GLY B 1 77 ? 7.277 14.891 -14.844 1 96.75 77 GLY B CA 1
ATOM 3901 C C . GLY B 1 77 ? 6.004 14.328 -14.242 1 96.75 77 GLY B C 1
ATOM 3902 O O . GLY B 1 77 ? 4.91 14.836 -14.5 1 96.75 77 GLY B O 1
ATOM 3903 N N . ILE B 1 78 ? 6.172 13.195 -13.461 1 96.12 78 ILE B N 1
ATOM 3904 C CA . ILE B 1 78 ? 5.051 12.562 -12.781 1 96.12 78 ILE B CA 1
ATOM 3905 C C . ILE B 1 78 ? 5.488 12.078 -11.398 1 96.12 78 ILE B C 1
ATOM 3907 O O . ILE B 1 78 ? 6.605 11.586 -11.234 1 96.12 78 ILE B O 1
ATOM 3911 N N . ASP B 1 79 ? 4.699 12.367 -10.438 1 97.38 79 ASP B N 1
ATOM 3912 C CA . ASP B 1 79 ? 4.891 11.859 -9.078 1 97.38 79 ASP B CA 1
ATOM 3913 C C . ASP B 1 79 ? 3.74 10.945 -8.672 1 97.38 79 ASP B C 1
ATOM 3915 O O . ASP B 1 79 ? 2.658 10.992 -9.258 1 97.38 79 ASP B O 1
ATOM 3919 N N . ALA B 1 80 ? 4.027 10.047 -7.77 1 95.62 80 ALA B N 1
ATOM 3920 C CA . ALA B 1 80 ? 2.994 9.172 -7.223 1 95.62 80 ALA B CA 1
ATOM 3921 C C . ALA B 1 80 ? 3.184 8.969 -5.723 1 95.62 80 ALA B C 1
ATOM 3923 O O . ALA B 1 80 ? 4.316 8.922 -5.234 1 95.62 80 ALA B O 1
ATOM 3924 N N . MET B 1 81 ? 2.051 8.867 -5.066 1 96.38 81 MET B N 1
ATOM 3925 C CA . MET B 1 81 ? 2.037 8.578 -3.635 1 96.38 81 MET B CA 1
ATOM 3926 C C . MET B 1 81 ? 1.115 7.402 -3.326 1 96.38 81 MET B C 1
ATOM 3928 O O . MET B 1 81 ? -0.042 7.391 -3.748 1 96.38 81 MET B O 1
ATOM 3932 N N . GLY B 1 82 ? 1.657 6.395 -2.73 1 94.81 82 GLY B N 1
ATOM 3933 C CA . GLY B 1 82 ? 0.893 5.266 -2.219 1 94.81 82 GLY B CA 1
ATOM 3934 C C . GLY B 1 82 ? 0.949 5.148 -0.707 1 94.81 82 GLY B C 1
ATOM 3935 O O . GLY B 1 82 ? 2.029 5.199 -0.115 1 94.81 82 GLY B O 1
ATOM 3936 N N . LEU B 1 83 ? -0.244 4.973 -0.119 1 95.94 83 LEU B N 1
ATOM 3937 C CA . LEU B 1 83 ? -0.344 4.934 1.336 1 95.94 83 LEU B CA 1
ATOM 3938 C C . LEU B 1 83 ? -1.119 3.705 1.796 1 95.94 83 LEU B C 1
ATOM 3940 O O . LEU B 1 83 ? -2.129 3.34 1.19 1 95.94 83 LEU B O 1
ATOM 3944 N N . LEU B 1 84 ? -0.602 3.045 2.779 1 95.06 84 LEU B N 1
ATOM 3945 C CA . LEU B 1 84 ? -1.275 1.892 3.367 1 95.06 84 LEU B CA 1
ATOM 3946 C C . LEU B 1 84 ? -1.289 1.988 4.887 1 95.06 84 LEU B C 1
ATOM 3948 O O . LEU B 1 84 ? -0.245 2.193 5.512 1 95.06 84 LEU B O 1
ATOM 3952 N N . GLY B 1 85 ? -2.479 1.909 5.418 1 96.25 85 GLY B N 1
ATOM 3953 C CA . GLY B 1 85 ? -2.641 1.813 6.859 1 96.25 85 GLY B CA 1
ATOM 3954 C C . GLY B 1 85 ? -3.139 0.454 7.312 1 96.25 85 GLY B C 1
ATOM 3955 O O . GLY B 1 85 ? -4.062 -0.105 6.723 1 96.25 85 GLY B O 1
ATOM 3956 N N . VAL B 1 86 ? -2.49 -0.068 8.398 1 95.44 86 VAL B N 1
ATOM 3957 C CA . VAL B 1 86 ? -2.814 -1.396 8.906 1 95.44 86 VAL B CA 1
ATOM 3958 C C . VAL B 1 86 ? -3.207 -1.3 10.383 1 95.44 86 VAL B C 1
ATOM 3960 O O . VAL B 1 86 ? -2.486 -0.705 11.188 1 95.44 86 VAL B O 1
ATOM 3963 N N . LYS B 1 87 ? -4.285 -1.9 10.695 1 96.62 87 LYS B N 1
ATOM 3964 C CA . LYS B 1 87 ? -4.754 -1.93 12.078 1 96.62 87 LYS B CA 1
ATOM 3965 C C . LYS B 1 87 ? -3.959 -2.936 12.906 1 96.62 87 LYS B C 1
ATOM 3967 O O . LYS B 1 87 ? -3.881 -4.113 12.555 1 96.62 87 LYS B O 1
ATOM 3972 N N . LEU B 1 88 ? -3.369 -2.504 13.922 1 97.19 88 LEU B N 1
ATOM 3973 C CA . LEU B 1 88 ? -2.754 -3.404 14.891 1 97.19 88 LEU B CA 1
ATOM 3974 C C . LEU B 1 88 ? -3.672 -3.631 16.078 1 97.19 88 LEU B C 1
ATOM 3976 O O . LEU B 1 88 ? -3.785 -4.754 16.578 1 97.19 88 LEU B O 1
ATOM 3980 N N . ASP B 1 89 ? -4.273 -2.512 16.547 1 97.75 89 ASP B N 1
ATOM 3981 C CA . ASP B 1 89 ? -5.219 -2.623 17.656 1 97.75 89 ASP B CA 1
ATOM 3982 C C . ASP B 1 89 ? -6.234 -1.48 17.625 1 97.75 89 ASP B C 1
ATOM 3984 O O . ASP B 1 89 ? -5.855 -0.309 17.562 1 97.75 89 ASP B O 1
ATOM 3988 N N . SER B 1 90 ? -7.504 -1.809 17.672 1 97.62 90 SER B N 1
ATOM 3989 C CA . SER B 1 90 ? -8.609 -0.863 17.75 1 97.62 90 SER B CA 1
ATOM 3990 C C . SER B 1 90 ? -9.93 -1.579 18.016 1 97.62 90 SER B C 1
ATOM 3992 O O . SER B 1 90 ? -9.969 -2.809 18.094 1 97.62 90 SER B O 1
ATOM 3994 N N . SER B 1 91 ? -10.953 -0.884 18.328 1 96.5 91 SER B N 1
ATOM 3995 C CA . SER B 1 91 ? -12.305 -1.403 18.5 1 96.5 91 SER B CA 1
ATOM 3996 C C . SER B 1 91 ? -13.352 -0.323 18.25 1 96.5 91 SER B C 1
ATOM 3998 O O . SER B 1 91 ? -13.031 0.866 18.219 1 96.5 91 SER B O 1
ATOM 4000 N N . PRO B 1 92 ? -14.57 -0.753 18.016 1 95.19 92 PRO B N 1
ATOM 4001 C CA . PRO B 1 92 ? -15.625 0.222 17.719 1 95.19 92 PRO B CA 1
ATOM 4002 C C . PRO B 1 92 ? -15.789 1.267 18.812 1 95.19 92 PRO B C 1
ATOM 4004 O O . PRO B 1 92 ? -16.125 2.418 18.531 1 95.19 92 PRO B O 1
ATOM 4007 N N . ASP B 1 93 ? -15.531 0.946 20.047 1 95.19 93 ASP B N 1
ATOM 4008 C CA . ASP B 1 93 ? -15.75 1.866 21.156 1 95.19 93 ASP B CA 1
ATOM 4009 C C . ASP B 1 93 ? -14.539 2.777 21.359 1 95.19 93 ASP B C 1
ATOM 4011 O O . ASP B 1 93 ? -14.617 3.773 22.078 1 95.19 93 ASP B O 1
ATOM 4015 N N . ARG B 1 94 ? -13.422 2.465 20.656 1 96.62 94 ARG B N 1
ATOM 4016 C CA . ARG B 1 94 ? -12.195 3.219 20.906 1 96.62 94 ARG B CA 1
ATOM 4017 C C . ARG B 1 94 ? -11.727 3.932 19.641 1 96.62 94 ARG B C 1
ATOM 4019 O O . ARG B 1 94 ? -10.742 4.672 19.672 1 96.62 94 ARG B O 1
ATOM 4026 N N . THR B 1 95 ? -12.406 3.729 18.547 1 97 95 THR B N 1
ATOM 4027 C CA . THR B 1 95 ? -12.008 4.301 17.266 1 97 95 THR B CA 1
ATOM 4028 C C . THR B 1 95 ? -12.281 5.801 17.234 1 97 95 THR B C 1
ATOM 4030 O O . THR B 1 95 ? -12.852 6.352 18.172 1 97 95 THR B O 1
ATOM 4033 N N . GLY B 1 96 ? -11.719 6.535 16.219 1 95.69 96 GLY B N 1
ATOM 4034 C CA . GLY B 1 96 ? -11.961 7.961 16.062 1 95.69 96 GLY B CA 1
ATOM 4035 C C . GLY B 1 96 ? -10.711 8.805 16.266 1 95.69 96 GLY B C 1
ATOM 4036 O O . GLY B 1 96 ? -10.797 10.023 16.391 1 95.69 96 GLY B O 1
ATOM 4037 N N . SER B 1 97 ? -9.57 8.211 16.266 1 96.88 97 SER B N 1
ATOM 4038 C CA . SER B 1 97 ? -8.312 8.922 16.5 1 96.88 97 SER B CA 1
ATOM 4039 C C . SER B 1 97 ? -7.836 9.625 15.234 1 96.88 97 SER B C 1
ATOM 4041 O O . SER B 1 97 ? -6.961 10.492 15.289 1 96.88 97 SER B O 1
ATOM 4043 N N . GLY B 1 98 ? -8.312 9.203 14.094 1 97.25 98 GLY B N 1
ATOM 4044 C CA . GLY B 1 98 ? -7.82 9.68 12.812 1 97.25 98 GLY B CA 1
ATOM 4045 C C . GLY B 1 98 ? -6.719 8.812 12.234 1 97.25 98 GLY B C 1
ATOM 4046 O O . GLY B 1 98 ? -6.238 9.055 11.125 1 97.25 98 GLY B O 1
ATOM 4047 N N . LEU B 1 99 ? -6.402 7.73 12.914 1 98.06 99 LEU B N 1
ATOM 4048 C CA . LEU B 1 99 ? -5.359 6.828 12.43 1 98.06 99 LEU B CA 1
ATOM 4049 C C . LEU B 1 99 ? -5.926 5.84 11.414 1 98.06 99 LEU B C 1
ATOM 4051 O O . LEU B 1 99 ? -5.281 5.539 10.406 1 98.06 99 LEU B O 1
ATOM 4055 N N . LEU B 1 100 ? -7.156 5.32 11.766 1 97.75 100 LEU B N 1
ATOM 4056 C CA . LEU B 1 100 ? -7.703 4.199 11.008 1 97.75 100 LEU B CA 1
ATOM 4057 C C . LEU B 1 100 ? -9.078 4.547 10.445 1 97.75 100 LEU B C 1
ATOM 4059 O O . LEU B 1 100 ? -9.836 5.301 11.055 1 97.75 100 LEU B O 1
ATOM 4063 N N . ALA B 1 101 ? -9.32 3.967 9.32 1 94.94 101 ALA B N 1
ATOM 4064 C CA . ALA B 1 101 ? -10.641 4.117 8.719 1 94.94 101 ALA B CA 1
ATOM 4065 C C . ALA B 1 101 ? -11.672 3.236 9.43 1 94.94 101 ALA B C 1
ATOM 4067 O O . ALA B 1 101 ? -11.336 2.15 9.914 1 94.94 101 ALA B O 1
ATOM 4068 N N . TYR B 1 102 ? -12.859 3.686 9.516 1 94.56 102 TYR B N 1
ATOM 4069 C CA . TYR B 1 102 ? -13.961 2.916 10.078 1 94.56 102 TYR B CA 1
ATOM 4070 C C . TYR B 1 102 ? -15.273 3.252 9.383 1 94.56 102 TYR B C 1
ATOM 4072 O O . TYR B 1 102 ? -15.391 4.293 8.734 1 94.56 102 TYR B O 1
ATOM 4080 N N . ASP B 1 103 ? -16.234 2.469 9.492 1 91.38 103 ASP B N 1
ATOM 4081 C CA . ASP B 1 103 ? -17.5 2.656 8.766 1 91.38 103 ASP B CA 1
ATOM 4082 C C . ASP B 1 103 ? -18.547 3.307 9.656 1 91.38 103 ASP B C 1
ATOM 4084 O O . ASP B 1 103 ? -18.234 3.816 10.734 1 91.38 103 ASP B O 1
ATOM 4088 N N . SER B 1 104 ? -19.812 3.334 9.148 1 90.69 104 SER B N 1
ATOM 4089 C CA . SER B 1 104 ? -20.891 4.039 9.82 1 90.69 104 SER B CA 1
ATOM 4090 C C . SER B 1 104 ? -21.25 3.371 11.141 1 90.69 104 SER B C 1
ATOM 4092 O O . SER B 1 104 ? -21.781 4.016 12.047 1 90.69 104 SER B O 1
ATOM 4094 N N . ASP B 1 105 ? -20.906 2.098 11.227 1 93.06 105 ASP B N 1
ATOM 4095 C CA . ASP B 1 105 ? -21.172 1.383 12.469 1 93.06 105 ASP B CA 1
ATOM 4096 C C . ASP B 1 105 ? -19.938 1.405 13.383 1 93.06 105 ASP B C 1
ATOM 4098 O O . ASP B 1 105 ? -19.859 0.644 14.344 1 93.06 105 ASP B O 1
ATOM 4102 N N . ARG B 1 106 ? -18.906 2.092 12.992 1 93.69 106 ARG B N 1
ATOM 4103 C CA . ARG B 1 106 ? -17.656 2.32 13.727 1 93.69 106 ARG B CA 1
ATOM 4104 C C . ARG B 1 106 ? -16.781 1.078 13.703 1 93.69 106 ARG B C 1
ATOM 4106 O O . ARG B 1 106 ? -15.898 0.917 14.555 1 93.69 106 ARG B O 1
ATOM 4113 N N . GLN B 1 107 ? -17.188 0.214 12.859 1 95 107 GLN B N 1
ATOM 4114 C CA . GLN B 1 107 ? -16.281 -0.916 12.672 1 95 107 GLN B CA 1
ATOM 4115 C C . GLN B 1 107 ? -14.984 -0.478 11.977 1 95 107 GLN B C 1
ATOM 4117 O O . GLN B 1 107 ? -15.023 0.124 10.906 1 95 107 GLN B O 1
ATOM 4122 N N . VAL B 1 108 ? -13.922 -0.851 12.648 1 96 108 VAL B N 1
ATOM 4123 C CA . VAL B 1 108 ? -12.625 -0.382 12.164 1 96 108 VAL B CA 1
ATOM 4124 C C . VAL B 1 108 ? -12.102 -1.336 11.094 1 96 108 VAL B C 1
ATOM 4126 O O . VAL B 1 108 ? -12.141 -2.557 11.273 1 96 108 VAL B O 1
ATOM 4129 N N . GLU B 1 109 ? -11.602 -0.783 9.992 1 91.38 109 GLU B N 1
ATOM 4130 C CA . GLU B 1 109 ? -11.047 -1.586 8.906 1 91.38 109 GLU B CA 1
ATOM 4131 C C . GLU B 1 109 ? -9.68 -2.154 9.281 1 91.38 109 GLU B C 1
ATOM 4133 O O . GLU B 1 109 ? -8.883 -1.481 9.938 1 91.38 109 GLU B O 1
ATOM 4138 N N . ASP B 1 110 ? -9.398 -3.312 8.828 1 89.62 110 ASP B N 1
ATOM 4139 C CA . ASP B 1 110 ? -8.109 -3.926 9.109 1 89.62 110 ASP B CA 1
ATOM 4140 C C . ASP B 1 110 ? -6.988 -3.229 8.336 1 89.62 110 ASP B C 1
ATOM 4142 O O . ASP B 1 110 ? -5.867 -3.1 8.844 1 89.62 110 ASP B O 1
ATOM 4146 N N . GLU B 1 111 ? -7.281 -2.926 7.184 1 90.88 111 GLU B N 1
ATOM 4147 C CA . GLU B 1 111 ? -6.352 -2.152 6.363 1 90.88 111 GLU B CA 1
ATOM 4148 C C . GLU B 1 111 ? -7.098 -1.202 5.434 1 90.88 111 GLU B C 1
ATOM 4150 O O . GLU B 1 111 ? -8.273 -1.419 5.129 1 90.88 111 GLU B O 1
ATOM 4155 N N . TYR B 1 112 ? -6.484 -0.118 5.008 1 90.81 112 TYR B N 1
ATOM 4156 C CA . TYR B 1 112 ? -7 0.802 4 1 90.81 112 TYR B CA 1
ATOM 4157 C C . TYR B 1 112 ? -5.863 1.431 3.203 1 90.81 112 TYR B C 1
ATOM 4159 O O . TYR B 1 112 ? -4.762 1.625 3.729 1 90.81 112 TYR B O 1
ATOM 4167 N N . GLY B 1 113 ? -6.105 1.738 1.934 1 89.56 113 GLY B N 1
ATOM 4168 C CA . GLY B 1 113 ? -5.082 2.279 1.052 1 89.56 113 GLY B CA 1
ATOM 4169 C C . GLY B 1 113 ? -5.539 3.514 0.296 1 89.56 113 GLY B C 1
ATOM 4170 O O . GLY B 1 113 ? -6.738 3.719 0.099 1 89.56 113 GLY B O 1
ATOM 4171 N N . LYS B 1 114 ? -4.508 4.363 -0.016 1 92.69 114 LYS B N 1
ATOM 4172 C CA . LYS B 1 114 ? -4.703 5.547 -0.846 1 92.69 114 LYS B CA 1
ATOM 4173 C C . LYS B 1 114 ? -3.67 5.605 -1.97 1 92.69 114 LYS B C 1
ATOM 4175 O O . LYS B 1 114 ? -2.545 5.129 -1.812 1 92.69 114 LYS B O 1
ATOM 4180 N N . PHE B 1 115 ? -4.27 6.191 -3.037 1 93.88 115 PHE B N 1
ATOM 4181 C CA . PHE B 1 115 ? -3.35 6.469 -4.137 1 93.88 115 PHE B CA 1
ATOM 4182 C C . PHE B 1 115 ? -3.668 7.812 -4.781 1 93.88 115 PHE B C 1
ATOM 4184 O O . PHE B 1 115 ? -4.836 8.172 -4.941 1 93.88 115 PHE B O 1
ATOM 4191 N N . VAL B 1 116 ? -2.543 8.555 -5.035 1 95.62 116 VAL B N 1
ATOM 4192 C CA . VAL B 1 116 ? -2.703 9.75 -5.855 1 95.62 116 VAL B CA 1
ATOM 4193 C C . VAL B 1 116 ? -1.517 9.883 -6.809 1 95.62 116 VAL B C 1
ATOM 4195 O O . VAL B 1 116 ? -0.386 9.539 -6.457 1 95.62 116 VAL B O 1
ATOM 4198 N N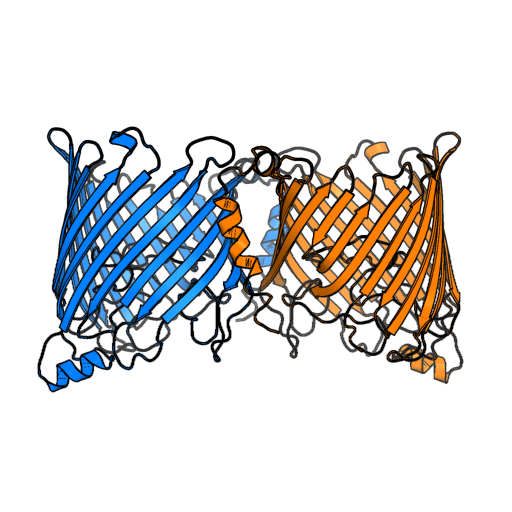 . ALA B 1 117 ? -1.803 10.375 -7.969 1 95.88 117 ALA B N 1
ATOM 4199 C CA . ALA B 1 117 ? -0.786 10.742 -8.953 1 95.88 117 ALA B CA 1
ATOM 4200 C C . ALA B 1 117 ? -0.776 12.242 -9.203 1 95.88 117 ALA B C 1
ATOM 4202 O O . ALA B 1 117 ? -1.807 12.906 -9.07 1 95.88 117 ALA B O 1
ATOM 4203 N N . THR B 1 118 ? 0.394 12.758 -9.5 1 98.31 118 THR B N 1
ATOM 4204 C CA . THR B 1 118 ? 0.562 14.18 -9.773 1 98.31 118 THR B CA 1
ATOM 4205 C C . THR B 1 118 ? 1.403 14.398 -11.031 1 98.31 118 THR B C 1
ATOM 4207 O O . THR B 1 118 ? 2.574 14.016 -11.07 1 98.31 118 THR B O 1
ATOM 4210 N N . ALA B 1 119 ? 0.782 14.984 -12 1 98.25 119 ALA B N 1
ATOM 4211 C CA . ALA B 1 119 ? 1.559 15.461 -13.141 1 98.25 119 ALA B CA 1
ATOM 4212 C C . ALA B 1 119 ? 2.219 16.797 -12.836 1 98.25 119 ALA B C 1
ATOM 4214 O O . ALA B 1 119 ? 1.616 17.672 -12.188 1 98.25 119 ALA B O 1
ATOM 4215 N N . LYS B 1 120 ? 3.469 16.969 -13.336 1 98.06 120 LYS B N 1
ATOM 4216 C CA . LYS B 1 120 ? 4.133 18.25 -13.07 1 98.06 120 LYS B CA 1
ATOM 4217 C C . LYS B 1 120 ? 4.844 18.766 -14.312 1 98.06 120 LYS B C 1
ATOM 4219 O O . LYS B 1 120 ? 5.191 18 -15.211 1 98.06 120 LYS B O 1
ATOM 4224 N N . ALA B 1 121 ? 4.93 20.031 -14.391 1 98.31 121 ALA B N 1
ATOM 4225 C CA . ALA B 1 121 ? 5.648 20.734 -15.453 1 98.31 121 ALA B CA 1
ATOM 4226 C C . ALA B 1 121 ? 6.473 21.891 -14.875 1 98.31 121 ALA B C 1
ATOM 4228 O O . ALA B 1 121 ? 6.082 22.5 -13.883 1 98.31 121 ALA B O 1
ATOM 4229 N N . ARG B 1 122 ? 7.605 22.109 -15.531 1 97.56 122 ARG B N 1
ATOM 4230 C CA . ARG B 1 122 ? 8.508 23.156 -15.055 1 97.56 122 ARG B CA 1
ATOM 4231 C C . ARG B 1 122 ? 9.047 23.984 -16.203 1 97.56 122 ARG B C 1
ATOM 4233 O O . ARG B 1 122 ? 9.414 23.453 -17.25 1 97.56 122 ARG B O 1
ATOM 4240 N N . MET B 1 123 ? 8.953 25.234 -16.078 1 97.81 123 MET B N 1
ATOM 4241 C CA . MET B 1 123 ? 9.562 26.219 -16.984 1 97.81 123 MET B CA 1
ATOM 4242 C C . MET B 1 123 ? 10.336 27.266 -16.203 1 97.81 123 MET B C 1
ATOM 4244 O O . MET B 1 123 ? 9.75 28.094 -15.508 1 97.81 123 MET B O 1
ATOM 4248 N N . GLY B 1 124 ? 11.711 27.219 -16.312 1 96.56 124 GLY B N 1
ATOM 4249 C CA . GLY B 1 124 ? 12.508 28.031 -15.406 1 96.56 124 GLY B CA 1
ATOM 4250 C C . GLY B 1 124 ? 12.398 27.578 -13.961 1 96.56 124 GLY B C 1
ATOM 4251 O O . GLY B 1 124 ? 12.633 26.422 -13.641 1 96.56 124 GLY B O 1
ATOM 4252 N N . LYS B 1 125 ? 11.977 28.547 -13.141 1 96.94 125 LYS B N 1
ATOM 4253 C CA . LYS B 1 125 ? 11.797 28.203 -11.734 1 96.94 125 LYS B CA 1
ATOM 4254 C C . LYS B 1 125 ? 10.312 28.094 -11.383 1 96.94 125 LYS B C 1
ATOM 4256 O O . LYS B 1 125 ? 9.953 28.016 -10.203 1 96.94 125 LYS B O 1
ATOM 4261 N N . THR B 1 126 ? 9.516 28.094 -12.367 1 98.25 126 THR B N 1
ATOM 4262 C CA . THR B 1 126 ? 8.07 27.969 -12.211 1 98.25 126 THR B CA 1
ATOM 4263 C C . THR B 1 126 ? 7.652 26.5 -12.344 1 98.25 126 THR B C 1
ATOM 4265 O O . THR B 1 126 ? 8.078 25.812 -13.273 1 98.25 126 THR B O 1
ATOM 4268 N N . GLU B 1 127 ? 6.828 26.109 -11.406 1 98.25 127 GLU B N 1
ATOM 4269 C CA . GLU B 1 127 ? 6.402 24.703 -11.422 1 98.25 127 GLU B CA 1
ATOM 4270 C C . GLU B 1 127 ? 4.883 24.594 -11.312 1 98.25 127 GLU B C 1
ATOM 4272 O O . GLU B 1 127 ? 4.258 25.312 -10.531 1 98.25 127 GLU B O 1
ATOM 4277 N N . LEU B 1 128 ? 4.312 23.766 -12.164 1 98.75 128 LEU B N 1
ATOM 4278 C CA . LEU B 1 128 ? 2.896 23.422 -12.133 1 98.75 128 LEU B CA 1
ATOM 4279 C C . LEU B 1 128 ? 2.703 21.969 -11.703 1 98.75 128 LEU B C 1
ATOM 4281 O O . LEU B 1 128 ? 3.398 21.078 -12.195 1 98.75 128 LEU B O 1
ATOM 4285 N N . ARG B 1 129 ? 1.841 21.75 -10.781 1 98.56 129 ARG B N 1
ATOM 4286 C CA . ARG B 1 129 ? 1.459 20.406 -10.336 1 98.56 129 ARG B CA 1
ATOM 4287 C C . ARG B 1 129 ? -0.047 20.203 -10.461 1 98.56 129 ARG B C 1
ATOM 4289 O O . ARG B 1 129 ? -0.833 21.062 -10.039 1 98.56 129 ARG B O 1
ATOM 4296 N N . ILE B 1 130 ? -0.502 19.094 -11.039 1 98.75 130 ILE B N 1
ATOM 4297 C CA . ILE B 1 130 ? -1.913 18.75 -11.203 1 98.75 130 ILE B CA 1
ATOM 4298 C C . ILE B 1 130 ? -2.16 17.328 -10.75 1 98.75 130 ILE B C 1
ATOM 4300 O O . ILE B 1 130 ? -1.521 16.391 -11.234 1 98.75 130 ILE B O 1
ATOM 4304 N N . GLY B 1 131 ? -3.021 17.141 -9.836 1 98.06 131 GLY B N 1
ATOM 4305 C CA . GLY B 1 131 ? -3.328 15.852 -9.234 1 98.06 131 GLY B CA 1
ATOM 4306 C C . GLY B 1 131 ? -3.445 15.914 -7.719 1 98.06 131 GLY B C 1
ATOM 4307 O O . GLY B 1 131 ? -4.195 16.734 -7.184 1 98.06 131 GLY B O 1
ATOM 4308 N N . GLY B 1 132 ? -2.73 15 -7.102 1 97.81 132 GLY B N 1
ATOM 4309 C CA . GLY B 1 132 ? -2.686 15.047 -5.648 1 97.81 132 GLY B CA 1
ATOM 4310 C C . GLY B 1 132 ? -1.699 16.062 -5.113 1 97.81 132 GLY B C 1
ATOM 4311 O O . GLY B 1 132 ? -0.549 16.109 -5.555 1 97.81 132 GLY B O 1
ATOM 4312 N N . VAL B 1 133 ? -2.148 16.844 -4.148 1 97.56 133 VAL B N 1
ATOM 4313 C CA . VAL B 1 133 ? -1.257 17.828 -3.555 1 97.56 133 VAL B CA 1
ATOM 4314 C C . VAL B 1 133 ? -1.465 17.875 -2.043 1 97.56 133 VAL B C 1
ATOM 4316 O O . VAL B 1 133 ? -2.557 17.578 -1.552 1 97.56 133 VAL B O 1
ATOM 4319 N N . ASN B 1 134 ? -0.426 18.172 -1.353 1 96.81 134 ASN B N 1
ATOM 4320 C CA . ASN B 1 134 ? -0.448 18.344 0.096 1 96.81 134 ASN B CA 1
ATOM 4321 C C . ASN B 1 134 ? 0.168 19.672 0.512 1 96.81 134 ASN B C 1
ATOM 4323 O O . ASN B 1 134 ? 1.245 19.703 1.11 1 96.81 134 ASN B O 1
ATOM 4327 N N . PRO B 1 135 ? -0.504 20.734 0.321 1 96.75 135 PRO B N 1
ATOM 4328 C CA . PRO B 1 135 ? 0.077 22.062 0.577 1 96.75 135 PRO B CA 1
ATOM 4329 C C . PRO B 1 135 ? 0.31 22.328 2.062 1 96.75 135 PRO B C 1
ATOM 4331 O O . PRO B 1 135 ? -0.471 21.875 2.904 1 96.75 135 PRO B O 1
ATOM 4334 N N . LEU B 1 136 ? 1.387 23.078 2.322 1 96.81 136 LEU B N 1
ATOM 4335 C CA . LEU B 1 136 ? 1.676 23.625 3.645 1 96.81 136 LEU B CA 1
ATOM 4336 C C . LEU B 1 136 ? 1.692 25.156 3.611 1 96.81 136 LEU B C 1
ATOM 4338 O O . LEU B 1 136 ? 2.758 25.766 3.703 1 96.81 136 LEU B O 1
ATOM 4342 N N . MET B 1 137 ? 0.484 25.625 3.549 1 97.88 137 MET B N 1
ATOM 4343 C CA . MET B 1 137 ? 0.285 27.078 3.465 1 97.88 137 MET B CA 1
ATOM 4344 C C . MET B 1 137 ? -0.638 27.562 4.574 1 97.88 137 MET B C 1
ATOM 4346 O O . MET B 1 137 ? -1.523 26.828 5.02 1 97.88 137 MET B O 1
ATOM 4350 N N . PRO B 1 138 ? -0.494 28.75 4.926 1 98.44 138 PRO B N 1
ATOM 4351 C CA . PRO B 1 138 ? -1.168 29.281 6.117 1 98.44 138 PRO B CA 1
ATOM 4352 C C . PRO B 1 138 ? -2.682 29.078 6.074 1 98.44 138 PRO B C 1
ATOM 4354 O O . PRO B 1 138 ? -3.307 28.844 7.113 1 98.44 138 PRO B O 1
ATOM 4357 N N . LEU B 1 139 ? -3.295 29.172 4.93 1 98.75 139 LEU B N 1
ATOM 4358 C CA . LEU B 1 139 ? -4.75 29.062 4.852 1 98.75 139 LEU B CA 1
ATOM 4359 C C . LEU B 1 139 ? -5.172 27.672 4.41 1 98.75 139 LEU B C 1
ATOM 4361 O O . LEU B 1 139 ? -6.359 27.406 4.207 1 98.75 139 LEU B O 1
ATOM 4365 N N . LEU B 1 140 ? -4.215 26.812 4.172 1 98.44 140 LEU B N 1
ATOM 4366 C CA . LEU B 1 140 ? -4.441 25.422 3.777 1 98.44 140 LEU B CA 1
ATOM 4367 C C . LEU B 1 140 ? -3.271 24.547 4.199 1 98.44 140 LEU B C 1
ATOM 4369 O O . LEU B 1 140 ? -2.422 24.188 3.375 1 98.44 140 LEU B O 1
ATOM 4373 N N . TRP B 1 141 ? -3.363 24.109 5.406 1 97.69 141 TRP B N 1
ATOM 4374 C CA . TRP B 1 141 ? -2.264 23.359 6 1 97.69 141 TRP B CA 1
ATOM 4375 C C . TRP B 1 141 ? -2.607 21.875 6.082 1 97.69 141 TRP B C 1
ATOM 4377 O O . TRP B 1 141 ? -3.158 21.406 7.086 1 97.69 141 TRP B O 1
ATOM 4387 N N . SER B 1 142 ? -2.152 21.172 5.055 1 98.12 142 SER B N 1
ATOM 4388 C CA . SER B 1 142 ? -2.469 19.75 5.004 1 98.12 142 SER B CA 1
ATOM 4389 C C . SER B 1 142 ? -2.021 19.031 6.277 1 98.12 142 SER B C 1
ATOM 4391 O O . SER B 1 142 ? -0.941 19.312 6.801 1 98.12 142 SER B O 1
ATOM 4393 N N . ASN B 1 143 ? -2.846 18.109 6.75 1 98.25 143 ASN B N 1
ATOM 4394 C CA . ASN B 1 143 ? -2.643 17.438 8.031 1 98.25 143 ASN B CA 1
ATOM 4395 C C . ASN B 1 143 ? -1.807 16.172 7.879 1 98.25 143 ASN B C 1
ATOM 4397 O O . ASN B 1 143 ? -2.162 15.273 7.109 1 98.25 143 ASN B O 1
ATOM 4401 N N . ASN B 1 144 ? -0.703 16.109 8.57 1 97.25 144 ASN B N 1
ATOM 4402 C CA . ASN B 1 144 ? 0.15 14.93 8.594 1 97.25 144 ASN B CA 1
ATOM 4403 C C . ASN B 1 144 ? 0.466 14.492 10.016 1 97.25 144 ASN B C 1
ATOM 4405 O O . ASN B 1 144 ? 1.549 13.969 10.289 1 97.25 144 ASN B O 1
ATOM 4409 N N . SER B 1 145 ? -0.438 14.727 10.906 1 96.62 145 SER B N 1
ATOM 4410 C CA . SER B 1 145 ? -0.166 14.516 12.328 1 96.62 145 SER B CA 1
ATOM 4411 C C . SER B 1 145 ? -0.617 13.133 12.773 1 96.62 145 SER B C 1
ATOM 4413 O O . SER B 1 145 ? -0.528 12.797 13.953 1 96.62 145 SER B O 1
ATOM 4415 N N . ARG B 1 146 ? -1.136 12.328 11.859 1 98 146 ARG B N 1
ATOM 4416 C CA . ARG B 1 146 ? -1.615 10.992 12.203 1 98 146 ARG B CA 1
ATOM 4417 C C . ARG B 1 146 ? -0.83 9.922 11.453 1 98 146 ARG B C 1
ATOM 4419 O O . ARG B 1 146 ? 0.395 10 11.336 1 98 146 ARG B O 1
ATOM 4426 N N . LEU B 1 147 ? -1.546 8.844 11.172 1 98.5 147 LEU B N 1
ATOM 4427 C CA . LEU B 1 147 ? -0.861 7.715 10.547 1 98.5 147 LEU B CA 1
ATOM 4428 C C . LEU B 1 147 ? -0.472 8.039 9.109 1 98.5 147 LEU B C 1
ATOM 4430 O O . LEU B 1 147 ? 0.666 7.801 8.703 1 98.5 147 LEU B O 1
ATOM 4434 N N . LEU B 1 148 ? -1.41 8.516 8.359 1 98.06 148 LEU B N 1
ATOM 4435 C CA . LEU B 1 148 ? -1.202 8.852 6.957 1 98.06 148 LEU B CA 1
ATOM 4436 C C . LEU B 1 148 ? -1.544 10.312 6.688 1 98.06 148 LEU B C 1
ATOM 4438 O O . LEU B 1 148 ? -2.43 10.875 7.336 1 98.06 148 LEU B O 1
ATOM 4442 N N . PRO B 1 149 ? -0.894 10.906 5.742 1 97.94 149 PRO B N 1
ATOM 4443 C CA . PRO B 1 149 ? -1.149 12.328 5.477 1 97.94 149 PRO B CA 1
ATOM 4444 C C . PRO B 1 149 ? -2.461 12.562 4.727 1 97.94 149 PRO B C 1
ATOM 4446 O O . PRO B 1 149 ? -2.938 11.672 4.02 1 97.94 149 PRO B O 1
ATOM 4449 N N . GLN B 1 150 ? -2.99 13.734 4.938 1 98.19 150 GLN B N 1
ATOM 4450 C CA . GLN B 1 150 ? -4.105 14.266 4.156 1 98.19 150 GLN B CA 1
ATOM 4451 C C . GLN B 1 150 ? -3.646 14.695 2.768 1 98.19 150 GLN B C 1
ATOM 4453 O O . GLN B 1 150 ? -2.58 15.297 2.619 1 98.19 150 GLN B O 1
ATOM 4458 N N . VAL B 1 151 ? -4.438 14.344 1.749 1 97.94 151 VAL B N 1
ATOM 4459 C CA . VAL B 1 151 ? -4.07 14.688 0.379 1 97.94 151 VAL B CA 1
ATOM 4460 C C . VAL B 1 151 ? -5.273 15.297 -0.34 1 97.94 151 VAL B C 1
ATOM 4462 O O . VAL B 1 151 ? -6.402 14.828 -0.185 1 97.94 151 VAL B O 1
ATOM 4465 N N . PHE B 1 152 ? -4.984 16.328 -1.104 1 98.69 152 PHE B N 1
ATOM 4466 C CA . PHE B 1 152 ? -6.043 17 -1.852 1 98.69 152 PHE B CA 1
ATOM 4467 C C . PHE B 1 152 ? -5.922 16.703 -3.344 1 98.69 152 PHE B C 1
ATOM 4469 O O . PHE B 1 152 ? -4.832 16.406 -3.836 1 98.69 152 PHE B O 1
ATOM 4476 N N . ARG B 1 153 ? -7.07 16.766 -3.998 1 98.38 153 ARG B N 1
ATOM 4477 C CA . ARG B 1 153 ? -7.098 16.719 -5.457 1 98.38 153 ARG B CA 1
ATOM 4478 C C . ARG B 1 153 ? -7.18 18.125 -6.047 1 98.38 153 ARG B C 1
ATOM 4480 O O . ARG B 1 153 ? -8.039 18.922 -5.66 1 98.38 153 ARG B O 1
ATOM 4487 N N . GLY B 1 154 ? -6.289 18.469 -6.91 1 98.38 154 GLY B N 1
ATOM 4488 C CA . GLY B 1 154 ? -6.301 19.766 -7.559 1 98.38 154 GLY B CA 1
ATOM 4489 C C . GLY B 1 154 ? -4.984 20.109 -8.227 1 98.38 154 GLY B C 1
ATOM 4490 O O . GLY B 1 154 ? -4.367 19.25 -8.867 1 98.38 154 GLY B O 1
ATOM 4491 N N . GLY B 1 155 ? -4.738 21.391 -8.219 1 98.38 155 GLY B N 1
ATOM 4492 C CA . GLY B 1 155 ? -3.514 21.875 -8.844 1 98.38 155 GLY B CA 1
ATOM 4493 C C . GLY B 1 155 ? -2.893 23.047 -8.125 1 98.38 155 GLY B C 1
ATOM 4494 O O . GLY B 1 155 ? -3.57 23.75 -7.367 1 98.38 155 GLY B O 1
ATOM 4495 N N . SER B 1 156 ? -1.609 23.219 -8.328 1 98.56 156 SER B N 1
ATOM 4496 C CA . SER B 1 156 ? -0.856 24.312 -7.723 1 98.56 156 SER B CA 1
ATOM 4497 C C . SER B 1 156 ? 0.217 24.828 -8.672 1 98.56 156 SER B C 1
ATOM 4499 O O . SER B 1 156 ? 0.96 24.047 -9.266 1 98.56 156 SER B O 1
ATOM 4501 N N . LEU B 1 157 ? 0.195 26.109 -8.867 1 98.75 157 LEU B N 1
ATOM 4502 C CA . LEU B 1 157 ? 1.223 26.812 -9.625 1 98.75 157 LEU B CA 1
ATOM 4503 C C . LEU B 1 157 ? 2.111 27.641 -8.695 1 98.75 157 LEU B C 1
ATOM 4505 O O . LEU B 1 157 ? 1.613 28.438 -7.898 1 98.75 157 LEU B O 1
ATOM 4509 N N . THR B 1 158 ? 3.41 27.422 -8.734 1 98.69 158 THR B N 1
ATOM 4510 C CA . THR B 1 158 ? 4.363 28.203 -7.953 1 98.69 158 THR B CA 1
ATOM 4511 C C . THR B 1 158 ? 5.355 28.906 -8.859 1 98.69 158 THR B C 1
ATOM 4513 O O . THR B 1 158 ? 6.086 28.266 -9.617 1 98.69 158 THR B O 1
ATOM 4516 N N . VAL B 1 159 ? 5.414 30.172 -8.758 1 98.5 159 VAL B N 1
ATOM 4517 C CA . VAL B 1 159 ? 6.297 31.016 -9.555 1 98.5 159 VAL B CA 1
ATOM 4518 C C . VAL B 1 159 ? 7.445 31.531 -8.688 1 98.5 159 VAL B C 1
ATOM 4520 O O . VAL B 1 159 ? 7.219 32.281 -7.727 1 98.5 159 VAL B O 1
ATOM 4523 N N . ASN B 1 160 ? 8.68 31.203 -9.078 1 97.19 160 ASN B N 1
ATOM 4524 C CA . ASN B 1 160 ? 9.859 31.656 -8.352 1 97.19 160 ASN B CA 1
ATOM 4525 C C . ASN B 1 160 ? 10.82 32.406 -9.258 1 97.19 160 ASN B C 1
ATOM 4527 O O . ASN B 1 160 ? 11.992 32.594 -8.922 1 97.19 160 ASN B O 1
ATOM 4531 N N . ASP B 1 161 ? 10.281 32.875 -10.367 1 96.56 161 ASP B N 1
ATOM 4532 C CA . ASP B 1 161 ? 11.125 33.562 -11.344 1 96.56 161 ASP B CA 1
ATOM 4533 C C . ASP B 1 161 ? 11.258 35.031 -11.016 1 96.56 161 ASP B C 1
ATOM 4535 O O . ASP B 1 161 ? 12.102 35.719 -11.586 1 96.56 161 ASP B O 1
ATOM 4539 N N . ILE B 1 162 ? 10.461 35.531 -10.141 1 96.75 162 ILE B N 1
ATOM 4540 C CA . ILE B 1 162 ? 10.523 36.938 -9.75 1 96.75 162 ILE B CA 1
ATOM 4541 C C . ILE B 1 162 ? 11.453 37.094 -8.539 1 96.75 162 ILE B C 1
ATOM 4543 O O . ILE B 1 162 ? 11.273 36.406 -7.527 1 96.75 162 ILE B O 1
ATOM 4547 N N . ASP B 1 163 ? 12.344 37.969 -8.633 1 96.12 163 ASP B N 1
ATOM 4548 C CA . ASP B 1 163 ? 13.344 38.125 -7.582 1 96.12 163 ASP B CA 1
ATOM 4549 C C . ASP B 1 163 ? 12.688 38.375 -6.227 1 96.12 163 ASP B C 1
ATOM 4551 O O . ASP B 1 163 ? 11.867 39.281 -6.09 1 96.12 163 ASP B O 1
ATOM 4555 N N . LYS B 1 164 ? 12.945 37.594 -5.223 1 97.06 164 LYS B N 1
ATOM 4556 C CA . LYS B 1 164 ? 12.586 37.719 -3.811 1 97.06 164 LYS B CA 1
ATOM 4557 C C . LYS B 1 164 ? 11.086 37.5 -3.604 1 97.06 164 LYS B C 1
ATOM 4559 O O . LYS B 1 164 ? 10.57 37.719 -2.504 1 97.06 164 LYS B O 1
ATOM 4564 N N . LEU B 1 165 ? 10.391 37.219 -4.648 1 98.38 165 LEU B N 1
ATOM 4565 C CA . LEU B 1 165 ? 8.945 37.031 -4.543 1 98.38 165 LEU B CA 1
ATOM 4566 C C . LEU B 1 165 ? 8.531 35.656 -5.012 1 98.38 165 LEU B C 1
ATOM 4568 O O . LEU B 1 165 ? 8.914 35.219 -6.105 1 98.38 165 LEU B O 1
ATOM 4572 N N . THR B 1 166 ? 7.887 34.938 -4.234 1 98.56 166 THR B N 1
ATOM 4573 C CA . THR B 1 166 ? 7.238 33.688 -4.617 1 98.56 166 THR B CA 1
ATOM 4574 C C . THR B 1 166 ? 5.727 33.875 -4.727 1 98.56 166 THR B C 1
ATOM 4576 O O . THR B 1 166 ? 5.094 34.406 -3.805 1 98.56 166 THR B O 1
ATOM 4579 N N . VAL B 1 167 ? 5.145 33.5 -5.828 1 98.81 167 VAL B N 1
ATOM 4580 C CA . VAL B 1 167 ? 3.701 33.531 -6.039 1 98.81 167 VAL B CA 1
ATOM 4581 C C . VAL B 1 167 ? 3.162 32.094 -6.176 1 98.81 167 VAL B C 1
ATOM 4583 O O . VAL B 1 167 ? 3.68 31.312 -6.965 1 98.81 167 VAL B O 1
ATOM 4586 N N . THR B 1 168 ? 2.168 31.781 -5.41 1 98.81 168 THR B N 1
ATOM 4587 C CA . THR B 1 168 ? 1.547 30.453 -5.492 1 98.81 168 THR B CA 1
ATOM 4588 C C . THR B 1 168 ? 0.042 30.578 -5.715 1 98.81 168 THR B C 1
ATOM 4590 O O . THR B 1 168 ? -0.625 31.375 -5.051 1 98.81 168 THR B O 1
ATOM 4593 N N . ALA B 1 169 ? -0.469 29.891 -6.668 1 98.88 169 ALA B N 1
ATOM 4594 C CA . ALA B 1 169 ? -1.903 29.75 -6.91 1 98.88 169 ALA B CA 1
ATOM 4595 C C . ALA B 1 169 ? -2.332 28.297 -6.844 1 98.88 169 ALA B C 1
ATOM 4597 O O . ALA B 1 169 ? -1.744 27.438 -7.508 1 98.88 169 ALA B O 1
ATOM 4598 N N . THR B 1 170 ? -3.283 28.031 -6.012 1 98.69 170 THR B N 1
ATOM 4599 C CA . THR B 1 170 ? -3.736 26.656 -5.816 1 98.69 170 THR B CA 1
ATOM 4600 C C . THR B 1 170 ? -5.254 26.562 -5.938 1 98.69 170 THR B C 1
ATOM 4602 O O . THR B 1 170 ? -5.973 27.453 -5.473 1 98.69 170 THR B O 1
ATOM 4605 N N . ARG B 1 171 ? -5.766 25.531 -6.578 1 98.75 171 ARG B N 1
ATOM 4606 C CA . ARG B 1 171 ? -7.18 25.172 -6.582 1 98.75 171 ARG B CA 1
ATOM 4607 C C . ARG B 1 171 ? -7.359 23.688 -6.285 1 98.75 171 ARG B C 1
ATOM 4609 O O . ARG B 1 171 ? -6.738 22.844 -6.926 1 98.75 171 ARG B O 1
ATOM 4616 N N . ILE B 1 172 ? -8.141 23.406 -5.289 1 98.81 172 ILE B N 1
ATOM 4617 C CA . ILE B 1 172 ? -8.453 22.016 -4.969 1 98.81 172 ILE B CA 1
ATOM 4618 C C . ILE B 1 172 ? -9.961 21.797 -4.988 1 98.81 172 ILE B C 1
ATOM 4620 O O . ILE B 1 172 ? -10.734 22.75 -4.809 1 98.81 172 ILE B O 1
ATOM 4624 N N . ASN B 1 173 ? -10.398 20.5 -5.16 1 98.75 173 ASN B N 1
ATOM 4625 C CA . ASN B 1 173 ? -11.836 20.281 -5.25 1 98.75 173 ASN B CA 1
ATOM 4626 C C . ASN B 1 173 ? -12.266 19.062 -4.422 1 98.75 173 ASN B C 1
ATOM 4628 O O . ASN B 1 173 ? -13.461 18.797 -4.289 1 98.75 173 ASN B O 1
ATOM 4632 N N . ALA B 1 174 ? -11.336 18.344 -3.893 1 98.5 174 ALA B N 1
ATOM 4633 C CA . ALA B 1 174 ? -11.656 17.188 -3.057 1 98.5 174 ALA B CA 1
ATOM 4634 C C . ALA B 1 174 ? -10.5 16.859 -2.115 1 98.5 174 ALA B C 1
ATOM 4636 O O . ALA B 1 174 ? -9.406 17.406 -2.254 1 98.5 174 ALA B O 1
ATOM 4637 N N . VAL B 1 175 ? -10.805 15.969 -1.151 1 98.38 175 VAL B N 1
ATOM 4638 C CA . VAL B 1 175 ? -9.773 15.648 -0.165 1 98.38 175 VAL B CA 1
ATOM 4639 C C . VAL B 1 175 ? -9.883 14.172 0.226 1 98.38 175 VAL B C 1
ATOM 4641 O O . VAL B 1 175 ? -10.984 13.625 0.315 1 98.38 175 VAL B O 1
ATOM 4644 N N . LYS B 1 176 ? -8.781 13.5 0.256 1 97.25 176 LYS B N 1
ATOM 4645 C CA . LYS B 1 176 ? -8.664 12.281 1.043 1 97.25 176 LYS B CA 1
ATOM 4646 C C . LYS B 1 176 ? -8.195 12.578 2.463 1 97.25 176 LYS B C 1
ATOM 4648 O O . LYS B 1 176 ? -7.039 12.953 2.676 1 97.25 176 LYS B O 1
ATOM 4653 N N . GLN B 1 177 ? -9.078 12.359 3.336 1 97.62 177 GLN B N 1
ATOM 4654 C CA . GLN B 1 177 ? -8.719 12.586 4.73 1 97.62 177 GLN B CA 1
ATOM 4655 C C . GLN B 1 177 ? -7.66 11.586 5.195 1 97.62 177 GLN B C 1
ATOM 4657 O O . GLN B 1 177 ? -7.371 10.609 4.496 1 97.62 177 GLN B O 1
ATOM 4662 N N . ARG B 1 178 ? -7.035 11.812 6.324 1 96.94 178 ARG B N 1
ATOM 4663 C CA . ARG B 1 178 ? -5.934 11.023 6.863 1 96.94 178 ARG B CA 1
ATOM 4664 C C . ARG B 1 178 ? -6.332 9.562 7.023 1 96.94 178 ARG B C 1
ATOM 4666 O O . ARG B 1 178 ? -5.504 8.664 6.867 1 96.94 178 ARG B O 1
ATOM 4673 N N . ASN B 1 179 ? -7.605 9.297 7.336 1 96.06 179 ASN B N 1
ATOM 4674 C CA . ASN B 1 179 ? -8.062 7.938 7.617 1 96.06 179 ASN B CA 1
ATOM 4675 C C . ASN B 1 179 ? -9.141 7.5 6.633 1 96.06 179 ASN B C 1
ATOM 4677 O O . ASN B 1 179 ? -10.109 6.832 7.02 1 96.06 179 ASN B O 1
ATOM 4681 N N . SER B 1 180 ? -8.977 8 5.383 1 91.75 180 SER B N 1
ATOM 4682 C CA . SER B 1 180 ? -9.969 7.645 4.371 1 91.75 180 SER B CA 1
ATOM 4683 C C . SER B 1 180 ? -9.305 7.246 3.059 1 91.75 180 SER B C 1
ATOM 4685 O O . SER B 1 180 ? -8.273 7.805 2.686 1 91.75 180 SER B O 1
ATOM 4687 N N . THR B 1 181 ? -9.984 6.367 2.355 1 88.25 181 THR B N 1
ATOM 4688 C CA . THR B 1 181 ? -9.484 5.898 1.067 1 88.25 181 THR B CA 1
ATOM 4689 C C . THR B 1 181 ? -9.992 6.785 -0.065 1 88.25 181 THR B C 1
ATOM 4691 O O . THR B 1 181 ? -9.25 7.094 -1 1 88.25 181 THR B O 1
ATOM 4694 N N . ASP B 1 182 ? -11.195 7.266 0.063 1 89.44 182 ASP B N 1
ATOM 4695 C CA . ASP B 1 182 ? -11.852 7.922 -1.062 1 89.44 182 ASP B CA 1
ATOM 4696 C C . ASP B 1 182 ? -11.75 9.438 -0.953 1 89.44 182 ASP B C 1
ATOM 4698 O O . ASP B 1 182 ? -11.656 9.984 0.149 1 89.44 182 ASP B O 1
ATOM 4702 N N . PHE B 1 183 ? -11.859 10.07 -2.064 1 94.19 183 PHE B N 1
ATOM 4703 C CA . PHE B 1 183 ? -12 11.523 -2.078 1 94.19 183 PHE B CA 1
ATOM 4704 C C . PHE B 1 183 ? -13.383 11.938 -1.585 1 94.19 183 PHE B C 1
ATOM 4706 O O . PHE B 1 183 ? -14.391 11.312 -1.935 1 94.19 183 PHE B O 1
ATOM 4713 N N . GLU B 1 184 ? -13.344 12.938 -0.792 1 96 184 GLU B N 1
ATOM 4714 C CA . GLU B 1 184 ? -14.57 13.523 -0.256 1 96 184 GLU B CA 1
ATOM 4715 C C . GLU B 1 184 ? -14.672 15 -0.611 1 96 184 GLU B C 1
ATOM 4717 O O . GLU B 1 184 ? -13.68 15.625 -0.998 1 96 184 GLU B O 1
ATOM 4722 N N . SER B 1 185 ? -15.828 15.508 -0.364 1 97.62 185 SER B N 1
ATOM 4723 C CA . SER B 1 185 ? -16.047 16.922 -0.624 1 97.62 185 SER B CA 1
ATOM 4724 C C . SER B 1 185 ? -15.367 17.797 0.426 1 97.62 185 SER B C 1
ATOM 4726 O O . SER B 1 185 ? -15.125 17.344 1.546 1 97.62 185 SER B O 1
ATOM 4728 N N . LEU B 1 186 ? -15.148 19.016 -0.007 1 98.12 186 LEU B N 1
ATOM 4729 C CA . LEU B 1 186 ? -14.555 19.984 0.909 1 98.12 186 LEU B CA 1
ATOM 4730 C C . LEU B 1 186 ? -15.617 20.594 1.818 1 98.12 186 LEU B C 1
ATOM 4732 O O . LEU B 1 186 ? -16.719 20.906 1.368 1 98.12 186 LEU B O 1
ATOM 4736 N N . THR B 1 187 ? -15.32 20.688 3.064 1 97.75 187 THR B N 1
ATOM 4737 C CA . THR B 1 187 ? -16.172 21.359 4.043 1 97.75 187 THR B CA 1
ATOM 4738 C C . THR B 1 187 ? -15.344 22.203 5 1 97.75 187 THR B C 1
ATOM 4740 O O . THR B 1 187 ? -14.109 22.203 4.926 1 97.75 187 THR B O 1
ATOM 4743 N N . ALA B 1 188 ? -16.031 22.938 5.848 1 96.75 188 ALA B N 1
ATOM 4744 C CA . ALA B 1 188 ? -15.352 23.75 6.848 1 96.75 188 ALA B CA 1
ATOM 4745 C C . ALA B 1 188 ? -15.375 23.078 8.219 1 96.75 188 ALA B C 1
ATOM 4747 O O . ALA B 1 188 ? -16.375 22.453 8.586 1 96.75 188 ALA B O 1
ATOM 4748 N N . THR B 1 189 ? -14.352 23.281 8.945 1 94.25 189 THR B N 1
ATOM 4749 C CA . THR B 1 189 ? -14.266 22.703 10.281 1 94.25 189 THR B CA 1
ATOM 4750 C C . THR B 1 189 ? -15.133 23.484 11.266 1 94.25 189 THR B C 1
ATOM 4752 O O . THR B 1 189 ? -15.062 24.719 11.32 1 94.25 189 THR B O 1
ATOM 4755 N N . GLY B 1 190 ? -15.828 22.781 12.062 1 88.75 190 GLY B N 1
ATOM 4756 C CA . GLY B 1 190 ? -16.562 23.406 13.156 1 88.75 190 GLY B CA 1
ATOM 4757 C C . GLY B 1 190 ? -17.844 24.094 12.695 1 88.75 190 GLY B C 1
ATOM 4758 O O . GLY B 1 190 ? -18.484 24.812 13.477 1 88.75 190 GLY B O 1
ATOM 4759 N N . TYR B 1 191 ? -18.188 23.969 11.453 1 91.19 191 TYR B N 1
ATOM 4760 C CA . TYR B 1 191 ? -19.406 24.516 10.852 1 91.19 191 TYR B CA 1
ATOM 4761 C C . TYR B 1 191 ? -20.297 23.406 10.32 1 91.19 191 TYR B C 1
ATOM 4763 O O . TYR B 1 191 ? -19.953 22.234 10.422 1 91.19 191 TYR B O 1
ATOM 4771 N N . ALA B 1 192 ? -21.547 23.891 9.898 1 90.62 192 ALA B N 1
ATOM 4772 C CA . ALA B 1 192 ? -22.406 22.906 9.234 1 90.62 192 ALA B CA 1
ATOM 4773 C C . ALA B 1 192 ? -21.688 22.25 8.062 1 90.62 192 ALA B C 1
ATOM 4775 O O . ALA B 1 192 ? -20.891 22.891 7.375 1 90.62 192 ALA B O 1
ATOM 4776 N N . PRO B 1 193 ? -21.906 20.969 7.91 1 92.44 193 PRO B N 1
ATOM 4777 C CA . PRO B 1 193 ? -21.172 20.234 6.875 1 92.44 193 PRO B CA 1
ATOM 4778 C C . PRO B 1 193 ? -21.672 20.547 5.465 1 92.44 193 PRO B C 1
ATOM 4780 O O . PRO B 1 193 ? -22.016 19.625 4.719 1 92.44 193 PRO B O 1
ATOM 4783 N N . VAL B 1 194 ? -21.625 21.781 5.133 1 95.94 194 VAL B N 1
ATOM 4784 C CA . VAL B 1 194 ? -21.969 22.203 3.779 1 95.94 194 VAL B CA 1
ATOM 4785 C C . VAL B 1 194 ? -20.797 21.969 2.842 1 95.94 194 VAL B C 1
ATOM 4787 O O . VAL B 1 194 ? -19.656 22.359 3.15 1 95.94 194 VAL B O 1
ATOM 4790 N N . GLU B 1 195 ? -21.062 21.359 1.696 1 97 195 GLU B N 1
ATOM 4791 C CA . GLU B 1 195 ? -20 20.984 0.775 1 97 195 GLU B CA 1
ATOM 4792 C C . GLU B 1 195 ? -19.656 22.125 -0.185 1 97 195 GLU B C 1
ATOM 4794 O O . GLU B 1 195 ? -20.547 22.859 -0.612 1 97 195 GLU B O 1
ATOM 4799 N N . ALA B 1 196 ? -18.406 22.219 -0.476 1 96.75 196 ALA B N 1
ATOM 4800 C CA . ALA B 1 196 ? -17.938 23.172 -1.47 1 96.75 196 ALA B CA 1
ATOM 4801 C C . ALA B 1 196 ? -17.375 22.453 -2.701 1 96.75 196 ALA B C 1
ATOM 4803 O O . ALA B 1 196 ? -16.781 21.391 -2.588 1 96.75 196 ALA B O 1
ATOM 4804 N N . ASP B 1 197 ? -17.469 23.125 -3.852 1 95.94 197 ASP B N 1
ATOM 4805 C CA . ASP B 1 197 ? -16.984 22.547 -5.105 1 95.94 197 ASP B CA 1
ATOM 4806 C C . ASP B 1 197 ? -15.477 22.656 -5.223 1 95.94 197 ASP B C 1
ATOM 4808 O O . ASP B 1 197 ? -14.82 21.766 -5.766 1 95.94 197 ASP B O 1
ATOM 4812 N N . HIS B 1 198 ? -15.055 23.797 -4.793 1 97.94 198 HIS B N 1
ATOM 4813 C CA . HIS B 1 198 ? -13.609 23.984 -4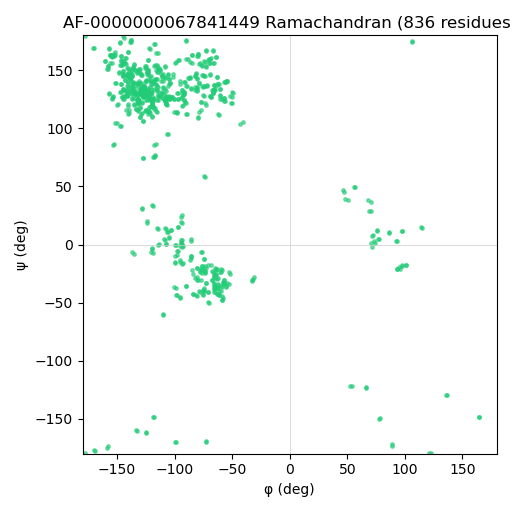.875 1 97.94 198 HIS B CA 1
ATOM 4814 C C . HIS B 1 198 ? -13.125 25 -3.855 1 97.94 198 HIS B C 1
ATOM 4816 O O . HIS B 1 198 ? -13.93 25.688 -3.219 1 97.94 198 HIS B O 1
ATOM 4822 N N . TYR B 1 199 ? -11.875 25.016 -3.586 1 98.5 199 TYR B N 1
ATOM 4823 C CA . TYR B 1 199 ? -11.125 25.984 -2.785 1 98.5 199 TYR B CA 1
ATOM 4824 C C . TYR B 1 199 ? -10.047 26.656 -3.617 1 98.5 199 TYR B C 1
ATOM 4826 O O . TYR B 1 199 ? -9.18 26 -4.184 1 98.5 199 TYR B O 1
ATOM 4834 N N . ASN B 1 200 ? -10.148 27.984 -3.721 1 98.62 200 ASN B N 1
ATOM 4835 C CA . ASN B 1 200 ? -9.164 28.766 -4.449 1 98.62 200 ASN B CA 1
ATOM 4836 C C . ASN B 1 200 ? -8.227 29.516 -3.498 1 98.62 200 ASN B C 1
ATOM 4838 O O . ASN B 1 200 ? -8.664 30.031 -2.467 1 98.62 200 ASN B O 1
ATOM 4842 N N . TYR B 1 201 ? -6.961 29.594 -3.861 1 98.81 201 TYR B N 1
ATOM 4843 C CA . TYR B 1 201 ? -5.926 30.141 -2.992 1 98.81 201 TYR B CA 1
ATOM 4844 C C . TYR B 1 201 ? -4.887 30.906 -3.801 1 98.81 201 TYR B C 1
ATOM 4846 O O . TYR B 1 201 ? -4.367 30.391 -4.797 1 98.81 201 TYR B O 1
ATOM 4854 N N . LEU B 1 202 ? -4.648 32.156 -3.441 1 98.88 202 LEU B N 1
ATOM 4855 C CA . LEU B 1 202 ? -3.578 32.969 -4.008 1 98.88 202 LEU B CA 1
ATOM 4856 C C . LEU B 1 202 ? -2.648 33.469 -2.914 1 98.88 202 LEU B C 1
ATOM 4858 O O . LEU B 1 202 ? -3.107 34.031 -1.915 1 98.88 202 LEU B O 1
ATOM 4862 N N . ALA B 1 203 ? -1.32 33.312 -3.098 1 98.88 203 ALA B N 1
ATOM 4863 C CA . ALA B 1 203 ? -0.348 33.656 -2.068 1 98.88 203 ALA B CA 1
ATOM 4864 C C . ALA B 1 203 ? 0.801 34.469 -2.66 1 98.88 203 ALA B C 1
ATOM 4866 O O . ALA B 1 203 ? 1.307 34.156 -3.738 1 98.88 203 ALA B O 1
ATOM 4867 N N . PHE B 1 204 ? 1.168 35.531 -1.951 1 98.88 204 PHE B N 1
ATOM 4868 C CA . PHE B 1 204 ? 2.375 36.281 -2.215 1 98.88 204 PHE B CA 1
ATOM 4869 C C . PHE B 1 204 ? 3.312 36.25 -1.013 1 98.88 204 PHE B C 1
ATOM 4871 O O . PHE B 1 204 ? 2.945 36.719 0.078 1 98.88 204 PHE B O 1
ATOM 4878 N N . ASP B 1 205 ? 4.539 35.781 -1.227 1 98.69 205 ASP B N 1
ATOM 4879 C CA . ASP B 1 205 ? 5.578 35.781 -0.2 1 98.69 205 ASP B CA 1
ATOM 4880 C C . ASP B 1 205 ? 6.812 36.562 -0.658 1 98.69 205 ASP B C 1
ATOM 4882 O O . ASP B 1 205 ? 7.512 36.125 -1.58 1 98.69 205 ASP B O 1
ATOM 4886 N N . PHE B 1 206 ? 7.031 37.594 0.011 1 98.62 206 PHE B N 1
ATOM 4887 C CA . PHE B 1 206 ? 8.133 38.5 -0.332 1 98.62 206 PHE B CA 1
ATOM 4888 C C . PHE B 1 206 ? 9.258 38.406 0.692 1 98.62 206 PHE B C 1
ATOM 4890 O O . PHE B 1 206 ? 9.023 38.531 1.894 1 98.62 206 PHE B O 1
ATOM 4897 N N . LYS B 1 207 ? 10.477 38.125 0.237 1 97.75 207 LYS B N 1
ATOM 4898 C CA . LYS B 1 207 ? 11.656 38.031 1.093 1 97.75 207 LYS B CA 1
ATOM 4899 C C . LYS B 1 207 ? 12.68 39.094 0.755 1 97.75 207 LYS B C 1
ATOM 4901 O O . LYS B 1 207 ? 13.695 38.844 0.117 1 97.75 207 LYS B O 1
ATOM 4906 N N . PRO B 1 208 ? 12.492 40.25 1.366 1 96.44 208 PRO B N 1
ATOM 4907 C CA . PRO B 1 208 ? 13.422 41.344 1.052 1 96.44 208 PRO B CA 1
ATOM 4908 C C . PRO B 1 208 ? 14.844 41.062 1.515 1 96.44 208 PRO B C 1
ATOM 4910 O O . PRO B 1 208 ? 15.805 41.594 0.952 1 96.44 208 PRO B O 1
ATOM 4913 N N . ALA B 1 209 ? 14.977 40.25 2.562 1 94.31 209 ALA B N 1
ATOM 4914 C CA . ALA B 1 209 ? 16.25 39.75 3.094 1 94.31 209 ALA B CA 1
ATOM 4915 C C . ALA B 1 209 ? 16.125 38.281 3.518 1 94.31 209 ALA B C 1
ATOM 4917 O O . ALA B 1 209 ? 15.023 37.75 3.633 1 94.31 209 ALA B O 1
ATOM 4918 N N . LYS B 1 210 ? 17.328 37.688 3.721 1 91.81 210 LYS B N 1
ATOM 4919 C CA . LYS B 1 210 ? 17.344 36.25 4.047 1 91.81 210 LYS B CA 1
ATOM 4920 C C . LYS B 1 210 ? 16.656 36 5.391 1 91.81 210 LYS B C 1
ATOM 4922 O O . LYS B 1 210 ? 16.156 34.906 5.633 1 91.81 210 LYS B O 1
ATOM 4927 N N . ASP B 1 211 ? 16.562 37 6.242 1 93.88 211 ASP B N 1
ATOM 4928 C CA . ASP B 1 211 ? 16.094 36.781 7.609 1 93.88 211 ASP B CA 1
ATOM 4929 C C . ASP B 1 211 ? 14.695 37.344 7.805 1 93.88 211 ASP B C 1
ATOM 4931 O O . ASP B 1 211 ? 14.227 37.5 8.938 1 93.88 211 ASP B O 1
ATOM 4935 N N . MET B 1 212 ? 14.062 37.656 6.715 1 96.06 212 MET B N 1
ATOM 4936 C CA . MET B 1 212 ? 12.75 38.281 6.852 1 96.06 212 MET B CA 1
ATOM 4937 C C . MET B 1 212 ? 11.82 37.875 5.727 1 96.06 212 MET B C 1
ATOM 4939 O O . MET B 1 212 ? 12.227 37.781 4.566 1 96.06 212 MET B O 1
ATOM 4943 N N . THR B 1 213 ? 10.586 37.594 6.047 1 98 213 THR B N 1
ATOM 4944 C CA . THR B 1 213 ? 9.562 37.25 5.07 1 98 213 THR B CA 1
ATOM 4945 C C . THR B 1 213 ? 8.273 38 5.336 1 98 213 THR B C 1
ATOM 4947 O O . THR B 1 213 ? 7.797 38.062 6.473 1 98 213 THR B O 1
ATOM 4950 N N . PHE B 1 214 ? 7.719 38.594 4.312 1 98.62 214 PHE B N 1
ATOM 4951 C CA . PHE B 1 214 ? 6.383 39.188 4.324 1 98.62 214 PHE B CA 1
ATOM 4952 C C . PHE B 1 214 ? 5.414 38.344 3.5 1 98.62 214 PHE B C 1
ATOM 4954 O O . PHE B 1 214 ? 5.73 37.969 2.375 1 98.62 214 PHE B O 1
ATOM 4961 N N . SER B 1 215 ? 4.285 38.094 4.039 1 98.81 215 SER B N 1
ATOM 4962 C CA . SER B 1 215 ? 3.32 37.25 3.346 1 98.81 215 SER B CA 1
ATOM 4963 C C . SER B 1 215 ? 1.956 37.906 3.256 1 98.81 215 SER B C 1
ATOM 4965 O O . SER B 1 215 ? 1.511 38.562 4.211 1 98.81 215 SER B O 1
ATOM 4967 N N . LEU B 1 216 ? 1.307 37.844 2.115 1 98.88 216 LEU B N 1
ATOM 4968 C CA . LEU B 1 216 ? -0.084 38.219 1.866 1 98.88 216 LEU B CA 1
ATOM 4969 C C . LEU B 1 216 ? -0.8 37.125 1.081 1 98.88 216 LEU B C 1
ATOM 4971 O O . LEU B 1 216 ? -0.427 36.812 -0.055 1 98.88 216 LEU B O 1
ATOM 4975 N N . HIS B 1 217 ? -1.805 36.469 1.683 1 98.94 217 HIS B N 1
ATOM 4976 C CA . HIS B 1 217 ? -2.541 35.375 1.06 1 98.94 217 HIS B CA 1
ATOM 4977 C C . HIS B 1 217 ? -4.039 35.656 1.054 1 98.94 217 HIS B C 1
ATOM 4979 O O . HIS B 1 217 ? -4.547 36.375 1.919 1 98.94 217 HIS B O 1
ATOM 4985 N N . ALA B 1 218 ? -4.734 35.094 0.084 1 98.88 218 ALA B N 1
ATOM 4986 C CA . ALA B 1 218 ? -6.188 35.125 -0.031 1 98.88 218 ALA B CA 1
ATOM 4987 C C . ALA B 1 218 ? -6.734 33.781 -0.498 1 98.88 218 ALA B C 1
ATOM 4989 O O . ALA B 1 218 ? -6.129 33.125 -1.346 1 98.88 218 ALA B O 1
ATOM 4990 N N . ALA B 1 219 ? -7.844 33.438 0.027 1 98.75 219 ALA B N 1
ATOM 4991 C CA . ALA B 1 219 ? -8.445 32.156 -0.377 1 98.75 219 ALA B CA 1
ATOM 4992 C C . ALA B 1 219 ? -9.961 32.188 -0.222 1 98.75 219 ALA B C 1
ATOM 4994 O O . ALA B 1 219 ? -10.5 33.062 0.463 1 98.75 219 ALA B O 1
ATOM 4995 N N . GLU B 1 220 ? -10.586 31.266 -0.835 1 98.06 220 GLU B N 1
ATOM 4996 C CA . GLU B 1 220 ? -12.039 31.141 -0.733 1 98.06 220 GLU B CA 1
ATOM 4997 C C . GLU B 1 220 ? -12.469 29.672 -0.849 1 98.06 220 GLU B C 1
ATOM 4999 O O . GLU B 1 220 ? -12.109 28.984 -1.806 1 98.06 220 GLU B O 1
ATOM 5004 N N . LEU B 1 221 ? -13.102 29.234 0.161 1 98.06 221 LEU B N 1
ATOM 5005 C CA . LEU B 1 221 ? -13.906 28.031 0.016 1 98.06 221 LEU B CA 1
ATOM 5006 C C . LEU B 1 221 ? -15.25 28.344 -0.634 1 98.06 221 LEU B C 1
ATOM 5008 O O . LEU B 1 221 ? -16.125 28.938 0.003 1 98.06 221 LEU B O 1
ATOM 5012 N N . GLU B 1 222 ? -15.398 27.922 -1.818 1 95.12 222 GLU B N 1
ATOM 5013 C CA . GLU B 1 222 ? -16.406 28.453 -2.732 1 95.12 222 GLU B CA 1
ATOM 5014 C C . GLU B 1 222 ? -17.781 28.484 -2.076 1 95.12 222 GLU B C 1
ATOM 5016 O O . GLU B 1 222 ? -18.281 27.453 -1.628 1 95.12 222 GLU B O 1
ATOM 5021 N N . ASP B 1 223 ? -18.391 29.672 -2 1 93.62 223 ASP B N 1
ATOM 5022 C CA . ASP B 1 223 ? -19.75 29.969 -1.556 1 93.62 223 ASP B CA 1
ATOM 5023 C C . ASP B 1 223 ? -19.875 29.828 -0.04 1 93.62 223 ASP B C 1
ATOM 5025 O O . ASP B 1 223 ? -20.969 29.984 0.516 1 93.62 223 ASP B O 1
ATOM 5029 N N . LEU B 1 224 ? -18.812 29.547 0.612 1 96.25 224 LEU B N 1
ATOM 5030 C CA . LEU B 1 224 ? -18.891 29.344 2.053 1 96.25 224 LEU B CA 1
ATOM 5031 C C . LEU B 1 224 ? -18.219 30.469 2.809 1 96.25 224 LEU B C 1
ATOM 5033 O O . LEU B 1 224 ? -18.859 31.219 3.543 1 96.25 224 LEU B O 1
ATOM 5037 N N . TYR B 1 225 ? -16.906 30.656 2.586 1 97.31 225 TYR B N 1
ATOM 5038 C CA . TYR B 1 225 ? -16.234 31.781 3.246 1 97.31 225 TYR B CA 1
ATOM 5039 C C . TYR B 1 225 ? -15.008 32.219 2.461 1 97.31 225 TYR B C 1
ATOM 5041 O O . TYR B 1 225 ? -14.469 31.453 1.664 1 97.31 225 TYR B O 1
ATOM 5049 N N . LYS B 1 226 ? -14.594 33.438 2.635 1 97.5 226 LYS B N 1
ATOM 5050 C CA . LYS B 1 226 ? -13.328 34 2.168 1 97.5 226 LYS B CA 1
ATOM 5051 C C . LYS B 1 226 ? -12.391 34.281 3.334 1 97.5 226 LYS B C 1
ATOM 5053 O O . LYS B 1 226 ? -12.836 34.625 4.426 1 97.5 226 LYS B O 1
ATOM 5058 N N . SER B 1 227 ? -11.148 34.125 3.086 1 98.19 227 SER B N 1
ATOM 5059 C CA . SER B 1 227 ? -10.172 34.375 4.145 1 98.19 227 SER B CA 1
ATOM 5060 C C . SER B 1 227 ? -8.922 35.062 3.611 1 98.19 227 SER B C 1
ATOM 5062 O O . SER B 1 227 ? -8.562 34.875 2.445 1 98.19 227 SER B O 1
ATOM 5064 N N . TYR B 1 228 ? -8.336 35.781 4.445 1 98.81 228 TYR B N 1
ATOM 5065 C CA . TYR B 1 228 ? -7.09 36.5 4.164 1 98.81 228 TYR B CA 1
ATOM 5066 C C . TYR B 1 228 ? -6.059 36.25 5.262 1 98.81 228 TYR B C 1
ATOM 5068 O O . TYR B 1 228 ? -6.418 36.062 6.426 1 98.81 228 TYR B O 1
ATOM 5076 N N . PHE B 1 229 ? -4.824 36.281 4.879 1 98.88 229 PHE B N 1
ATOM 5077 C CA . PHE B 1 229 ? -3.709 36.125 5.805 1 98.88 229 PHE B CA 1
ATOM 5078 C C . PHE B 1 229 ? -2.617 37.156 5.52 1 98.88 229 PHE B C 1
ATOM 5080 O O . PHE B 1 229 ? -2.23 37.344 4.363 1 98.88 229 PHE B O 1
ATOM 5087 N N . ALA B 1 230 ? -2.184 37.781 6.516 1 98.94 230 ALA B N 1
ATOM 5088 C CA . ALA B 1 230 ? -0.982 38.594 6.473 1 98.94 230 ALA B CA 1
ATOM 5089 C C . ALA B 1 230 ? -0.001 38.219 7.57 1 98.94 230 ALA B C 1
ATOM 5091 O O . ALA B 1 230 ? -0.4 37.969 8.711 1 98.94 230 ALA B O 1
ATOM 5092 N N . GLY B 1 231 ? 1.303 38.094 7.211 1 98.75 231 GLY B N 1
ATOM 5093 C CA . GLY B 1 231 ? 2.297 37.688 8.188 1 98.75 231 GLY B CA 1
ATOM 5094 C C . GLY B 1 231 ? 3.645 38.344 7.988 1 98.75 231 GLY B C 1
ATOM 5095 O O . GLY B 1 231 ? 4.012 38.688 6.863 1 98.75 231 GLY B O 1
ATOM 5096 N N . ILE B 1 232 ? 4.371 38.562 9.023 1 98.69 232 ILE B N 1
ATOM 5097 C CA . ILE B 1 232 ? 5.773 38.969 9.031 1 98.69 232 ILE B CA 1
ATOM 5098 C C . ILE B 1 232 ? 6.582 38 9.906 1 98.69 232 ILE B C 1
ATOM 5100 O O . ILE B 1 232 ? 6.23 37.75 11.062 1 98.69 232 ILE B O 1
ATOM 5104 N N . LYS B 1 233 ? 7.609 37.531 9.375 1 98.31 233 LYS B N 1
ATOM 5105 C CA . LYS B 1 233 ? 8.516 36.625 10.094 1 98.31 233 LYS B CA 1
ATOM 5106 C C . LYS B 1 233 ? 9.953 37.125 10.008 1 98.31 233 LYS B C 1
ATOM 5108 O O . LYS B 1 233 ? 10.445 37.438 8.93 1 98.31 233 LYS B O 1
ATOM 5113 N N . VAL B 1 234 ? 10.578 37.156 11.164 1 98.06 234 VAL B N 1
ATOM 5114 C CA . VAL B 1 234 ? 11.961 37.625 11.25 1 98.06 234 VAL B CA 1
ATOM 5115 C C . VAL B 1 234 ? 12.781 36.656 12.117 1 98.06 234 VAL B C 1
ATOM 5117 O O . VAL B 1 234 ? 12.367 36.312 13.227 1 98.06 234 VAL B O 1
ATOM 5120 N N . ILE B 1 235 ? 13.875 36.25 11.641 1 96.69 235 ILE B N 1
ATOM 5121 C CA . ILE B 1 235 ? 14.891 35.531 12.406 1 96.69 235 ILE B CA 1
ATOM 5122 C C . ILE B 1 235 ? 16.25 36.188 12.227 1 96.69 235 ILE B C 1
ATOM 5124 O O . ILE B 1 235 ? 16.859 36.125 11.156 1 96.69 235 ILE B O 1
ATOM 5128 N N . LYS B 1 236 ? 16.797 36.781 13.281 1 96.19 236 LYS B N 1
ATOM 5129 C CA . LYS B 1 236 ? 17.984 37.625 13.148 1 96.19 236 LYS B CA 1
ATOM 5130 C C . LYS B 1 236 ? 18.969 37.344 14.289 1 96.19 236 LYS B C 1
ATOM 5132 O O . LYS B 1 236 ? 18.562 37.188 15.438 1 96.19 236 LYS B O 1
ATOM 5137 N N . PRO B 1 237 ? 20.219 37.406 13.93 1 96.12 237 PRO B N 1
ATOM 5138 C CA . PRO B 1 237 ? 21.219 37.281 15.008 1 96.12 237 PRO B CA 1
ATOM 5139 C C . PRO B 1 237 ? 21.156 38.469 15.977 1 96.12 237 PRO B C 1
ATOM 5141 O O . PRO B 1 237 ? 20.938 39.594 15.562 1 96.12 237 PRO B O 1
ATOM 5144 N N . LEU B 1 238 ? 21.172 38.188 17.234 1 96.06 238 LEU B N 1
ATOM 5145 C CA . LEU B 1 238 ? 21.281 39.156 18.312 1 96.06 238 LEU B CA 1
ATOM 5146 C C . LEU B 1 238 ? 22.172 38.656 19.422 1 96.06 238 LEU B C 1
ATOM 5148 O O . LEU B 1 238 ? 21.891 37.625 20.031 1 96.06 238 LEU B O 1
ATOM 5152 N N . TRP B 1 239 ? 23.281 39.375 19.703 1 95.75 239 TRP B N 1
ATOM 5153 C CA . TRP B 1 239 ? 24.312 38.938 20.641 1 95.75 239 TRP B CA 1
ATOM 5154 C C . TRP B 1 239 ? 24.812 37.531 20.266 1 95.75 239 TRP B C 1
ATOM 5156 O O . TRP B 1 239 ? 25.266 37.312 19.141 1 95.75 239 TRP B O 1
ATOM 5166 N N . GLU B 1 240 ? 24.688 36.562 21.234 1 96.06 240 GLU B N 1
ATOM 5167 C CA . GLU B 1 240 ? 25.234 35.25 20.984 1 96.06 240 GLU B CA 1
ATOM 5168 C C . GLU B 1 240 ? 24.172 34.312 20.406 1 96.06 240 GLU B C 1
ATOM 5170 O O . GLU B 1 240 ? 24.469 33.156 20.047 1 96.06 240 GLU B O 1
ATOM 5175 N N . GLY B 1 241 ? 23.031 34.812 20.234 1 97.31 241 GLY B N 1
ATOM 5176 C CA . GLY B 1 241 ? 21.938 33.969 19.766 1 97.31 241 GLY B CA 1
ATOM 5177 C C . GLY B 1 241 ? 21.141 34.594 18.641 1 97.31 241 GLY B C 1
ATOM 5178 O O . GLY B 1 241 ? 21.703 35.312 17.797 1 97.31 241 GLY B O 1
ATOM 5179 N N . ASN B 1 242 ? 19.969 34.125 18.469 1 97.75 242 ASN B N 1
ATOM 5180 C CA . ASN B 1 242 ? 19.047 34.625 17.453 1 97.75 242 ASN B CA 1
ATOM 5181 C C . ASN B 1 242 ? 17.719 35.031 18.062 1 97.75 242 ASN B C 1
ATOM 5183 O O . ASN B 1 242 ? 17.219 34.375 18.969 1 97.75 242 ASN B O 1
ATOM 5187 N N . VAL B 1 243 ? 17.203 36.125 17.562 1 98.19 243 VAL B N 1
ATOM 5188 C CA . VAL B 1 243 ? 15.844 36.5 17.906 1 98.19 243 VAL B CA 1
ATOM 5189 C C . VAL B 1 243 ? 14.875 36 16.844 1 98.19 243 VAL B C 1
ATOM 5191 O O . VAL B 1 243 ? 15.18 36.031 15.648 1 98.19 243 VAL B O 1
ATOM 5194 N N . ILE B 1 244 ? 13.797 35.562 17.281 1 98.31 244 ILE B N 1
ATOM 5195 C CA . ILE B 1 244 ? 12.719 35.062 16.406 1 98.31 244 ILE B CA 1
ATOM 5196 C C . ILE B 1 244 ? 11.453 35.875 16.672 1 98.31 244 ILE B C 1
ATOM 5198 O O . ILE B 1 244 ? 11.039 36.031 17.828 1 98.31 244 ILE B O 1
ATOM 5202 N N . ALA B 1 245 ? 10.883 36.438 15.688 1 98.62 245 ALA B N 1
ATOM 5203 C CA . ALA B 1 245 ? 9.602 37.125 15.75 1 98.62 245 ALA B CA 1
ATOM 5204 C C . ALA B 1 245 ? 8.695 36.719 14.594 1 98.62 245 ALA B C 1
ATOM 5206 O O . ALA B 1 245 ? 9.117 36.75 13.43 1 98.62 245 ALA B O 1
ATOM 5207 N N . ASP B 1 246 ? 7.531 36.344 14.898 1 98.75 246 ASP B N 1
ATOM 5208 C CA . ASP B 1 246 ? 6.559 35.906 13.898 1 98.75 246 ASP B CA 1
ATOM 5209 C C . ASP B 1 246 ? 5.152 36.375 14.266 1 98.75 246 ASP B C 1
ATOM 5211 O O . ASP B 1 246 ? 4.609 35.969 15.305 1 98.75 246 ASP B O 1
ATOM 5215 N N . VAL B 1 247 ? 4.574 37.219 13.453 1 98.88 247 VAL B N 1
ATOM 5216 C CA . VAL B 1 247 ? 3.242 37.75 13.688 1 98.88 247 VAL B CA 1
ATOM 5217 C C . VAL B 1 247 ? 2.322 37.406 12.523 1 98.88 247 VAL B C 1
ATOM 5219 O O . VAL B 1 247 ? 2.668 37.625 11.359 1 98.88 247 VAL B O 1
ATOM 5222 N N . ARG B 1 248 ? 1.172 36.875 12.852 1 98.88 248 ARG B N 1
ATOM 5223 C CA . ARG B 1 248 ? 0.214 36.375 11.867 1 98.88 248 ARG B CA 1
ATOM 5224 C C . ARG B 1 248 ? -1.172 36.969 12.117 1 98.88 248 ARG B C 1
ATOM 5226 O O . ARG B 1 248 ? -1.663 36.969 13.242 1 98.88 248 ARG B O 1
ATOM 5233 N N . VAL B 1 249 ? -1.78 37.438 11.094 1 98.94 249 VAL B N 1
ATOM 5234 C CA . VAL B 1 249 ? -3.139 37.969 11.188 1 98.94 249 VAL B CA 1
ATOM 5235 C C . VAL B 1 249 ? -4.027 37.312 10.148 1 98.94 249 VAL B C 1
ATOM 5237 O O . VAL B 1 249 ? -3.652 37.188 8.977 1 98.94 249 VAL B O 1
ATOM 5240 N N . PHE B 1 250 ? -5.16 36.875 10.586 1 98.88 250 PHE B N 1
ATOM 5241 C CA . PHE B 1 250 ? -6.129 36.188 9.734 1 98.88 250 PHE B CA 1
ATOM 5242 C C . PHE B 1 250 ? -7.473 36.906 9.766 1 98.88 250 PHE B C 1
ATOM 5244 O O . PHE B 1 250 ? -7.859 37.469 10.789 1 98.88 250 PHE B O 1
ATOM 5251 N N . ASP B 1 251 ? -8.117 36.875 8.656 1 98.69 251 ASP B N 1
ATOM 5252 C CA . ASP B 1 251 ? -9.477 37.375 8.539 1 98.69 251 ASP B CA 1
ATOM 5253 C C . ASP B 1 251 ? -10.352 36.469 7.699 1 98.69 251 ASP B C 1
ATOM 5255 O O . ASP B 1 251 ? -9.914 35.969 6.656 1 98.69 251 ASP B O 1
ATOM 5259 N N . ALA B 1 252 ? -11.547 36.156 8.211 1 98.06 252 ALA B N 1
ATOM 5260 C CA . ALA B 1 252 ? -12.484 35.312 7.469 1 98.06 252 ALA B CA 1
ATOM 5261 C C . ALA B 1 252 ? -13.898 35.875 7.551 1 98.06 252 ALA B C 1
ATOM 5263 O O . ALA B 1 252 ? -14.328 36.344 8.602 1 98.06 252 ALA B O 1
ATOM 5264 N N . SER B 1 253 ? -14.594 35.844 6.461 1 97.06 253 SER B N 1
ATOM 5265 C CA . SER B 1 253 ? -15.977 36.312 6.387 1 97.06 253 SER B CA 1
ATOM 5266 C C . SER B 1 253 ? -16.797 35.469 5.422 1 97.06 253 SER B C 1
ATOM 5268 O O . SER B 1 253 ? -16.234 34.75 4.59 1 97.06 253 SER B O 1
ATOM 5270 N N . GLU B 1 254 ? -18.078 35.5 5.629 1 93.62 254 GLU B N 1
ATOM 5271 C CA . GLU B 1 254 ? -18.969 34.781 4.738 1 93.62 254 GLU B CA 1
ATOM 5272 C C . GLU B 1 254 ? -18.953 35.375 3.33 1 93.62 254 GLU B C 1
ATOM 5274 O O . GLU B 1 254 ? -18.562 36.531 3.141 1 93.62 254 GLU B O 1
ATOM 5279 N N . THR B 1 255 ? -19.312 34.5 2.492 1 87.38 255 THR B N 1
ATOM 5280 C CA . THR B 1 255 ? -19.484 35 1.126 1 87.38 255 THR B CA 1
ATOM 5281 C C . THR B 1 255 ? -20.906 35.469 0.89 1 87.38 255 THR B C 1
ATOM 5283 O O . THR B 1 255 ? -21.766 35.312 1.762 1 87.38 255 THR B O 1
ATOM 5286 N N . GLY B 1 256 ? -21.234 36.031 -0.251 1 77 256 GLY B N 1
ATOM 5287 C CA . GLY B 1 256 ? -22.547 36.594 -0.584 1 77 256 GLY B CA 1
ATOM 5288 C C . GLY B 1 256 ? -23.656 35.562 -0.515 1 77 256 GLY B C 1
ATOM 5289 O O . GLY B 1 256 ? -24.781 35.875 -0.16 1 77 256 GLY B O 1
ATOM 5290 N N . SER B 1 257 ? -23.375 34.25 -0.657 1 78.31 257 SER B N 1
ATOM 5291 C CA . SER B 1 257 ? -24.391 33.188 -0.663 1 78.31 257 SER B CA 1
ATOM 5292 C C . SER B 1 257 ? -24.734 32.75 0.756 1 78.31 257 SER B C 1
ATOM 5294 O O . SER B 1 257 ? -25.781 32.156 0.986 1 78.31 257 SER B O 1
ATOM 5296 N N . LYS B 1 258 ? -23.969 32.938 1.691 1 80.44 258 LYS B N 1
ATOM 5297 C CA . LYS B 1 258 ? -24.078 32.625 3.113 1 80.44 258 LYS B CA 1
ATOM 5298 C C . LYS B 1 258 ? -24.531 31.188 3.326 1 80.44 258 LYS B C 1
ATOM 5300 O O . LYS B 1 258 ? -25.391 30.922 4.164 1 80.44 258 LYS B O 1
ATOM 5305 N N . LYS B 1 259 ? -24.047 30.281 2.527 1 86 259 LYS B N 1
ATOM 5306 C CA . LYS B 1 259 ? -24.438 28.891 2.643 1 86 259 LYS B CA 1
ATOM 5307 C C . LYS B 1 259 ? -24 28.297 3.984 1 86 259 LYS B C 1
ATOM 5309 O O . LYS B 1 259 ? -24.641 27.391 4.512 1 86 259 LYS B O 1
ATOM 5314 N N . LEU B 1 260 ? -22.953 28.891 4.559 1 88.44 260 LEU B N 1
ATOM 5315 C CA . LEU B 1 260 ? -22.406 28.406 5.828 1 88.44 260 LEU B CA 1
ATOM 5316 C C . LEU B 1 260 ? -23 29.188 6.996 1 88.44 260 LEU B C 1
ATOM 5318 O O . LEU B 1 260 ? -22.781 28.828 8.156 1 88.44 260 LEU B O 1
ATOM 5322 N N . GLY B 1 261 ? -23.844 30.141 6.66 1 90 261 GLY B N 1
ATOM 5323 C CA . GLY B 1 261 ? -24.266 31.094 7.672 1 90 261 GLY B CA 1
ATOM 5324 C C . GLY B 1 261 ? -23.234 32.156 7.969 1 90 261 GLY B C 1
ATOM 5325 O O . GLY B 1 261 ? -22.5 32.594 7.074 1 90 261 GLY B O 1
ATOM 5326 N N . GLU B 1 262 ? -23.266 32.594 9.156 1 92.12 262 GLU B N 1
ATOM 5327 C CA . GLU B 1 262 ? -22.344 33.656 9.539 1 92.12 262 GLU B CA 1
ATOM 5328 C C . GLU B 1 262 ? -20.922 33.156 9.703 1 92.12 262 GLU B C 1
ATOM 5330 O O . GLU B 1 262 ? -20.703 32.062 10.258 1 92.12 262 GLU B O 1
ATOM 5335 N N . VAL B 1 263 ? -20.078 33.812 9.062 1 96.25 263 VAL B N 1
ATOM 5336 C CA . VAL B 1 263 ? -18.656 33.656 9.297 1 96.25 263 VAL B CA 1
ATOM 5337 C C . VAL B 1 263 ? -18.031 35.031 9.633 1 96.25 263 VAL B C 1
ATOM 5339 O O . VAL B 1 263 ? -18.062 35.938 8.812 1 96.25 263 VAL B O 1
ATOM 5342 N N . ASP B 1 264 ? -17.578 35.125 10.789 1 96.31 264 ASP B N 1
ATOM 5343 C CA . ASP B 1 264 ? -16.984 36.344 11.297 1 96.31 264 ASP B CA 1
ATOM 5344 C C . ASP B 1 264 ? -15.844 36.031 12.273 1 96.31 264 ASP B C 1
ATOM 5346 O O . ASP B 1 264 ? -16.094 35.812 13.461 1 96.31 264 ASP B O 1
ATOM 5350 N N . ASN B 1 265 ? -14.711 36.156 11.773 1 98 265 ASN B N 1
ATOM 5351 C CA . ASN B 1 265 ? -13.57 35.844 12.633 1 98 265 ASN B CA 1
ATOM 5352 C C . ASN B 1 265 ? -12.312 36.594 12.18 1 98 265 ASN B C 1
ATOM 5354 O O . ASN B 1 265 ? -11.961 36.562 11 1 98 265 ASN B O 1
ATOM 5358 N N . ARG B 1 266 ? -11.734 37.281 13.031 1 98.56 266 ARG B N 1
ATOM 5359 C CA . ARG B 1 266 ? -10.398 37.844 12.914 1 98.56 266 ARG B CA 1
ATOM 5360 C C . ARG B 1 266 ? -9.484 37.344 14.023 1 98.56 266 ARG B C 1
ATOM 5362 O O . ARG B 1 266 ? -9.852 37.375 15.203 1 98.56 266 ARG B O 1
ATOM 5369 N N . THR B 1 267 ? -8.305 36.875 13.633 1 98.81 267 THR B N 1
ATOM 5370 C CA . THR B 1 267 ? -7.43 36.312 14.648 1 98.81 267 THR B CA 1
ATOM 5371 C C . THR B 1 267 ? -5.996 36.812 14.469 1 98.81 267 THR B C 1
ATOM 5373 O O . THR B 1 267 ? -5.453 36.75 13.367 1 98.81 267 THR B O 1
ATOM 5376 N N . LEU B 1 268 ? -5.488 37.344 15.531 1 98.88 268 LEU B N 1
ATOM 5377 C CA . LEU B 1 268 ? -4.062 37.625 15.633 1 98.88 268 LEU B CA 1
ATOM 5378 C C . LEU B 1 268 ? -3.332 36.531 16.391 1 98.88 268 LEU B C 1
ATOM 5380 O O . LEU B 1 268 ? -3.793 36.094 17.438 1 98.88 268 LEU B O 1
ATOM 5384 N N . SER B 1 269 ? -2.236 36 15.867 1 98.88 269 SER B N 1
ATOM 5385 C CA . SER B 1 269 ? -1.374 35 16.516 1 98.88 269 SER B CA 1
ATOM 5386 C C . SER B 1 269 ? 0.093 35.406 16.422 1 98.88 269 SER B C 1
ATOM 5388 O O . SER B 1 269 ? 0.591 35.719 15.328 1 98.88 269 SER B O 1
ATOM 5390 N N . SER B 1 270 ? 0.761 35.469 17.547 1 98.81 270 SER B N 1
ATOM 5391 C CA . SER B 1 270 ? 2.135 35.938 17.516 1 98.81 270 SER B CA 1
ATOM 5392 C C . SER B 1 270 ? 3.051 35.062 18.359 1 98.81 270 SER B C 1
ATOM 5394 O O . SER B 1 270 ? 2.6 34.406 19.312 1 98.81 270 SER B O 1
ATOM 5396 N N . TYR B 1 271 ? 4.301 35.062 18.031 1 98.62 271 TYR B N 1
ATOM 5397 C CA . TYR B 1 271 ? 5.332 34.281 18.703 1 98.62 271 TYR B CA 1
ATOM 5398 C C . TYR B 1 271 ? 6.66 35.031 18.719 1 98.62 271 TYR B C 1
ATOM 5400 O O . TYR B 1 271 ? 7.129 35.5 17.672 1 98.62 271 TYR B O 1
ATOM 5408 N N . PHE B 1 272 ? 7.23 35.188 19.844 1 98.81 272 PHE B N 1
ATOM 5409 C CA . PHE B 1 272 ? 8.547 35.781 20.031 1 98.81 272 PHE B CA 1
ATOM 5410 C C . PHE B 1 272 ? 9.445 34.844 20.844 1 98.81 272 PHE B C 1
ATOM 5412 O O . PHE B 1 272 ? 9.016 34.25 21.828 1 98.81 272 PHE B O 1
ATOM 5419 N N . ALA B 1 273 ? 10.688 34.688 20.375 1 98.75 273 ALA B N 1
ATOM 5420 C CA . ALA B 1 273 ? 11.586 33.781 21.078 1 98.75 273 ALA B CA 1
ATOM 5421 C C . ALA B 1 273 ? 13.047 34.188 20.906 1 98.75 273 ALA B C 1
ATOM 5423 O O . ALA B 1 273 ? 13.352 35.062 20.078 1 98.75 273 ALA B O 1
ATOM 5424 N N . TYR B 1 274 ? 13.875 33.688 21.734 1 98.69 274 TYR B N 1
ATOM 5425 C CA . TYR B 1 274 ? 15.32 33.812 21.672 1 98.69 274 TYR B CA 1
ATOM 5426 C C . TYR B 1 274 ? 15.992 32.469 21.75 1 98.69 274 TYR B C 1
ATOM 5428 O O . TYR B 1 274 ? 15.68 31.656 22.625 1 98.69 274 TYR B O 1
ATOM 5436 N N . SER B 1 275 ? 16.844 32.219 20.828 1 98 275 SER B N 1
ATOM 5437 C CA . SER B 1 275 ? 17.547 30.953 20.766 1 98 275 SER B CA 1
ATOM 5438 C C . SER B 1 275 ? 19.047 31.141 21 1 98 275 SER B C 1
ATOM 5440 O O . SER B 1 275 ? 19.656 32.062 20.438 1 98 275 SER B O 1
ATOM 5442 N N . ILE B 1 276 ? 19.578 30.25 21.828 1 97.69 276 ILE B N 1
ATOM 5443 C CA . ILE B 1 276 ? 21 30.328 22.109 1 97.69 276 ILE B CA 1
ATOM 5444 C C . ILE B 1 276 ? 21.516 28.969 22.578 1 97.69 276 ILE B C 1
ATOM 5446 O O . ILE B 1 276 ? 20.984 28.375 23.516 1 97.69 276 ILE B O 1
ATOM 5450 N N . LYS B 1 277 ? 22.609 28.453 22 1 96.19 277 LYS B N 1
ATOM 5451 C CA . LYS B 1 277 ? 23.344 27.266 22.406 1 96.19 277 LYS B CA 1
ATOM 5452 C C . LYS B 1 277 ? 22.391 26.094 22.672 1 96.19 277 LYS B C 1
ATOM 5454 O O . LYS B 1 277 ? 22.453 25.484 23.75 1 96.19 277 LYS B O 1
ATOM 5459 N N . GLY B 1 278 ? 21.453 25.922 21.766 1 97.25 278 GLY B N 1
ATOM 5460 C CA . GLY B 1 278 ? 20.547 24.766 21.828 1 97.25 278 GLY B CA 1
ATOM 5461 C C . GLY B 1 278 ? 19.234 25.078 22.531 1 97.25 278 GLY B C 1
ATOM 5462 O O . GLY B 1 278 ? 18.281 24.312 22.406 1 97.25 278 GLY B O 1
ATOM 5463 N N . HIS B 1 279 ? 19.203 26.156 23.328 1 98.44 279 HIS B N 1
ATOM 5464 C CA . HIS B 1 279 ? 18 26.578 24.031 1 98.44 279 HIS B CA 1
ATOM 5465 C C . HIS B 1 279 ? 17.188 27.547 23.188 1 98.44 279 HIS B C 1
ATOM 5467 O O . HIS B 1 279 ? 17.734 28.406 22.5 1 98.44 279 HIS B O 1
ATOM 5473 N N . THR B 1 280 ? 15.977 27.359 23.172 1 98.75 280 THR B N 1
ATOM 5474 C CA . THR B 1 280 ? 15.055 28.375 22.672 1 98.75 280 THR B CA 1
ATOM 5475 C C . THR B 1 280 ? 13.93 28.625 23.672 1 98.75 280 THR B C 1
ATOM 5477 O O . THR B 1 280 ? 13.219 27.688 24.062 1 98.75 280 THR B O 1
ATOM 5480 N N . ILE B 1 281 ? 13.805 29.766 24.172 1 98.62 281 ILE B N 1
ATOM 5481 C CA . ILE B 1 281 ? 12.742 30.156 25.078 1 98.62 281 ILE B CA 1
ATOM 5482 C C . ILE B 1 281 ? 11.859 31.219 24.422 1 98.62 281 ILE B C 1
ATOM 5484 O O . ILE B 1 281 ? 12.375 32.188 23.844 1 98.62 281 ILE B O 1
ATOM 5488 N N . GLY B 1 282 ? 10.602 30.969 24.422 1 98.44 282 GLY B N 1
ATOM 5489 C CA . GLY B 1 282 ? 9.711 31.938 23.797 1 98.44 282 GLY B CA 1
ATOM 5490 C C . GLY B 1 282 ? 8.281 31.844 24.281 1 98.44 282 GLY B C 1
ATOM 5491 O O . GLY B 1 282 ? 8 31.125 25.25 1 98.44 282 GLY B O 1
ATOM 5492 N N . GLY B 1 283 ? 7.418 32.562 23.703 1 98.5 283 GLY B N 1
ATOM 5493 C CA . GLY B 1 283 ? 5.992 32.625 23.984 1 98.5 283 GLY B CA 1
ATOM 5494 C C . GLY B 1 283 ? 5.242 33.562 23.047 1 98.5 283 GLY B C 1
ATOM 5495 O O . GLY B 1 283 ? 5.82 34.094 22.094 1 98.5 283 GLY B O 1
ATOM 5496 N N . GLY B 1 284 ? 3.969 33.625 23.297 1 98.44 284 GLY B N 1
ATOM 5497 C CA . GLY B 1 284 ? 3.207 34.5 22.422 1 98.44 284 GLY B CA 1
ATOM 5498 C C . GLY B 1 284 ? 1.784 34.719 22.891 1 98.44 284 GLY B C 1
ATOM 5499 O O . GLY B 1 284 ? 1.446 34.438 24.031 1 98.44 284 GLY B O 1
ATOM 5500 N N . TYR B 1 285 ? 1.171 35.438 22.031 1 98.56 285 TYR B N 1
ATOM 5501 C CA . TYR B 1 285 ? -0.19 35.906 22.25 1 98.56 285 TYR B CA 1
ATOM 5502 C C . TYR B 1 285 ? -1.067 35.656 21.031 1 98.56 285 TYR B C 1
ATOM 5504 O O . TYR B 1 285 ? -0.62 35.812 19.906 1 98.56 285 TYR B O 1
ATOM 5512 N N . GLN B 1 286 ? -2.309 35.219 21.344 1 98.88 286 GLN B N 1
ATOM 5513 C CA . GLN B 1 286 ? -3.305 35 20.297 1 98.88 286 GLN B CA 1
ATOM 5514 C C . GLN B 1 286 ? -4.672 35.531 20.719 1 98.88 286 GLN B C 1
ATOM 5516 O O . GLN B 1 286 ? -5.113 35.281 21.844 1 98.88 286 GLN B O 1
ATOM 5521 N N . LYS B 1 287 ? -5.285 36.219 19.797 1 98.81 287 LYS B N 1
ATOM 5522 C CA . LYS B 1 287 ? -6.602 36.781 20.094 1 98.81 287 LYS B CA 1
ATOM 5523 C C . LYS B 1 287 ? -7.531 36.656 18.891 1 98.81 287 LYS B C 1
ATOM 5525 O O . LYS B 1 287 ? -7.172 37.062 17.781 1 98.81 287 LYS B O 1
ATOM 5530 N N . ALA B 1 288 ? -8.656 36.156 19.172 1 98.62 288 ALA B N 1
ATOM 5531 C CA . ALA B 1 288 ? -9.711 36.094 18.172 1 98.62 288 ALA B CA 1
ATOM 5532 C C . ALA B 1 288 ? -10.797 37.125 18.438 1 98.62 288 ALA B C 1
ATOM 5534 O O . ALA B 1 288 ? -11.172 37.344 19.594 1 98.62 288 ALA B O 1
ATOM 5535 N N . TRP B 1 289 ? -11.211 37.75 17.438 1 98.44 289 TRP B N 1
ATOM 5536 C CA . TRP B 1 289 ? -12.391 38.594 17.438 1 98.44 289 TRP B CA 1
ATOM 5537 C C . TRP B 1 289 ? -13.461 38.062 16.5 1 98.44 289 TRP B C 1
ATOM 5539 O O . TRP B 1 289 ? -13.156 37.375 15.516 1 98.44 289 TRP B O 1
ATOM 5549 N N . GLY B 1 290 ? -14.758 38.406 16.781 1 97 290 GLY B N 1
ATOM 5550 C CA . GLY B 1 290 ? -15.875 37.969 15.969 1 97 290 GLY B CA 1
ATOM 5551 C C . GLY B 1 290 ? -16.703 36.875 16.625 1 97 290 GLY B C 1
ATOM 5552 O O . GLY B 1 290 ? -16.281 36.281 17.625 1 97 290 GLY B O 1
ATOM 5553 N N . ASP B 1 291 ? -17.828 36.5 15.969 1 95.19 291 ASP B N 1
ATOM 5554 C CA . ASP B 1 291 ? -18.828 35.656 16.625 1 95.19 291 ASP B CA 1
ATOM 5555 C C . ASP B 1 291 ? -18.594 34.188 16.344 1 95.19 291 ASP B C 1
ATOM 5557 O O . ASP B 1 291 ? -19.156 33.312 17.016 1 95.19 291 ASP B O 1
ATOM 5561 N N . THR B 1 292 ? -17.812 33.969 15.375 1 96.69 292 THR B N 1
ATOM 5562 C CA . THR B 1 292 ? -17.672 32.562 14.977 1 96.69 292 THR B CA 1
ATOM 5563 C C . THR B 1 292 ? -16.25 32.094 15.203 1 96.69 292 THR B C 1
ATOM 5565 O O . THR B 1 292 ? -15.336 32.875 15.43 1 96.69 292 THR B O 1
ATOM 5568 N N . SER B 1 293 ? -16.094 30.766 15.18 1 96.88 293 SER B N 1
ATOM 5569 C CA . SER B 1 293 ? -14.773 30.141 15.32 1 96.88 293 SER B CA 1
ATOM 5570 C C . SER B 1 293 ? -13.898 30.406 14.102 1 96.88 293 SER B C 1
ATOM 5572 O O . SER B 1 293 ? -14.398 30.781 13.039 1 96.88 293 SER B O 1
ATOM 5574 N N . PHE B 1 294 ? -12.555 30.266 14.289 1 97.94 294 PHE B N 1
ATOM 5575 C CA . PHE B 1 294 ? -11.602 30.344 13.18 1 97.94 294 PHE B CA 1
ATOM 5576 C C . PHE B 1 294 ? -12.031 29.438 12.031 1 97.94 294 PHE B C 1
ATOM 5578 O O . PHE B 1 294 ? -12.352 28.266 12.25 1 97.94 294 PHE B O 1
ATOM 5585 N N . ALA B 1 295 ? -12.133 29.969 10.82 1 97.06 295 ALA B N 1
ATOM 5586 C CA . ALA B 1 295 ? -12.609 29.188 9.672 1 97.06 295 ALA B CA 1
ATOM 5587 C C . ALA B 1 295 ? -11.445 28.578 8.906 1 97.06 295 ALA B C 1
ATOM 5589 O O . ALA B 1 295 ? -10.523 29.281 8.5 1 97.06 295 ALA B O 1
ATOM 5590 N N . PHE B 1 296 ? -11.445 27.297 8.672 1 97.81 296 PHE B N 1
ATOM 5591 C CA . PHE B 1 296 ? -10.469 26.609 7.84 1 97.81 296 PHE B CA 1
ATOM 5592 C C . PHE B 1 296 ? -11.039 25.312 7.293 1 97.81 296 PHE B C 1
ATOM 5594 O O . PHE B 1 296 ? -12.094 24.859 7.742 1 97.81 296 PHE B O 1
ATOM 5601 N N . VAL B 1 297 ? -10.406 24.781 6.285 1 98.12 297 VAL B N 1
ATOM 5602 C CA . VAL B 1 297 ? -10.891 23.594 5.586 1 98.12 297 VAL B CA 1
ATOM 5603 C C . VAL B 1 297 ? -10.859 22.391 6.52 1 98.12 297 VAL B C 1
ATOM 5605 O O . VAL B 1 297 ? -9.891 22.203 7.258 1 98.12 297 VAL B O 1
ATOM 5608 N N . ASN B 1 298 ? -11.914 21.609 6.465 1 97.69 298 ASN B N 1
ATOM 5609 C CA . ASN B 1 298 ? -12.062 20.484 7.379 1 97.69 298 ASN B CA 1
ATOM 5610 C C . ASN B 1 298 ? -10.922 19.484 7.215 1 97.69 298 ASN B C 1
ATOM 5612 O O . ASN B 1 298 ? -10.562 19.125 6.094 1 97.69 298 ASN B O 1
ATOM 5616 N N . GLY B 1 299 ? -10.391 19.078 8.359 1 97 299 GLY B N 1
ATOM 5617 C CA . GLY B 1 299 ? -9.344 18.062 8.375 1 97 299 GLY B CA 1
ATOM 5618 C C . GLY B 1 299 ? -7.945 18.656 8.359 1 97 299 GLY B C 1
ATOM 5619 O O . GLY B 1 299 ? -6.977 17.969 8.688 1 97 299 GLY B O 1
ATOM 5620 N N . THR B 1 300 ? -7.773 19.906 7.922 1 98.25 300 THR B N 1
ATOM 5621 C CA . THR B 1 300 ? -6.461 20.547 7.871 1 98.25 300 THR B CA 1
ATOM 5622 C C . THR B 1 300 ? -6.055 21.047 9.25 1 98.25 300 THR B C 1
ATOM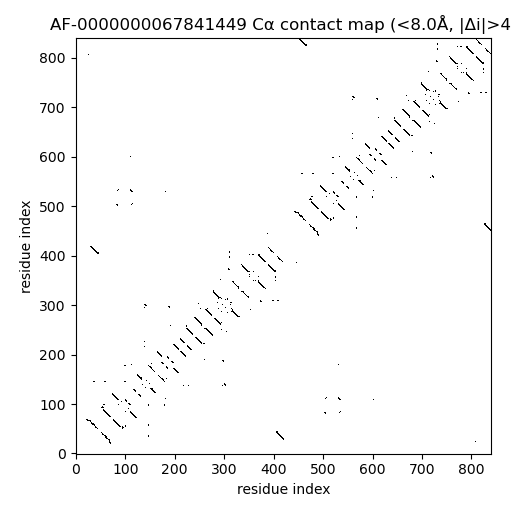 5624 O O . THR B 1 300 ? -6.891 21.156 10.148 1 98.25 300 THR B O 1
ATOM 5627 N N . ASP B 1 301 ? -4.77 21.328 9.375 1 97.62 301 ASP B N 1
ATOM 5628 C CA . ASP B 1 301 ? -4.277 22.078 10.539 1 97.62 301 ASP B CA 1
ATOM 5629 C C . ASP B 1 301 ? -4.41 23.578 10.32 1 97.62 301 ASP B C 1
ATOM 5631 O O . ASP B 1 301 ? -4.684 24.031 9.211 1 97.62 301 ASP B O 1
ATOM 5635 N N . THR B 1 302 ? -4.328 24.266 11.414 1 97.94 302 THR B N 1
ATOM 5636 C CA . THR B 1 302 ? -4.266 25.719 11.328 1 97.94 302 THR B CA 1
ATOM 5637 C C . THR B 1 302 ? -2.82 26.203 11.398 1 97.94 302 THR B C 1
ATOM 5639 O O . THR B 1 302 ? -1.934 25.469 11.836 1 97.94 302 THR B O 1
ATOM 5642 N N . TYR B 1 303 ? -2.625 27.375 10.914 1 98.19 303 TYR B N 1
ATOM 5643 C CA . TYR B 1 303 ? -1.303 28 10.984 1 98.19 303 TYR B CA 1
ATOM 5644 C C . TYR B 1 303 ? -1.17 28.875 12.219 1 98.19 303 TYR B C 1
ATOM 5646 O O . TYR B 1 303 ? -0.315 29.766 12.273 1 98.19 303 TYR B O 1
ATOM 5654 N N . LEU B 1 304 ? -2.064 28.656 13.227 1 98.62 304 LEU B N 1
ATOM 5655 C CA . LEU B 1 304 ? -2.023 29.391 14.484 1 98.62 304 LEU B CA 1
ATOM 5656 C C . LEU B 1 304 ? -0.988 28.781 15.43 1 98.62 304 LEU B C 1
ATOM 5658 O O . LEU B 1 304 ? -0.831 27.562 15.492 1 98.62 304 LEU B O 1
ATOM 5662 N N . PHE B 1 305 ? -0.399 29.641 16.219 1 98.12 305 PHE B N 1
ATOM 5663 C CA . PHE B 1 305 ? 0.549 29.141 17.203 1 98.12 305 PHE B CA 1
ATOM 5664 C C . PHE B 1 305 ? -0.177 28.438 18.344 1 98.12 305 PHE B C 1
ATOM 5666 O O . PHE B 1 305 ? 0.415 27.609 19.047 1 98.12 305 PHE B O 1
ATOM 5673 N N . GLY B 1 306 ? -1.408 28.719 18.453 1 96.12 306 GLY B N 1
ATOM 5674 C CA . GLY B 1 306 ? -2.191 28.125 19.531 1 96.12 306 GLY B CA 1
ATOM 5675 C C . GLY B 1 306 ? -2.557 26.672 19.266 1 96.12 306 GLY B C 1
ATOM 5676 O O . GLY B 1 306 ? -2.951 25.953 20.188 1 96.12 306 GLY B O 1
ATOM 5677 N N . GLU B 1 307 ? -2.492 26.234 18.016 1 96.19 307 GLU B N 1
ATOM 5678 C CA . GLU B 1 307 ? -2.871 24.859 17.703 1 96.19 307 GLU B CA 1
ATOM 5679 C C . GLU B 1 307 ? -2.045 23.859 18.516 1 96.19 307 GLU B C 1
ATOM 5681 O O . GLU B 1 307 ? -0.813 23.906 18.484 1 96.19 307 GLU B O 1
ATOM 5686 N N . SER B 1 308 ? -2.736 22.984 19.219 1 96.69 308 SER B N 1
ATOM 5687 C CA . SER B 1 308 ? -2.1 22 20.078 1 96.69 308 SER B CA 1
ATOM 5688 C C . SER B 1 308 ? -2.551 20.578 19.719 1 96.69 308 SER B C 1
ATOM 5690 O O . SER B 1 308 ? -2.904 20.312 18.578 1 96.69 308 SER B O 1
ATOM 5692 N N . LEU B 1 309 ? -2.348 19.656 20.672 1 97.31 309 LEU B N 1
ATOM 5693 C CA . LEU B 1 309 ? -2.68 18.266 20.359 1 97.31 309 LEU B CA 1
ATOM 5694 C C . LEU B 1 309 ? -4.176 18.016 20.516 1 97.31 309 LEU B C 1
ATOM 5696 O O . LEU B 1 309 ? -4.809 17.438 19.641 1 97.31 309 LEU B O 1
ATOM 5700 N N . VAL B 1 310 ? -4.672 18.531 21.562 1 97.19 310 VAL B N 1
ATOM 5701 C CA . VAL B 1 310 ? -6.078 18.281 21.859 1 97.19 310 VAL B CA 1
ATOM 5702 C C . VAL B 1 310 ? -6.93 19.438 21.328 1 97.19 310 VAL B C 1
ATOM 5704 O O . VAL B 1 310 ? -7.941 19.203 20.656 1 97.19 310 VAL B O 1
ATOM 5707 N N . SER B 1 311 ? -6.488 20.609 21.594 1 97.38 311 SER B N 1
ATOM 5708 C CA . SER B 1 311 ? -7.273 21.781 21.219 1 97.38 311 SER B CA 1
ATOM 5709 C C . SER B 1 311 ? -6.574 22.594 20.125 1 97.38 311 SER B C 1
ATOM 5711 O O . SER B 1 311 ? -5.348 22.719 20.125 1 97.38 311 SER B O 1
ATOM 5713 N N . THR B 1 312 ? -7.398 23.266 19.297 1 96.19 312 THR B N 1
ATOM 5714 C CA . THR B 1 312 ? -6.852 24.141 18.281 1 96.19 312 THR B CA 1
ATOM 5715 C C . THR B 1 312 ? -6.816 25.594 18.781 1 96.19 312 THR B C 1
ATOM 5717 O O . THR B 1 312 ? -6.188 26.453 18.156 1 96.19 312 THR B O 1
ATOM 5720 N N . PHE B 1 313 ? -7.531 25.891 19.875 1 98.06 313 PHE B N 1
ATOM 5721 C CA . PHE B 1 313 ? -7.648 27.234 20.438 1 98.06 313 PHE B CA 1
ATOM 5722 C C . PHE B 1 313 ? -8.195 28.203 19.391 1 98.06 313 PHE B C 1
ATOM 5724 O O . PHE B 1 313 ? -7.629 29.266 19.172 1 98.06 313 PHE B O 1
ATOM 5731 N N . THR B 1 314 ? -9.281 27.766 18.781 1 97.69 314 THR B N 1
ATOM 5732 C CA . THR B 1 314 ? -9.875 28.516 17.688 1 97.69 314 THR B CA 1
ATOM 5733 C C . THR B 1 314 ? -11.258 29.031 18.062 1 97.69 314 THR B C 1
ATOM 5735 O O . THR B 1 314 ? -12.031 29.438 17.188 1 97.69 314 THR B O 1
ATOM 5738 N N . ALA B 1 315 ? -11.617 29 19.281 1 97.88 315 ALA B N 1
ATOM 5739 C CA . ALA B 1 315 ? -12.969 29.328 19.734 1 97.88 315 ALA B CA 1
ATOM 5740 C C . ALA B 1 315 ? -13.25 30.828 19.562 1 97.88 315 ALA B C 1
ATOM 5742 O O . ALA B 1 315 ? -12.32 31.641 19.562 1 97.88 315 ALA B O 1
ATOM 5743 N N . PRO B 1 316 ? -14.57 31.156 19.453 1 97.88 316 PRO B N 1
ATOM 5744 C CA . PRO B 1 316 ? -14.93 32.562 19.234 1 97.88 316 PRO B CA 1
ATOM 5745 C C . PRO B 1 316 ? -14.461 33.469 20.375 1 97.88 316 PRO B C 1
ATOM 5747 O O . PRO B 1 316 ? -14.695 33.156 21.547 1 97.88 316 PRO B O 1
ATOM 5750 N N . GLU B 1 317 ? -13.742 34.531 20.016 1 98.44 317 GLU B N 1
ATOM 5751 C CA . GLU B 1 317 ? -13.328 35.625 20.891 1 98.44 317 GLU B CA 1
ATOM 5752 C C . GLU B 1 317 ? -12.234 35.188 21.859 1 98.44 317 GLU B C 1
ATOM 5754 O O . GLU B 1 317 ? -11.844 35.969 22.75 1 98.44 317 GLU B O 1
ATOM 5759 N N . GLU B 1 318 ? -11.734 34.062 21.703 1 98.56 318 GLU B N 1
ATOM 5760 C CA . GLU B 1 318 ? -10.773 33.5 22.641 1 98.56 318 GLU B CA 1
ATOM 5761 C C . GLU B 1 318 ? -9.484 34.312 22.672 1 98.56 318 GLU B C 1
ATOM 5763 O O . GLU B 1 318 ? -9 34.75 21.625 1 98.56 318 GLU B O 1
ATOM 5768 N N . ARG B 1 319 ? -9.023 34.531 23.875 1 98.75 319 ARG B N 1
ATOM 5769 C CA . ARG B 1 319 ? -7.715 35.094 24.141 1 98.75 319 ARG B CA 1
ATOM 5770 C C . ARG B 1 319 ? -6.758 34.062 24.719 1 98.75 319 ARG B C 1
ATOM 5772 O O . ARG B 1 319 ? -7.07 33.406 25.703 1 98.75 319 ARG B O 1
ATOM 5779 N N . VAL B 1 320 ? -5.57 33.938 24.156 1 98.81 320 VAL B N 1
ATOM 5780 C CA . VAL B 1 320 ? -4.656 32.875 24.547 1 98.81 320 VAL B CA 1
ATOM 5781 C C . VAL B 1 320 ? -3.273 33.469 24.828 1 98.81 320 VAL B C 1
ATOM 5783 O O . VAL B 1 320 ? -2.758 34.281 24.047 1 98.81 320 VAL B O 1
ATOM 5786 N N . TRP B 1 321 ? -2.693 33.125 25.938 1 98.69 321 TRP B N 1
ATOM 5787 C CA . TRP B 1 321 ? -1.279 33.344 26.234 1 98.69 321 TRP B CA 1
ATOM 5788 C C . TRP B 1 321 ? -0.544 32 26.297 1 98.69 321 TRP B C 1
ATOM 5790 O O . TRP B 1 321 ? -1.084 31.016 26.797 1 98.69 321 TRP B O 1
ATOM 5800 N N . PHE B 1 322 ? 0.689 31.984 25.766 1 98.44 322 PHE B N 1
ATOM 5801 C CA . PHE B 1 322 ? 1.4 30.719 25.891 1 98.44 322 PHE B CA 1
ATOM 5802 C C . PHE B 1 322 ? 2.898 30.953 26.047 1 98.44 322 PHE B C 1
ATOM 5804 O O . PHE B 1 322 ? 3.404 32.031 25.703 1 98.44 322 PHE B O 1
ATOM 5811 N N . ALA B 1 323 ? 3.549 30.016 26.656 1 98.81 323 ALA B N 1
ATOM 5812 C CA . ALA B 1 323 ? 5 29.922 26.781 1 98.81 323 ALA B CA 1
ATOM 5813 C C . ALA B 1 323 ? 5.508 28.594 26.234 1 98.81 323 ALA B C 1
ATOM 5815 O O . ALA B 1 323 ? 4.809 27.578 26.281 1 98.81 323 ALA B O 1
ATOM 5816 N N . ARG B 1 324 ? 6.758 28.641 25.688 1 98.62 324 ARG B N 1
ATOM 5817 C CA . ARG B 1 324 ? 7.336 27.469 25.047 1 98.62 324 ARG B CA 1
ATOM 5818 C C . ARG B 1 324 ? 8.836 27.375 25.312 1 98.62 324 ARG B C 1
ATOM 5820 O O . ARG B 1 324 ? 9.523 28.406 25.359 1 98.62 324 ARG B O 1
ATOM 5827 N N . TYR B 1 325 ? 9.312 26.203 25.516 1 98.81 325 TYR B N 1
ATOM 5828 C CA . TYR B 1 325 ? 10.734 25.922 25.672 1 98.81 325 TYR B CA 1
ATOM 5829 C C . TYR B 1 325 ? 11.156 24.734 24.812 1 98.81 325 TYR B C 1
ATOM 5831 O O . TYR B 1 325 ? 10.516 23.688 24.844 1 98.81 325 TYR B O 1
ATOM 5839 N N . ASP B 1 326 ? 12.211 24.938 24.047 1 98.69 326 ASP B N 1
ATOM 5840 C CA . ASP B 1 326 ? 12.82 23.891 23.219 1 98.69 326 ASP B CA 1
ATOM 5841 C C . ASP B 1 326 ? 14.281 23.688 23.594 1 98.69 326 ASP B C 1
ATOM 5843 O O . ASP B 1 326 ? 14.992 24.641 23.891 1 98.69 326 ASP B O 1
ATOM 5847 N N . PHE B 1 327 ? 14.688 22.453 23.516 1 98.75 327 PHE B N 1
ATOM 5848 C CA . PHE B 1 327 ? 16.094 22.156 23.75 1 98.75 327 PHE B CA 1
ATOM 5849 C C . PHE B 1 327 ? 16.594 21.094 22.781 1 98.75 327 PHE B C 1
ATOM 5851 O O . PHE B 1 327 ? 15.992 20.016 22.656 1 98.75 327 PHE B O 1
ATOM 5858 N N . ASP B 1 328 ? 17.688 21.422 22.156 1 98.62 328 ASP B N 1
ATOM 5859 C CA . ASP B 1 328 ? 18.438 20.469 21.344 1 98.62 328 ASP B CA 1
ATOM 5860 C C . ASP B 1 328 ? 19.641 19.922 22.094 1 98.62 328 ASP B C 1
ATOM 5862 O O . ASP B 1 328 ? 20.641 20.625 22.281 1 98.62 328 ASP B O 1
ATOM 5866 N N . PHE B 1 329 ? 19.656 18.688 22.391 1 98.44 329 PHE B N 1
ATOM 5867 C CA . PHE B 1 329 ? 20.641 18.078 23.266 1 98.44 329 PHE B CA 1
ATOM 5868 C C . PHE B 1 329 ? 21.969 17.891 22.547 1 98.44 329 PHE B C 1
ATOM 5870 O O . PHE B 1 329 ? 22.953 17.484 23.172 1 98.44 329 PHE B O 1
ATOM 5877 N N . ALA B 1 330 ? 21.984 18.156 21.297 1 97.69 330 ALA B N 1
ATOM 5878 C CA . ALA B 1 330 ? 23.297 18.172 20.641 1 97.69 330 ALA B CA 1
ATOM 5879 C C . ALA B 1 330 ? 24.25 19.109 21.359 1 97.69 330 ALA B C 1
ATOM 5881 O O . ALA B 1 330 ? 25.469 18.875 21.391 1 97.69 330 ALA B O 1
ATOM 5882 N N . ALA B 1 331 ? 23.672 20.141 21.891 1 96.75 331 ALA B N 1
ATOM 5883 C CA . ALA B 1 331 ? 24.469 21.109 22.641 1 96.75 331 ALA B CA 1
ATOM 5884 C C . ALA B 1 331 ? 25.172 20.438 23.812 1 96.75 331 ALA B C 1
ATOM 5886 O O . ALA B 1 331 ? 26.188 20.938 24.312 1 96.75 331 ALA B O 1
ATOM 5887 N N . LEU B 1 332 ? 24.656 19.312 24.234 1 97.44 332 LEU B N 1
ATOM 5888 C CA . LEU B 1 332 ? 25.25 18.578 25.344 1 97.44 332 LEU B CA 1
ATOM 5889 C C . LEU B 1 332 ? 25.938 17.297 24.844 1 97.44 332 LEU B C 1
ATOM 5891 O O . LEU B 1 332 ? 26.266 16.422 25.641 1 97.44 332 LEU B O 1
ATOM 5895 N N . GLY B 1 333 ? 25.969 17.094 23.547 1 96.88 333 GLY B N 1
ATOM 5896 C CA . GLY B 1 333 ? 26.672 15.945 22.984 1 96.88 333 GLY B CA 1
ATOM 5897 C C . GLY B 1 333 ? 25.75 14.773 22.672 1 96.88 333 GLY B C 1
ATOM 5898 O O . GLY B 1 333 ? 26.219 13.648 22.5 1 96.88 333 GLY B O 1
ATOM 5899 N N . VAL B 1 334 ? 24.453 15.031 22.719 1 97.44 334 VAL B N 1
ATOM 5900 C CA . VAL B 1 334 ? 23.516 13.961 22.406 1 97.44 334 VAL B CA 1
ATOM 5901 C C . VAL B 1 334 ? 22.703 14.344 21.156 1 97.44 334 VAL B C 1
ATOM 5903 O O . VAL B 1 334 ? 21.5 14.578 21.25 1 97.44 334 VAL B O 1
ATOM 5906 N N . PRO B 1 335 ? 23.328 14.242 20.031 1 97.44 335 PRO B N 1
ATOM 5907 C CA . PRO B 1 335 ? 22.594 14.594 18.812 1 97.44 335 PRO B CA 1
ATOM 5908 C C . PRO B 1 335 ? 21.391 13.688 18.562 1 97.44 335 PRO B C 1
ATOM 5910 O O . PRO B 1 335 ? 21.438 12.492 18.844 1 97.44 335 PRO B O 1
ATOM 5913 N N . GLY B 1 336 ? 20.344 14.266 18.031 1 97.81 336 GLY B N 1
ATOM 5914 C CA . GLY B 1 336 ? 19.156 13.508 17.688 1 97.81 336 GLY B CA 1
ATOM 5915 C C . GLY B 1 336 ? 18.078 13.57 18.75 1 97.81 336 GLY B C 1
ATOM 5916 O O . GLY B 1 336 ? 16.922 13.227 18.5 1 97.81 336 GLY B O 1
ATOM 5917 N N . LEU B 1 337 ? 18.422 13.953 19.953 1 98.56 337 LEU B N 1
ATOM 5918 C CA . LEU B 1 337 ? 17.453 14.078 21.031 1 98.56 337 LEU B CA 1
ATOM 5919 C C . LEU B 1 337 ? 16.922 15.508 21.125 1 98.56 337 LEU B C 1
ATOM 5921 O O . LEU B 1 337 ? 17.688 16.453 21.281 1 98.56 337 LEU B O 1
ATOM 5925 N N . LEU B 1 338 ? 15.695 15.703 20.969 1 98.75 338 LEU B N 1
ATOM 5926 C CA . LEU B 1 338 ? 15.039 17 21.031 1 98.75 338 LEU B CA 1
ATOM 5927 C C . LEU B 1 338 ? 13.93 17 22.078 1 98.75 338 LEU B C 1
ATOM 5929 O O . LEU B 1 338 ? 13.234 16.016 22.25 1 98.75 338 LEU B O 1
ATOM 5933 N N . PHE B 1 339 ? 13.797 18.109 22.781 1 98.75 339 PHE B N 1
ATOM 5934 C CA . PHE B 1 339 ? 12.766 18.281 23.812 1 98.75 339 PHE B CA 1
ATOM 5935 C C . PHE B 1 339 ? 12.008 19.594 23.578 1 98.75 339 PHE B C 1
ATOM 5937 O O . PHE B 1 339 ? 12.609 20.625 23.281 1 98.75 339 PHE B O 1
ATOM 5944 N N . THR B 1 340 ? 10.703 19.562 23.641 1 98.56 340 THR B N 1
ATOM 5945 C CA . THR B 1 340 ? 9.859 20.75 23.562 1 98.56 340 THR B CA 1
ATOM 5946 C C . THR B 1 340 ? 8.742 20.672 24.609 1 98.56 340 THR B C 1
ATOM 5948 O O . THR B 1 340 ? 8.125 19.625 24.781 1 98.56 340 THR B O 1
ATOM 5951 N N . THR B 1 341 ? 8.445 21.719 25.297 1 98.75 341 THR B N 1
ATOM 5952 C CA . THR B 1 341 ? 7.27 21.828 26.141 1 98.75 341 THR B CA 1
ATOM 5953 C C . THR B 1 341 ? 6.594 23.188 25.969 1 98.75 341 THR B C 1
ATOM 5955 O O . THR B 1 341 ? 7.258 24.188 25.672 1 98.75 341 THR B O 1
ATOM 5958 N N . ARG B 1 342 ? 5.336 23.188 26.047 1 98.5 342 ARG B N 1
ATOM 5959 C CA . ARG B 1 342 ? 4.559 24.422 25.922 1 98.5 342 ARG B CA 1
ATOM 5960 C C . ARG B 1 342 ? 3.338 24.391 26.828 1 98.5 342 ARG B C 1
ATOM 5962 O O . ARG B 1 342 ? 2.791 23.328 27.125 1 98.5 342 ARG B O 1
ATOM 5969 N N . TYR B 1 343 ? 3.012 25.484 27.328 1 98.81 343 TYR B N 1
ATOM 5970 C CA . TYR B 1 343 ? 1.805 25.688 28.125 1 98.81 343 TYR B CA 1
ATOM 5971 C C . TYR B 1 343 ? 0.953 26.812 27.531 1 98.81 343 TYR B C 1
ATOM 5973 O O . TYR B 1 343 ? 1.434 27.938 27.344 1 98.81 343 TYR B O 1
ATOM 5981 N N . MET B 1 344 ? -0.295 26.531 27.234 1 98.5 344 MET B N 1
ATOM 5982 C CA . MET B 1 344 ? -1.253 27.484 26.672 1 98.5 344 MET B CA 1
ATOM 5983 C C . MET B 1 344 ? -2.412 27.719 27.641 1 98.5 344 MET B C 1
ATOM 5985 O O . MET B 1 344 ? -2.951 26.766 28.203 1 98.5 344 MET B O 1
ATOM 5989 N N . LYS B 1 345 ? -2.789 28.906 27.75 1 98.69 345 LYS B N 1
ATOM 5990 C CA . LYS B 1 345 ? -3.953 29.25 28.562 1 98.69 345 LYS B CA 1
ATOM 5991 C C . LYS B 1 345 ? -4.891 30.188 27.797 1 98.69 345 LYS B C 1
ATOM 5993 O O . LYS B 1 345 ? -4.484 31.266 27.359 1 98.69 345 LYS B O 1
ATOM 5998 N N . GLY B 1 346 ? -6.098 29.781 27.609 1 98.69 346 GLY B N 1
ATOM 5999 C CA . GLY B 1 346 ? -7.113 30.547 26.906 1 98.69 346 GLY B CA 1
ATOM 6000 C C . GLY B 1 346 ? -8.289 30.922 27.781 1 98.69 346 GLY B C 1
ATOM 6001 O O . GLY B 1 346 ? -8.711 30.156 28.641 1 98.69 346 GLY B O 1
ATOM 6002 N N . ASP B 1 347 ? -8.789 32.125 27.547 1 98.44 347 ASP B N 1
ATOM 6003 C CA . ASP B 1 347 ? -10 32.594 28.219 1 98.44 347 ASP B CA 1
ATOM 6004 C C . ASP B 1 347 ? -10.844 33.469 27.297 1 98.44 347 ASP B C 1
ATOM 6006 O O . ASP B 1 347 ? -10.602 33.531 26.094 1 98.44 347 ASP B O 1
ATOM 6010 N N . ASP B 1 348 ? -12.023 33.969 27.781 1 98.25 348 ASP B N 1
ATOM 6011 C CA . ASP B 1 348 ? -12.93 34.875 27.094 1 98.25 348 ASP B CA 1
ATOM 6012 C C . ASP B 1 348 ? -13.609 34.188 25.906 1 98.25 348 ASP B C 1
ATOM 6014 O O . ASP B 1 348 ? -13.914 34.844 24.906 1 98.25 348 ASP B O 1
ATOM 6018 N N . VAL B 1 349 ? -13.773 32.875 26.016 1 98.5 349 VAL B N 1
ATOM 6019 C CA . VAL B 1 349 ? -14.43 32.125 24.938 1 98.5 349 VAL B CA 1
ATOM 6020 C C . VAL B 1 349 ? -15.93 32.438 24.969 1 98.5 349 VAL B C 1
ATOM 6022 O O . VAL B 1 349 ? -16.609 32.156 25.953 1 98.5 349 VAL B O 1
ATOM 6025 N N . ASN B 1 350 ? -16.422 32.969 23.891 1 98.06 350 ASN B N 1
ATOM 6026 C CA . ASN B 1 350 ? -17.859 33.125 23.75 1 98.06 350 ASN B CA 1
ATOM 6027 C C . ASN B 1 350 ? -18.547 31.812 23.391 1 98.06 350 ASN B C 1
ATOM 6029 O O . ASN B 1 350 ? -18.359 31.297 22.281 1 98.06 350 ASN B O 1
ATOM 6033 N N . PRO B 1 351 ? -19.391 31.266 24.219 1 97.25 351 PRO B N 1
ATOM 6034 C CA . PRO B 1 351 ? -19.969 29.938 23.984 1 97.25 351 PRO B CA 1
ATOM 6035 C C . PRO B 1 351 ? -21.219 29.984 23.109 1 97.25 351 PRO B C 1
ATOM 6037 O O . PRO B 1 351 ? -21.797 28.938 22.797 1 97.25 351 PRO B O 1
ATOM 6040 N N . ASP B 1 352 ? -21.656 31.047 22.594 1 95 352 ASP B N 1
ATOM 6041 C CA . ASP B 1 352 ? -22.984 31.25 22.016 1 95 352 ASP B CA 1
ATOM 6042 C C . ASP B 1 352 ? -23.203 30.312 20.828 1 95 352 ASP B C 1
ATOM 6044 O O . ASP B 1 352 ? -24.281 29.734 20.688 1 95 352 ASP B O 1
ATOM 6048 N N . LEU B 1 353 ? -22.188 30.203 19.984 1 92.62 353 LEU B N 1
ATOM 6049 C CA . LEU B 1 353 ? -22.375 29.422 18.75 1 92.62 353 LEU B CA 1
ATOM 6050 C C . LEU B 1 353 ? -21.688 28.078 18.859 1 92.62 353 LEU B C 1
ATOM 6052 O O . LEU B 1 353 ? -21.594 27.344 17.859 1 92.62 353 LEU B O 1
ATOM 6056 N N . LEU B 1 354 ? -21.172 27.781 20 1 93.94 354 LEU B N 1
ATOM 6057 C CA . LEU B 1 354 ? -20.578 26.469 20.203 1 93.94 354 LEU B CA 1
ATOM 6058 C C . LEU B 1 354 ? -21.656 25.438 20.531 1 93.94 354 LEU B C 1
ATOM 6060 O O . LEU B 1 354 ? -22.609 25.734 21.25 1 93.94 354 LEU B O 1
ATOM 6064 N N . THR B 1 355 ? -21.453 24.203 20.047 1 89.75 355 THR B N 1
ATOM 6065 C CA . THR B 1 355 ? -22.547 23.25 20.094 1 89.75 355 THR B CA 1
ATOM 6066 C C . THR B 1 355 ? -22.312 22.188 21.141 1 89.75 355 THR B C 1
ATOM 6068 O O . THR B 1 355 ? -23.125 21.297 21.344 1 89.75 355 THR B O 1
ATOM 6071 N N . SER B 1 356 ? -21.234 22.234 21.859 1 90.94 356 SER B N 1
ATOM 6072 C CA . SER B 1 356 ? -20.953 21.219 22.875 1 90.94 356 SER B CA 1
ATOM 6073 C C . SER B 1 356 ? -21.906 21.359 24.062 1 90.94 356 SER B C 1
ATOM 6075 O O . SER B 1 356 ? -22.5 22.406 24.281 1 90.94 356 SER B O 1
ATOM 6077 N N . ARG B 1 357 ? -22.016 20.234 24.812 1 90.88 357 ARG B N 1
ATOM 6078 C CA . ARG B 1 357 ? -22.828 20.25 26.031 1 90.88 357 ARG B CA 1
ATOM 6079 C C . ARG B 1 357 ? -22.266 21.219 27.062 1 90.88 357 ARG B C 1
ATOM 6081 O O . ARG B 1 357 ? -23.016 21.875 27.781 1 90.88 357 ARG B O 1
ATOM 6088 N N . GLN B 1 358 ? -20.969 21.312 27.156 1 93.06 358 GLN B N 1
ATOM 6089 C CA . GLN B 1 358 ? -20.312 22.203 28.109 1 93.06 358 GLN B CA 1
ATOM 6090 C C . GLN B 1 358 ? -20.609 23.672 27.766 1 93.06 358 GLN B C 1
ATOM 6092 O O . GLN B 1 358 ? -20.859 24.484 28.656 1 93.06 358 GLN B O 1
ATOM 6097 N N . ALA B 1 359 ? -20.578 23.938 26.531 1 94.88 359 ALA B N 1
ATOM 6098 C CA . ALA B 1 359 ? -20.859 25.297 26.109 1 94.88 359 ALA B CA 1
ATOM 6099 C C . ALA B 1 359 ? -22.312 25.672 26.422 1 94.88 359 ALA B C 1
ATOM 6101 O O . ALA B 1 359 ? -22.594 26.828 26.75 1 94.88 359 ALA B O 1
ATOM 6102 N N . ALA B 1 360 ? -23.203 24.719 26.266 1 94.69 360 ALA B N 1
ATOM 6103 C CA . ALA B 1 360 ? -24.594 24.953 26.625 1 94.69 360 ALA B CA 1
ATOM 6104 C C . ALA B 1 360 ? -24.734 25.359 28.094 1 94.69 360 ALA B C 1
ATOM 6106 O O . ALA B 1 360 ? -25.516 26.234 28.438 1 94.69 360 ALA B O 1
ATOM 6107 N N . SER B 1 361 ? -24.062 24.641 28.906 1 94.38 361 SER B N 1
ATOM 6108 C CA . SER B 1 361 ? -24.094 24.953 30.328 1 94.38 361 SER B CA 1
ATOM 6109 C C . SER B 1 361 ? -23.578 26.359 30.609 1 94.38 361 SER B C 1
ATOM 6111 O O . SER B 1 361 ? -24.094 27.047 31.484 1 94.38 361 SER B O 1
ATOM 6113 N N . LEU B 1 362 ? -22.531 26.766 29.922 1 97.5 362 LEU B N 1
ATOM 6114 C CA . LEU B 1 362 ? -21.984 28.109 30.078 1 97.5 362 LEU B CA 1
ATOM 6115 C C . LEU B 1 362 ? -23 29.156 29.656 1 97.5 362 LEU B C 1
ATOM 6117 O O . LEU B 1 362 ? -23.125 30.188 30.328 1 97.5 362 LEU B O 1
ATOM 6121 N N . ARG B 1 363 ? -23.672 28.906 28.562 1 97 363 ARG B N 1
ATOM 6122 C CA . ARG B 1 363 ? -24.703 29.828 28.094 1 97 363 ARG B CA 1
ATOM 6123 C C . ARG B 1 363 ? -25.797 30.016 29.156 1 97 363 ARG B C 1
ATOM 6125 O O . ARG B 1 363 ? -26.234 31.141 29.406 1 97 363 ARG B O 1
ATOM 6132 N N . LEU B 1 364 ? -26.234 28.922 29.672 1 96.94 364 LEU B N 1
ATOM 6133 C CA . LEU B 1 364 ? -27.281 28.953 30.672 1 96.94 364 LEU B CA 1
ATOM 6134 C C . LEU B 1 364 ? -26.844 29.812 31.875 1 96.94 364 LEU B C 1
ATOM 6136 O O . LEU B 1 364 ? -27.688 30.469 32.5 1 96.94 364 LEU B O 1
ATOM 6140 N N . ASN B 1 365 ? -25.578 29.812 32.156 1 97.06 365 ASN B N 1
ATOM 6141 C CA . ASN B 1 365 ? -25.078 30.484 33.344 1 97.06 365 ASN B CA 1
ATOM 6142 C C . ASN B 1 365 ? -24.531 31.875 33 1 97.06 365 ASN B C 1
ATOM 6144 O O . ASN B 1 365 ? -24.078 32.594 33.906 1 97.06 365 ASN B O 1
ATOM 6148 N N . GLY B 1 366 ? -24.469 32.25 31.766 1 96.94 366 GLY B N 1
ATOM 6149 C CA . GLY B 1 366 ? -23.938 33.531 31.328 1 96.94 366 GLY B CA 1
ATOM 6150 C C . GLY B 1 366 ? -22.453 33.656 31.547 1 96.94 366 GLY B C 1
ATOM 6151 O O . GLY B 1 366 ? -21.953 34.719 31.922 1 96.94 366 GLY B O 1
ATOM 6152 N N . GLU B 1 367 ? -21.734 32.594 31.328 1 97.75 367 GLU B N 1
ATOM 6153 C CA . GLU B 1 367 ? -20.297 32.562 31.594 1 97.75 367 GLU B CA 1
ATOM 6154 C C . GLU B 1 367 ? -19.516 32.344 30.297 1 97.75 367 GLU B C 1
ATOM 6156 O O . GLU B 1 367 ? -20 31.719 29.359 1 97.75 367 GLU B O 1
ATOM 6161 N N . ASP B 1 368 ? -18.312 32.875 30.266 1 98.19 368 ASP B N 1
ATOM 6162 C CA . ASP B 1 368 ? -17.375 32.625 29.172 1 98.19 368 ASP B CA 1
ATOM 6163 C C . ASP B 1 368 ? -16.594 31.328 29.406 1 98.19 368 ASP B C 1
ATOM 6165 O O . ASP B 1 368 ? -16.5 30.859 30.547 1 98.19 368 ASP B O 1
ATOM 6169 N N . GLY B 1 369 ? -16.141 30.812 28.312 1 98.38 369 GLY B N 1
ATOM 6170 C CA . GLY B 1 369 ? -15.359 29.594 28.422 1 98.38 369 GLY B CA 1
ATOM 6171 C C . GLY B 1 369 ? -13.875 29.844 28.625 1 98.38 369 GLY B C 1
ATOM 6172 O O . GLY B 1 369 ? -13.375 30.938 28.328 1 98.38 369 GLY B O 1
ATOM 6173 N N . LYS B 1 370 ? -13.195 28.844 29.141 1 98.44 370 LYS B N 1
ATOM 6174 C CA . LYS B 1 370 ? -11.75 28.844 29.328 1 98.44 370 LYS B CA 1
ATOM 6175 C C . LYS B 1 370 ? -11.164 27.469 29.047 1 98.44 370 LYS B C 1
ATOM 6177 O O . LYS B 1 370 ? -11.883 26.453 29.062 1 98.44 370 LYS B O 1
ATOM 6182 N N . GLU B 1 371 ? -9.859 27.469 28.797 1 98.38 371 GLU B N 1
ATOM 6183 C CA . GLU B 1 371 ? -9.148 26.203 28.641 1 98.38 371 GLU B CA 1
ATOM 6184 C C . GLU B 1 371 ? -7.648 26.391 28.844 1 98.38 371 GLU B C 1
ATOM 6186 O O . GLU B 1 371 ? -7.145 27.516 28.812 1 98.38 371 GLU B O 1
ATOM 6191 N N . TRP B 1 372 ? -7 25.359 29.156 1 98.75 372 TRP B N 1
ATOM 6192 C CA . TRP B 1 372 ? -5.539 25.328 29.125 1 98.75 372 TRP B CA 1
ATOM 6193 C C . TRP B 1 372 ? -5.035 23.969 28.656 1 98.75 372 TRP B C 1
ATOM 6195 O O . TRP B 1 372 ? -5.77 22.969 28.703 1 98.75 372 TRP B O 1
ATOM 6205 N N . GLU B 1 373 ? -3.836 23.953 28.125 1 98.81 373 GLU B N 1
ATOM 6206 C CA . GLU B 1 373 ? -3.213 22.719 27.656 1 98.81 373 GLU B CA 1
ATOM 6207 C C . GLU B 1 373 ? -1.699 22.75 27.844 1 98.81 373 GLU B C 1
ATOM 6209 O O . GLU B 1 373 ? -1.065 23.781 27.594 1 98.81 373 GLU B O 1
ATOM 6214 N N . ARG B 1 374 ? -1.175 21.734 28.406 1 98.88 374 ARG B N 1
ATOM 6215 C CA . ARG B 1 374 ? 0.265 21.5 28.469 1 98.88 374 ARG B CA 1
ATOM 6216 C C . ARG B 1 374 ? 0.682 20.406 27.5 1 98.88 374 ARG B C 1
ATOM 6218 O O . ARG B 1 374 ? 0.112 19.312 27.516 1 98.88 374 ARG B O 1
ATOM 6225 N N . VAL B 1 375 ? 1.627 20.688 26.672 1 98.75 375 VAL B N 1
ATOM 6226 C CA . VAL B 1 375 ? 2.131 19.703 25.719 1 98.75 375 VAL B CA 1
ATOM 6227 C C . VAL B 1 375 ? 3.625 19.484 25.938 1 98.75 375 VAL B C 1
ATOM 6229 O O . VAL B 1 375 ? 4.379 20.438 26.125 1 98.75 375 VAL B O 1
ATOM 6232 N N . THR B 1 376 ? 4.027 18.297 25.938 1 98.81 376 THR B N 1
ATOM 6233 C CA . THR B 1 376 ? 5.438 17.922 26 1 98.81 376 THR B CA 1
ATOM 6234 C C . THR B 1 376 ? 5.781 16.938 24.891 1 98.81 376 THR B C 1
ATOM 6236 O O . THR B 1 376 ? 5.098 15.922 24.719 1 98.81 376 THR B O 1
ATOM 6239 N N . ASP B 1 377 ? 6.867 17.266 24.172 1 98.5 377 ASP B N 1
ATOM 6240 C CA . ASP B 1 377 ? 7.367 16.422 23.094 1 98.5 377 ASP B CA 1
ATOM 6241 C C . ASP B 1 377 ? 8.82 16.031 23.344 1 98.5 377 ASP B C 1
ATOM 6243 O O . ASP B 1 377 ? 9.664 16.875 23.625 1 98.5 377 ASP B O 1
ATOM 6247 N N . ILE B 1 378 ? 9.109 14.781 23.234 1 98.75 378 ILE B N 1
ATOM 6248 C CA . ILE B 1 378 ? 10.484 14.281 23.266 1 98.75 378 ILE B CA 1
ATOM 6249 C C . ILE B 1 378 ? 10.711 13.344 22.078 1 98.75 378 ILE B C 1
ATOM 6251 O O . ILE B 1 378 ? 9.875 12.484 21.781 1 98.75 378 ILE B O 1
ATOM 6255 N N . SER B 1 379 ? 11.766 13.57 21.344 1 98.62 379 SER B N 1
ATOM 6256 C CA . SER B 1 379 ? 12.062 12.711 20.203 1 98.62 379 SER B CA 1
ATOM 6257 C C . SER B 1 379 ? 13.547 12.352 20.156 1 98.62 379 SER B C 1
ATOM 6259 O O . SER B 1 379 ? 14.391 13.109 20.641 1 98.62 379 SER B O 1
ATOM 6261 N N . TYR B 1 380 ? 13.852 11.234 19.594 1 98.62 380 TYR B N 1
ATOM 6262 C CA . TYR B 1 380 ? 15.227 10.781 19.422 1 98.62 380 TYR B CA 1
ATOM 6263 C C . TYR B 1 380 ? 15.406 10.039 18.109 1 98.62 380 TYR B C 1
ATOM 6265 O O . TYR B 1 380 ? 14.609 9.156 17.781 1 98.62 380 TYR B O 1
ATOM 6273 N N . VAL B 1 381 ? 16.391 10.375 17.422 1 98.19 381 VAL B N 1
ATOM 6274 C CA . VAL B 1 381 ? 16.797 9.664 16.219 1 98.19 381 VAL B CA 1
ATOM 6275 C C . VAL B 1 381 ? 18.125 8.945 16.453 1 98.19 381 VAL B C 1
ATOM 6277 O O . VAL B 1 381 ? 19.109 9.57 16.828 1 98.19 381 VAL B O 1
ATOM 6280 N N . ILE B 1 382 ? 18.141 7.711 16.203 1 95.88 382 ILE B N 1
ATOM 6281 C CA . ILE B 1 382 ? 19.359 6.922 16.391 1 95.88 382 ILE B CA 1
ATOM 6282 C C . ILE B 1 382 ? 20.422 7.375 15.383 1 95.88 382 ILE B C 1
ATOM 6284 O O . ILE B 1 382 ? 20.156 7.43 14.18 1 95.88 382 ILE B O 1
ATOM 6288 N N . GLN B 1 383 ? 21.594 7.629 15.883 1 96 383 GLN B N 1
ATOM 6289 C CA . GLN B 1 383 ? 22.594 8.352 15.086 1 96 383 GLN B CA 1
ATOM 6290 C C . GLN B 1 383 ? 23.609 7.387 14.469 1 96 383 GLN B C 1
ATOM 6292 O O . GLN B 1 383 ? 24.359 7.766 13.57 1 96 383 GLN B O 1
ATOM 6297 N N . SER B 1 384 ? 23.609 6.188 14.992 1 92.38 384 SER B N 1
ATOM 6298 C CA . SER B 1 384 ? 24.641 5.277 14.508 1 92.38 384 SER B CA 1
ATOM 6299 C C . SER B 1 384 ? 24.219 3.822 14.664 1 92.38 384 SER B C 1
ATOM 6301 O O . SER B 1 384 ? 23.219 3.527 15.344 1 92.38 384 SER B O 1
ATOM 6303 N N . GLY B 1 385 ? 24.984 2.943 13.898 1 88.19 385 GLY B N 1
ATOM 6304 C CA . GLY B 1 385 ? 24.734 1.517 14 1 88.19 385 GLY B CA 1
ATOM 6305 C C . GLY B 1 385 ? 23.672 1.03 13.016 1 88.19 385 GLY B C 1
ATOM 6306 O O . GLY B 1 385 ? 23.281 1.766 12.109 1 88.19 385 GLY B O 1
ATOM 6307 N N . PRO B 1 386 ? 23.328 -0.212 13.18 1 82.81 386 PRO B N 1
ATOM 6308 C CA . PRO B 1 386 ? 22.391 -0.824 12.227 1 82.81 386 PRO B CA 1
ATOM 6309 C C . PRO B 1 386 ? 21.016 -0.171 12.234 1 82.81 386 PRO B C 1
ATOM 6311 O O . PRO B 1 386 ? 20.281 -0.251 11.25 1 82.81 386 PRO B O 1
ATOM 6314 N N . ALA B 1 387 ? 20.703 0.509 13.305 1 88 387 ALA B N 1
ATOM 6315 C CA . ALA B 1 387 ? 19.375 1.103 13.414 1 88 387 ALA B CA 1
ATOM 6316 C C . ALA B 1 387 ? 19.422 2.604 13.141 1 88 387 ALA B C 1
ATOM 6318 O O . ALA B 1 387 ? 18.484 3.334 13.5 1 88 387 ALA B O 1
ATOM 6319 N N . LYS B 1 388 ? 20.531 3.057 12.625 1 93.19 388 LYS B N 1
ATOM 6320 C CA . LYS B 1 388 ? 20.641 4.48 12.32 1 93.19 388 LYS B CA 1
ATOM 6321 C C . LYS B 1 388 ? 19.438 4.969 11.516 1 93.19 388 LYS B C 1
ATOM 6323 O O . LYS B 1 388 ? 19.031 4.32 10.555 1 93.19 388 LYS B O 1
ATOM 6328 N N . GLY B 1 389 ? 18.875 6.098 11.992 1 94.88 389 GLY B N 1
ATOM 6329 C CA . GLY B 1 389 ? 17.781 6.691 11.25 1 94.88 389 GLY B CA 1
ATOM 6330 C C . GLY B 1 389 ? 16.422 6.383 11.844 1 94.88 389 GLY B C 1
ATOM 6331 O O . GLY B 1 389 ? 15.422 7.039 11.516 1 94.88 389 GLY B O 1
ATOM 6332 N N . VAL B 1 390 ? 16.328 5.363 12.695 1 94.75 390 VAL B N 1
ATOM 6333 C CA . VAL B 1 390 ? 15.078 5.094 13.391 1 94.75 390 VAL B CA 1
ATOM 6334 C C . VAL B 1 390 ? 14.781 6.223 14.375 1 94.75 390 VAL B C 1
ATOM 6336 O O . VAL B 1 390 ? 15.664 6.656 15.117 1 94.75 390 VAL B O 1
ATOM 6339 N N . SER B 1 391 ? 13.609 6.641 14.32 1 98 391 SER B N 1
ATOM 6340 C CA . SER B 1 391 ? 13.227 7.75 15.18 1 98 391 SER B CA 1
ATOM 6341 C C . SER B 1 391 ? 12.078 7.359 16.109 1 98 391 SER B C 1
ATOM 6343 O O . SER B 1 391 ? 11.156 6.656 15.703 1 98 391 SER B O 1
ATOM 6345 N N . PHE B 1 392 ? 12.141 7.82 17.375 1 98.25 392 PHE B N 1
ATOM 6346 C CA . PHE B 1 392 ? 11.078 7.68 18.359 1 98.25 392 PHE B CA 1
ATOM 6347 C C . PHE B 1 392 ? 10.578 9.047 18.828 1 98.25 392 PHE B C 1
ATOM 6349 O O . PHE B 1 392 ? 11.367 9.969 19 1 98.25 392 PHE B O 1
ATOM 6356 N N . GLN B 1 393 ? 9.312 9.125 18.984 1 98.75 393 GLN B N 1
ATOM 6357 C CA . GLN B 1 393 ? 8.727 10.367 19.469 1 98.75 393 GLN B CA 1
ATOM 6358 C C . GLN B 1 393 ? 7.574 10.094 20.438 1 98.75 393 GLN B C 1
ATOM 6360 O O . GLN B 1 393 ? 6.723 9.242 20.172 1 98.75 393 GLN B O 1
ATOM 6365 N N . TRP B 1 394 ? 7.594 10.703 21.578 1 98.81 394 TRP B N 1
ATOM 6366 C CA . TRP B 1 394 ? 6.508 10.68 22.562 1 98.81 394 TRP B CA 1
ATOM 6367 C C . TRP B 1 394 ? 5.918 12.07 22.75 1 98.81 394 TRP B C 1
ATOM 6369 O O . TRP B 1 394 ? 6.617 13 23.156 1 98.81 394 TRP B O 1
ATOM 6379 N N . ARG B 1 395 ? 4.695 12.242 22.375 1 98.81 395 ARG B N 1
ATOM 6380 C CA . ARG B 1 395 ? 3.961 13.484 22.594 1 98.81 395 ARG B CA 1
ATOM 6381 C C . ARG B 1 395 ? 2.896 13.312 23.672 1 98.81 395 ARG B C 1
ATOM 6383 O O . ARG B 1 395 ? 2.031 12.438 23.562 1 98.81 395 ARG B O 1
ATOM 6390 N N . ASN B 1 396 ? 2.977 14.125 24.672 1 98.75 396 ASN B N 1
ATOM 6391 C CA . ASN B 1 396 ? 2.047 14.078 25.797 1 98.75 396 ASN B CA 1
ATOM 6392 C C . ASN B 1 396 ? 1.296 15.398 25.953 1 98.75 396 ASN B C 1
ATOM 6394 O O . ASN B 1 396 ? 1.885 16.469 25.828 1 98.75 396 ASN B O 1
ATOM 6398 N N . SER B 1 397 ? 0.027 15.312 26.219 1 98.62 397 SER B N 1
ATOM 6399 C CA . SER B 1 397 ? -0.77 16.516 26.422 1 98.62 397 SER B CA 1
ATOM 6400 C C . SER B 1 397 ? -1.771 16.328 27.562 1 98.62 397 SER B C 1
ATOM 6402 O O . SER B 1 397 ? -2.338 15.25 27.734 1 98.62 397 SER B O 1
ATOM 6404 N N . THR B 1 398 ? -1.924 17.359 28.344 1 98.69 398 THR B N 1
ATOM 6405 C CA . THR B 1 398 ? -3.014 17.531 29.312 1 98.69 398 THR B CA 1
ATOM 6406 C C . THR B 1 398 ? -3.838 18.766 28.984 1 98.69 398 THR B C 1
ATOM 6408 O O . THR B 1 398 ? -3.32 19.891 29 1 98.69 398 THR B O 1
ATOM 6411 N N . ASN B 1 399 ? -5.055 18.562 28.719 1 98.56 399 ASN B N 1
ATOM 6412 C CA . ASN B 1 399 ? -5.957 19.656 28.391 1 98.56 399 ASN B CA 1
ATOM 6413 C C . ASN B 1 399 ? -7.16 19.703 29.328 1 98.56 399 ASN B C 1
ATOM 6415 O O . ASN B 1 399 ? -7.715 18.656 29.672 1 98.56 399 ASN B O 1
ATOM 6419 N N . ARG B 1 400 ? -7.469 20.875 29.781 1 98.12 400 ARG B N 1
ATOM 6420 C CA . ARG B 1 400 ? -8.703 21.125 30.516 1 98.12 400 ARG B CA 1
ATOM 6421 C C . ARG B 1 400 ? -9.492 22.266 29.875 1 98.12 400 ARG B C 1
ATOM 6423 O O . ARG B 1 400 ? -8.93 23.297 29.5 1 98.12 400 ARG B O 1
ATOM 6430 N N . SER B 1 401 ? -10.781 22 29.719 1 97 401 SER B N 1
ATOM 6431 C CA . SER B 1 401 ? -11.656 22.969 29.078 1 97 401 SER B CA 1
ATOM 6432 C C . SER B 1 401 ? -13.008 23.047 29.781 1 97 401 SER B C 1
ATOM 6434 O O . SER B 1 401 ? -13.523 22.031 30.25 1 97 401 SER B O 1
ATOM 6436 N N . THR B 1 402 ? -13.586 24.203 29.797 1 96.81 402 THR B N 1
ATOM 6437 C CA . THR B 1 402 ? -14.914 24.359 30.375 1 96.81 402 THR B CA 1
ATOM 6438 C C . THR B 1 402 ? -15.977 24.375 29.281 1 96.81 402 THR B C 1
ATOM 6440 O O . THR B 1 402 ? -17.172 24.359 29.562 1 96.81 402 THR B O 1
ATOM 6443 N N . TYR B 1 403 ? -15.648 24.453 28.031 1 95.69 403 TYR B N 1
ATOM 6444 C CA . TYR B 1 403 ? -16.641 24.547 26.969 1 95.69 403 TYR B CA 1
ATOM 6445 C C . TYR B 1 403 ? -16.547 23.359 26.016 1 95.69 403 TYR B C 1
ATOM 6447 O O . TYR B 1 403 ? -17.344 23.234 25.094 1 95.69 403 TYR B O 1
ATOM 6455 N N . ALA B 1 404 ? -15.547 22.484 26.141 1 94.38 404 ALA B N 1
ATOM 6456 C CA . ALA B 1 404 ? -15.352 21.266 25.375 1 94.38 404 ALA B CA 1
ATOM 6457 C C . ALA B 1 404 ? -14.891 20.109 26.266 1 94.38 404 ALA B C 1
ATOM 6459 O O . ALA B 1 404 ? -14.672 20.297 27.469 1 94.38 404 ALA B O 1
ATOM 6460 N N . ASP B 1 405 ? -14.75 18.922 25.703 1 93.69 405 ASP B N 1
ATOM 6461 C CA . ASP B 1 405 ? -14.258 17.797 26.484 1 93.69 405 ASP B CA 1
ATOM 6462 C C . ASP B 1 405 ? -12.789 17.984 26.844 1 93.69 405 ASP B C 1
ATOM 6464 O O . ASP B 1 405 ? -11.961 18.281 25.984 1 93.69 405 ASP B O 1
ATOM 6468 N N . SER B 1 406 ? -12.5 17.844 28.156 1 96.56 406 SER B N 1
ATOM 6469 C CA . SER B 1 406 ? -11.117 17.75 28.594 1 96.56 406 SER B CA 1
ATOM 6470 C C . SER B 1 406 ? -10.5 16.406 28.234 1 96.56 406 SER B C 1
ATOM 6472 O O . SER B 1 406 ? -11.211 15.406 28.094 1 96.56 406 SER B O 1
ATOM 6474 N N . ALA B 1 407 ? -9.188 16.469 28.094 1 97.69 407 ALA B N 1
ATOM 6475 C CA . ALA B 1 407 ? -8.594 15.18 27.703 1 97.69 407 ALA B CA 1
ATOM 6476 C C . ALA B 1 407 ? -7.113 15.133 28.062 1 97.69 407 ALA B C 1
ATOM 6478 O O . ALA B 1 407 ? -6.457 16.172 28.156 1 97.69 407 ALA B O 1
ATOM 6479 N N . ASN B 1 408 ? -6.602 13.961 28.328 1 98.31 408 ASN B N 1
ATOM 6480 C CA . ASN B 1 408 ? -5.188 13.602 28.297 1 98.31 408 ASN B CA 1
ATOM 6481 C C . ASN B 1 408 ? -4.836 12.797 27.047 1 98.31 408 ASN B C 1
ATOM 6483 O O . ASN B 1 408 ? -5.609 11.945 26.625 1 98.31 408 ASN B O 1
ATOM 6487 N N . GLU B 1 409 ? -3.709 13.102 26.484 1 98.5 409 GLU B N 1
ATOM 6488 C CA . GLU B 1 409 ? -3.383 12.422 25.234 1 98.5 409 GLU B CA 1
ATOM 6489 C C . GLU B 1 409 ? -1.93 11.961 25.219 1 98.5 409 GLU B C 1
ATOM 6491 O O . GLU B 1 409 ? -1.05 12.641 25.75 1 98.5 409 GLU B O 1
ATOM 6496 N N . ASN B 1 410 ? -1.699 10.781 24.703 1 98.69 410 ASN B N 1
ATOM 6497 C CA . ASN B 1 410 ? -0.38 10.234 24.406 1 98.69 410 ASN B CA 1
ATOM 6498 C C . ASN B 1 410 ? -0.274 9.766 22.953 1 98.69 410 ASN B C 1
ATOM 6500 O O . ASN B 1 410 ? -1.171 9.086 22.453 1 98.69 410 ASN B O 1
ATOM 6504 N N . ARG B 1 411 ? 0.736 10.195 22.328 1 98.81 411 ARG B N 1
ATOM 6505 C CA . ARG B 1 411 ? 1.104 9.672 21.016 1 98.81 411 ARG B CA 1
ATOM 6506 C C . ARG B 1 411 ? 2.516 9.094 21.031 1 98.81 411 ARG B C 1
ATOM 6508 O O . ARG B 1 411 ? 3.475 9.797 21.359 1 98.81 411 ARG B O 1
ATOM 6515 N N . LEU B 1 412 ? 2.646 7.902 20.781 1 98.81 412 LEU B N 1
ATOM 6516 C CA . LEU B 1 412 ? 3.932 7.238 20.594 1 98.81 412 LEU B CA 1
ATOM 6517 C C . LEU B 1 412 ? 4.152 6.887 19.125 1 98.81 412 LEU B C 1
ATOM 6519 O O . LEU B 1 412 ? 3.385 6.113 18.547 1 98.81 412 LEU B O 1
ATOM 6523 N N . ILE B 1 413 ? 5.246 7.41 18.578 1 98.81 413 ILE B N 1
ATOM 6524 C CA . ILE B 1 413 ? 5.453 7.285 17.141 1 98.81 413 ILE B CA 1
ATOM 6525 C C . ILE B 1 413 ? 6.863 6.762 16.875 1 98.81 413 ILE B C 1
ATOM 6527 O O . ILE B 1 413 ? 7.836 7.254 17.438 1 98.81 413 ILE B O 1
ATOM 6531 N N . MET B 1 414 ? 6.961 5.82 16.078 1 98.19 414 MET B N 1
ATOM 6532 C CA . MET B 1 414 ? 8.227 5.332 15.539 1 98.19 414 MET B CA 1
ATOM 6533 C C . MET B 1 414 ? 8.266 5.488 14.023 1 98.19 414 MET B C 1
ATOM 6535 O O . MET B 1 414 ? 7.312 5.129 13.336 1 98.19 414 MET B O 1
ATOM 6539 N N . ARG B 1 415 ? 9.406 6.008 13.516 1 97.94 415 ARG B N 1
ATOM 6540 C CA . ARG B 1 415 ? 9.531 6.215 12.078 1 97.94 415 ARG B CA 1
ATOM 6541 C C . ARG B 1 415 ? 10.867 5.684 11.562 1 97.94 415 ARG B C 1
ATOM 6543 O O . ARG B 1 415 ? 11.867 5.711 12.281 1 97.94 415 ARG B O 1
ATOM 6550 N N . TYR B 1 416 ? 10.852 5.25 10.391 1 96.06 416 TYR B N 1
ATOM 6551 C CA . TYR B 1 416 ? 12.047 4.926 9.625 1 96.06 416 TYR B CA 1
ATOM 6552 C C . TYR B 1 416 ? 11.797 5.102 8.133 1 96.06 416 TYR B C 1
ATOM 6554 O O . TYR B 1 416 ? 10.742 4.719 7.621 1 96.06 416 TYR B O 1
ATOM 6562 N N . THR B 1 417 ? 12.766 5.648 7.445 1 96.31 417 THR B N 1
ATOM 6563 C CA . THR B 1 417 ? 12.57 5.926 6.027 1 96.31 417 THR B CA 1
ATOM 6564 C C . THR B 1 417 ? 13.672 5.281 5.191 1 96.31 417 THR B C 1
ATOM 6566 O O . THR B 1 417 ? 14.859 5.465 5.477 1 96.31 417 THR B O 1
ATOM 6569 N N . PHE B 1 418 ? 13.234 4.551 4.188 1 93.81 418 PHE B N 1
ATOM 6570 C CA . PHE B 1 418 ? 14.125 4.07 3.133 1 93.81 418 PHE B CA 1
ATOM 6571 C C . PHE B 1 418 ? 14.133 5.039 1.954 1 93.81 418 PHE B C 1
ATOM 6573 O O . PHE B 1 418 ? 13.07 5.426 1.454 1 93.81 418 PHE B O 1
ATOM 6580 N N . ASN B 1 419 ? 15.312 5.363 1.557 1 93.69 419 ASN B N 1
ATOM 6581 C CA . ASN B 1 419 ? 15.453 6.164 0.345 1 93.69 419 ASN B CA 1
ATOM 6582 C C . ASN B 1 419 ? 16.078 5.363 -0.789 1 93.69 419 ASN B C 1
ATOM 6584 O O . ASN B 1 419 ? 17 4.57 -0.56 1 93.69 419 ASN B O 1
ATOM 6588 N N . PHE B 1 420 ? 15.641 5.617 -2.031 1 90 420 PHE B N 1
ATOM 6589 C CA . PHE B 1 420 ? 16.188 4.871 -3.158 1 90 420 PHE B CA 1
ATOM 6590 C C . PHE B 1 420 ? 15.938 5.609 -4.469 1 90 420 PHE B C 1
ATOM 6592 O O . PHE B 1 420 ? 15.078 6.492 -4.535 1 90 420 PHE B O 1
#

Foldseek 3Di:
DVPPVVPPVVVPVVVVPPVCQDPQQAVVKKKKKKKKWKWKKKAFDDPPDPARIATFTKIKIKIKIWTGFHDDQKTKIKIKIKMKMAGPDDDQRRHDLQAADADPSSHTDRMAMAMKMWIWMDHPHKIKIAIKDQDPDQQFHWDDPYRATKIFGWMKIWDDPDPQKIKMKIKTAWIDFSHGHDTDFKAKPQFDRDGARMKIKIKIWGDPDPFKIWIWMWMDRPQFKIKIKTKIWGWADDDQWIKTKIKMKMFMFGDPNCPRPTDGKIKIAIKIWIDHLFKIKIWIKMWMEDDAWDIHIPNGAHPHPCCDDPDHQGAHGKIKIKIKMKGQCVSVVAHFKIKMKMKMKIWPGQLPSRDDPLSVVCVVVVHTKIKMKIKIKIKGAACDDPRGQKMWMWIWMFMDIRRDTTITMIMIMIMHMDMD/DVPVVVPPVVVVVVVVPPVCQPPQQAVVKKKKKKKKWKWKKKAFDDPPDPARIATFTKIKIKIKIWTGFHDDQKTKIKIKIKMKMAGPDDDQRRHDLQAADADPSSHTDRMAMAMKMWIWMDHPHKIKIAIKDQDPDQQFHWDDPYRATKIFGWMKIWDDPDPQKIKMKIKTAWIAFSHGHDTDFKAKPQFDRDGARMKIKIKIWGDPDPFKIWIWMWMDRPQFKIKIKTKIWGWADDDQWIKTKIKMKMFMFGDPNCPRPTDGKIKIAIKIWIDHLFKIKIWIKMWMEDDAWDIHIPNGAHPHPCCDDPDHQGAHGKIKIKIKMKGACVSVVAHFKIKMKMKMKIWQGQLPSRDDPLSVVCVVVVHTKIKMKIKIKIKGAACDDPRGQKMWMWIWMFMDIRNDTTITMIMIMIMHMDMD

Nearest PDB structures (foldseek):
  3jty-assembly2_B  TM=9.643E-01  e=8.068E-39  Pseudomonas protegens Pf-5
  4fso-assembly1_A  TM=9.502E-01  e=5.029E-34  Pseudomonas aeruginosa PAO1
  4fso-assembly2_B  TM=9.724E-01  e=1.641E-31  Pseudomonas aeruginosa PAO1
  2odj-assembly1_A  TM=9.196E-01  e=2.892E-30  Pseudomonas aeruginosa PAO1
  3syb-assembly1_A  TM=9.006E-01  e=5.442E-30  Pseudomonas aeruginosa

Organism: Pseudomonas putida (strain ATCC 47054 / DSM 6125 / CFBP 8728 / NCIMB 11950 / KT2440) (NCBI:txid160488)